Protein AF-0000000078324647 (afdb_homodimer)

InterPro domains:
  IPR001906 Terpene synthase, N-terminal domain [PF01397] (30-209)
  IPR005630 Terpene synthase, metal-binding domain [PF03936] (266-506)
  IPR008930 Terpenoid cyclases/protein prenyltransferase alpha-alpha toroid [SSF48239] (27-231)
  IPR008949 Isoprenoid synthase domain superfamily [G3DSA:1.10.600.10] (28-551)
  IPR008949 Isoprenoid synthase domain superfamily [SSF48576] (235-561)
  IPR034741 Terpene cyclase-like 1, C-terminal domain [SFLDG01019] (235-561)
  IPR036965 Terpene synthase, N-terminal domain superfamily [G3DSA:1.50.10.130] (70-235)
  IPR044814 Terpene cyclases, class 1, plant [cd00684] (21-560)
  IPR050148 Terpene synthase-like [PTHR31225] (19-550)

Sequence (1126 aa):
MAMYVNSTSGPPNVSSTAVTRSSANYHPSIWGDRFLPYCNSSLLVLDNAEEKHLQVLKEEAKQMLVAGDTPQCKIISFIDDIQRLGLAYHFEAELDAILQHLKDSFLQLYCSKDDVDLHDAALCFRLLRQQGHVVSSDVFYKFKDNNGKFKESLAKDVRGMLSLYEAAHLMVHGETILEEALEFTTSHLNLYLNLNLNDPLAGLVGRALKYPLRRSLNRLVARHYISVYHKLSWHNQVLLDLAKRDFNRVQALHQSELGPITRWWKDLDFANKLSFARDRVVECYFWISGVYFEPRYTEARVFLTKVISLTSIVDDIYDIYGTIEELQQFTDAIEKWDISTIDQLPEYITLCYRPLLEVFYEAEEEIEKAGRPSYGFRYAKDAFKRLSRGYFDEAKWCKVEYFPEFEEYMSVALISGAYKMLSVTSFVLMGDVATREAYEWISKDPLIVKASSVICRLSDDIVGHEFELQRPHIPTAVECFMKQYSVSKEITYGALQKRITNAWKDMNQECLNPTAAAMPLLMRVFNLARVINLLYDGDDGYTHSSARTKEMITSVLLDPFPIMAMYVNSTSGPPNVSSTAVTRSSANYHPSIWGDRFLPYCNSSLLVLDNAEEKHLQVLKEEAKQMLVAGDTPQCKIISFIDDIQRLGLAYHFEAELDAILQHLKDSFLQLYCSKDDVDLHDAALCFRLLRQQGHVVSSDVFYKFKDNNGKFKESLAKDVRGMLSLYEAAHLMVHGETILEEALEFTTSHLNLYLNLNLNDPLAGLVGRALKYPLRRSLNRLVARHYISVYHKLSWHNQVLLDLAKRDFNRVQALHQSELGPITRWWKDLDFANKLSFARDRVVECYFWISGVYFEPRYTEARVFLTKVISLTSIVDDIYDIYGTIEELQQFTDAIEKWDISTIDQLPEYITLCYRPLLEVFYEAEEEIEKAGRPSYGFRYAKDAFKRLSRGYFDEAKWCKVEYFPEFEEYMSVALISGAYKMLSVTSFVLMGDVATREAYEWISKDPLIVKASSVICRLSDDIVGHEFELQRPHIPTAVECFMKQYSVSKEITYGALQKRITNAWKDMNQECLNPTAAAMPLLMRVFNLARVINLLYDGDDGYTHSSARTKEMITSVLLDPFPI

Secondary structure (DSSP, 8-state):
-------------------------PPPPSSTTTTGGGGSGGGG---HHHHHHHHHHHHHHHHHHH-TTS-HHHHHHHHHHHHHTT-GGGSHHHHHHHHHHHHHHHIIIIIS-SS--HHHHHHHHHHHHHTT----GGGGGGGB-TTSSB-GGGGG-HHHHHHHHHHHTT--TT-HHHHHHHHHHHHHHHHHHHH-TTSHHHHHHHHHHHS-GGGS-HHHHHHHHHHHHTTSTT--HHHHHHHHHHHHHHHHHHHHHHHHHHHHHHHHTHHHHTTTS---HHHHHHHHHHH--SGGGHHHHHHHHHHHHHHHHHHHIIIII--HHHHHHHHHHHHHT-GGGGGGS-HHHHHHHHHHHHHHHHHHHHHHHTT---HHHHHHHHHHHHHHHHHHHHHHHHHTT----HHHHHHHHHHHTSHHHHHHHHTTTSGGGS-HHHHHHHTT--HHHHHHHHHHHHHHHHHHHHHHTTSS-PPPHHHHHHHHHT--HHHHHHHHHHHHHHHHHHHHHHTSSSPSS-HHHHHHHHHHHHHHHHHTSSS-TTTS-TTHHHHHHIIIII-PPP-/-------------------------PPPPSSTTTTGGGGSGGGG---HHHHHHHHHHHHHHHHHHH-TTS-HHHHHHHHHHHHHTT-GGGSHHHHHHHHHHHHHHHIIIIIS-SS--HHHHHHHHHHHHHTT----GGGGGGGB-TTSSB-GGGGG-HHHHHHHHHHHTT--TT-HHHHHHHHHHHHHHHHHHHH-TTSHHHHHHHHHHHS-GGGS-HHHHHHHHHHHHTTSTT--HHHHHHHHHHHHHHHHHHHHHHHHHHHHHHHHTHHHHTTTS---HHHHHHHHHHH--SGGGHHHHHHHHHHHHHHHHHHHIIIII--HHHHHHHHHHHHHT-GGGGGGS-HHHHHHHHHHHHHHHHHHHHHHHTT---THHHHHHHHHHHHHHHHHHHHHHHHTT----HHHHHHHHHHHTSHHHHHHHHTTTSGGGS-HHHHHHHTT--HHHHHHHHHHHHHHHHHHHHHHTTSS-PPPHHHHHHHHHT--HHHHHHHHHHHHHHHHHHHHHHTSSSPSS-HHHHHHHHHHHHHHHHHTSSS-TTTS-TTHHHHHHIIIII-PPP-

Organism: Daucus carota subsp. sativus (NCBI:txid79200)

Radius of gyration: 35.51 Å; Cα contacts (8 Å, |Δi|>4): 1384; chains: 2; bounding box: 145×116×80 Å

Structure (mmCIF, N/CA/C/O backbone):
data_AF-0000000078324647-model_v1
#
loop_
_entity.id
_entity.type
_entity.pdbx_description
1 polymer 'Uncharacterized protein'
#
loop_
_atom_site.group_PDB
_atom_site.id
_atom_site.type_symbol
_atom_site.label_atom_id
_atom_site.label_alt_id
_atom_site.label_comp_id
_atom_site.label_asym_id
_atom_site.label_entity_id
_atom_site.label_seq_id
_atom_site.pdbx_PDB_ins_code
_atom_site.Cartn_x
_atom_site.Cartn_y
_atom_site.Cartn_z
_atom_site.occupancy
_atom_site.B_iso_or_equiv
_atom_site.auth_seq_id
_atom_site.auth_comp_id
_atom_site.auth_asym_id
_atom_site.auth_atom_id
_atom_site.pdbx_PDB_model_num
ATOM 1 N N . MET A 1 1 ? -65.812 -69.312 17.359 1 26.17 1 MET A N 1
ATOM 2 C CA . MET A 1 1 ? -65.188 -69.438 16.031 1 26.17 1 MET A CA 1
ATOM 3 C C . MET A 1 1 ? -64.312 -68.188 15.719 1 26.17 1 MET A C 1
ATOM 5 O O . MET A 1 1 ? -64.812 -67.062 15.578 1 26.17 1 MET A O 1
ATOM 9 N N . ALA A 1 2 ? -63.094 -68.312 16.359 1 26.58 2 ALA A N 1
ATOM 10 C CA . ALA A 1 2 ? -62 -67.375 16.516 1 26.58 2 ALA A CA 1
ATOM 11 C C . ALA A 1 2 ? -61.406 -66.938 15.164 1 26.58 2 ALA A C 1
ATOM 13 O O . ALA A 1 2 ? -60.812 -67.812 14.469 1 26.58 2 ALA A O 1
ATOM 14 N N . MET A 1 3 ? -62.188 -66.188 14.367 1 25.11 3 MET A N 1
ATOM 15 C CA . MET A 1 3 ? -61.719 -65.75 13.055 1 25.11 3 MET A CA 1
ATOM 16 C C . MET A 1 3 ? -60.375 -65.062 13.172 1 25.11 3 MET A C 1
ATOM 18 O O . MET A 1 3 ? -60.25 -64.062 13.906 1 25.11 3 MET A O 1
ATOM 22 N N . TYR A 1 4 ? -59.281 -65.75 13.062 1 23.98 4 TYR A N 1
ATOM 23 C CA . TYR A 1 4 ? -57.906 -65.312 13.102 1 23.98 4 TYR A CA 1
ATOM 24 C C . TYR A 1 4 ? -57.594 -64.375 11.969 1 23.98 4 TYR A C 1
ATOM 26 O O . TYR A 1 4 ? -57.719 -64.688 10.797 1 23.98 4 TYR A O 1
ATOM 34 N N . VAL A 1 5 ? -58.125 -63.094 12.125 1 29.05 5 VAL A N 1
ATOM 35 C CA . VAL A 1 5 ? -57.844 -62.094 11.102 1 29.05 5 VAL A CA 1
ATOM 36 C C . VAL A 1 5 ? -56.344 -61.969 10.906 1 29.05 5 VAL A C 1
ATOM 38 O O . VAL A 1 5 ? -55.625 -61.656 11.844 1 29.05 5 VAL A O 1
ATOM 41 N N . ASN A 1 6 ? -55.688 -62.781 10.008 1 24.91 6 ASN A N 1
ATOM 42 C CA . ASN A 1 6 ? -54.281 -62.781 9.672 1 24.91 6 ASN A CA 1
ATOM 43 C C . ASN A 1 6 ? -53.844 -61.438 9.125 1 24.91 6 ASN A C 1
ATOM 45 O O . ASN A 1 6 ? -54.219 -61.031 8.023 1 24.91 6 ASN A O 1
ATOM 49 N N . SER A 1 7 ? -53.906 -60.312 9.906 1 27.91 7 SER A N 1
ATOM 50 C CA . SER A 1 7 ? -53.531 -58.969 9.398 1 27.91 7 SER A CA 1
ATOM 51 C C . SER A 1 7 ? -52.094 -58.938 8.969 1 27.91 7 SER A C 1
ATOM 53 O O . SER A 1 7 ? -51.188 -59.062 9.797 1 27.91 7 SER A O 1
ATOM 55 N N . THR A 1 8 ? -51.656 -59.5 7.832 1 28.33 8 THR A N 1
ATOM 56 C CA . THR A 1 8 ? -50.312 -59.531 7.301 1 28.33 8 THR A CA 1
ATOM 57 C C . THR A 1 8 ? -49.844 -58.094 6.992 1 28.33 8 THR A C 1
ATOM 59 O O . THR A 1 8 ? -49.531 -57.781 5.836 1 28.33 8 THR A O 1
ATOM 62 N N . SER A 1 9 ? -50.25 -57.062 7.703 1 31.48 9 SER A N 1
ATOM 63 C CA . SER A 1 9 ? -49.781 -55.781 7.23 1 31.48 9 SER A CA 1
ATOM 64 C C . SER A 1 9 ? -48.25 -55.719 7.199 1 31.48 9 SER A C 1
ATOM 66 O O . SER A 1 9 ? -47.594 -55.844 8.242 1 31.48 9 SER A O 1
ATOM 68 N N . GLY A 1 10 ? -47.625 -56.25 6.156 1 30.98 10 GLY A N 1
ATOM 69 C CA . GLY A 1 10 ? -46.156 -56.25 6.016 1 30.98 10 GLY A CA 1
ATOM 70 C C . GLY A 1 10 ? -45.562 -54.844 6.168 1 30.98 10 GLY A C 1
ATOM 71 O O . GLY A 1 10 ? -46.281 -53.844 6.105 1 30.98 10 GLY A O 1
ATOM 72 N N . PRO A 1 11 ? -44.594 -54.75 7.066 1 35.66 11 PRO A N 1
ATOM 73 C CA . PRO A 1 11 ? -44 -53.438 7.379 1 35.66 11 PRO A CA 1
ATOM 74 C C . PRO A 1 11 ? -43.656 -52.625 6.129 1 35.66 11 PRO A C 1
ATOM 76 O O . PRO A 1 11 ? -43.406 -53.219 5.062 1 35.66 11 PRO A O 1
ATOM 79 N N . PRO A 1 12 ? -44.25 -51.406 6.008 1 33.91 12 PRO A N 1
ATOM 80 C CA . PRO A 1 12 ? -44 -50.562 4.844 1 33.91 12 PRO A CA 1
ATOM 81 C C . PRO A 1 12 ? -42.5 -50.5 4.469 1 33.91 12 PRO A C 1
ATOM 83 O O . PRO A 1 12 ? -41.656 -50.656 5.332 1 33.91 12 PRO A O 1
ATOM 86 N N . ASN A 1 13 ? -42.156 -51 3.316 1 29.03 13 ASN A N 1
ATOM 87 C CA . ASN A 1 13 ? -40.844 -50.844 2.672 1 29.03 13 ASN A CA 1
ATOM 88 C C . ASN A 1 13 ? -40.312 -49.406 2.867 1 29.03 13 ASN A C 1
ATOM 90 O O . ASN A 1 13 ? -40.938 -48.438 2.42 1 29.03 13 ASN A O 1
ATOM 94 N N . VAL A 1 14 ? -39.75 -49.156 4.031 1 34.53 14 VAL A N 1
ATOM 95 C CA . VAL A 1 14 ? -38.969 -47.906 4.121 1 34.53 14 VAL A CA 1
ATOM 96 C C . VAL A 1 14 ? -38.312 -47.594 2.785 1 34.53 14 VAL A C 1
ATOM 98 O O . VAL A 1 14 ? -37.5 -48.406 2.295 1 34.53 14 VAL A O 1
ATOM 101 N N . SER A 1 15 ? -39.031 -47.062 1.885 1 32.22 15 SER A N 1
ATOM 102 C CA . SER A 1 15 ? -38.5 -46.562 0.632 1 32.22 15 SER A CA 1
ATOM 103 C C . SER A 1 15 ? -37.062 -46.062 0.81 1 32.22 15 SER A C 1
ATOM 105 O O . SER A 1 15 ? -36.781 -45.219 1.658 1 32.22 15 SER A O 1
ATOM 107 N N . SER A 1 16 ? -36.094 -46.906 0.807 1 38.19 16 SER A N 1
ATOM 108 C CA . SER A 1 16 ? -34.688 -46.469 0.646 1 38.19 16 SER A CA 1
ATOM 109 C C . SER A 1 16 ? -34.625 -45.219 -0.21 1 38.19 16 SER A C 1
ATOM 111 O O . SER A 1 16 ? -34.906 -45.25 -1.407 1 38.19 16 SER A O 1
ATOM 113 N N . THR A 1 17 ? -35.062 -44.156 0.178 1 43.06 17 THR A N 1
ATOM 114 C CA . THR A 1 17 ? -34.938 -42.875 -0.539 1 43.06 17 THR A CA 1
ATOM 115 C C . THR A 1 17 ? -33.594 -42.75 -1.23 1 43.06 17 THR A C 1
ATOM 117 O O . THR A 1 17 ? -32.562 -42.719 -0.569 1 43.06 17 THR A O 1
ATOM 120 N N . ALA A 1 18 ? -33.344 -43.281 -2.336 1 48.16 18 ALA A N 1
ATOM 121 C CA . ALA A 1 18 ? -32.188 -43.219 -3.246 1 48.16 18 ALA A CA 1
ATOM 122 C C . ALA A 1 18 ? -31.578 -41.844 -3.268 1 48.16 18 ALA A C 1
ATOM 124 O O . ALA A 1 18 ? -32.25 -40.844 -3.611 1 48.16 18 ALA A O 1
ATOM 125 N N . VAL A 1 19 ? -30.516 -41.531 -2.549 1 63.88 19 VAL A N 1
ATOM 126 C CA . VAL A 1 19 ? -29.75 -40.312 -2.543 1 63.88 19 VAL A CA 1
ATOM 127 C C . VAL A 1 19 ? -29.359 -39.938 -3.973 1 63.88 19 VAL A C 1
ATOM 129 O O . VAL A 1 19 ? -28.75 -40.719 -4.688 1 63.88 19 VAL A O 1
ATOM 132 N N . THR A 1 20 ? -30.078 -39.125 -4.562 1 73 20 THR A N 1
ATOM 133 C CA . THR A 1 20 ? -29.719 -38.594 -5.883 1 73 20 THR A CA 1
ATOM 134 C C . THR A 1 20 ? -28.344 -37.938 -5.852 1 73 20 THR A C 1
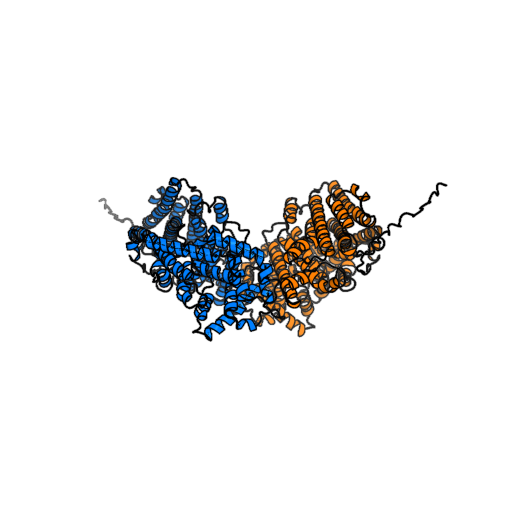ATOM 136 O O . THR A 1 20 ? -28.125 -36.969 -5.102 1 73 20 THR A O 1
ATOM 139 N N . ARG A 1 21 ? -27.328 -38.656 -6.422 1 82.12 21 ARG A N 1
ATOM 140 C CA . ARG A 1 21 ? -25.984 -38.125 -6.449 1 82.12 21 ARG A CA 1
ATOM 141 C C . ARG A 1 21 ? -25.719 -37.375 -7.746 1 82.12 21 ARG A C 1
ATOM 143 O O . ARG A 1 21 ? -26.172 -37.781 -8.812 1 82.12 21 ARG A O 1
ATOM 150 N N . SER A 1 22 ? -25.141 -36.188 -7.621 1 78.44 22 SER A N 1
ATOM 151 C CA . SER A 1 22 ? -24.812 -35.344 -8.773 1 78.44 22 SER A CA 1
ATOM 152 C C . SER A 1 22 ? -23.5 -35.781 -9.422 1 78.44 22 SER A C 1
ATOM 154 O O . SER A 1 22 ? -22.703 -36.5 -8.812 1 78.44 22 SER A O 1
ATOM 156 N N . SER A 1 23 ? -23.438 -35.562 -10.703 1 78.31 23 SER A N 1
ATOM 157 C CA . SER A 1 23 ? -22.203 -35.812 -11.445 1 78.31 23 SER A CA 1
ATOM 158 C C . SER A 1 23 ? -21.844 -34.594 -12.312 1 78.31 23 SER A C 1
ATOM 160 O O . SER A 1 23 ? -22.734 -33.938 -12.883 1 78.31 23 SER A O 1
ATOM 162 N N . ALA A 1 24 ? -20.594 -34.156 -12.344 1 77.12 24 ALA A N 1
ATOM 163 C CA . ALA A 1 24 ? -20.141 -33.062 -13.172 1 77.12 24 ALA A CA 1
ATOM 164 C C . ALA A 1 24 ? -19.656 -33.531 -14.531 1 77.12 24 ALA A C 1
ATOM 166 O O . ALA A 1 24 ? -19.391 -32.75 -15.43 1 77.12 24 ALA A O 1
ATOM 167 N N . ASN A 1 25 ? -19.609 -34.75 -14.844 1 82.31 25 ASN A N 1
ATOM 168 C CA . ASN A 1 25 ? -19.219 -35.344 -16.109 1 82.31 25 ASN A CA 1
ATOM 169 C C . ASN A 1 25 ? -17.844 -34.875 -16.562 1 82.31 25 ASN A C 1
ATOM 171 O O . ASN A 1 25 ? -17.688 -34.438 -17.703 1 82.31 25 ASN A O 1
ATOM 175 N N . TYR A 1 26 ? -16.906 -35 -15.719 1 89.56 26 TYR A N 1
ATOM 176 C CA . TYR A 1 26 ? -15.531 -34.625 -16.062 1 89.56 26 TYR A CA 1
ATOM 177 C C . TYR A 1 26 ? -14.961 -35.594 -17.094 1 89.56 26 TYR A C 1
ATOM 179 O O . TYR A 1 26 ? -15.266 -36.812 -17.062 1 89.56 26 TYR A O 1
ATOM 187 N N . HIS A 1 27 ? -14.148 -35.094 -17.984 1 91.5 27 HIS A N 1
ATOM 188 C CA . HIS A 1 27 ? -13.516 -36 -18.938 1 91.5 27 HIS A CA 1
ATOM 189 C C . HIS A 1 27 ? -12.508 -36.906 -18.25 1 91.5 27 HIS A C 1
ATOM 191 O O . HIS A 1 27 ? -11.906 -36.531 -17.234 1 91.5 27 HIS A O 1
ATOM 197 N N . PRO A 1 28 ? -12.281 -38.094 -18.719 1 93.12 28 PRO A N 1
ATOM 198 C CA . PRO A 1 28 ? -11.281 -39 -18.125 1 93.12 28 PRO A CA 1
ATOM 199 C C . PRO A 1 28 ? -9.852 -38.5 -18.312 1 93.12 28 PRO A C 1
ATOM 201 O O . PRO A 1 28 ? -9.641 -37.469 -18.984 1 93.12 28 PRO A O 1
ATOM 204 N N . SER A 1 29 ? -8.961 -39.188 -17.656 1 95.44 29 SER A N 1
ATOM 205 C CA . SER A 1 29 ? -7.551 -38.844 -17.797 1 95.44 29 SER A CA 1
ATOM 206 C C . SER A 1 29 ? -7.117 -38.875 -19.266 1 95.44 29 SER A C 1
ATOM 208 O O . SER A 1 29 ? -7.512 -39.781 -20 1 95.44 29 SER A O 1
ATOM 210 N N . ILE A 1 30 ? -6.348 -37.969 -19.688 1 94.88 30 ILE A N 1
ATOM 211 C CA . ILE A 1 30 ? -5.906 -37.906 -21.078 1 94.88 30 ILE A CA 1
ATOM 212 C C . ILE A 1 30 ? -4.555 -38.594 -21.219 1 94.88 30 ILE A C 1
ATOM 214 O O . ILE A 1 30 ? -4.07 -38.812 -22.328 1 94.88 30 ILE A O 1
ATOM 218 N N . TRP A 1 31 ? -3.967 -39.062 -20.172 1 96.38 31 TRP A N 1
ATOM 219 C CA . TRP A 1 31 ? -2.607 -39.594 -20.203 1 96.38 31 TRP A CA 1
ATOM 220 C C . TRP A 1 31 ? -2.613 -41.094 -20.078 1 96.38 31 TRP A C 1
ATOM 222 O O . TRP A 1 31 ? -1.657 -41.75 -20.484 1 96.38 31 TRP A O 1
ATOM 232 N N . GLY A 1 32 ? -3.678 -41.719 -19.516 1 91.31 32 GLY A N 1
ATOM 233 C CA . GLY A 1 32 ? -3.715 -43.156 -19.297 1 91.31 32 GLY A CA 1
ATOM 234 C C . GLY A 1 32 ? -2.451 -43.688 -18.656 1 91.31 32 GLY A C 1
ATOM 235 O O . GLY A 1 32 ? -2.023 -43.188 -17.609 1 91.31 32 GLY A O 1
ATOM 236 N N . ASP A 1 33 ? -1.792 -44.562 -19.359 1 93.44 33 ASP A N 1
ATOM 237 C CA . ASP A 1 33 ? -0.613 -45.219 -18.812 1 93.44 33 ASP A CA 1
ATOM 238 C C . ASP A 1 33 ? 0.67 -44.656 -19.391 1 93.44 33 ASP A C 1
ATOM 240 O O . ASP A 1 33 ? 1.727 -45.281 -19.344 1 93.44 33 ASP A O 1
ATOM 244 N N . ARG A 1 34 ? 0.596 -43.5 -19.906 1 95.56 34 ARG A N 1
ATOM 245 C CA . ARG A 1 34 ? 1.686 -42.875 -20.656 1 95.56 34 ARG A CA 1
ATOM 246 C C . ARG A 1 34 ? 2.943 -42.781 -19.797 1 95.56 34 ARG A C 1
ATOM 248 O O . ARG A 1 34 ? 4.059 -42.875 -20.297 1 95.56 34 ARG A O 1
ATOM 255 N N . PHE A 1 35 ? 2.807 -42.531 -18.5 1 96.38 35 PHE A N 1
ATOM 256 C CA . PHE A 1 35 ? 3.953 -42.25 -17.641 1 96.38 35 PHE A CA 1
ATOM 257 C C . PHE A 1 35 ? 4.355 -43.469 -16.828 1 96.38 35 PHE A C 1
ATOM 259 O O . PHE A 1 35 ? 5.387 -43.438 -16.156 1 96.38 35 PHE A O 1
ATOM 266 N N . LEU A 1 36 ? 3.664 -44.594 -16.844 1 94.94 36 LEU A N 1
ATOM 267 C CA . LEU A 1 36 ? 3.908 -45.781 -16.047 1 94.94 36 LEU A CA 1
ATOM 268 C C . LEU A 1 36 ? 5.266 -46.375 -16.391 1 94.94 36 LEU A C 1
ATOM 270 O O . LEU A 1 36 ? 5.945 -46.938 -15.508 1 94.94 36 LEU A O 1
ATOM 274 N N . PRO A 1 37 ? 5.664 -46.312 -17.625 1 93.12 37 PRO A N 1
ATOM 275 C CA . PRO A 1 37 ? 6.957 -46.906 -17.984 1 93.12 37 PRO A CA 1
ATOM 276 C C . PRO A 1 37 ? 8.125 -46.25 -17.234 1 93.12 37 PRO A C 1
ATOM 278 O O . PRO A 1 37 ? 9.188 -46.875 -17.109 1 93.12 37 PRO A O 1
ATOM 281 N N . TYR A 1 38 ? 7.965 -45.094 -16.781 1 92.25 38 TYR A N 1
ATOM 282 C CA . TYR A 1 38 ? 9.055 -44.375 -16.125 1 92.25 38 TYR A CA 1
ATOM 283 C C . TYR A 1 38 ? 9.242 -44.875 -14.695 1 92.25 38 TYR A C 1
ATOM 285 O O . TYR A 1 38 ? 10.141 -44.406 -13.992 1 92.25 38 TYR A O 1
ATOM 293 N N . CYS A 1 39 ? 8.414 -45.781 -14.18 1 90 39 CYS A N 1
ATOM 294 C CA . CYS A 1 39 ? 8.594 -46.375 -12.867 1 90 39 CYS A CA 1
ATOM 295 C C . CYS A 1 39 ? 9.906 -47.156 -12.797 1 90 39 CYS A C 1
ATOM 297 O O . CYS A 1 39 ? 10.469 -47.312 -11.711 1 90 39 CYS A O 1
ATOM 299 N N . ASN A 1 40 ? 10.305 -47.75 -13.914 1 77.06 40 ASN A N 1
ATOM 300 C CA . ASN A 1 40 ? 11.539 -48.531 -13.961 1 77.06 40 ASN A CA 1
ATOM 301 C C . ASN A 1 40 ? 12.758 -47.625 -14.156 1 77.06 40 ASN A C 1
ATOM 303 O O . ASN A 1 40 ? 12.836 -46.906 -15.148 1 77.06 40 ASN A O 1
ATOM 307 N N . SER A 1 41 ? 13.344 -47.031 -13.055 1 61.94 41 SER A N 1
ATOM 308 C CA . SER A 1 41 ? 14.398 -46.031 -12.859 1 61.94 41 SER A CA 1
ATOM 309 C C . SER A 1 41 ? 15.57 -46.281 -13.812 1 61.94 41 SER A C 1
ATOM 311 O O . SER A 1 41 ? 16.453 -45.438 -13.938 1 61.94 41 SER A O 1
ATOM 313 N N . SER A 1 42 ? 15.797 -47.469 -14.281 1 54.47 42 SER A N 1
ATOM 314 C CA . SER A 1 42 ? 17 -47.75 -15.055 1 54.47 42 SER A CA 1
ATOM 315 C C . SER A 1 42 ? 17.125 -46.812 -16.234 1 54.47 42 SER A C 1
ATOM 317 O O . SER A 1 42 ? 18.188 -46.75 -16.875 1 54.47 42 SER A O 1
ATOM 319 N N . LEU A 1 43 ? 16.141 -46.125 -16.531 1 51.19 43 LEU A N 1
ATOM 320 C CA . LEU A 1 43 ? 16.094 -45.281 -17.719 1 51.19 43 LEU A CA 1
ATOM 321 C C . LEU A 1 43 ? 16.828 -43.969 -17.469 1 51.19 43 LEU A C 1
ATOM 323 O O . LEU A 1 43 ? 17.125 -43.219 -18.406 1 51.19 43 LEU A O 1
ATOM 327 N N . LEU A 1 44 ? 17.078 -43.562 -16.203 1 55.66 44 LEU A N 1
ATOM 328 C CA . LEU A 1 44 ? 17.484 -42.188 -15.898 1 55.66 44 LEU A CA 1
ATOM 329 C C . LEU A 1 44 ? 18.984 -42.125 -15.625 1 55.66 44 LEU A C 1
ATOM 331 O O . LEU A 1 44 ? 19.484 -41.094 -15.148 1 55.66 44 LEU A O 1
ATOM 335 N N . VAL A 1 45 ? 19.688 -43.312 -15.773 1 54.53 45 VAL A N 1
ATOM 336 C CA . VAL A 1 45 ? 21.109 -43.25 -15.445 1 54.53 45 VAL A CA 1
ATOM 337 C C . VAL A 1 45 ? 21.844 -42.469 -16.531 1 54.53 45 VAL A C 1
ATOM 339 O O . VAL A 1 45 ? 21.859 -42.875 -17.703 1 54.53 45 VAL A O 1
ATOM 342 N N . LEU A 1 46 ? 21.953 -41.188 -16.203 1 61 46 LEU A N 1
ATOM 343 C CA . LEU A 1 46 ? 22.812 -40.406 -17.094 1 61 46 LEU A CA 1
ATOM 344 C C . LEU A 1 46 ? 24.156 -41.125 -17.297 1 61 46 LEU A C 1
ATOM 346 O O . LEU A 1 46 ? 24.734 -41.656 -16.344 1 61 46 LEU A O 1
ATOM 350 N N . ASP A 1 47 ? 24.438 -41.344 -18.562 1 72.88 47 ASP A N 1
ATOM 351 C CA . ASP A 1 47 ? 25.75 -41.812 -18.953 1 72.88 47 ASP A CA 1
ATOM 352 C C . ASP A 1 47 ? 26.859 -41 -18.312 1 72.88 47 ASP A C 1
ATOM 354 O O . ASP A 1 47 ? 26.734 -39.781 -18.219 1 72.88 47 ASP A O 1
ATOM 358 N N . ASN A 1 48 ? 27.734 -41.594 -17.594 1 79.5 48 ASN A N 1
ATOM 359 C CA . ASN A 1 48 ? 28.891 -40.969 -16.938 1 79.5 48 ASN A CA 1
ATOM 360 C C . ASN A 1 48 ? 29.547 -39.938 -17.844 1 79.5 48 ASN A C 1
ATOM 362 O O . ASN A 1 48 ? 29.969 -38.875 -17.375 1 79.5 48 ASN A O 1
ATOM 366 N N . ALA A 1 49 ? 29.547 -40.188 -19.125 1 84.5 49 ALA A N 1
ATOM 367 C CA . ALA A 1 49 ? 30.141 -39.25 -20.062 1 84.5 49 ALA A CA 1
ATOM 368 C C . ALA A 1 49 ? 29.328 -37.969 -20.172 1 84.5 49 ALA A C 1
ATOM 370 O O . ALA A 1 49 ? 29.875 -36.875 -20.25 1 84.5 49 ALA A O 1
ATOM 371 N N . GLU A 1 50 ? 28.031 -38.125 -20.188 1 86.38 50 GLU A N 1
ATOM 372 C CA . GLU A 1 50 ? 27.141 -36.969 -20.281 1 86.38 50 GLU A CA 1
ATOM 373 C C . GLU A 1 50 ? 27.219 -36.094 -19.016 1 86.38 50 GLU A C 1
ATOM 375 O O . GLU A 1 50 ? 27.172 -34.875 -19.094 1 86.38 50 GLU A O 1
ATOM 380 N N . GLU A 1 51 ? 27.328 -36.719 -17.969 1 88.75 51 GLU A N 1
ATOM 381 C CA . GLU A 1 51 ? 27.453 -36 -16.703 1 88.75 51 GLU A CA 1
ATOM 382 C C . GLU A 1 51 ? 28.734 -35.188 -16.641 1 88.75 51 GLU A C 1
ATOM 384 O O . GLU A 1 51 ? 28.75 -34.062 -16.125 1 88.75 51 GLU A O 1
ATOM 389 N N . LYS A 1 52 ? 29.781 -35.812 -17.109 1 91.06 52 LYS A N 1
ATOM 390 C CA . LYS A 1 52 ? 31.062 -35.094 -17.156 1 91.06 52 LYS A CA 1
ATOM 391 C C . LYS A 1 52 ? 31 -33.906 -18.109 1 91.06 52 LYS A C 1
ATOM 393 O O . LYS A 1 52 ? 31.547 -32.844 -17.812 1 91.06 52 LYS A O 1
ATOM 398 N N . HIS A 1 53 ? 30.344 -34.156 -19.188 1 92.44 53 HIS A N 1
ATOM 399 C CA . HIS A 1 53 ? 30.203 -33.062 -20.156 1 92.44 53 HIS A CA 1
ATOM 400 C C . HIS A 1 53 ? 29.406 -31.906 -19.562 1 92.44 53 HIS A C 1
ATOM 402 O O . HIS A 1 53 ? 29.75 -30.75 -19.766 1 92.44 53 HIS A O 1
ATOM 408 N N . LEU A 1 54 ? 28.312 -32.219 -18.938 1 93.5 54 LEU A N 1
ATOM 409 C CA . LEU A 1 54 ? 27.5 -31.203 -18.281 1 93.5 54 LEU A CA 1
ATOM 410 C C . LEU A 1 54 ? 28.312 -30.406 -17.266 1 93.5 54 LEU A C 1
ATOM 412 O O . LEU A 1 54 ? 28.172 -29.188 -17.156 1 93.5 54 LEU A O 1
ATOM 416 N N . GLN A 1 55 ? 29.125 -31.109 -16.562 1 94.44 55 GLN A N 1
ATOM 417 C CA . GLN A 1 55 ? 29.953 -30.453 -15.555 1 94.44 55 GLN A CA 1
ATOM 418 C C . GLN A 1 55 ? 30.953 -29.5 -16.203 1 94.44 55 GLN A C 1
ATOM 420 O O . GLN A 1 55 ? 31.219 -28.422 -15.656 1 94.44 55 GLN A O 1
ATOM 425 N N . VAL A 1 56 ? 31.484 -29.922 -17.297 1 95.75 56 VAL A N 1
ATOM 426 C CA . VAL A 1 56 ? 32.438 -29.078 -18.016 1 95.75 56 VAL A CA 1
ATOM 427 C C . VAL A 1 56 ? 31.75 -27.812 -18.484 1 95.75 56 VAL A C 1
ATOM 429 O O . VAL A 1 56 ? 32.281 -26.703 -18.344 1 95.75 56 VAL A O 1
ATOM 432 N N . LEU A 1 57 ? 30.578 -27.953 -19.031 1 96.75 57 LEU A N 1
ATOM 433 C CA . LEU A 1 57 ? 29.812 -26.812 -19.516 1 96.75 57 LEU A CA 1
ATOM 434 C C . LEU A 1 57 ? 29.469 -25.875 -18.359 1 96.75 57 LEU A C 1
ATOM 436 O O . LEU A 1 57 ? 29.531 -24.656 -18.516 1 96.75 57 LEU A O 1
ATOM 440 N N . LYS A 1 58 ? 29.047 -26.422 -17.266 1 97 58 LYS A N 1
ATOM 441 C CA . LYS A 1 58 ? 28.719 -25.625 -16.094 1 97 58 LYS A CA 1
ATOM 442 C C . LYS A 1 58 ? 29.906 -24.812 -15.617 1 97 58 LYS A C 1
ATOM 444 O O . LYS A 1 58 ? 29.766 -23.641 -15.266 1 97 58 LYS A O 1
ATOM 449 N N . GLU A 1 59 ? 31.062 -25.469 -15.594 1 96.62 59 GLU A N 1
ATOM 450 C CA . GLU A 1 59 ? 32.281 -24.781 -15.164 1 96.62 59 GLU A CA 1
ATOM 451 C C . GLU A 1 59 ? 32.656 -23.672 -16.125 1 96.62 59 GLU A C 1
ATOM 453 O O . GLU A 1 59 ? 33.156 -22.625 -15.711 1 96.62 59 GLU A O 1
ATOM 458 N N . GLU A 1 60 ? 32.5 -23.938 -17.359 1 96.81 60 GLU A N 1
ATOM 459 C CA . GLU A 1 60 ? 32.781 -22.906 -18.359 1 96.81 60 GLU A CA 1
ATOM 460 C C . GLU A 1 60 ? 31.844 -21.703 -18.188 1 96.81 60 GLU A C 1
ATOM 462 O O . GLU A 1 60 ? 32.281 -20.562 -18.266 1 96.81 60 GLU A O 1
ATOM 467 N N . ALA A 1 61 ? 30.562 -21.984 -18.062 1 96.75 61 ALA A N 1
ATOM 468 C CA . ALA A 1 61 ? 29.578 -20.922 -17.844 1 96.75 61 ALA A CA 1
ATOM 469 C C . ALA A 1 61 ? 29.906 -20.141 -16.578 1 96.75 61 ALA A C 1
ATOM 471 O O . ALA A 1 61 ? 29.781 -18.906 -16.562 1 96.75 61 ALA A O 1
ATOM 472 N N . LYS A 1 62 ? 30.297 -20.844 -15.508 1 96.38 62 LYS A N 1
ATOM 473 C CA . LYS A 1 62 ? 30.656 -20.203 -14.25 1 96.38 62 LYS A CA 1
ATOM 474 C C . LYS A 1 62 ? 31.844 -19.266 -14.438 1 96.38 62 LYS A C 1
ATOM 476 O O . LYS A 1 62 ? 31.859 -18.156 -13.891 1 96.38 62 LYS A O 1
ATOM 481 N N . GLN A 1 63 ? 32.812 -19.719 -15.203 1 95.12 63 GLN A N 1
ATOM 482 C CA . GLN A 1 63 ? 34 -18.891 -15.477 1 95.12 63 GLN A CA 1
ATOM 483 C C . GLN A 1 63 ? 33.625 -17.625 -16.234 1 95.12 63 GLN A C 1
ATOM 485 O O . GLN A 1 63 ? 34.156 -16.547 -15.969 1 95.12 63 GLN A O 1
ATOM 490 N N . MET A 1 64 ? 32.719 -17.781 -17.156 1 93.94 64 MET A N 1
ATOM 491 C CA . MET A 1 64 ? 32.25 -16.625 -17.906 1 93.94 64 MET A CA 1
ATOM 492 C C . MET A 1 64 ? 31.516 -15.641 -17 1 93.94 64 MET A C 1
ATOM 494 O O . MET A 1 64 ? 31.625 -14.422 -17.188 1 93.94 64 MET A O 1
ATOM 498 N N . LEU A 1 65 ? 30.812 -16.172 -16.062 1 93.62 65 LEU A N 1
ATOM 499 C CA . LEU A 1 65 ? 30.016 -15.367 -15.156 1 93.62 65 LEU A CA 1
ATOM 500 C C . LEU A 1 65 ? 30.891 -14.57 -14.195 1 93.62 65 LEU A C 1
ATOM 502 O O . LEU A 1 65 ? 30.625 -13.406 -13.898 1 93.62 65 LEU A O 1
ATOM 506 N N . VAL A 1 66 ? 32 -15.109 -13.734 1 91.88 66 VAL A N 1
ATOM 507 C CA . VAL A 1 66 ? 32.812 -14.484 -12.695 1 91.88 66 VAL A CA 1
ATOM 508 C C . VAL A 1 66 ? 34.031 -13.82 -13.312 1 91.88 66 VAL A C 1
ATOM 510 O O . VAL A 1 66 ? 34.875 -13.258 -12.602 1 91.88 66 VAL A O 1
ATOM 513 N N . ALA A 1 67 ? 34.031 -13.867 -14.617 1 85.75 67 ALA A N 1
ATOM 514 C CA . ALA A 1 67 ? 35.156 -13.258 -15.289 1 85.75 67 ALA A CA 1
ATOM 515 C C . ALA A 1 67 ? 35.25 -11.766 -14.977 1 85.75 67 ALA A C 1
ATOM 517 O O . ALA A 1 67 ? 34.25 -11.062 -15 1 85.75 67 ALA A O 1
ATOM 518 N N . GLY A 1 68 ? 36.188 -11.203 -14.289 1 75.12 68 GLY A N 1
ATOM 519 C CA . GLY A 1 68 ? 36.375 -9.859 -13.758 1 75.12 68 GLY A CA 1
ATOM 520 C C . GLY A 1 68 ? 36.406 -8.797 -14.844 1 75.12 68 GLY A C 1
ATOM 521 O O . GLY A 1 68 ? 36.094 -7.633 -14.586 1 75.12 68 GLY A O 1
ATOM 522 N N . ASP A 1 69 ? 36.688 -9.047 -16.078 1 81.69 69 ASP A N 1
ATOM 523 C CA . ASP A 1 69 ? 36.938 -8.016 -17.078 1 81.69 69 ASP A CA 1
ATOM 524 C C . ASP A 1 69 ? 35.719 -7.812 -17.984 1 81.69 69 ASP A C 1
ATOM 526 O O . ASP A 1 69 ? 35.75 -7.031 -18.938 1 81.69 69 ASP A O 1
ATOM 530 N N . THR A 1 70 ? 34.625 -8.352 -17.656 1 85.12 70 THR A N 1
ATOM 531 C CA . THR A 1 70 ? 33.438 -8.242 -18.5 1 85.12 70 THR A CA 1
ATOM 532 C C . THR A 1 70 ? 32.656 -6.961 -18.188 1 85.12 70 THR A C 1
ATOM 534 O O . THR A 1 70 ? 32.406 -6.648 -17.031 1 85.12 70 THR A O 1
ATOM 537 N N . PRO A 1 71 ? 32.375 -6.27 -19.266 1 87.62 71 PRO A N 1
ATOM 538 C CA . PRO A 1 71 ? 31.547 -5.078 -19.047 1 87.62 71 PRO A CA 1
ATOM 539 C C . PRO A 1 71 ? 30.234 -5.391 -18.359 1 87.62 71 PRO A C 1
ATOM 541 O O . PRO A 1 71 ? 29.656 -6.465 -18.562 1 87.62 71 PRO A O 1
ATOM 544 N N . GLN A 1 72 ? 29.781 -4.477 -17.609 1 88.38 72 GLN A N 1
ATOM 545 C CA . GLN A 1 72 ? 28.594 -4.652 -16.781 1 88.38 72 GLN A CA 1
ATOM 546 C C . GLN A 1 72 ? 27.375 -5.008 -17.625 1 88.38 72 GLN A C 1
ATOM 548 O O . GLN A 1 72 ? 26.578 -5.859 -17.25 1 88.38 72 GLN A O 1
ATOM 553 N N . CYS A 1 73 ? 27.188 -4.332 -18.75 1 89.88 73 CYS A N 1
ATOM 554 C CA . CYS A 1 73 ? 26.047 -4.578 -19.609 1 89.88 73 CYS A CA 1
ATOM 555 C C . CYS A 1 73 ? 26.031 -6.02 -20.109 1 89.88 73 CYS A C 1
ATOM 557 O O . CYS A 1 73 ? 24.969 -6.621 -20.25 1 89.88 73 CYS A O 1
ATOM 559 N N . LYS A 1 74 ? 27.156 -6.551 -20.328 1 92.19 74 LYS A N 1
ATOM 560 C CA . LYS A 1 74 ? 27.25 -7.93 -20.812 1 92.19 74 LYS A CA 1
ATOM 561 C C . LYS A 1 74 ? 26.953 -8.922 -19.688 1 92.19 74 LYS A C 1
ATOM 563 O O . LYS A 1 74 ? 26.328 -9.961 -19.922 1 92.19 74 LYS A O 1
ATOM 568 N N . ILE A 1 75 ? 27.391 -8.602 -18.531 1 94 75 ILE A N 1
ATOM 569 C CA . ILE A 1 75 ? 27.172 -9.492 -17.391 1 94 75 ILE A CA 1
ATOM 570 C C . ILE A 1 75 ? 25.688 -9.562 -17.062 1 94 75 ILE A C 1
ATOM 572 O O . ILE A 1 75 ? 25.156 -10.633 -16.75 1 94 75 ILE A O 1
ATOM 576 N N . ILE A 1 76 ? 25.062 -8.461 -17.078 1 95.44 76 ILE A N 1
ATOM 577 C CA . ILE A 1 76 ? 23.641 -8.422 -16.75 1 95.44 76 ILE A CA 1
ATOM 578 C C . ILE A 1 76 ? 22.859 -9.211 -17.797 1 95.44 76 ILE A C 1
ATOM 580 O O . ILE A 1 76 ? 21.906 -9.93 -17.453 1 95.44 76 ILE A O 1
ATOM 584 N N . SER A 1 77 ? 23.219 -9.062 -19.047 1 95.25 77 SER A N 1
ATOM 585 C CA . SER A 1 77 ? 22.594 -9.836 -20.109 1 95.25 77 SER A CA 1
ATOM 586 C C . SER A 1 77 ? 22.844 -11.328 -19.938 1 95.25 77 SER A C 1
ATOM 588 O O . SER A 1 77 ? 21.984 -12.148 -20.219 1 95.25 77 SER A O 1
ATOM 590 N N . PHE A 1 78 ? 24.031 -11.617 -19.562 1 96.38 78 PHE A N 1
ATOM 591 C CA . PHE A 1 78 ? 24.406 -13.008 -19.328 1 96.38 78 PHE A CA 1
ATOM 592 C C . PHE A 1 78 ? 23.594 -13.609 -18.203 1 96.38 78 PHE A C 1
ATOM 594 O O . PHE A 1 78 ? 23.141 -14.75 -18.297 1 96.38 78 PHE A O 1
ATOM 601 N N . ILE A 1 79 ? 23.391 -12.883 -17.156 1 97.62 79 ILE A N 1
ATOM 602 C CA . ILE A 1 79 ? 22.594 -13.328 -16.016 1 97.62 79 ILE A CA 1
ATOM 603 C C . ILE A 1 79 ? 21.156 -13.562 -16.469 1 97.62 79 ILE A C 1
ATOM 605 O O . ILE A 1 79 ? 20.531 -14.562 -16.094 1 97.62 79 ILE A O 1
ATOM 609 N N . ASP A 1 80 ? 20.641 -12.633 -17.25 1 97.69 80 ASP A N 1
ATOM 610 C CA . ASP A 1 80 ? 19.281 -12.773 -17.781 1 97.69 80 ASP A CA 1
ATOM 611 C C . ASP A 1 80 ? 19.141 -14.07 -18.578 1 97.69 80 ASP A C 1
ATOM 613 O O . ASP A 1 80 ? 18.141 -14.781 -18.438 1 97.69 80 ASP A O 1
ATOM 617 N N . ASP A 1 81 ? 20.141 -14.336 -19.422 1 97.62 81 ASP A N 1
ATOM 618 C CA . ASP A 1 81 ? 20.125 -15.562 -20.219 1 97.62 81 ASP A CA 1
ATOM 619 C C . ASP A 1 81 ? 20.141 -16.797 -19.312 1 97.62 81 ASP A C 1
ATOM 621 O O . ASP A 1 81 ? 19.375 -17.75 -19.547 1 97.62 81 ASP A O 1
ATOM 625 N N . ILE A 1 82 ? 20.953 -16.781 -18.344 1 98 82 ILE A N 1
ATOM 626 C CA . ILE A 1 82 ? 21.062 -17.906 -17.422 1 98 82 ILE A CA 1
ATOM 627 C C . ILE A 1 82 ? 19.703 -18.156 -16.766 1 98 82 ILE A C 1
ATOM 629 O O . ILE A 1 82 ? 19.281 -19.312 -16.656 1 98 82 ILE A O 1
ATOM 633 N N . GLN A 1 83 ? 19.062 -17.094 -16.375 1 97.88 83 GLN A N 1
ATOM 634 C CA . GLN A 1 83 ? 17.781 -17.234 -15.695 1 97.88 83 GLN A CA 1
ATOM 635 C C . GLN A 1 83 ? 16.688 -17.688 -16.656 1 97.88 83 GLN A C 1
ATOM 637 O O . GLN A 1 83 ? 15.914 -18.609 -16.344 1 97.88 83 GLN A O 1
ATOM 642 N N . ARG A 1 84 ? 16.625 -17.141 -17.812 1 97.44 84 ARG A N 1
ATOM 643 C CA . ARG A 1 84 ? 15.578 -17.453 -18.781 1 97.44 84 ARG A CA 1
ATOM 644 C C . ARG A 1 84 ? 15.758 -18.844 -19.359 1 97.44 84 ARG A C 1
ATOM 646 O O . ARG A 1 84 ? 14.789 -19.484 -19.766 1 97.44 84 ARG A O 1
ATOM 653 N N . LEU A 1 85 ? 17.016 -19.328 -19.344 1 98.31 85 LEU A N 1
ATOM 654 C CA . LEU A 1 85 ? 17.312 -20.672 -19.828 1 98.31 85 LEU A CA 1
ATOM 655 C C . LEU A 1 85 ? 17.078 -21.719 -18.75 1 98.31 85 LEU A C 1
ATOM 657 O O . LEU A 1 85 ? 17.219 -22.906 -19 1 98.31 85 LEU A O 1
ATOM 661 N N . GLY A 1 86 ? 16.688 -21.281 -17.562 1 97.69 86 GLY A N 1
ATOM 662 C CA . GLY A 1 86 ? 16.359 -22.188 -16.469 1 97.69 86 GLY A CA 1
ATOM 663 C C . GLY A 1 86 ? 17.578 -22.719 -15.75 1 97.69 86 GLY A C 1
ATOM 664 O O . GLY A 1 86 ? 17.531 -23.781 -15.133 1 97.69 86 GLY A O 1
ATOM 665 N N . LEU A 1 87 ? 18.719 -22 -15.766 1 98 87 LEU A N 1
ATOM 666 C CA . LEU A 1 87 ? 19.984 -22.516 -15.258 1 98 87 LEU A CA 1
ATOM 667 C C . LEU A 1 87 ? 20.359 -21.844 -13.945 1 98 87 LEU A C 1
ATOM 669 O O . LEU A 1 87 ? 21.375 -22.172 -13.344 1 98 87 LEU A O 1
ATOM 673 N N . ALA A 1 88 ? 19.578 -20.922 -13.469 1 97.38 88 ALA A N 1
ATOM 674 C CA . ALA A 1 88 ? 19.938 -20.062 -12.352 1 97.38 88 ALA A CA 1
ATOM 675 C C . ALA A 1 88 ? 20.25 -20.891 -11.102 1 97.38 88 ALA A C 1
ATOM 677 O O . ALA A 1 88 ? 21.125 -20.5 -10.312 1 97.38 88 ALA A O 1
ATOM 678 N N . TYR A 1 89 ? 19.578 -22 -10.859 1 96.25 89 TYR A N 1
ATOM 679 C CA . TYR A 1 89 ? 19.719 -22.766 -9.625 1 96.25 89 TYR A CA 1
ATOM 680 C C . TYR A 1 89 ? 21.094 -23.422 -9.547 1 96.25 89 TYR A C 1
ATOM 682 O O . TYR A 1 89 ? 21.516 -23.859 -8.477 1 96.25 89 TYR A O 1
ATOM 690 N N . HIS A 1 90 ? 21.891 -23.469 -10.648 1 97.06 90 HIS A N 1
ATOM 691 C CA . HIS A 1 90 ? 23.266 -23.984 -10.648 1 97.06 90 HIS A CA 1
ATOM 692 C C . HIS A 1 90 ? 24.25 -22.922 -10.148 1 97.06 90 HIS A C 1
ATOM 694 O O . HIS A 1 90 ? 25.375 -23.25 -9.789 1 97.06 90 HIS A O 1
ATOM 700 N N . PHE A 1 91 ? 23.797 -21.656 -10.18 1 97.5 91 PHE A N 1
ATOM 701 C CA . PHE A 1 91 ? 24.734 -20.562 -9.953 1 97.5 91 PHE A CA 1
ATOM 702 C C . PHE A 1 91 ? 24.219 -19.609 -8.883 1 97.5 91 PHE A C 1
ATOM 704 O O . PHE A 1 91 ? 24.406 -18.406 -8.969 1 97.5 91 PHE A O 1
ATOM 711 N N . GLU A 1 92 ? 23.5 -20.094 -7.945 1 96 92 GLU A N 1
ATOM 712 C CA . GLU A 1 92 ? 22.797 -19.25 -6.973 1 96 92 GLU A CA 1
ATOM 713 C C . GLU A 1 92 ? 23.766 -18.359 -6.207 1 96 92 GLU A C 1
ATOM 715 O O . GLU A 1 92 ? 23.516 -17.156 -6.055 1 96 92 GLU A O 1
ATOM 720 N N . ALA A 1 93 ? 24.859 -18.922 -5.684 1 95.69 93 ALA A N 1
ATOM 721 C CA . ALA A 1 93 ? 25.828 -18.156 -4.902 1 95.69 93 ALA A CA 1
ATOM 722 C C . ALA A 1 93 ? 26.484 -17.078 -5.75 1 95.69 93 ALA A C 1
ATOM 724 O O . ALA A 1 93 ? 26.656 -15.938 -5.297 1 95.69 93 ALA A O 1
ATOM 725 N N . GLU A 1 94 ? 26.906 -17.453 -6.992 1 96.25 94 GLU A N 1
ATOM 726 C CA . GLU A 1 94 ? 27.531 -16.516 -7.902 1 96.25 94 GLU A CA 1
ATOM 727 C C . GLU A 1 94 ? 26.594 -15.375 -8.258 1 96.25 94 GLU A C 1
ATOM 729 O O . GLU A 1 94 ? 26.984 -14.203 -8.234 1 96.25 94 GLU A O 1
ATOM 734 N N . LEU A 1 95 ? 25.344 -15.742 -8.562 1 97.19 95 LEU A N 1
ATOM 735 C CA . LEU A 1 95 ? 24.344 -14.75 -8.93 1 97.19 95 LEU A CA 1
ATOM 736 C C . LEU A 1 95 ? 24.078 -13.789 -7.773 1 97.19 95 LEU A C 1
ATOM 738 O O . LEU A 1 95 ? 24 -12.578 -7.969 1 97.19 95 LEU A O 1
ATOM 742 N N . ASP A 1 96 ? 23.969 -14.328 -6.543 1 96.38 96 ASP A N 1
ATOM 743 C CA . ASP A 1 96 ? 23.734 -13.5 -5.363 1 96.38 96 ASP A CA 1
ATOM 744 C C . ASP A 1 96 ? 24.859 -12.484 -5.164 1 96.38 96 ASP A C 1
ATOM 746 O O . ASP A 1 96 ? 24.594 -11.312 -4.887 1 96.38 96 ASP A O 1
ATOM 750 N N . ALA A 1 97 ? 26.078 -12.953 -5.316 1 95.69 97 ALA A N 1
ATOM 751 C CA . ALA A 1 97 ? 27.234 -12.086 -5.109 1 95.69 97 ALA A CA 1
ATOM 752 C C . ALA A 1 97 ? 27.281 -10.984 -6.164 1 95.69 97 ALA A C 1
ATOM 754 O O . ALA A 1 97 ? 27.516 -9.82 -5.844 1 95.69 97 ALA A O 1
ATOM 755 N N . ILE A 1 98 ? 27.094 -11.375 -7.414 1 96.56 98 ILE A N 1
ATOM 756 C CA . ILE A 1 98 ? 27.188 -10.422 -8.516 1 96.56 98 ILE A CA 1
ATOM 757 C C . ILE A 1 98 ? 26.062 -9.398 -8.406 1 96.56 98 ILE A C 1
ATOM 759 O O . ILE A 1 98 ? 26.281 -8.195 -8.594 1 96.56 98 ILE A O 1
ATOM 763 N N . LEU A 1 99 ? 24.844 -9.82 -8.133 1 97.12 99 LEU A N 1
ATOM 764 C CA . LEU A 1 99 ? 23.703 -8.93 -8.062 1 97.12 99 LEU A CA 1
ATOM 765 C C . LEU A 1 99 ? 23.797 -7.996 -6.863 1 97.12 99 LEU A C 1
ATOM 767 O O . LEU A 1 99 ? 23.344 -6.852 -6.918 1 97.12 99 LEU A O 1
ATOM 771 N N . GLN A 1 100 ? 24.406 -8.508 -5.742 1 96.56 100 GLN A N 1
ATOM 772 C CA . GLN A 1 100 ? 24.688 -7.621 -4.617 1 96.56 100 GLN A CA 1
ATOM 773 C C . GLN A 1 100 ? 25.641 -6.496 -5.023 1 96.56 100 GLN A C 1
ATOM 775 O O . GLN A 1 100 ? 25.422 -5.336 -4.664 1 96.56 100 GLN A O 1
ATOM 780 N N . HIS A 1 101 ? 26.641 -6.863 -5.781 1 94.81 101 HIS A N 1
ATOM 781 C CA . HIS A 1 101 ? 27.594 -5.867 -6.262 1 94.81 101 HIS A CA 1
ATOM 782 C C . HIS A 1 101 ? 26.906 -4.863 -7.188 1 94.81 101 HIS A C 1
ATOM 784 O O . HIS A 1 101 ? 27.219 -3.668 -7.145 1 94.81 101 HIS A O 1
ATOM 790 N N . LEU A 1 102 ? 26.078 -5.395 -8.039 1 95.38 102 LEU A N 1
ATOM 791 C CA . LEU A 1 102 ? 25.344 -4.531 -8.961 1 95.38 102 LEU A CA 1
ATOM 792 C C . LEU A 1 102 ? 24.406 -3.59 -8.203 1 95.38 102 LEU A C 1
ATOM 794 O O . LEU A 1 102 ? 24.266 -2.426 -8.586 1 95.38 102 LEU A O 1
ATOM 798 N N . LYS A 1 103 ? 23.781 -4.066 -7.164 1 96.25 103 LYS A N 1
ATOM 799 C CA . LYS A 1 103 ? 22.906 -3.236 -6.328 1 96.25 103 LYS A CA 1
ATOM 800 C C . LYS A 1 103 ? 23.688 -2.072 -5.719 1 96.25 103 LYS A C 1
ATOM 802 O O . LYS A 1 103 ? 23.234 -0.93 -5.742 1 96.25 103 LYS A O 1
ATOM 807 N N . ASP A 1 104 ? 24.875 -2.369 -5.258 1 93.56 104 ASP A N 1
ATOM 808 C CA . ASP A 1 104 ? 25.703 -1.364 -4.602 1 93.56 104 ASP A CA 1
ATOM 809 C C . ASP A 1 104 ? 26.172 -0.303 -5.598 1 93.56 104 ASP A C 1
ATOM 811 O O . ASP A 1 104 ? 26.406 0.845 -5.219 1 93.56 104 ASP A O 1
ATOM 815 N N . SER A 1 105 ? 26.219 -0.698 -6.867 1 92.25 105 SER A N 1
ATOM 816 C CA . SER A 1 105 ? 26.719 0.225 -7.887 1 92.25 105 SER A CA 1
ATOM 817 C C . SER A 1 105 ? 25.578 0.775 -8.734 1 92.25 105 SER A C 1
ATOM 819 O O . SER A 1 105 ? 25.812 1.529 -9.68 1 92.25 105 SER A O 1
ATOM 821 N N . PHE A 1 106 ? 24.375 0.444 -8.453 1 92.88 106 PHE A N 1
ATOM 822 C CA . PHE A 1 106 ? 23.234 0.732 -9.305 1 92.88 106 PHE A CA 1
ATOM 823 C C . PHE A 1 106 ? 23.047 2.234 -9.484 1 92.88 106 PHE A C 1
ATOM 825 O O . PHE A 1 106 ? 22.812 2.709 -10.594 1 92.88 106 PHE A O 1
ATOM 832 N N . LEU A 1 107 ? 23.172 2.967 -8.445 1 87.75 107 LEU A N 1
ATOM 833 C CA . LEU A 1 107 ? 23 4.414 -8.484 1 87.75 107 LEU A CA 1
ATOM 834 C C . LEU A 1 107 ? 24.047 5.066 -9.383 1 87.75 107 LEU A C 1
ATOM 836 O O . LEU A 1 107 ? 23.719 5.922 -10.203 1 87.75 107 LEU A O 1
ATOM 840 N N . GLN A 1 108 ? 25.234 4.648 -9.227 1 86.44 108 GLN A N 1
ATOM 841 C CA . GLN A 1 108 ? 26.328 5.215 -10 1 86.44 108 GLN A CA 1
ATOM 842 C C . GLN A 1 108 ? 26.219 4.84 -11.477 1 86.44 108 GLN A C 1
ATOM 844 O O . GLN A 1 108 ? 26.562 5.637 -12.352 1 86.44 108 GLN A O 1
ATOM 849 N N . LEU A 1 109 ? 25.656 3.717 -11.703 1 86.81 109 LEU A N 1
ATOM 850 C CA . LEU A 1 109 ? 25.609 3.197 -13.07 1 86.81 109 LEU A CA 1
ATOM 851 C C . LEU A 1 109 ? 24.453 3.814 -13.852 1 86.81 109 LEU A C 1
ATOM 853 O O . LEU A 1 109 ? 24.594 4.105 -15.039 1 86.81 109 LEU A O 1
ATOM 857 N N . TYR A 1 110 ? 23.344 3.99 -13.148 1 89.88 110 TYR A N 1
ATOM 858 C CA . TYR A 1 110 ? 22.156 4.258 -13.953 1 89.88 110 TYR A CA 1
ATOM 859 C C . TYR A 1 110 ? 21.469 5.539 -13.5 1 89.88 110 TYR A C 1
ATOM 861 O O . TYR A 1 110 ? 20.641 6.09 -14.227 1 89.88 110 TYR A O 1
ATOM 869 N N . CYS A 1 111 ? 21.781 6.043 -12.422 1 84.12 111 CYS A N 1
ATOM 870 C CA . CYS A 1 111 ? 21.031 7.176 -11.906 1 84.12 111 CYS A CA 1
ATOM 871 C C . CYS A 1 111 ? 21.766 8.484 -12.141 1 84.12 111 CYS A C 1
ATOM 873 O O . CYS A 1 111 ? 21.156 9.508 -12.438 1 84.12 111 CYS A O 1
ATOM 875 N N . SER A 1 112 ? 23.047 8.516 -12.117 1 78.56 112 SER A N 1
ATOM 876 C CA . SER A 1 112 ? 23.812 9.75 -12.117 1 78.56 112 SER A CA 1
ATOM 877 C C . SER A 1 112 ? 24.328 10.086 -13.516 1 78.56 112 SER A C 1
ATOM 879 O O . SER A 1 112 ? 24.906 11.148 -13.742 1 78.56 112 SER A O 1
ATOM 881 N N . LYS A 1 113 ? 24 9.172 -14.453 1 77.81 113 LYS A N 1
ATOM 882 C CA . LYS A 1 113 ? 24.531 9.391 -15.797 1 77.81 113 LYS A CA 1
ATOM 883 C C . LYS A 1 113 ? 23.422 9.867 -16.75 1 77.81 113 LYS A C 1
ATOM 885 O O . LYS A 1 113 ? 22.266 9.445 -16.625 1 77.81 113 LYS A O 1
ATOM 890 N N . ASP A 1 114 ? 23.75 10.688 -17.656 1 75.75 114 ASP A N 1
ATOM 891 C CA . ASP A 1 114 ? 22.781 11.258 -18.594 1 75.75 114 ASP A CA 1
ATOM 892 C C . ASP A 1 114 ? 22.438 10.273 -19.703 1 75.75 114 ASP A C 1
ATOM 894 O O . ASP A 1 114 ? 21.281 10.172 -20.125 1 75.75 114 ASP A O 1
ATOM 898 N N . ASP A 1 115 ? 23.453 9.594 -20.172 1 83.5 115 ASP A N 1
ATOM 899 C CA . ASP A 1 115 ? 23.203 8.742 -21.328 1 83.5 115 ASP A CA 1
ATOM 900 C C . ASP A 1 115 ? 23.125 7.27 -20.922 1 83.5 115 ASP A C 1
ATOM 902 O O . ASP A 1 115 ? 24.125 6.539 -21.016 1 83.5 115 ASP A O 1
ATOM 906 N N . VAL A 1 116 ? 21.953 6.93 -20.406 1 88.56 116 VAL A N 1
ATOM 907 C CA . VAL A 1 116 ? 21.75 5.555 -19.969 1 88.56 116 VAL A CA 1
ATOM 908 C C . VAL A 1 116 ? 20.875 4.805 -20.969 1 88.56 116 VAL A C 1
ATOM 910 O O . VAL A 1 116 ? 19.891 5.359 -21.484 1 88.56 116 VAL A O 1
ATOM 913 N N . ASP A 1 117 ? 21.297 3.664 -21.297 1 93.38 117 ASP A N 1
ATOM 914 C CA . ASP A 1 117 ? 20.531 2.793 -22.188 1 93.38 117 ASP A CA 1
ATOM 915 C C . ASP A 1 117 ? 19.312 2.213 -21.469 1 93.38 117 ASP A C 1
ATOM 917 O O . ASP A 1 117 ? 19.438 1.681 -20.359 1 93.38 117 ASP A O 1
ATOM 921 N N . LEU A 1 118 ? 18.141 2.334 -22.062 1 96.44 118 LEU A N 1
ATOM 922 C CA . LEU A 1 118 ? 16.891 1.896 -21.438 1 96.44 118 LEU A CA 1
ATOM 923 C C . LEU A 1 118 ? 16.922 0.396 -21.156 1 96.44 118 LEU A C 1
ATOM 925 O O . LEU A 1 118 ? 16.5 -0.054 -20.094 1 96.44 118 LEU A O 1
ATOM 929 N N . HIS A 1 119 ? 17.391 -0.344 -22.141 1 96.94 119 HIS A N 1
ATOM 930 C CA . HIS A 1 119 ? 17.453 -1.79 -21.969 1 96.94 119 HIS A CA 1
ATOM 931 C C . HIS A 1 119 ? 18.312 -2.154 -20.75 1 96.94 119 HIS A C 1
ATOM 933 O O . HIS A 1 119 ? 17.891 -2.945 -19.906 1 96.94 119 HIS A O 1
ATOM 939 N N . ASP A 1 120 ? 19.422 -1.558 -20.656 1 96.19 120 ASP A N 1
ATOM 940 C CA . ASP A 1 120 ? 20.359 -1.887 -19.594 1 96.19 120 ASP A CA 1
ATOM 941 C C . ASP A 1 120 ? 19.781 -1.518 -18.219 1 96.19 120 ASP A C 1
ATOM 943 O O . ASP A 1 120 ? 19.875 -2.303 -17.281 1 96.19 120 ASP A O 1
ATOM 947 N N . ALA A 1 121 ? 19.203 -0.359 -18.109 1 96.56 121 ALA A N 1
ATOM 948 C CA . ALA A 1 121 ? 18.641 0.106 -16.844 1 96.56 121 ALA A CA 1
ATOM 949 C C . ALA A 1 121 ? 17.469 -0.767 -16.406 1 96.56 121 ALA A C 1
ATOM 951 O O . ALA A 1 121 ? 17.375 -1.18 -15.25 1 96.56 121 ALA A O 1
ATOM 952 N N . ALA A 1 122 ? 16.578 -1.017 -17.344 1 98.19 122 ALA A N 1
ATOM 953 C CA . ALA A 1 122 ? 15.367 -1.781 -17.047 1 98.19 122 ALA A CA 1
ATOM 954 C C . ALA A 1 122 ? 15.711 -3.229 -16.703 1 98.19 122 ALA A C 1
ATOM 956 O O . ALA A 1 122 ? 15.125 -3.809 -15.781 1 98.19 122 ALA A O 1
ATOM 957 N N . LEU A 1 123 ? 16.609 -3.789 -17.453 1 98.19 123 LEU A N 1
ATOM 958 C CA . LEU A 1 123 ? 17.016 -5.164 -17.188 1 98.19 123 LEU A CA 1
ATOM 959 C C . LEU A 1 123 ? 17.672 -5.285 -15.82 1 98.19 123 LEU A C 1
ATOM 961 O O . LEU A 1 123 ? 17.359 -6.207 -15.062 1 98.19 123 LEU A O 1
ATOM 965 N N . CYS A 1 124 ? 18.578 -4.379 -15.547 1 98 124 CYS A N 1
ATOM 966 C CA . CYS A 1 124 ? 19.25 -4.41 -14.25 1 98 124 CYS A CA 1
ATOM 967 C C . CYS A 1 124 ? 18.234 -4.246 -13.117 1 98 124 CYS A C 1
ATOM 969 O O . CYS A 1 124 ? 18.297 -4.961 -12.117 1 98 124 CYS A O 1
ATOM 971 N N . PHE A 1 125 ? 17.344 -3.248 -13.312 1 98.12 125 PHE A N 1
ATOM 972 C CA . PHE A 1 125 ? 16.281 -3.035 -12.336 1 98.12 125 PHE A CA 1
ATOM 973 C C . PHE A 1 125 ? 15.508 -4.324 -12.086 1 98.12 125 PHE A C 1
ATOM 975 O O . PHE A 1 125 ? 15.281 -4.711 -10.938 1 98.12 125 PHE A O 1
ATOM 982 N N . ARG A 1 126 ? 15.07 -5.004 -13.117 1 98.5 126 ARG A N 1
ATOM 983 C CA . ARG A 1 126 ? 14.273 -6.223 -13.016 1 98.5 126 ARG A CA 1
ATOM 984 C C . ARG A 1 126 ? 15.031 -7.32 -12.281 1 98.5 126 ARG A C 1
ATOM 986 O O . ARG A 1 126 ? 14.492 -7.961 -11.383 1 98.5 126 ARG A O 1
ATOM 993 N N . LEU A 1 127 ? 16.266 -7.531 -12.656 1 98.31 127 LEU A N 1
ATOM 994 C CA . LEU A 1 127 ? 17.078 -8.594 -12.07 1 98.31 127 LEU A CA 1
ATOM 995 C C . LEU A 1 127 ? 17.281 -8.359 -10.578 1 98.31 127 LEU A C 1
ATOM 997 O O . LEU A 1 127 ? 17.188 -9.297 -9.781 1 98.31 127 LEU A O 1
ATOM 1001 N N . LEU A 1 128 ? 17.531 -7.121 -10.25 1 98.25 128 LEU A N 1
ATOM 1002 C CA . LEU A 1 128 ? 17.766 -6.793 -8.844 1 98.25 128 LEU A CA 1
ATOM 1003 C C . LEU A 1 128 ? 16.5 -6.988 -8.023 1 98.25 128 LEU A C 1
ATOM 1005 O O . LEU A 1 128 ? 16.531 -7.617 -6.961 1 98.25 128 LEU A O 1
ATOM 1009 N N . ARG A 1 129 ? 15.359 -6.512 -8.523 1 98.06 129 ARG A N 1
ATOM 1010 C CA . ARG A 1 129 ? 14.109 -6.668 -7.801 1 98.06 129 ARG A CA 1
ATOM 1011 C C . ARG A 1 129 ? 13.719 -8.141 -7.695 1 98.06 129 ARG A C 1
ATOM 1013 O O . ARG A 1 129 ? 13.188 -8.57 -6.668 1 98.06 129 ARG A O 1
ATOM 1020 N N . GLN A 1 130 ? 13.938 -8.828 -8.719 1 97.25 130 GLN A N 1
ATOM 1021 C CA . GLN A 1 130 ? 13.625 -10.25 -8.711 1 97.25 130 GLN A CA 1
ATOM 1022 C C . GLN A 1 130 ? 14.43 -10.984 -7.645 1 97.25 130 GLN A C 1
ATOM 1024 O O . GLN A 1 130 ? 13.953 -11.969 -7.07 1 97.25 130 GLN A O 1
ATOM 1029 N N . GLN A 1 131 ? 15.648 -10.461 -7.41 1 96.69 131 GLN A N 1
ATOM 1030 C CA . GLN A 1 131 ? 16.531 -11.086 -6.426 1 96.69 131 GLN A CA 1
ATOM 1031 C C . GLN A 1 131 ? 16.219 -10.586 -5.02 1 96.69 131 GLN A C 1
ATOM 1033 O O . GLN A 1 131 ? 16.859 -10.992 -4.055 1 96.69 131 GLN A O 1
ATOM 1038 N N . GLY A 1 132 ? 15.281 -9.672 -4.875 1 97.62 132 GLY A N 1
ATOM 1039 C CA . GLY A 1 132 ? 14.836 -9.195 -3.574 1 97.62 132 GLY A CA 1
ATOM 1040 C C . GLY A 1 132 ? 15.477 -7.891 -3.156 1 97.62 132 GLY A C 1
ATOM 1041 O O . GLY A 1 132 ? 15.227 -7.391 -2.059 1 97.62 132 GLY A O 1
ATOM 1042 N N . HIS A 1 133 ? 16.312 -7.328 -4.035 1 97.81 133 HIS A N 1
ATOM 1043 C CA . HIS A 1 133 ? 16.953 -6.059 -3.697 1 97.81 133 HIS A CA 1
ATOM 1044 C C . HIS A 1 133 ? 15.984 -4.891 -3.906 1 97.81 133 HIS A C 1
ATOM 1046 O O . HIS A 1 133 ? 15.203 -4.891 -4.855 1 97.81 133 HIS A O 1
ATOM 1052 N N . VAL A 1 134 ? 16.109 -3.965 -3.047 1 95.75 134 VAL A N 1
ATOM 1053 C CA . VAL A 1 134 ? 15.297 -2.76 -3.176 1 95.75 134 VAL A CA 1
ATOM 1054 C C . VAL A 1 134 ? 16.031 -1.724 -4.016 1 95.75 134 VAL A C 1
ATOM 1056 O O . VAL A 1 134 ? 17.109 -1.26 -3.635 1 95.75 134 VAL A O 1
ATOM 1059 N N . VAL A 1 135 ? 15.562 -1.467 -5.133 1 95.75 135 VAL A N 1
ATOM 1060 C CA . VAL A 1 135 ? 16.047 -0.387 -5.988 1 95.75 135 VAL A CA 1
ATOM 1061 C C . VAL A 1 135 ? 14.883 0.51 -6.395 1 95.75 135 VAL A C 1
ATOM 1063 O O . VAL A 1 135 ? 13.781 0.025 -6.656 1 95.75 135 VAL A O 1
ATOM 1066 N N . SER A 1 136 ? 15.133 1.752 -6.461 1 94.38 136 SER A N 1
ATOM 1067 C CA . SER A 1 136 ? 14.062 2.719 -6.699 1 94.38 136 SER A CA 1
ATOM 1068 C C . SER A 1 136 ? 13.664 2.75 -8.172 1 94.38 136 SER A C 1
ATOM 1070 O O . SER A 1 136 ? 14.523 2.736 -9.055 1 94.38 136 SER A O 1
ATOM 1072 N N . SER A 1 137 ? 12.375 2.809 -8.383 1 96.81 137 SER A N 1
ATOM 1073 C CA . SER A 1 137 ? 11.867 2.932 -9.75 1 96.81 137 SER A CA 1
ATOM 1074 C C . SER A 1 137 ? 12.078 4.34 -10.289 1 96.81 137 SER A C 1
ATOM 1076 O O . SER A 1 137 ? 11.828 4.602 -11.469 1 96.81 137 SER A O 1
ATOM 1078 N N . ASP A 1 138 ? 12.617 5.27 -9.562 1 94.12 138 ASP A N 1
ATOM 1079 C CA . ASP A 1 138 ? 12.844 6.656 -9.961 1 94.12 138 ASP A CA 1
ATOM 1080 C C . ASP A 1 138 ? 13.859 6.75 -11.094 1 94.12 138 ASP A C 1
ATOM 1082 O O . ASP A 1 138 ? 13.938 7.77 -11.781 1 94.12 138 ASP A O 1
ATOM 1086 N N . VAL A 1 139 ? 14.609 5.668 -11.25 1 95.25 139 VAL A N 1
ATOM 1087 C CA . VAL A 1 139 ? 15.617 5.621 -12.312 1 95.25 139 VAL A CA 1
ATOM 1088 C C . VAL A 1 139 ? 14.945 5.84 -13.664 1 95.25 139 VAL A C 1
ATOM 1090 O O . VAL A 1 139 ? 15.57 6.348 -14.602 1 95.25 139 VAL A O 1
ATOM 1093 N N . PHE A 1 140 ? 13.648 5.625 -13.773 1 96.75 140 PHE A N 1
ATOM 1094 C CA . PHE A 1 140 ? 12.984 5.652 -15.078 1 96.75 140 PHE A CA 1
ATOM 1095 C C . PHE A 1 140 ? 12.477 7.055 -15.391 1 96.75 140 PHE A C 1
ATOM 1097 O O . PHE A 1 140 ? 12.031 7.324 -16.516 1 96.75 140 PHE A O 1
ATOM 1104 N N . TYR A 1 141 ? 12.531 8.016 -14.438 1 94.12 141 TYR A N 1
ATOM 1105 C CA . TYR A 1 141 ? 12.102 9.383 -14.703 1 94.12 141 TYR A CA 1
ATOM 1106 C C . TYR A 1 141 ? 12.961 10.031 -15.781 1 94.12 141 TYR A C 1
ATOM 1108 O O . TYR A 1 141 ? 12.5 10.922 -16.5 1 94.12 141 TYR A O 1
ATOM 1116 N N . LYS A 1 142 ? 14.203 9.609 -15.922 1 92.69 142 LYS A N 1
ATOM 1117 C CA . LYS A 1 142 ? 15.109 10.188 -16.906 1 92.69 142 LYS A CA 1
ATOM 1118 C C . LYS A 1 142 ? 14.633 9.906 -18.328 1 92.69 142 LYS A C 1
ATOM 1120 O O . LYS A 1 142 ? 15.07 10.562 -19.281 1 92.69 142 LYS A O 1
ATOM 1125 N N . PHE A 1 143 ? 13.727 8.961 -18.484 1 96.12 143 PHE A N 1
ATOM 1126 C CA . PHE A 1 143 ? 13.234 8.594 -19.812 1 96.12 143 PHE A CA 1
ATOM 1127 C C . PHE A 1 143 ? 11.922 9.312 -20.125 1 96.12 143 PHE A C 1
ATOM 1129 O O . PHE A 1 143 ? 11.273 9.031 -21.141 1 96.12 143 PHE A O 1
ATOM 1136 N N . LYS A 1 144 ? 11.508 10.195 -19.281 1 94.06 144 LYS A N 1
ATOM 1137 C CA . LYS A 1 144 ? 10.297 10.992 -19.484 1 94.06 144 LYS A CA 1
ATOM 1138 C C . LYS A 1 144 ? 10.625 12.344 -20.094 1 94.06 144 LYS A C 1
ATOM 1140 O O . LYS A 1 144 ? 11.758 12.805 -20.031 1 94.06 144 LYS A O 1
ATOM 1145 N N . ASP A 1 145 ? 9.648 12.898 -20.734 1 93.25 145 ASP A N 1
ATOM 1146 C CA . ASP A 1 145 ? 9.797 14.242 -21.281 1 93.25 145 ASP A CA 1
ATOM 1147 C C . ASP A 1 145 ? 9.312 15.297 -20.281 1 93.25 145 ASP A C 1
ATOM 1149 O O . ASP A 1 145 ? 8.945 14.977 -19.156 1 93.25 145 ASP A O 1
ATOM 1153 N N . ASN A 1 146 ? 9.328 16.516 -20.656 1 88.94 146 ASN A N 1
ATOM 1154 C CA . ASN A 1 146 ? 9.031 17.625 -19.766 1 88.94 146 ASN A CA 1
ATOM 1155 C C . ASN A 1 146 ? 7.547 17.688 -19.422 1 88.94 146 ASN A C 1
ATOM 1157 O O . ASN A 1 146 ? 7.148 18.391 -18.484 1 88.94 146 ASN A O 1
ATOM 1161 N N . ASN A 1 147 ? 6.777 16.953 -20.156 1 88.81 147 ASN A N 1
ATOM 1162 C CA . ASN A 1 147 ? 5.352 16.891 -19.844 1 88.81 147 ASN A CA 1
ATOM 1163 C C . ASN A 1 147 ? 5.039 15.75 -18.875 1 88.81 147 ASN A C 1
ATOM 1165 O O . ASN A 1 147 ? 3.879 15.523 -18.531 1 88.81 147 ASN A O 1
ATOM 1169 N N . GLY A 1 148 ? 6.078 15.023 -18.547 1 89.94 148 GLY A N 1
ATOM 1170 C CA . GLY A 1 148 ? 5.906 13.969 -17.562 1 89.94 148 GLY A CA 1
ATOM 1171 C C . GLY A 1 148 ? 5.523 12.633 -18.172 1 89.94 148 GLY A C 1
ATOM 1172 O O . GLY A 1 148 ? 5.141 11.703 -17.469 1 89.94 148 GLY A O 1
ATOM 1173 N N . LYS A 1 149 ? 5.602 12.578 -19.453 1 93.94 149 LYS A N 1
ATOM 1174 C CA . LYS A 1 149 ? 5.301 11.328 -20.156 1 93.94 149 LYS A CA 1
ATOM 1175 C C . LYS A 1 149 ? 6.574 10.664 -20.672 1 93.94 149 LYS A C 1
ATOM 1177 O O . LYS A 1 149 ? 7.602 11.328 -20.844 1 93.94 149 LYS A O 1
ATOM 1182 N N . PHE A 1 150 ? 6.523 9.336 -20.906 1 96.88 150 PHE A N 1
ATOM 1183 C CA . PHE A 1 150 ? 7.672 8.664 -21.5 1 96.88 150 PHE A CA 1
ATOM 1184 C C . PHE A 1 150 ? 7.934 9.18 -22.906 1 96.88 150 PHE A C 1
ATOM 1186 O O . PHE A 1 150 ? 6.996 9.414 -23.672 1 96.88 150 PHE A O 1
ATOM 1193 N N . LYS A 1 151 ? 9.188 9.414 -23.25 1 96 151 LYS A N 1
ATOM 1194 C CA . LYS A 1 151 ? 9.57 9.953 -24.562 1 96 151 LYS A CA 1
ATOM 1195 C C . LYS A 1 151 ? 9.094 9.047 -25.688 1 96 151 LYS A C 1
ATOM 1197 O O . LYS A 1 151 ? 9.352 7.844 -25.688 1 96 151 LYS A O 1
ATOM 1202 N N . GLU A 1 152 ? 8.492 9.594 -26.672 1 95.06 152 GLU A N 1
ATOM 1203 C CA . GLU A 1 152 ? 7.961 8.844 -27.812 1 95.06 152 GLU A CA 1
ATOM 1204 C C . GLU A 1 152 ? 9.078 8.188 -28.609 1 95.06 152 GLU A C 1
ATOM 1206 O O . GLU A 1 152 ? 8.867 7.176 -29.281 1 95.06 152 GLU A O 1
ATOM 1211 N N . SER A 1 153 ? 10.273 8.766 -28.547 1 95.19 153 SER A N 1
ATOM 1212 C CA . SER A 1 153 ? 11.422 8.227 -29.281 1 95.19 153 SER A CA 1
ATOM 1213 C C . SER A 1 153 ? 11.781 6.832 -28.797 1 95.19 153 SER A C 1
ATOM 1215 O O . SER A 1 153 ? 12.438 6.07 -29.5 1 95.19 153 SER A O 1
ATOM 1217 N N . LEU A 1 154 ? 11.352 6.477 -27.594 1 96.31 154 LEU A N 1
ATOM 1218 C CA . LEU A 1 154 ? 11.641 5.168 -27.016 1 96.31 154 LEU A CA 1
ATOM 1219 C C . LEU A 1 154 ? 10.922 4.066 -27.781 1 96.31 154 LEU A C 1
ATOM 1221 O O . LEU A 1 154 ? 11.312 2.896 -27.719 1 96.31 154 LEU A O 1
ATOM 1225 N N . ALA A 1 155 ? 9.914 4.434 -28.484 1 93.81 155 ALA A N 1
ATOM 1226 C CA . ALA A 1 155 ? 9.117 3.463 -29.219 1 93.81 155 ALA A CA 1
ATOM 1227 C C . ALA A 1 155 ? 9.961 2.732 -30.266 1 93.81 155 ALA A C 1
ATOM 1229 O O . ALA A 1 155 ? 9.664 1.594 -30.625 1 93.81 155 ALA A O 1
ATOM 1230 N N . LYS A 1 156 ? 11.016 3.334 -30.703 1 93.19 156 LYS A N 1
ATOM 1231 C CA . LYS A 1 156 ? 11.891 2.734 -31.703 1 93.19 156 LYS A CA 1
ATOM 1232 C C . LYS A 1 156 ? 12.844 1.725 -31.078 1 93.19 156 LYS A C 1
ATOM 1234 O O . LYS A 1 156 ? 13.391 0.859 -31.766 1 93.19 156 LYS A O 1
ATOM 1239 N N . ASP A 1 157 ? 13.039 1.826 -29.828 1 95 157 ASP A N 1
ATOM 1240 C CA . ASP A 1 157 ? 13.914 0.918 -29.078 1 95 157 ASP A CA 1
ATOM 1241 C C . ASP A 1 157 ? 13.133 -0.286 -28.562 1 95 157 ASP A C 1
ATOM 1243 O O . ASP A 1 157 ? 12.875 -0.394 -27.359 1 95 157 ASP A O 1
ATOM 1247 N N . VAL A 1 158 ? 12.922 -1.214 -29.391 1 94.81 158 VAL A N 1
ATOM 1248 C CA . VAL A 1 158 ? 12.047 -2.336 -29.078 1 94.81 158 VAL A CA 1
ATOM 1249 C C . VAL A 1 158 ? 12.633 -3.148 -27.922 1 94.81 158 VAL A C 1
ATOM 1251 O O . VAL A 1 158 ? 11.914 -3.582 -27.031 1 94.81 158 VAL A O 1
ATOM 1254 N N . ARG A 1 159 ? 13.906 -3.375 -27.969 1 94.5 159 ARG A N 1
ATOM 1255 C CA . ARG A 1 159 ? 14.562 -4.129 -26.906 1 94.5 159 ARG A CA 1
ATOM 1256 C C . ARG A 1 159 ? 14.422 -3.412 -25.562 1 94.5 159 ARG A C 1
ATOM 1258 O O . ARG A 1 159 ? 14.148 -4.043 -24.547 1 94.5 159 ARG A O 1
ATOM 1265 N N . GLY A 1 160 ? 14.672 -2.127 -25.594 1 97.19 160 GLY A N 1
ATOM 1266 C CA . GLY A 1 160 ? 14.484 -1.324 -24.406 1 97.19 160 GLY A CA 1
ATOM 1267 C C . GLY A 1 160 ? 13.055 -1.333 -23.891 1 97.19 160 GLY A C 1
ATOM 1268 O O . GLY A 1 160 ? 12.82 -1.465 -22.688 1 97.19 160 GLY A O 1
ATOM 1269 N N . MET A 1 161 ? 12.133 -1.261 -24.797 1 97.56 161 MET A N 1
ATOM 1270 C CA . MET A 1 161 ? 10.719 -1.285 -24.453 1 97.56 161 MET A CA 1
ATOM 1271 C C . MET A 1 161 ? 10.328 -2.619 -23.812 1 97.56 161 MET A C 1
ATOM 1273 O O . MET A 1 161 ? 9.586 -2.656 -22.844 1 97.56 161 MET A O 1
ATOM 1277 N N . LEU A 1 162 ? 10.805 -3.637 -24.375 1 97.62 162 LEU A N 1
ATOM 1278 C CA . LEU A 1 162 ? 10.516 -4.969 -23.844 1 97.62 162 LEU A CA 1
ATOM 1279 C C . LEU A 1 162 ? 11.062 -5.129 -22.438 1 97.62 162 LEU A C 1
ATOM 1281 O O . LEU A 1 162 ? 10.383 -5.672 -21.562 1 97.62 162 LEU A O 1
ATOM 1285 N N . SER A 1 163 ? 12.297 -4.691 -22.234 1 98.19 163 SER A N 1
ATOM 1286 C CA . SER A 1 163 ? 12.906 -4.773 -20.906 1 98.19 163 SER A CA 1
ATOM 1287 C C . SER A 1 163 ? 12.125 -3.951 -19.891 1 98.19 163 SER A C 1
ATOM 1289 O O . SER A 1 163 ? 11.945 -4.379 -18.75 1 98.19 163 SER A O 1
ATOM 1291 N N . LEU A 1 164 ? 11.703 -2.762 -20.281 1 98.75 164 LEU A N 1
ATOM 1292 C CA . LEU A 1 164 ? 10.914 -1.91 -19.406 1 98.75 164 LEU A CA 1
ATOM 1293 C C . LEU A 1 164 ? 9.57 -2.549 -19.078 1 98.75 164 LEU A C 1
ATOM 1295 O O . LEU A 1 164 ? 9.086 -2.465 -17.953 1 98.75 164 LEU A O 1
ATOM 1299 N N . TYR A 1 165 ? 8.961 -3.156 -20.125 1 98.69 165 TYR A N 1
ATOM 1300 C CA . TYR A 1 165 ? 7.711 -3.877 -19.938 1 98.69 165 TYR A CA 1
ATOM 1301 C C . TYR A 1 165 ? 7.855 -4.957 -18.875 1 98.69 165 TYR A C 1
ATOM 1303 O O . TYR A 1 165 ? 7.031 -5.055 -17.969 1 98.69 165 TYR A O 1
ATOM 1311 N N . GLU A 1 166 ? 8.875 -5.762 -19 1 98.56 166 GLU A N 1
ATOM 1312 C CA . GLU A 1 166 ? 9.125 -6.84 -18.047 1 98.56 166 GLU A CA 1
ATOM 1313 C C . GLU A 1 166 ? 9.422 -6.285 -16.656 1 98.56 166 GLU A C 1
ATOM 1315 O O . GLU A 1 166 ? 8.961 -6.84 -15.648 1 98.56 166 GLU A O 1
ATOM 1320 N N . ALA A 1 167 ? 10.172 -5.207 -16.562 1 98.75 167 ALA A N 1
ATOM 1321 C CA . ALA A 1 167 ? 10.508 -4.574 -15.297 1 98.75 167 ALA A CA 1
ATOM 1322 C C . ALA A 1 167 ? 9.258 -4.055 -14.594 1 98.75 167 ALA A C 1
ATOM 1324 O O . ALA A 1 167 ? 9.164 -4.113 -13.367 1 98.75 167 ALA A O 1
ATOM 1325 N N . ALA A 1 168 ? 8.344 -3.553 -15.344 1 98.75 168 ALA A N 1
ATOM 1326 C CA . ALA A 1 168 ? 7.137 -2.93 -14.805 1 98.75 168 ALA A CA 1
ATOM 1327 C C . ALA A 1 168 ? 6.277 -3.951 -14.062 1 98.75 168 ALA A C 1
ATOM 1329 O O . ALA A 1 168 ? 5.5 -3.59 -13.172 1 98.75 168 ALA A O 1
ATOM 1330 N N . HIS A 1 169 ? 6.414 -5.207 -14.328 1 98.56 169 HIS A N 1
ATOM 1331 C CA . HIS A 1 169 ? 5.617 -6.242 -13.672 1 98.56 169 HIS A CA 1
ATOM 1332 C C . HIS A 1 169 ? 6.141 -6.539 -12.273 1 98.56 169 HIS A C 1
ATOM 1334 O O . HIS A 1 169 ? 5.535 -7.316 -11.531 1 98.56 169 HIS A O 1
ATOM 1340 N N . LEU A 1 170 ? 7.258 -5.891 -11.883 1 98.5 170 LEU A N 1
ATOM 1341 C CA . LEU A 1 170 ? 7.781 -6.02 -10.531 1 98.5 170 LEU A CA 1
ATOM 1342 C C . LEU A 1 170 ? 7.312 -4.859 -9.656 1 98.5 170 LEU A C 1
ATOM 1344 O O . LEU A 1 170 ? 7.777 -4.703 -8.523 1 98.5 170 LEU A O 1
ATOM 1348 N N . MET A 1 171 ? 6.379 -4.086 -10.125 1 98 171 MET A N 1
ATOM 1349 C CA . MET A 1 171 ? 5.938 -2.883 -9.422 1 98 171 MET A CA 1
ATOM 1350 C C . MET A 1 171 ? 5.254 -3.24 -8.109 1 98 171 MET A C 1
ATOM 1352 O O . MET A 1 171 ? 4.652 -4.309 -7.984 1 98 171 MET A O 1
ATOM 1356 N N . VAL A 1 172 ? 5.387 -2.387 -7.145 1 97.62 172 VAL A N 1
ATOM 1357 C CA . VAL A 1 172 ? 4.676 -2.428 -5.871 1 97.62 172 VAL A CA 1
ATOM 1358 C C . VAL A 1 172 ? 3.752 -1.218 -5.754 1 97.62 172 VAL A C 1
ATOM 1360 O O . VAL A 1 172 ? 3.707 -0.375 -6.652 1 97.62 172 VAL A O 1
ATOM 1363 N N . HIS A 1 173 ? 2.959 -1.135 -4.703 1 95.62 173 HIS A N 1
ATOM 1364 C CA . HIS A 1 173 ? 2.016 -0.035 -4.527 1 95.62 173 HIS A CA 1
ATOM 1365 C C . HIS A 1 173 ? 2.74 1.306 -4.457 1 95.62 173 HIS A C 1
ATOM 1367 O O . HIS A 1 173 ? 3.814 1.406 -3.861 1 95.62 173 HIS A O 1
ATOM 1373 N N . GLY A 1 174 ? 2.189 2.305 -5.109 1 93.12 174 GLY A N 1
ATOM 1374 C CA . GLY A 1 174 ? 2.727 3.652 -5.031 1 93.12 174 GLY A CA 1
ATOM 1375 C C . GLY A 1 174 ? 3.715 3.969 -6.137 1 93.12 174 GLY A C 1
ATOM 1376 O O . GLY A 1 174 ? 4.133 5.117 -6.293 1 93.12 174 GLY A O 1
ATOM 1377 N N . GLU A 1 175 ? 4.109 2.941 -6.895 1 96.56 175 GLU A N 1
ATOM 1378 C CA . GLU A 1 175 ? 5.074 3.166 -7.973 1 96.56 175 GLU A CA 1
ATOM 1379 C C . GLU A 1 175 ? 4.367 3.502 -9.281 1 96.56 175 GLU A C 1
ATOM 1381 O O . GLU A 1 175 ? 4.449 2.742 -10.25 1 96.56 175 GLU A O 1
ATOM 1386 N N . THR A 1 176 ? 3.867 4.695 -9.359 1 93.31 176 THR A N 1
ATOM 1387 C CA . THR A 1 176 ? 3.047 5.164 -10.477 1 93.31 176 THR A CA 1
ATOM 1388 C C . THR A 1 176 ? 3.852 5.184 -11.773 1 93.31 176 THR A C 1
ATOM 1390 O O . THR A 1 176 ? 3.301 4.969 -12.852 1 93.31 176 THR A O 1
ATOM 1393 N N . ILE A 1 177 ? 5.133 5.414 -11.664 1 96.75 177 ILE A N 1
ATOM 1394 C CA . ILE A 1 177 ? 5.969 5.488 -12.852 1 96.75 177 ILE A CA 1
ATOM 1395 C C . ILE A 1 177 ? 5.992 4.129 -13.555 1 96.75 177 ILE A C 1
ATOM 1397 O O . ILE A 1 177 ? 6.055 4.059 -14.781 1 96.75 177 ILE A O 1
ATOM 1401 N N . LEU A 1 178 ? 5.977 3.051 -12.805 1 98.19 178 LEU A N 1
ATOM 1402 C CA . LEU A 1 178 ? 5.969 1.722 -13.406 1 98.19 178 LEU A CA 1
ATOM 1403 C C . LEU A 1 178 ? 4.598 1.4 -13.992 1 98.19 178 LEU A C 1
ATOM 1405 O O . LEU A 1 178 ? 4.5 0.679 -14.984 1 98.19 178 LEU A O 1
ATOM 1409 N N . GLU A 1 179 ? 3.545 1.938 -13.391 1 96.19 179 GLU A N 1
ATOM 1410 C CA . GLU A 1 179 ? 2.223 1.815 -13.992 1 96.19 179 GLU A CA 1
ATOM 1411 C C . GLU A 1 179 ? 2.174 2.498 -15.359 1 96.19 179 GLU A C 1
ATOM 1413 O O . GLU A 1 179 ? 1.638 1.941 -16.312 1 96.19 179 GLU A O 1
ATOM 1418 N N . GLU A 1 180 ? 2.705 3.689 -15.391 1 96.75 180 GLU A N 1
ATOM 1419 C CA . GLU A 1 180 ? 2.777 4.43 -16.641 1 96.75 180 GLU A CA 1
ATOM 1420 C C . GLU A 1 180 ? 3.637 3.699 -17.672 1 96.75 180 GLU A C 1
ATOM 1422 O O . GLU A 1 180 ? 3.297 3.652 -18.859 1 96.75 180 GLU A O 1
ATOM 1427 N N . ALA A 1 181 ? 4.758 3.156 -17.188 1 98.44 181 ALA A N 1
ATOM 1428 C CA . ALA A 1 181 ? 5.652 2.398 -18.062 1 98.44 181 ALA A CA 1
ATOM 1429 C C . ALA A 1 181 ? 4.934 1.197 -18.672 1 98.44 181 ALA A C 1
ATOM 1431 O O . ALA A 1 181 ? 5.09 0.91 -19.859 1 98.44 181 ALA A O 1
ATOM 1432 N N . LEU A 1 182 ? 4.211 0.516 -17.859 1 98.31 182 LEU A N 1
ATOM 1433 C CA . LEU A 1 182 ? 3.492 -0.665 -18.328 1 98.31 182 LEU A CA 1
ATOM 1434 C C . LEU A 1 182 ? 2.492 -0.298 -19.422 1 98.31 182 LEU A C 1
ATOM 1436 O O . LEU A 1 182 ? 2.396 -0.989 -20.438 1 98.31 182 LEU A O 1
ATOM 1440 N N . GLU A 1 183 ? 1.699 0.755 -19.188 1 96.94 183 GLU A N 1
ATOM 1441 C CA . GLU A 1 183 ? 0.724 1.204 -20.172 1 96.94 183 GLU A CA 1
ATOM 1442 C C . GLU A 1 183 ? 1.406 1.616 -21.469 1 96.94 183 GLU A C 1
ATOM 1444 O O . GLU A 1 183 ? 0.965 1.235 -22.562 1 96.94 183 GLU A O 1
ATOM 1449 N N . PHE A 1 184 ? 2.484 2.416 -21.391 1 98 184 PHE A N 1
ATOM 1450 C CA . PHE A 1 184 ? 3.234 2.932 -22.531 1 98 184 PHE A CA 1
ATOM 1451 C C . PHE A 1 184 ? 3.824 1.792 -23.344 1 98 184 PHE A C 1
ATOM 1453 O O . PHE A 1 184 ? 3.645 1.739 -24.562 1 98 184 PHE A O 1
ATOM 1460 N N . THR A 1 185 ? 4.496 0.88 -22.625 1 98.44 185 THR A N 1
ATOM 1461 C CA . THR A 1 185 ? 5.176 -0.208 -23.328 1 98.44 185 THR A CA 1
ATOM 1462 C C . THR A 1 185 ? 4.168 -1.186 -23.922 1 98.44 185 THR A C 1
ATOM 1464 O O . THR A 1 185 ? 4.363 -1.691 -25.016 1 98.44 185 THR A O 1
ATOM 1467 N N . THR A 1 186 ? 3.105 -1.516 -23.234 1 98.06 186 THR A N 1
ATOM 1468 C CA . THR A 1 186 ? 2.082 -2.416 -23.75 1 98.06 186 THR A CA 1
ATOM 1469 C C . THR A 1 186 ? 1.532 -1.903 -25.078 1 98.06 186 THR A C 1
ATOM 1471 O O . THR A 1 186 ? 1.415 -2.662 -26.031 1 98.06 186 THR A O 1
ATOM 1474 N N . SER A 1 187 ? 1.202 -0.624 -25.109 1 97.31 187 SER A N 1
ATOM 1475 C CA . SER A 1 187 ? 0.636 -0.016 -26.312 1 97.31 187 SER A CA 1
ATOM 1476 C C . SER A 1 187 ? 1.612 -0.089 -27.469 1 97.31 187 SER A C 1
ATOM 1478 O O . SER A 1 187 ? 1.245 -0.516 -28.578 1 97.31 187 SER A O 1
ATOM 1480 N N . HIS A 1 188 ? 2.824 0.261 -27.312 1 96.88 188 HIS A N 1
ATOM 1481 C CA . HIS A 1 188 ? 3.807 0.352 -28.391 1 96.88 188 HIS A CA 1
ATOM 1482 C C . HIS A 1 188 ? 4.281 -1.031 -28.828 1 96.88 188 HIS A C 1
ATOM 1484 O O . HIS A 1 188 ? 4.582 -1.25 -30 1 96.88 188 HIS A O 1
ATOM 1490 N N . LEU A 1 189 ? 4.414 -1.985 -27.859 1 97.25 189 LEU A N 1
ATOM 1491 C CA . LEU A 1 189 ? 4.824 -3.342 -28.203 1 97.25 189 LEU A CA 1
ATOM 1492 C C . LEU A 1 189 ? 3.734 -4.055 -29 1 97.25 189 LEU A C 1
ATOM 1494 O O . LEU A 1 189 ? 4.031 -4.859 -29.891 1 97.25 189 LEU A O 1
ATOM 1498 N N . ASN A 1 190 ? 2.469 -3.791 -28.641 1 96.44 190 ASN A N 1
ATOM 1499 C CA . ASN A 1 190 ? 1.383 -4.336 -29.453 1 96.44 190 ASN A CA 1
ATOM 1500 C C . ASN A 1 190 ? 1.421 -3.795 -30.875 1 96.44 190 ASN A C 1
ATOM 1502 O O . ASN A 1 190 ? 1.191 -4.535 -31.844 1 96.44 190 ASN A O 1
ATOM 1506 N N . LEU A 1 191 ? 1.681 -2.492 -31.016 1 94.81 191 LEU A N 1
ATOM 1507 C CA . LEU A 1 191 ? 1.814 -1.882 -32.344 1 94.81 191 LEU A CA 1
ATOM 1508 C C . LEU A 1 191 ? 2.969 -2.51 -33.094 1 94.81 191 LEU A C 1
ATOM 1510 O O . LEU A 1 191 ? 2.844 -2.781 -34.312 1 94.81 191 LEU A O 1
ATOM 1514 N N . TYR A 1 192 ? 4.066 -2.727 -32.469 1 94.06 192 TYR A N 1
ATOM 1515 C CA . TYR A 1 192 ? 5.23 -3.359 -33.062 1 94.06 192 TYR A CA 1
ATOM 1516 C C . TYR A 1 192 ? 4.891 -4.754 -33.562 1 94.06 192 TYR A C 1
ATOM 1518 O O . TYR A 1 192 ? 5.273 -5.129 -34.688 1 94.06 192 TYR A O 1
ATOM 1526 N N . LEU A 1 193 ? 4.25 -5.57 -32.75 1 92.56 193 LEU A N 1
ATOM 1527 C CA . LEU A 1 193 ? 3.898 -6.941 -33.094 1 92.56 193 LEU A CA 1
ATOM 1528 C C . LEU A 1 193 ? 3.002 -6.973 -34.344 1 92.56 193 LEU A C 1
ATOM 1530 O O . LEU A 1 193 ? 3.104 -7.883 -35.156 1 92.56 193 LEU A O 1
ATOM 1534 N N . ASN A 1 194 ? 2.188 -6.012 -34.469 1 90.75 194 ASN A N 1
ATOM 1535 C CA . ASN A 1 194 ? 1.281 -5.941 -35.625 1 90.75 194 ASN A CA 1
ATOM 1536 C C . ASN A 1 194 ? 2.023 -5.578 -36.906 1 90.75 194 ASN A C 1
ATOM 1538 O O . ASN A 1 194 ? 1.624 -5.992 -38 1 90.75 194 ASN A O 1
ATOM 1542 N N . LEU A 1 195 ? 3.146 -4.898 -36.781 1 88.44 195 LEU A N 1
ATOM 1543 C CA . LEU A 1 195 ? 3.85 -4.371 -37.969 1 88.44 195 LEU A CA 1
ATOM 1544 C C . LEU A 1 195 ? 5.02 -5.273 -38.344 1 88.44 195 LEU A C 1
ATOM 1546 O O . LEU A 1 195 ? 5.465 -5.27 -39.469 1 88.44 195 LEU A O 1
ATOM 1550 N N . ASN A 1 196 ? 5.625 -5.969 -37.375 1 84 196 ASN A N 1
ATOM 1551 C CA . ASN A 1 196 ? 6.871 -6.688 -37.594 1 84 196 ASN A CA 1
ATOM 1552 C C . ASN A 1 196 ? 6.75 -8.164 -37.219 1 84 196 ASN A C 1
ATOM 1554 O O . ASN A 1 196 ? 7.57 -8.68 -36.469 1 84 196 ASN A O 1
ATOM 1558 N N . LEU A 1 197 ? 6.055 -8.898 -37.875 1 75.12 197 LEU A N 1
ATOM 1559 C CA . LEU A 1 197 ? 5.758 -10.273 -37.469 1 75.12 197 LEU A CA 1
ATOM 1560 C C . LEU A 1 197 ? 6.957 -11.18 -37.688 1 75.12 197 LEU A C 1
ATOM 1562 O O . LEU A 1 197 ? 7.137 -12.18 -37 1 75.12 197 LEU A O 1
ATOM 1566 N N . ASN A 1 198 ? 7.852 -10.812 -38.5 1 77.44 198 ASN A N 1
ATOM 1567 C CA . ASN A 1 198 ? 8.938 -11.711 -38.875 1 77.44 198 ASN A CA 1
ATOM 1568 C C . ASN A 1 198 ? 10.234 -11.352 -38.156 1 77.44 198 ASN A C 1
ATOM 1570 O O . ASN A 1 198 ? 11.25 -12.031 -38.312 1 77.44 198 ASN A O 1
ATOM 1574 N N . ASP A 1 199 ? 10.172 -10.461 -37.344 1 82.75 199 ASP A N 1
ATOM 1575 C CA . ASP A 1 199 ? 11.352 -10.055 -36.562 1 82.75 199 ASP A CA 1
ATOM 1576 C C . ASP A 1 199 ? 11.648 -11.055 -35.469 1 82.75 199 ASP A C 1
ATOM 1578 O O . ASP A 1 199 ? 10.734 -11.578 -34.812 1 82.75 199 ASP A O 1
ATOM 1582 N N . PRO A 1 200 ? 12.922 -11.398 -35.312 1 80.69 200 PRO A N 1
ATOM 1583 C CA . PRO A 1 200 ? 13.305 -12.336 -34.25 1 80.69 200 PRO A CA 1
ATOM 1584 C C . PRO A 1 200 ? 12.805 -11.906 -32.875 1 80.69 200 PRO A C 1
ATOM 1586 O O . PRO A 1 200 ? 12.547 -12.758 -32 1 80.69 200 PRO A O 1
ATOM 1589 N N . LEU A 1 201 ? 12.672 -10.617 -32.656 1 88.25 201 LEU A N 1
ATOM 1590 C CA . LEU A 1 201 ? 12.227 -10.117 -31.375 1 88.25 201 LEU A CA 1
ATOM 1591 C C . LEU A 1 201 ? 10.711 -10.266 -31.219 1 88.25 201 LEU A C 1
ATOM 1593 O O . LEU A 1 201 ? 10.188 -10.172 -30.109 1 88.25 201 LEU A O 1
ATOM 1597 N N . ALA A 1 202 ? 10.055 -10.469 -32.344 1 89 202 ALA A N 1
ATOM 1598 C CA . ALA A 1 202 ? 8.594 -10.57 -32.344 1 89 202 ALA A CA 1
ATOM 1599 C C . ALA A 1 202 ? 8.125 -11.727 -31.469 1 89 202 ALA A C 1
ATOM 1601 O O . ALA A 1 202 ? 7.117 -11.609 -30.766 1 89 202 ALA A O 1
ATOM 1602 N N . GLY A 1 203 ? 8.836 -12.828 -31.562 1 88.44 203 GLY A N 1
ATOM 1603 C CA . GLY A 1 203 ? 8.5 -13.961 -30.719 1 88.44 203 GLY A CA 1
ATOM 1604 C C . GLY A 1 203 ? 8.625 -13.648 -29.234 1 88.44 203 GLY A C 1
ATOM 1605 O O . GLY A 1 203 ? 7.766 -14.047 -28.438 1 88.44 203 GLY A O 1
ATOM 1606 N N . LEU A 1 204 ? 9.688 -12.961 -28.875 1 93 204 LEU A N 1
ATOM 1607 C CA . LEU A 1 204 ? 9.898 -12.578 -27.469 1 93 204 LEU A CA 1
ATOM 1608 C C . LEU A 1 204 ? 8.844 -11.586 -27.016 1 93 204 LEU A C 1
ATOM 1610 O O . LEU A 1 204 ? 8.336 -11.68 -25.891 1 93 204 LEU A O 1
ATOM 1614 N N . VAL A 1 205 ? 8.539 -10.609 -27.906 1 94.88 205 VAL A N 1
ATOM 1615 C CA . VAL A 1 205 ? 7.551 -9.578 -27.578 1 94.88 205 VAL A CA 1
ATOM 1616 C C . VAL A 1 205 ? 6.176 -10.219 -27.406 1 94.88 205 VAL A C 1
ATOM 1618 O O . VAL A 1 205 ? 5.469 -9.93 -26.438 1 94.88 205 VAL A O 1
ATOM 1621 N N . GLY A 1 206 ? 5.801 -11.07 -28.359 1 94 206 GLY A N 1
ATOM 1622 C CA . GLY A 1 206 ? 4.52 -11.75 -28.266 1 94 206 GLY A CA 1
ATOM 1623 C C . GLY A 1 206 ? 4.379 -12.586 -27 1 94 206 GLY A C 1
ATOM 1624 O O . GLY A 1 206 ? 3.328 -12.578 -26.359 1 94 206 GLY A O 1
ATOM 1625 N N . ARG A 1 207 ? 5.402 -13.289 -26.641 1 93.12 207 ARG A N 1
ATOM 1626 C CA . ARG A 1 207 ? 5.391 -14.109 -25.422 1 93.12 207 ARG A CA 1
ATOM 1627 C C . ARG A 1 207 ? 5.281 -13.242 -24.172 1 93.12 207 ARG A C 1
ATOM 1629 O O . ARG A 1 207 ? 4.582 -13.602 -23.234 1 93.12 207 ARG A O 1
ATOM 1636 N N . ALA A 1 208 ? 6.047 -12.188 -24.125 1 96 208 ALA A N 1
ATOM 1637 C CA . ALA A 1 208 ? 6.031 -11.289 -22.969 1 96 208 ALA A CA 1
ATOM 1638 C C . ALA A 1 208 ? 4.645 -10.695 -22.766 1 96 208 ALA A C 1
ATOM 1640 O O . ALA A 1 208 ? 4.164 -10.609 -21.625 1 96 208 ALA A O 1
ATOM 1641 N N . LEU A 1 209 ? 4.008 -10.258 -23.828 1 96.19 209 LEU A N 1
ATOM 1642 C CA . LEU A 1 209 ? 2.693 -9.633 -23.75 1 96.19 209 LEU A CA 1
ATOM 1643 C C . LEU A 1 209 ? 1.647 -10.625 -23.25 1 96.19 209 LEU A C 1
ATOM 1645 O O . LEU A 1 209 ? 0.685 -10.242 -22.594 1 96.19 209 LEU A O 1
ATOM 1649 N N . LYS A 1 210 ? 1.852 -11.844 -23.516 1 93.19 210 LYS A N 1
ATOM 1650 C CA . LYS A 1 210 ? 0.91 -12.867 -23.062 1 93.19 210 LYS A CA 1
ATOM 1651 C C . LYS A 1 210 ? 1.253 -13.344 -21.656 1 93.19 210 LYS A C 1
ATOM 1653 O O . LYS A 1 210 ? 0.371 -13.453 -20.797 1 93.19 210 LYS A O 1
ATOM 1658 N N . TYR A 1 211 ? 2.533 -13.641 -21.5 1 94.31 211 TYR A N 1
ATOM 1659 C CA . TYR A 1 211 ? 2.998 -14.141 -20.219 1 94.31 211 TYR A CA 1
ATOM 1660 C C . TYR A 1 211 ? 4.289 -13.453 -19.797 1 94.31 211 TYR A C 1
ATOM 1662 O O . TYR A 1 211 ? 5.383 -13.977 -20.031 1 94.31 211 TYR A O 1
ATOM 1670 N N . PRO A 1 212 ? 4.105 -12.359 -19.031 1 97.19 212 PRO A N 1
ATOM 1671 C CA . PRO A 1 212 ? 5.324 -11.703 -18.547 1 97.19 212 PRO A CA 1
ATOM 1672 C C . PRO A 1 212 ? 6.207 -12.641 -17.734 1 97.19 212 PRO A C 1
ATOM 1674 O O . PRO A 1 212 ? 5.695 -13.523 -17.031 1 97.19 212 PRO A O 1
ATOM 1677 N N . LEU A 1 213 ? 7.477 -12.422 -17.719 1 97.81 213 LEU A N 1
ATOM 1678 C CA . LEU A 1 213 ? 8.445 -13.305 -17.078 1 97.81 213 LEU A CA 1
ATOM 1679 C C . LEU A 1 213 ? 8.125 -13.477 -15.594 1 97.81 213 LEU A C 1
ATOM 1681 O O . LEU A 1 213 ? 8.195 -14.586 -15.062 1 97.81 213 LEU A O 1
ATOM 1685 N N . ARG A 1 214 ? 7.77 -12.367 -14.938 1 97.88 214 ARG A N 1
ATOM 1686 C CA . ARG A 1 214 ? 7.547 -12.391 -13.5 1 97.88 214 ARG A CA 1
ATOM 1687 C C . ARG A 1 214 ? 6.359 -13.281 -13.141 1 97.88 214 ARG A C 1
ATOM 1689 O O . ARG A 1 214 ? 6.281 -13.812 -12.031 1 97.88 214 ARG A O 1
ATOM 1696 N N . ARG A 1 215 ? 5.496 -13.547 -14.078 1 97.19 215 ARG A N 1
ATOM 1697 C CA . ARG A 1 215 ? 4.262 -14.273 -13.805 1 97.19 215 ARG A CA 1
ATOM 1698 C C . ARG A 1 215 ? 4.25 -15.617 -14.523 1 97.19 215 ARG A C 1
ATOM 1700 O O . ARG A 1 215 ? 3.189 -16.219 -14.711 1 97.19 215 ARG A O 1
ATOM 1707 N N . SER A 1 216 ? 5.418 -16.062 -14.914 1 97 216 SER A N 1
ATOM 1708 C CA . SER A 1 216 ? 5.535 -17.297 -15.68 1 97 216 SER A CA 1
ATOM 1709 C C . SER A 1 216 ? 6.273 -18.375 -14.891 1 97 216 SER A C 1
ATOM 1711 O O . SER A 1 216 ? 6.961 -18.078 -13.914 1 97 216 SER A O 1
ATOM 1713 N N . LEU A 1 217 ? 6.141 -19.609 -15.328 1 97.06 217 LEU A N 1
ATOM 1714 C CA . LEU A 1 217 ? 6.828 -20.734 -14.703 1 97.06 217 LEU A CA 1
ATOM 1715 C C . LEU A 1 217 ? 8.219 -20.922 -15.297 1 97.06 217 LEU A C 1
ATOM 1717 O O . LEU A 1 217 ? 8.406 -20.781 -16.516 1 97.06 217 LEU A O 1
ATOM 1721 N N . ASN A 1 218 ? 9.109 -21.25 -14.469 1 96.62 218 ASN A N 1
ATOM 1722 C CA . ASN A 1 218 ? 10.516 -21.359 -14.859 1 96.62 218 ASN A CA 1
ATOM 1723 C C . ASN A 1 218 ? 10.695 -22.328 -16.016 1 96.62 218 ASN A C 1
ATOM 1725 O O . ASN A 1 218 ? 11.352 -22 -17.016 1 96.62 218 ASN A O 1
ATOM 1729 N N . ARG A 1 219 ? 10.109 -23.516 -15.961 1 97.69 219 ARG A N 1
ATOM 1730 C CA . ARG A 1 219 ? 10.344 -24.562 -16.969 1 97.69 219 ARG A CA 1
ATOM 1731 C C . ARG A 1 219 ? 9.727 -24.172 -18.297 1 97.69 219 ARG A C 1
ATOM 1733 O O . ARG A 1 219 ? 10.273 -24.5 -19.359 1 97.69 219 ARG A O 1
ATOM 1740 N N . LEU A 1 220 ? 8.602 -23.531 -18.25 1 97.5 220 LEU A N 1
ATOM 1741 C CA . LEU A 1 220 ? 7.961 -23.094 -19.484 1 97.5 220 LEU A CA 1
ATOM 1742 C C . LEU A 1 220 ? 8.734 -21.953 -20.125 1 97.5 220 LEU A C 1
ATOM 1744 O O . LEU A 1 220 ? 8.836 -21.875 -21.359 1 97.5 220 LEU A O 1
ATOM 1748 N N . VAL A 1 221 ? 9.234 -21.031 -19.312 1 97.44 221 VAL A N 1
ATOM 1749 C CA . VAL A 1 221 ? 10.078 -19.953 -19.828 1 97.44 221 VAL A CA 1
ATOM 1750 C C . VAL A 1 221 ? 11.32 -20.547 -20.484 1 97.44 221 VAL A C 1
ATOM 1752 O O . VAL A 1 221 ? 11.695 -20.141 -21.594 1 97.44 221 VAL A O 1
ATOM 1755 N N . ALA A 1 222 ? 11.953 -21.484 -19.781 1 97.94 222 ALA A N 1
ATOM 1756 C CA . ALA A 1 222 ? 13.156 -22.125 -20.312 1 97.94 222 ALA A CA 1
ATOM 1757 C C . ALA A 1 222 ? 12.852 -22.844 -21.625 1 97.94 222 ALA A C 1
ATOM 1759 O O . ALA A 1 222 ? 13.633 -22.75 -22.578 1 97.94 222 ALA A O 1
ATOM 1760 N N . ARG A 1 223 ? 11.75 -23.594 -21.672 1 97.25 223 ARG A N 1
ATOM 1761 C CA . ARG A 1 223 ? 11.344 -24.297 -22.891 1 97.25 223 ARG A CA 1
ATOM 1762 C C . ARG A 1 223 ? 11.25 -23.344 -24.062 1 97.25 223 ARG A C 1
ATOM 1764 O O . ARG A 1 223 ? 11.797 -23.625 -25.141 1 97.25 223 ARG A O 1
ATOM 1771 N N . HIS A 1 224 ? 10.617 -22.25 -23.859 1 95.38 224 HIS A N 1
ATOM 1772 C CA . HIS A 1 224 ? 10.43 -21.266 -24.922 1 95.38 224 HIS A CA 1
ATOM 1773 C C . HIS A 1 224 ? 11.75 -20.609 -25.297 1 95.38 224 HIS A C 1
ATOM 1775 O O . HIS A 1 224 ? 12.094 -20.516 -26.484 1 95.38 224 HIS A O 1
ATOM 1781 N N . TYR A 1 225 ? 12.508 -20.141 -24.312 1 96.56 225 TYR A N 1
ATOM 1782 C CA . TYR A 1 225 ? 13.719 -19.375 -24.562 1 96.56 225 TYR A CA 1
ATOM 1783 C C . TYR A 1 225 ? 14.781 -20.234 -25.219 1 96.56 225 TYR A C 1
ATOM 1785 O O . TYR A 1 225 ? 15.492 -19.766 -26.125 1 96.56 225 TYR A O 1
ATOM 1793 N N . ILE A 1 226 ? 14.914 -21.5 -24.812 1 97 226 ILE A N 1
ATOM 1794 C CA . ILE A 1 226 ? 15.859 -22.422 -25.453 1 97 226 ILE A CA 1
ATOM 1795 C C . ILE A 1 226 ? 15.516 -22.547 -26.938 1 97 226 ILE A C 1
ATOM 1797 O O . ILE A 1 226 ? 16.422 -22.594 -27.781 1 97 226 ILE A O 1
ATOM 1801 N N . SER A 1 227 ? 14.266 -22.578 -27.281 1 94.06 227 SER A N 1
ATOM 1802 C CA . SER A 1 227 ? 13.805 -22.797 -28.641 1 94.06 227 SER A CA 1
ATOM 1803 C C . SER A 1 227 ? 14.117 -21.594 -29.531 1 94.06 227 SER A C 1
ATOM 1805 O O . SER A 1 227 ? 14.266 -21.734 -30.75 1 94.06 227 SER A O 1
ATOM 1807 N N . VAL A 1 228 ? 14.258 -20.422 -29 1 92.62 228 VAL A N 1
ATOM 1808 C CA . VAL A 1 228 ? 14.43 -19.234 -29.844 1 92.62 228 VAL A CA 1
ATOM 1809 C C . VAL A 1 228 ? 15.828 -18.656 -29.625 1 92.62 228 VAL A C 1
ATOM 1811 O O . VAL A 1 228 ? 16.281 -17.828 -30.422 1 92.62 228 VAL A O 1
ATOM 1814 N N . TYR A 1 229 ? 16.531 -19.094 -28.625 1 94.06 229 TYR A N 1
ATOM 1815 C CA . TYR A 1 229 ? 17.781 -18.484 -28.172 1 94.06 229 TYR A CA 1
ATOM 1816 C C . TYR A 1 229 ? 18.812 -18.484 -29.281 1 94.06 229 TYR A C 1
ATOM 1818 O O . TYR A 1 229 ? 19.562 -17.516 -29.453 1 94.06 229 TYR A O 1
ATOM 1826 N N . HIS A 1 230 ? 18.875 -19.484 -30.125 1 91.38 230 HIS A N 1
ATOM 1827 C CA . HIS A 1 230 ? 19.875 -19.625 -31.188 1 91.38 230 HIS A CA 1
ATOM 1828 C C . HIS A 1 230 ? 19.688 -18.578 -32.281 1 91.38 230 HIS A C 1
ATOM 1830 O O . HIS A 1 230 ? 20.609 -18.281 -33.031 1 91.38 230 HIS A O 1
ATOM 1836 N N . LYS A 1 231 ? 18.5 -17.984 -32.344 1 89.25 231 LYS A N 1
ATOM 1837 C CA . LYS A 1 231 ? 18.203 -17 -33.375 1 89.25 231 LYS A CA 1
ATOM 1838 C C . LYS A 1 231 ? 18.625 -15.594 -32.938 1 89.25 231 LYS A C 1
ATOM 1840 O O . LYS A 1 231 ? 18.703 -14.68 -33.75 1 89.25 231 LYS A O 1
ATOM 1845 N N . LEU A 1 232 ? 18.906 -15.484 -31.641 1 90.56 232 LEU A N 1
ATOM 1846 C CA . LEU A 1 232 ? 19.25 -14.172 -31.125 1 90.56 232 LEU A CA 1
ATOM 1847 C C . LEU A 1 232 ? 20.719 -13.867 -31.359 1 90.56 232 LEU A C 1
ATOM 1849 O O . LEU A 1 232 ? 21.578 -14.742 -31.219 1 90.56 232 LEU A O 1
ATOM 1853 N N . SER A 1 233 ? 21.078 -12.641 -31.75 1 88.31 233 SER A N 1
ATOM 1854 C CA . SER A 1 233 ? 22.438 -12.258 -32.125 1 88.31 233 SER A CA 1
ATOM 1855 C C . SER A 1 233 ? 23.406 -12.383 -30.969 1 88.31 233 SER A C 1
ATOM 1857 O O . SER A 1 233 ? 24.594 -12.617 -31.156 1 88.31 233 SER A O 1
ATOM 1859 N N . TRP A 1 234 ? 22.953 -12.305 -29.75 1 89.38 234 TRP A N 1
ATOM 1860 C CA . TRP A 1 234 ? 23.828 -12.312 -28.578 1 89.38 234 TRP A CA 1
ATOM 1861 C C . TRP A 1 234 ? 23.891 -13.695 -27.938 1 89.38 234 TRP A C 1
ATOM 1863 O O . TRP A 1 234 ? 24.422 -13.867 -26.844 1 89.38 234 TRP A O 1
ATOM 1873 N N . HIS A 1 235 ? 23.328 -14.719 -28.594 1 93.12 235 HIS A N 1
ATOM 1874 C CA . HIS A 1 235 ? 23.25 -16.031 -27.984 1 93.12 235 HIS A CA 1
ATOM 1875 C C . HIS A 1 235 ? 24.641 -16.578 -27.656 1 93.12 235 HIS A C 1
ATOM 1877 O O . HIS A 1 235 ? 25.625 -16.188 -28.281 1 93.12 235 HIS A O 1
ATOM 1883 N N . ASN A 1 236 ? 24.766 -17.344 -26.641 1 95.62 236 ASN A N 1
ATOM 1884 C CA . ASN A 1 236 ? 25.969 -18.047 -26.203 1 95.62 236 ASN A CA 1
ATOM 1885 C C . ASN A 1 236 ? 25.844 -19.547 -26.359 1 95.62 236 ASN A C 1
ATOM 1887 O O . ASN A 1 236 ? 24.984 -20.172 -25.719 1 95.62 236 ASN A O 1
ATOM 1891 N N . GLN A 1 237 ? 26.734 -20.078 -27.141 1 96.12 237 GLN A N 1
ATOM 1892 C CA . GLN A 1 237 ? 26.625 -21.5 -27.5 1 96.12 237 GLN A CA 1
ATOM 1893 C C . GLN A 1 237 ? 26.828 -22.391 -26.281 1 96.12 237 GLN A C 1
ATOM 1895 O O . GLN A 1 237 ? 26.203 -23.438 -26.172 1 96.12 237 GLN A O 1
ATOM 1900 N N . VAL A 1 238 ? 27.703 -22.031 -25.438 1 96.94 238 VAL A N 1
ATOM 1901 C CA . VAL A 1 238 ? 27.938 -22.797 -24.219 1 96.94 238 VAL A CA 1
ATOM 1902 C C . VAL A 1 238 ? 26.656 -22.859 -23.375 1 96.94 238 VAL A C 1
ATOM 1904 O O . VAL A 1 238 ? 26.266 -23.938 -22.922 1 96.94 238 VAL A O 1
ATOM 1907 N N . LEU A 1 239 ? 25.984 -21.719 -23.203 1 97.69 239 LEU A N 1
ATOM 1908 C CA . LEU A 1 239 ? 24.75 -21.656 -22.422 1 97.69 239 LEU A CA 1
ATOM 1909 C C . LEU A 1 239 ? 23.641 -22.469 -23.094 1 97.69 239 LEU A C 1
ATOM 1911 O O . LEU A 1 239 ? 22.875 -23.156 -22.422 1 97.69 239 LEU A O 1
ATOM 1915 N N . LEU A 1 240 ? 23.594 -22.344 -24.391 1 97.88 240 LEU A N 1
ATOM 1916 C CA . LEU A 1 240 ? 22.562 -23.062 -25.125 1 97.88 240 LEU A CA 1
ATOM 1917 C C . LEU A 1 240 ? 22.734 -24.578 -24.953 1 97.88 240 LEU A C 1
ATOM 1919 O O . LEU A 1 240 ? 21.75 -25.281 -24.688 1 97.88 240 LEU A O 1
ATOM 1923 N N . ASP A 1 241 ? 23.922 -25.062 -25.109 1 97.5 241 ASP A N 1
ATOM 1924 C CA . ASP A 1 241 ? 24.203 -26.484 -24.953 1 97.5 241 ASP A CA 1
ATOM 1925 C C . ASP A 1 241 ? 23.922 -26.953 -23.531 1 97.5 241 ASP A C 1
ATOM 1927 O O . ASP A 1 241 ? 23.344 -28.031 -23.328 1 97.5 241 ASP A O 1
ATOM 1931 N N . LEU A 1 242 ? 24.375 -26.188 -22.625 1 98 242 LEU A N 1
ATOM 1932 C CA . LEU A 1 242 ? 24.125 -26.5 -21.219 1 98 242 LEU A CA 1
ATOM 1933 C C . LEU A 1 242 ? 22.625 -26.531 -20.938 1 98 242 LEU A C 1
ATOM 1935 O O . LEU A 1 242 ? 22.141 -27.422 -20.234 1 98 242 LEU A O 1
ATOM 1939 N N . ALA A 1 243 ? 21.922 -25.578 -21.422 1 98.25 243 ALA A N 1
ATOM 1940 C CA . ALA A 1 243 ? 20.484 -25.438 -21.156 1 98.25 243 ALA A CA 1
ATOM 1941 C C . ALA A 1 243 ? 19.719 -26.641 -21.719 1 98.25 243 ALA A C 1
ATOM 1943 O O . ALA A 1 243 ? 18.828 -27.172 -21.062 1 98.25 243 ALA A O 1
ATOM 1944 N N . LYS A 1 244 ? 20.016 -27.031 -22.969 1 97.38 244 LYS A N 1
ATOM 1945 C CA . LYS A 1 244 ? 19.359 -28.188 -23.578 1 97.38 244 LYS A CA 1
ATOM 1946 C C . LYS A 1 244 ? 19.578 -29.453 -22.75 1 97.38 244 LYS A C 1
ATOM 1948 O O . LYS A 1 244 ? 18.625 -30.172 -22.453 1 97.38 244 LYS A O 1
ATOM 1953 N N . ARG A 1 245 ? 20.766 -29.688 -22.359 1 96.12 245 ARG A N 1
ATOM 1954 C CA . ARG A 1 245 ? 21.125 -30.891 -21.609 1 96.12 245 ARG A CA 1
ATOM 1955 C C . ARG A 1 245 ? 20.531 -30.859 -20.203 1 96.12 245 ARG A C 1
ATOM 1957 O O . ARG A 1 245 ? 20.031 -31.875 -19.719 1 96.12 245 ARG A O 1
ATOM 1964 N N . ASP A 1 246 ? 20.672 -29.719 -19.578 1 96.25 246 ASP A N 1
ATOM 1965 C CA . ASP A 1 246 ? 20.094 -29.578 -18.25 1 96.25 246 ASP A CA 1
ATOM 1966 C C . ASP A 1 246 ? 18.578 -29.75 -18.281 1 96.25 246 ASP A C 1
ATOM 1968 O O . ASP A 1 246 ? 18 -30.375 -17.391 1 96.25 246 ASP A O 1
ATOM 1972 N N . PHE A 1 247 ? 17.922 -29.156 -19.281 1 97.44 247 PHE A N 1
ATOM 1973 C CA . PHE A 1 247 ? 16.469 -29.312 -19.438 1 97.44 247 PHE A CA 1
ATOM 1974 C C . PHE A 1 247 ? 16.094 -30.781 -19.531 1 97.44 247 PHE A C 1
ATOM 1976 O O . PHE A 1 247 ? 15.164 -31.219 -18.844 1 97.44 247 PHE A O 1
ATOM 1983 N N . ASN A 1 248 ? 16.781 -31.484 -20.359 1 95.56 248 ASN A N 1
ATOM 1984 C CA . ASN A 1 248 ? 16.516 -32.906 -20.547 1 95.56 248 ASN A CA 1
ATOM 1985 C C . ASN A 1 248 ? 16.75 -33.688 -19.266 1 95.56 248 ASN A C 1
ATOM 1987 O O . ASN A 1 248 ? 16 -34.625 -18.953 1 95.56 248 ASN A O 1
ATOM 1991 N N . ARG A 1 249 ? 17.781 -33.375 -18.594 1 94.25 249 ARG A N 1
ATOM 1992 C CA . ARG A 1 249 ? 18.109 -34.031 -17.344 1 94.25 249 ARG A CA 1
ATOM 1993 C C . ARG A 1 249 ? 17 -33.844 -16.312 1 94.25 249 ARG A C 1
ATOM 1995 O O . ARG A 1 249 ? 16.578 -34.781 -15.656 1 94.25 249 ARG A O 1
ATOM 2002 N N . VAL A 1 250 ? 16.594 -32.625 -16.109 1 96.19 250 VAL A N 1
ATOM 2003 C CA . VAL A 1 250 ? 15.547 -32.312 -15.141 1 96.19 250 VAL A CA 1
ATOM 2004 C C . VAL A 1 250 ? 14.234 -32.969 -15.586 1 96.19 250 VAL A C 1
ATOM 2006 O O . VAL A 1 250 ? 13.461 -33.438 -14.75 1 96.19 250 VAL A O 1
ATOM 2009 N N . GLN A 1 251 ? 13.961 -32.906 -16.891 1 96.69 251 GLN A N 1
ATOM 2010 C CA . GLN A 1 251 ? 12.789 -33.594 -17.422 1 96.69 251 GLN A CA 1
ATOM 2011 C C . GLN A 1 251 ? 12.797 -35.062 -17.062 1 96.69 251 GLN A C 1
ATOM 2013 O O . GLN A 1 251 ? 11.773 -35.625 -16.656 1 96.69 251 GLN A O 1
ATOM 2018 N N . ALA A 1 252 ? 13.945 -35.719 -17.266 1 94.56 252 ALA A N 1
ATOM 2019 C CA . ALA A 1 252 ? 14.078 -37.125 -16.938 1 94.56 252 ALA A CA 1
ATOM 2020 C C . ALA A 1 252 ? 13.828 -37.375 -15.445 1 94.56 252 ALA A C 1
ATOM 2022 O O . ALA A 1 252 ? 13.203 -38.375 -15.07 1 94.56 252 ALA A O 1
ATOM 2023 N N . LEU A 1 253 ? 14.367 -36.5 -14.68 1 95.12 253 LEU A N 1
ATOM 2024 C CA . LEU A 1 253 ? 14.133 -36.594 -13.242 1 95.12 253 LEU A CA 1
ATOM 2025 C C . LEU A 1 253 ? 12.641 -36.531 -12.922 1 95.12 253 LEU A C 1
ATOM 2027 O O . LEU A 1 253 ? 12.117 -37.312 -12.148 1 95.12 253 LEU A O 1
ATOM 2031 N N . HIS A 1 254 ? 11.977 -35.562 -13.461 1 97.38 254 HIS A N 1
ATOM 2032 C CA . HIS A 1 254 ? 10.555 -35.406 -13.227 1 97.38 254 HIS A CA 1
ATOM 2033 C C . HIS A 1 254 ? 9.758 -36.594 -13.719 1 97.38 254 HIS A C 1
ATOM 2035 O O . HIS A 1 254 ? 8.773 -37 -13.086 1 97.38 254 HIS A O 1
ATOM 2041 N N . GLN A 1 255 ? 10.188 -37.156 -14.844 1 96.94 255 GLN A N 1
ATOM 2042 C CA . GLN A 1 255 ? 9.547 -38.375 -15.344 1 96.94 255 GLN A CA 1
ATOM 2043 C C . GLN A 1 255 ? 9.711 -39.531 -14.359 1 96.94 255 GLN A C 1
ATOM 2045 O O . GLN A 1 255 ? 8.766 -40.281 -14.117 1 96.94 255 GLN A O 1
ATOM 2050 N N . SER A 1 256 ? 10.844 -39.625 -13.797 1 95.62 256 SER A N 1
ATOM 2051 C CA . SER A 1 256 ? 11.133 -40.688 -12.859 1 95.62 256 SER A CA 1
ATOM 2052 C C . SER A 1 256 ? 10.312 -40.562 -11.578 1 95.62 256 SER A C 1
ATOM 2054 O O . SER A 1 256 ? 10.078 -41.531 -10.867 1 95.62 256 SER A O 1
ATOM 2056 N N . GLU A 1 257 ? 9.969 -39.344 -11.211 1 96.56 257 GLU A N 1
ATOM 2057 C CA . GLU A 1 257 ? 9.078 -39.094 -10.078 1 96.56 257 GLU A CA 1
ATOM 2058 C C . GLU A 1 257 ? 7.629 -39.406 -10.438 1 96.56 257 GLU A C 1
ATOM 2060 O O . GLU A 1 257 ? 6.891 -39.969 -9.641 1 96.56 257 GLU A O 1
ATOM 2065 N N . LEU A 1 258 ? 7.254 -39 -11.625 1 97.56 258 LEU A N 1
ATOM 2066 C CA . LEU A 1 258 ? 5.867 -39.062 -12.07 1 97.56 258 LEU A CA 1
ATOM 2067 C C . LEU A 1 258 ? 5.461 -40.5 -12.328 1 97.56 258 LEU A C 1
ATOM 2069 O O . LEU A 1 258 ? 4.297 -40.875 -12.164 1 97.56 258 LEU A O 1
ATOM 2073 N N . GLY A 1 259 ? 6.395 -41.312 -12.75 1 96.31 259 GLY A N 1
ATOM 2074 C CA . GLY A 1 259 ? 6.113 -42.719 -12.961 1 96.31 259 GLY A CA 1
ATOM 2075 C C . GLY A 1 259 ? 5.52 -43.406 -11.742 1 96.31 259 GLY A C 1
ATOM 2076 O O . GLY A 1 259 ? 4.367 -43.844 -11.766 1 96.31 259 GLY A O 1
ATOM 2077 N N . PRO A 1 260 ? 6.316 -43.469 -10.68 1 96.62 260 PRO A N 1
ATOM 2078 C CA . PRO A 1 260 ? 5.797 -44.094 -9.445 1 96.62 260 PRO A CA 1
ATOM 2079 C C . PRO A 1 260 ? 4.527 -43.406 -8.945 1 96.62 260 PRO A C 1
ATOM 2081 O O . PRO A 1 260 ? 3.658 -44.062 -8.367 1 96.62 260 PRO A O 1
ATOM 2084 N N . ILE A 1 261 ? 4.398 -42.125 -9.078 1 97.88 261 ILE A N 1
ATOM 2085 C CA . ILE A 1 261 ? 3.207 -41.406 -8.641 1 97.88 261 ILE A CA 1
ATOM 2086 C C . ILE A 1 261 ? 1.99 -41.906 -9.422 1 97.88 261 ILE A C 1
ATOM 2088 O O . ILE A 1 261 ? 0.925 -42.125 -8.836 1 97.88 261 ILE A O 1
ATOM 2092 N N . THR A 1 262 ? 2.143 -42 -10.75 1 97.81 262 THR A N 1
ATOM 2093 C CA . THR A 1 262 ? 1.028 -42.469 -11.562 1 97.81 262 THR A CA 1
ATOM 2094 C C . THR A 1 262 ? 0.696 -43.938 -11.242 1 97.81 262 THR A C 1
ATOM 2096 O O . THR A 1 262 ? -0.466 -44.344 -11.305 1 97.81 262 THR A O 1
ATOM 2099 N N . ARG A 1 263 ? 1.665 -44.75 -10.93 1 97.31 263 ARG A N 1
ATOM 2100 C CA . ARG A 1 263 ? 1.406 -46.125 -10.461 1 97.31 263 ARG A CA 1
ATOM 2101 C C . ARG A 1 263 ? 0.61 -46.125 -9.164 1 97.31 263 ARG A C 1
ATOM 2103 O O . ARG A 1 263 ? -0.368 -46.844 -9.023 1 97.31 263 ARG A O 1
ATOM 2110 N N . TRP A 1 264 ? 1.127 -45.375 -8.242 1 97.75 264 TRP A N 1
ATOM 2111 C CA . TRP A 1 264 ? 0.419 -45.219 -6.973 1 97.75 264 TRP A CA 1
ATOM 2112 C C . TRP A 1 264 ? -1.031 -44.812 -7.211 1 97.75 264 TRP A C 1
ATOM 2114 O O . TRP A 1 264 ? -1.947 -45.344 -6.602 1 97.75 264 TRP A O 1
ATOM 2124 N N . TRP A 1 265 ? -1.245 -43.875 -8.07 1 97.94 265 TRP A N 1
ATOM 2125 C CA . TRP A 1 265 ? -2.574 -43.375 -8.398 1 97.94 265 TRP A CA 1
ATOM 2126 C C . TRP A 1 265 ? -3.43 -44.469 -9.039 1 97.94 265 TRP A C 1
ATOM 2128 O O . TRP A 1 265 ? -4.613 -44.594 -8.727 1 97.94 265 TRP A O 1
ATOM 2138 N N . LYS A 1 266 ? -2.863 -45.125 -9.938 1 96.38 266 LYS A N 1
ATOM 2139 C CA . LYS A 1 266 ? -3.557 -46.25 -10.602 1 96.38 266 LYS A CA 1
ATOM 2140 C C . LYS A 1 266 ? -3.979 -47.312 -9.594 1 96.38 266 LYS A C 1
ATOM 2142 O O . LYS A 1 266 ? -5.07 -47.875 -9.695 1 96.38 266 LYS A O 1
ATOM 2147 N N . ASP A 1 267 ? -3.145 -47.594 -8.664 1 96.81 267 ASP A N 1
ATOM 2148 C CA . ASP A 1 267 ? -3.426 -48.594 -7.641 1 96.81 267 ASP A CA 1
ATOM 2149 C C . ASP A 1 267 ? -4.605 -48.188 -6.766 1 96.81 267 ASP A C 1
ATOM 2151 O O . ASP A 1 267 ? -5.344 -49.031 -6.262 1 96.81 267 ASP A O 1
ATOM 2155 N N . LEU A 1 268 ? -4.707 -46.938 -6.555 1 97.19 268 LEU A N 1
ATOM 2156 C CA . LEU A 1 268 ? -5.84 -46.438 -5.785 1 97.19 268 LEU A CA 1
ATOM 2157 C C . LEU A 1 268 ? -7.145 -46.625 -6.555 1 97.19 268 LEU A C 1
ATOM 2159 O O . LEU A 1 268 ? -8.219 -46.719 -5.949 1 97.19 268 LEU A O 1
ATOM 2163 N N . ASP A 1 269 ? -7.172 -46.594 -7.902 1 96.44 269 ASP A N 1
ATOM 2164 C CA . ASP A 1 269 ? -8.266 -46.906 -8.82 1 96.44 269 ASP A CA 1
ATOM 2165 C C . ASP A 1 269 ? -9.438 -45.938 -8.633 1 96.44 269 ASP A C 1
ATOM 2167 O O . ASP A 1 269 ? -10.594 -46.375 -8.617 1 96.44 269 ASP A O 1
ATOM 2171 N N . PHE A 1 270 ? -9.078 -44.719 -8.398 1 94.81 270 PHE A N 1
ATOM 2172 C CA . PHE A 1 270 ? -10.117 -43.719 -8.219 1 94.81 270 PHE A CA 1
ATOM 2173 C C . PHE A 1 270 ? -10.945 -43.531 -9.492 1 94.81 270 PHE A C 1
ATOM 2175 O O . PHE A 1 270 ? -12.141 -43.25 -9.43 1 94.81 270 PHE A O 1
ATOM 2182 N N . ALA A 1 271 ? -10.344 -43.688 -10.648 1 93.12 271 ALA A N 1
ATOM 2183 C CA . ALA A 1 271 ? -11.039 -43.531 -11.93 1 93.12 271 ALA A CA 1
ATOM 2184 C C . ALA A 1 271 ? -12.281 -44.438 -11.977 1 93.12 271 ALA A C 1
ATOM 2186 O O . ALA A 1 271 ? -13.305 -44.031 -12.555 1 93.12 271 ALA A O 1
ATOM 2187 N N . ASN A 1 272 ? -12.219 -45.562 -11.352 1 93.31 272 ASN A N 1
ATOM 2188 C CA . ASN A 1 272 ? -13.352 -46.469 -11.344 1 93.31 272 ASN A CA 1
ATOM 2189 C C . ASN A 1 272 ? -14.164 -46.344 -10.055 1 93.31 272 ASN A C 1
ATOM 2191 O O . ASN A 1 272 ? -15.391 -46.375 -10.086 1 93.31 272 ASN A O 1
ATOM 2195 N N . LYS A 1 273 ? -13.477 -46.25 -9.008 1 95.19 273 LYS A N 1
ATOM 2196 C CA . LYS A 1 273 ? -14.125 -46.312 -7.699 1 95.19 273 LYS A CA 1
ATOM 2197 C C . LYS A 1 273 ? -14.797 -45 -7.363 1 95.19 273 LYS A C 1
ATOM 2199 O O . LYS A 1 273 ? -15.781 -44.969 -6.629 1 95.19 273 LYS A O 1
ATOM 2204 N N . LEU A 1 274 ? -14.164 -43.938 -7.758 1 95.44 274 LEU A N 1
ATOM 2205 C CA . LEU A 1 274 ? -14.695 -42.594 -7.547 1 95.44 274 LEU A CA 1
ATOM 2206 C C . LEU A 1 274 ? -14.867 -41.875 -8.875 1 95.44 274 LEU A C 1
ATOM 2208 O O . LEU A 1 274 ? -14.344 -40.781 -9.047 1 95.44 274 LEU A O 1
ATOM 2212 N N . SER A 1 275 ? -15.742 -42.375 -9.75 1 92.62 275 SER A N 1
ATOM 2213 C CA . SER A 1 275 ? -15.828 -41.938 -11.148 1 92.62 275 SER A CA 1
ATOM 2214 C C . SER A 1 275 ? -16.391 -40.531 -11.258 1 92.62 275 SER A C 1
ATOM 2216 O O . SER A 1 275 ? -16.266 -39.906 -12.305 1 92.62 275 SER A O 1
ATOM 2218 N N . PHE A 1 276 ? -16.953 -40 -10.203 1 92.38 276 PHE A N 1
ATOM 2219 C CA . PHE A 1 276 ? -17.5 -38.656 -10.219 1 92.38 276 PHE A CA 1
ATOM 2220 C C . PHE A 1 276 ? -16.391 -37.594 -10.078 1 92.38 276 PHE A C 1
ATOM 2222 O O . PHE A 1 276 ? -16.609 -36.438 -10.352 1 92.38 276 PHE A O 1
ATOM 2229 N N . ALA A 1 277 ? -15.219 -38 -9.562 1 94.88 277 ALA A N 1
ATOM 2230 C CA . ALA A 1 277 ? -14.141 -37.094 -9.234 1 94.88 277 ALA A CA 1
ATOM 2231 C C . ALA A 1 277 ? -13.195 -36.906 -10.422 1 94.88 277 ALA A C 1
ATOM 2233 O O . ALA A 1 277 ? -13.07 -37.812 -11.258 1 94.88 277 ALA A O 1
ATOM 2234 N N . ARG A 1 278 ? -12.578 -35.844 -10.531 1 93.88 278 ARG A N 1
ATOM 2235 C CA . ARG A 1 278 ? -11.602 -35.562 -11.578 1 93.88 278 ARG A CA 1
ATOM 2236 C C . ARG A 1 278 ? -10.367 -36.438 -11.43 1 93.88 278 ARG A C 1
ATOM 2238 O O . ARG A 1 278 ? -9.797 -36.531 -10.344 1 93.88 278 ARG A O 1
ATOM 2245 N N . ASP A 1 279 ? -10 -37 -12.5 1 96 279 ASP A N 1
ATOM 2246 C CA . ASP A 1 279 ? -8.781 -37.781 -12.602 1 96 279 ASP A CA 1
ATOM 2247 C C . ASP A 1 279 ? -7.652 -36.969 -13.234 1 96 279 ASP A C 1
ATOM 2249 O O . ASP A 1 279 ? -7.48 -37 -14.453 1 96 279 ASP A O 1
ATOM 2253 N N . ARG A 1 280 ? -6.793 -36.312 -12.398 1 97.38 280 ARG A N 1
ATOM 2254 C CA . ARG A 1 280 ? -5.887 -35.281 -12.891 1 97.38 280 ARG A CA 1
ATOM 2255 C C . ARG A 1 280 ? -4.535 -35.375 -12.188 1 97.38 280 ARG A C 1
ATOM 2257 O O . ARG A 1 280 ? -3.955 -34.344 -11.82 1 97.38 280 ARG A O 1
ATOM 2264 N N . VAL A 1 281 ? -4.004 -36.562 -11.93 1 98.12 281 VAL A N 1
ATOM 2265 C CA . VAL A 1 281 ? -2.793 -36.688 -11.125 1 98.12 281 VAL A CA 1
ATOM 2266 C C . VAL A 1 281 ? -1.607 -36.094 -11.883 1 98.12 281 VAL A C 1
ATOM 2268 O O . VAL A 1 281 ? -0.722 -35.469 -11.273 1 98.12 281 VAL A O 1
ATOM 2271 N N . VAL A 1 282 ? -1.56 -36.219 -13.219 1 98.44 282 VAL A N 1
ATOM 2272 C CA . VAL A 1 282 ? -0.456 -35.688 -14.008 1 98.44 282 VAL A CA 1
ATOM 2273 C C . VAL A 1 282 ? -0.511 -34.156 -14.008 1 98.44 282 VAL A C 1
ATOM 2275 O O . VAL A 1 282 ? 0.518 -33.5 -13.859 1 98.44 282 VAL A O 1
ATOM 2278 N N . GLU A 1 283 ? -1.739 -33.594 -14.203 1 98.31 283 GLU A N 1
ATOM 2279 C CA . GLU A 1 283 ? -1.922 -32.125 -14.117 1 98.31 283 GLU A CA 1
ATOM 2280 C C . GLU A 1 283 ? -1.505 -31.609 -12.742 1 98.31 283 GLU A C 1
ATOM 2282 O O . GLU A 1 283 ? -0.939 -30.516 -12.633 1 98.31 283 GLU A O 1
ATOM 2287 N N . CYS A 1 284 ? -1.79 -32.406 -11.695 1 98.56 284 CYS A N 1
ATOM 2288 C CA . CYS A 1 284 ? -1.397 -32.031 -10.336 1 98.56 284 CYS A CA 1
ATOM 2289 C C . CYS A 1 284 ? 0.119 -32 -10.195 1 98.56 284 CYS A C 1
ATOM 2291 O O . CYS A 1 284 ? 0.676 -31.109 -9.555 1 98.56 284 CYS A O 1
ATOM 2293 N N . TYR A 1 285 ? 0.766 -33 -10.766 1 98.69 285 TYR A N 1
ATOM 2294 C CA . TYR A 1 285 ? 2.225 -33 -10.734 1 98.69 285 TYR A CA 1
ATOM 2295 C C . TYR A 1 285 ? 2.785 -31.781 -11.453 1 98.69 285 TYR A C 1
ATOM 2297 O O . TYR A 1 285 ? 3.746 -31.156 -10.992 1 98.69 285 TYR A O 1
ATOM 2305 N N . PHE A 1 286 ? 2.254 -31.516 -12.633 1 98.44 286 PHE A N 1
ATOM 2306 C CA . PHE A 1 286 ? 2.664 -30.328 -13.375 1 98.44 286 PHE A CA 1
ATOM 2307 C C . PHE A 1 286 ? 2.518 -29.078 -12.508 1 98.44 286 PHE A C 1
ATOM 2309 O O . PHE A 1 286 ? 3.41 -28.234 -12.484 1 98.44 286 PHE A O 1
ATOM 2316 N N . TRP A 1 287 ? 1.34 -28.953 -11.789 1 98.5 287 TRP A N 1
ATOM 2317 C CA . TRP A 1 287 ? 1.085 -27.859 -10.867 1 98.5 287 TRP A CA 1
ATOM 2318 C C . TRP A 1 287 ? 2.211 -27.734 -9.852 1 98.5 287 TRP A C 1
ATOM 2320 O O . TRP A 1 287 ? 2.764 -26.641 -9.656 1 98.5 287 TRP A O 1
ATOM 2330 N N . ILE A 1 288 ? 2.625 -28.781 -9.242 1 98.75 288 ILE A N 1
ATOM 2331 C CA . ILE A 1 288 ? 3.588 -28.781 -8.148 1 98.75 288 ILE A CA 1
ATOM 2332 C C . ILE A 1 288 ? 5 -28.594 -8.703 1 98.75 288 ILE A C 1
ATOM 2334 O O . ILE A 1 288 ? 5.844 -27.953 -8.062 1 98.75 288 ILE A O 1
ATOM 2338 N N . SER A 1 289 ? 5.242 -29.156 -9.93 1 98.25 289 SER A N 1
ATOM 2339 C CA . SER A 1 289 ? 6.531 -28.891 -10.562 1 98.25 289 SER A CA 1
ATOM 2340 C C . SER A 1 289 ? 6.715 -27.406 -10.828 1 98.25 289 SER A C 1
ATOM 2342 O O . SER A 1 289 ? 7.844 -26.906 -10.891 1 98.25 289 SER A O 1
ATOM 2344 N N . GLY A 1 290 ? 5.582 -26.672 -11.031 1 98.12 290 GLY A N 1
ATOM 2345 C CA . GLY A 1 290 ? 5.637 -25.219 -11.117 1 98.12 290 GLY A CA 1
ATOM 2346 C C . GLY A 1 290 ? 5.98 -24.562 -9.797 1 98.12 290 GLY A C 1
ATOM 2347 O O . GLY A 1 290 ? 6.605 -23.5 -9.773 1 98.12 290 GLY A O 1
ATOM 2348 N N . VAL A 1 291 ? 5.625 -25.156 -8.695 1 98.31 291 VAL A N 1
ATOM 2349 C CA . VAL A 1 291 ? 5.914 -24.641 -7.359 1 98.31 291 VAL A CA 1
ATOM 2350 C C . VAL A 1 291 ? 7.41 -24.766 -7.074 1 98.31 291 VAL A C 1
ATOM 2352 O O . VAL A 1 291 ? 8.023 -23.828 -6.555 1 98.31 291 VAL A O 1
ATOM 2355 N N . TYR A 1 292 ? 8.031 -25.812 -7.332 1 96.94 292 TYR A N 1
ATOM 2356 C CA . TYR A 1 292 ? 9.477 -25.984 -7.242 1 96.94 292 TYR A CA 1
ATOM 2357 C C . TYR A 1 292 ? 9.945 -27.094 -8.188 1 96.94 292 TYR A C 1
ATOM 2359 O O . TYR A 1 292 ? 9.75 -28.281 -7.914 1 96.94 292 TYR A O 1
ATOM 2367 N N . PHE A 1 293 ? 10.688 -26.766 -9.25 1 97.38 293 PHE A N 1
ATOM 2368 C CA . PHE A 1 293 ? 11.141 -27.656 -10.297 1 97.38 293 PHE A CA 1
ATOM 2369 C C . PHE A 1 293 ? 12.531 -28.203 -9.984 1 97.38 293 PHE A C 1
ATOM 2371 O O . PHE A 1 293 ? 12.945 -29.219 -10.547 1 97.38 293 PHE A O 1
ATOM 2378 N N . GLU A 1 294 ? 13.227 -27.609 -9.07 1 96.94 294 GLU A N 1
ATOM 2379 C CA . GLU A 1 294 ? 14.641 -27.891 -8.828 1 96.94 294 GLU A CA 1
ATOM 2380 C C . GLU A 1 294 ? 14.844 -29.328 -8.367 1 96.94 294 GLU A C 1
ATOM 2382 O O . GLU A 1 294 ? 14.078 -29.828 -7.543 1 96.94 294 GLU A O 1
ATOM 2387 N N . PRO A 1 295 ? 15.883 -29.938 -8.836 1 96.25 295 PRO A N 1
ATOM 2388 C CA . PRO A 1 295 ? 16.156 -31.344 -8.5 1 96.25 295 PRO A CA 1
ATOM 2389 C C . PRO A 1 295 ? 16.25 -31.578 -6.996 1 96.25 295 PRO A C 1
ATOM 2391 O O . PRO A 1 295 ? 15.906 -32.656 -6.512 1 96.25 295 PRO A O 1
ATOM 2394 N N . ARG A 1 296 ? 16.656 -30.656 -6.199 1 95.38 296 ARG A N 1
ATOM 2395 C CA . ARG A 1 296 ? 16.875 -30.844 -4.77 1 95.38 296 ARG A CA 1
ATOM 2396 C C . ARG A 1 296 ? 15.547 -31.016 -4.031 1 95.38 296 ARG A C 1
ATOM 2398 O O . ARG A 1 296 ? 15.523 -31.469 -2.885 1 95.38 296 ARG A O 1
ATOM 2405 N N . TYR A 1 297 ? 14.453 -30.812 -4.656 1 96.56 297 TYR A N 1
ATOM 2406 C CA . TYR A 1 297 ? 13.172 -30.844 -3.959 1 96.56 297 TYR A CA 1
ATOM 2407 C C . TYR A 1 297 ? 12.352 -32.062 -4.391 1 96.56 297 TYR A C 1
ATOM 2409 O O . TYR A 1 297 ? 11.117 -32 -4.391 1 96.56 297 TYR A O 1
ATOM 2417 N N . THR A 1 298 ? 12.938 -33.094 -4.766 1 95.94 298 THR A N 1
ATOM 2418 C CA . THR A 1 298 ? 12.281 -34.312 -5.246 1 95.94 298 THR A CA 1
ATOM 2419 C C . THR A 1 298 ? 11.281 -34.812 -4.219 1 95.94 298 THR A C 1
ATOM 2421 O O . THR A 1 298 ? 10.117 -35.062 -4.543 1 95.94 298 THR A O 1
ATOM 2424 N N . GLU A 1 299 ? 11.672 -34.969 -2.939 1 94.56 299 GLU A N 1
ATOM 2425 C CA . GLU A 1 299 ? 10.805 -35.531 -1.909 1 94.56 299 GLU A CA 1
ATOM 2426 C C . GLU A 1 299 ? 9.594 -34.625 -1.662 1 94.56 299 GLU A C 1
ATOM 2428 O O . GLU A 1 299 ? 8.469 -35.125 -1.524 1 94.56 299 GLU A O 1
ATOM 2433 N N . ALA A 1 300 ? 9.914 -33.375 -1.563 1 96.56 300 ALA A N 1
ATOM 2434 C CA . ALA A 1 300 ? 8.836 -32.406 -1.348 1 96.56 300 ALA A CA 1
ATOM 2435 C C . ALA A 1 300 ? 7.844 -32.406 -2.508 1 96.56 300 ALA A C 1
ATOM 2437 O O . ALA A 1 300 ? 6.633 -32.344 -2.299 1 96.56 300 ALA A O 1
ATOM 2438 N N . ARG A 1 301 ? 8.344 -32.5 -3.73 1 97.69 301 ARG A N 1
ATOM 2439 C CA . ARG A 1 301 ? 7.516 -32.469 -4.934 1 97.69 301 ARG A CA 1
ATOM 2440 C C . ARG A 1 301 ? 6.605 -33.688 -4.977 1 97.69 301 ARG A C 1
ATOM 2442 O O . ARG A 1 301 ? 5.414 -33.594 -5.277 1 97.69 301 ARG A O 1
ATOM 2449 N N . VAL A 1 302 ? 7.145 -34.844 -4.684 1 97.5 302 VAL A N 1
ATOM 2450 C CA . VAL A 1 302 ? 6.375 -36.094 -4.68 1 97.5 302 VAL A CA 1
ATOM 2451 C C . VAL A 1 302 ? 5.281 -36 -3.615 1 97.5 302 VAL A C 1
ATOM 2453 O O . VAL A 1 302 ? 4.117 -36.312 -3.889 1 97.5 302 VAL A O 1
ATOM 2456 N N . PHE A 1 303 ? 5.68 -35.594 -2.457 1 97.94 303 PHE A N 1
ATOM 2457 C CA . PHE A 1 303 ? 4.742 -35.469 -1.347 1 97.94 303 PHE A CA 1
ATOM 2458 C C . PHE A 1 303 ? 3.607 -34.531 -1.69 1 97.94 303 PHE A C 1
ATOM 2460 O O . PHE A 1 303 ? 2.432 -34.875 -1.582 1 97.94 303 PHE A O 1
ATOM 2467 N N . LEU A 1 304 ? 3.998 -33.312 -2.068 1 98.69 304 LEU A N 1
ATOM 2468 C CA . LEU A 1 304 ? 2.998 -32.281 -2.314 1 98.69 304 LEU A CA 1
ATOM 2469 C C . LEU A 1 304 ? 2.107 -32.656 -3.494 1 98.69 304 LEU A C 1
ATOM 2471 O O . LEU A 1 304 ? 0.927 -32.312 -3.523 1 98.69 304 LEU A O 1
ATOM 2475 N N . THR A 1 305 ? 2.615 -33.375 -4.5 1 98.81 305 THR A N 1
ATOM 2476 C CA . THR A 1 305 ? 1.806 -33.844 -5.617 1 98.81 305 THR A CA 1
ATOM 2477 C C . THR A 1 305 ? 0.708 -34.781 -5.133 1 98.81 305 THR A C 1
ATOM 2479 O O . THR A 1 305 ? -0.444 -34.688 -5.555 1 98.81 305 THR A O 1
ATOM 2482 N N . LYS A 1 306 ? 1.09 -35.719 -4.309 1 98.69 306 LYS A N 1
ATOM 2483 C CA . LYS A 1 306 ? 0.091 -36.625 -3.766 1 98.69 306 LYS A CA 1
ATOM 2484 C C . LYS A 1 306 ? -0.962 -35.875 -2.957 1 98.69 306 LYS A C 1
ATOM 2486 O O . LYS A 1 306 ? -2.154 -36.188 -3.049 1 98.69 306 LYS A O 1
ATOM 2491 N N . VAL A 1 307 ? -0.493 -34.938 -2.207 1 98.75 307 VAL A N 1
ATOM 2492 C CA . VAL A 1 307 ? -1.402 -34.156 -1.366 1 98.75 307 VAL A CA 1
ATOM 2493 C C . VAL A 1 307 ? -2.389 -33.406 -2.24 1 98.75 307 VAL A C 1
ATOM 2495 O O . VAL A 1 307 ? -3.598 -33.438 -1.999 1 98.75 307 VAL A O 1
ATOM 2498 N N . ILE A 1 308 ? -1.89 -32.625 -3.23 1 98.81 308 ILE A N 1
ATOM 2499 C CA . ILE A 1 308 ? -2.787 -31.812 -4.047 1 98.81 308 ILE A CA 1
ATOM 2500 C C . ILE A 1 308 ? -3.721 -32.719 -4.844 1 98.81 308 ILE A C 1
ATOM 2502 O O . ILE A 1 308 ? -4.879 -32.375 -5.086 1 98.81 308 ILE A O 1
ATOM 2506 N N . SER A 1 309 ? -3.293 -33.906 -5.281 1 98.56 309 SER A N 1
ATOM 2507 C CA . SER A 1 309 ? -4.137 -34.844 -6 1 98.56 309 SER A CA 1
ATOM 2508 C C . SER A 1 309 ? -5.293 -35.344 -5.133 1 98.56 309 SER A C 1
ATOM 2510 O O . SER A 1 309 ? -6.438 -35.375 -5.586 1 98.56 309 SER A O 1
ATOM 2512 N N . LEU A 1 310 ? -4.953 -35.688 -3.947 1 98.62 310 LEU A N 1
ATOM 2513 C CA . LEU A 1 310 ? -5.996 -36.125 -3.023 1 98.62 310 LEU A CA 1
ATOM 2514 C C . LEU A 1 310 ? -6.91 -34.969 -2.646 1 98.62 310 LEU A C 1
ATOM 2516 O O . LEU A 1 310 ? -8.109 -35.156 -2.432 1 98.62 310 LEU A O 1
ATOM 2520 N N . THR A 1 311 ? -6.289 -33.781 -2.508 1 98.62 311 THR A N 1
ATOM 2521 C CA . THR A 1 311 ? -7.086 -32.594 -2.24 1 98.62 311 THR A CA 1
ATOM 2522 C C . THR A 1 311 ? -8.148 -32.406 -3.316 1 98.62 311 THR A C 1
ATOM 2524 O O . THR A 1 311 ? -9.289 -32.031 -3.014 1 98.62 311 THR A O 1
ATOM 2527 N N . SER A 1 312 ? -7.809 -32.562 -4.566 1 97.75 312 SER A N 1
ATOM 2528 C CA . SER A 1 312 ? -8.75 -32.469 -5.676 1 97.75 312 SER A CA 1
ATOM 2529 C C . SER A 1 312 ? -9.906 -33.438 -5.516 1 97.75 312 SER A C 1
ATOM 2531 O O . SER A 1 312 ? -11.062 -33.094 -5.773 1 97.75 312 SER A O 1
ATOM 2533 N N . ILE A 1 313 ? -9.656 -34.688 -5.082 1 97.69 313 ILE A N 1
ATOM 2534 C CA . ILE A 1 313 ? -10.688 -35.688 -4.848 1 97.69 313 ILE A CA 1
ATOM 2535 C C . ILE A 1 313 ? -11.594 -35.25 -3.699 1 97.69 313 ILE A C 1
ATOM 2537 O O . ILE A 1 313 ? -12.812 -35.312 -3.803 1 97.69 313 ILE A O 1
ATOM 2541 N N . VAL A 1 314 ? -10.953 -34.812 -2.674 1 98.12 314 VAL A N 1
ATOM 2542 C CA . VAL A 1 314 ? -11.711 -34.344 -1.513 1 98.12 314 VAL A CA 1
ATOM 2543 C C . VAL A 1 314 ? -12.625 -33.188 -1.92 1 98.12 314 VAL A C 1
ATOM 2545 O O . VAL A 1 314 ? -13.789 -33.156 -1.521 1 98.12 314 VAL A O 1
ATOM 2548 N N . ASP A 1 315 ? -12.086 -32.25 -2.646 1 96.56 315 ASP A N 1
ATOM 2549 C CA . ASP A 1 315 ? -12.859 -31.141 -3.154 1 96.56 315 ASP A CA 1
ATOM 2550 C C . ASP A 1 315 ? -14.086 -31.609 -3.92 1 96.56 315 ASP A C 1
ATOM 2552 O O . ASP A 1 315 ? -15.188 -31.094 -3.715 1 96.56 315 ASP A O 1
ATOM 2556 N N . ASP A 1 316 ? -13.953 -32.562 -4.828 1 95.31 316 ASP A N 1
ATOM 2557 C CA . ASP A 1 316 ? -15.055 -33.094 -5.645 1 95.31 316 ASP A CA 1
ATOM 2558 C C . ASP A 1 316 ? -16.078 -33.812 -4.789 1 95.31 316 ASP A C 1
ATOM 2560 O O . ASP A 1 316 ? -17.266 -33.812 -5.098 1 95.31 316 ASP A O 1
ATOM 2564 N N . ILE A 1 317 ? -15.633 -34.469 -3.736 1 96.25 317 ILE A N 1
ATOM 2565 C CA . ILE A 1 317 ? -16.562 -35.125 -2.807 1 96.25 317 ILE A CA 1
ATOM 2566 C C . ILE A 1 317 ? -17.453 -34.062 -2.166 1 96.25 317 ILE A C 1
ATOM 2568 O O . ILE A 1 317 ? -18.672 -34.219 -2.102 1 96.25 317 ILE A O 1
ATOM 2572 N N . TYR A 1 318 ? -16.844 -33 -1.711 1 95.62 318 TYR A N 1
ATOM 2573 C CA . TYR A 1 318 ? -17.594 -31.953 -1.051 1 95.62 318 TYR A CA 1
ATOM 2574 C C . TYR A 1 318 ? -18.5 -31.219 -2.043 1 95.62 318 TYR A C 1
ATOM 2576 O O . TYR A 1 318 ? -19.625 -30.859 -1.714 1 95.62 318 TYR A O 1
ATOM 2584 N N . ASP A 1 319 ? -18.078 -30.984 -3.205 1 90.19 319 ASP A N 1
ATOM 2585 C CA . ASP A 1 319 ? -18.719 -30.125 -4.184 1 90.19 319 ASP A CA 1
ATOM 2586 C C . ASP A 1 319 ? -19.844 -30.859 -4.914 1 90.19 319 ASP A C 1
ATOM 2588 O O . ASP A 1 319 ? -20.828 -30.25 -5.316 1 90.19 319 ASP A O 1
ATOM 2592 N N . ILE A 1 320 ? -19.641 -32.125 -5.152 1 88.5 320 ILE A N 1
ATOM 2593 C CA . ILE A 1 320 ? -20.469 -32.781 -6.152 1 88.5 320 ILE A CA 1
ATOM 2594 C C . ILE A 1 320 ? -21.203 -33.969 -5.523 1 88.5 320 ILE A C 1
ATOM 2596 O O . ILE A 1 320 ? -22.406 -34.156 -5.754 1 88.5 320 ILE A O 1
ATOM 2600 N N . TYR A 1 321 ? -20.641 -34.719 -4.672 1 91.44 321 TYR A N 1
ATOM 2601 C CA . TYR A 1 321 ? -21.094 -36.094 -4.496 1 91.44 321 TYR A CA 1
ATOM 2602 C C . TYR A 1 321 ? -21.672 -36.312 -3.102 1 91.44 321 TYR A C 1
ATOM 2604 O O . TYR A 1 321 ? -22.703 -36.938 -2.941 1 91.44 321 TYR A O 1
ATOM 2612 N N . GLY A 1 322 ? -21.031 -35.781 -2.123 1 93.56 322 GLY A N 1
ATOM 2613 C CA . GLY A 1 322 ? -21.391 -36.062 -0.744 1 93.56 322 GLY A CA 1
ATOM 2614 C C . GLY A 1 322 ? -22.656 -35.375 -0.298 1 93.56 322 GLY A C 1
ATOM 2615 O O . GLY A 1 322 ? -22.938 -34.25 -0.729 1 93.56 322 GLY A O 1
ATOM 2616 N N . THR A 1 323 ? -23.422 -36.031 0.545 1 94.5 323 THR A N 1
ATOM 2617 C CA . THR A 1 323 ? -24.531 -35.375 1.233 1 94.5 323 THR A CA 1
ATOM 2618 C C . THR A 1 323 ? -24.031 -34.594 2.441 1 94.5 323 THR A C 1
ATOM 2620 O O . THR A 1 323 ? -22.938 -34.844 2.943 1 94.5 323 THR A O 1
ATOM 2623 N N . ILE A 1 324 ? -24.844 -33.75 2.939 1 95.25 324 ILE A N 1
ATOM 2624 C CA . ILE A 1 324 ? -24.422 -32.906 4.043 1 95.25 324 ILE A CA 1
ATOM 2625 C C . ILE A 1 324 ? -24.078 -33.75 5.262 1 95.25 324 ILE A C 1
ATOM 2627 O O . ILE A 1 324 ? -23.125 -33.469 5.98 1 95.25 324 ILE A O 1
ATOM 2631 N N . GLU A 1 325 ? -24.859 -34.75 5.504 1 95.69 325 GLU A N 1
ATOM 2632 C CA . GLU A 1 325 ? -24.609 -35.625 6.641 1 95.69 325 GLU A CA 1
ATOM 2633 C C . GLU A 1 325 ? -23.281 -36.375 6.48 1 95.69 325 GLU A C 1
ATOM 2635 O O . GLU A 1 325 ? -22.5 -36.469 7.43 1 95.69 325 GLU A O 1
ATOM 2640 N N . GLU A 1 326 ? -23.109 -36.906 5.277 1 96.69 326 GLU A N 1
ATOM 2641 C CA . GLU A 1 326 ? -21.859 -37.625 4.992 1 96.69 326 GLU A CA 1
ATOM 2642 C C . GLU A 1 326 ? -20.656 -36.688 5.07 1 96.69 326 GLU A C 1
ATOM 2644 O O . GLU A 1 326 ? -19.594 -37.062 5.566 1 96.69 326 GLU A O 1
ATOM 2649 N N . LEU A 1 327 ? -20.844 -35.469 4.578 1 97.69 327 LEU A N 1
ATOM 2650 C CA . LEU A 1 327 ? -19.781 -34.469 4.57 1 97.69 327 LEU A CA 1
ATOM 2651 C C . LEU A 1 327 ? -19.438 -34.031 5.988 1 97.69 327 LEU A C 1
ATOM 2653 O O . LEU A 1 327 ? -18.266 -33.75 6.285 1 97.69 327 LEU A O 1
ATOM 2657 N N . GLN A 1 328 ? -20.375 -33.938 6.875 1 97.31 328 GLN A N 1
ATOM 2658 C CA . GLN A 1 328 ? -20.109 -33.688 8.281 1 97.31 328 GLN A CA 1
ATOM 2659 C C . GLN A 1 328 ? -19.234 -34.781 8.891 1 97.31 328 GLN A C 1
ATOM 2661 O O . GLN A 1 328 ? -18.266 -34.469 9.609 1 97.31 328 GLN A O 1
ATOM 2666 N N . GLN A 1 329 ? -19.609 -36.031 8.57 1 97 329 GLN A N 1
ATOM 2667 C CA . GLN A 1 329 ? -18.812 -37.125 9.055 1 97 329 GLN A CA 1
ATOM 2668 C C . GLN A 1 329 ? -17.375 -37.062 8.523 1 97 329 GLN A C 1
ATOM 2670 O O . GLN A 1 329 ? -16.422 -37.312 9.266 1 97 329 GLN A O 1
ATOM 2675 N N . PHE A 1 330 ? -17.297 -36.812 7.246 1 97.75 330 PHE A N 1
ATOM 2676 C CA . PHE A 1 330 ? -15.984 -36.688 6.609 1 97.75 330 PHE A CA 1
ATOM 2677 C C . PHE A 1 330 ? -15.156 -35.594 7.246 1 97.75 330 PHE A C 1
ATOM 2679 O O . PHE A 1 330 ? -13.969 -35.781 7.531 1 97.75 330 PHE A O 1
ATOM 2686 N N . THR A 1 331 ? -15.742 -34.375 7.48 1 98.25 331 THR A N 1
ATOM 2687 C CA . THR A 1 331 ? -15.07 -33.219 8.109 1 98.25 331 THR A CA 1
ATOM 2688 C C . THR A 1 331 ? -14.617 -33.594 9.523 1 98.25 331 THR A C 1
ATOM 2690 O O . THR A 1 331 ? -13.5 -33.25 9.922 1 98.25 331 THR A O 1
ATOM 2693 N N . ASP A 1 332 ? -15.453 -34.281 10.289 1 97.19 332 ASP A N 1
ATOM 2694 C CA . ASP A 1 332 ? -15.109 -34.719 11.641 1 97.19 332 ASP A CA 1
ATOM 2695 C C . ASP A 1 332 ? -13.914 -35.656 11.625 1 97.19 332 ASP A C 1
ATOM 2697 O O . ASP A 1 332 ? -13.047 -35.594 12.5 1 97.19 332 ASP A O 1
ATOM 2701 N N . ALA A 1 333 ? -13.984 -36.562 10.664 1 97.75 333 ALA A N 1
ATOM 2702 C CA . ALA A 1 333 ? -12.883 -37.5 10.539 1 97.75 333 ALA A CA 1
ATOM 2703 C C . ALA A 1 333 ? -11.57 -36.781 10.25 1 97.75 333 ALA A C 1
ATOM 2705 O O . ALA A 1 333 ? -10.539 -37.125 10.844 1 97.75 333 ALA A O 1
ATOM 2706 N N . ILE A 1 334 ? -11.555 -35.875 9.297 1 98.12 334 ILE A N 1
ATOM 2707 C CA . ILE A 1 334 ? -10.352 -35.125 8.961 1 98.12 334 ILE A CA 1
ATOM 2708 C C . ILE A 1 334 ? -9.891 -34.312 10.172 1 98.12 334 ILE A C 1
ATOM 2710 O O . ILE A 1 334 ? -8.688 -34.219 10.438 1 98.12 334 ILE A O 1
ATOM 2714 N N . GLU A 1 335 ? -10.828 -33.75 10.961 1 97.5 335 GLU A N 1
ATOM 2715 C CA . GLU A 1 335 ? -10.492 -33 12.164 1 97.5 335 GLU A CA 1
ATOM 2716 C C . GLU A 1 335 ? -9.742 -33.844 13.172 1 97.5 335 GLU A C 1
ATOM 2718 O O . GLU A 1 335 ? -8.828 -33.375 13.844 1 97.5 335 GLU A O 1
ATOM 2723 N N . LYS A 1 336 ? -10.148 -35.031 13.297 1 96.31 336 LYS A N 1
ATOM 2724 C CA . LYS A 1 336 ? -9.508 -35.938 14.234 1 96.31 336 LYS A CA 1
ATOM 2725 C C . LYS A 1 336 ? -8.172 -36.438 13.688 1 96.31 336 LYS A C 1
ATOM 2727 O O . LYS A 1 336 ? -7.246 -36.688 14.453 1 96.31 336 LYS A O 1
ATOM 2732 N N . TRP A 1 337 ? -8.109 -36.625 12.375 1 97.06 337 TRP A N 1
ATOM 2733 C CA . TRP A 1 337 ? -6.918 -37.094 11.672 1 97.06 337 TRP A CA 1
ATOM 2734 C C . TRP A 1 337 ? -6.441 -38.406 12.242 1 97.06 337 TRP A C 1
ATOM 2736 O O . TRP A 1 337 ? -5.262 -38.562 12.57 1 97.06 337 TRP A O 1
ATOM 2746 N N . ASP A 1 338 ? -7.332 -39.312 12.43 1 94.25 338 ASP A N 1
ATOM 2747 C CA . ASP A 1 338 ? -7.082 -40.625 13.055 1 94.25 338 ASP A CA 1
ATOM 2748 C C . ASP A 1 338 ? -7.75 -41.75 12.273 1 94.25 338 ASP A C 1
ATOM 2750 O O . ASP A 1 338 ? -8.953 -41.688 12.008 1 94.25 338 ASP A O 1
ATOM 2754 N N . ILE A 1 339 ? -6.996 -42.781 11.906 1 93.31 339 ILE A N 1
ATOM 2755 C CA . ILE A 1 339 ? -7.441 -43.875 11.07 1 93.31 339 ILE A CA 1
ATOM 2756 C C . ILE A 1 339 ? -8.539 -44.656 11.781 1 93.31 339 ILE A C 1
ATOM 2758 O O . ILE A 1 339 ? -9.336 -45.344 11.141 1 93.31 339 ILE A O 1
ATOM 2762 N N . SER A 1 340 ? -8.703 -44.594 13.07 1 91.12 340 SER A N 1
ATOM 2763 C CA . SER A 1 340 ? -9.664 -45.344 13.852 1 91.12 340 SER A CA 1
ATOM 2764 C C . SER A 1 340 ? -11.094 -44.938 13.531 1 91.12 340 SER A C 1
ATOM 2766 O O . SER A 1 340 ? -12.047 -45.656 13.797 1 91.12 340 SER A O 1
ATOM 2768 N N . THR A 1 341 ? -11.266 -43.75 12.977 1 89.94 341 THR A N 1
ATOM 2769 C CA . THR A 1 341 ? -12.594 -43.25 12.672 1 89.94 341 THR A CA 1
ATOM 2770 C C . THR A 1 341 ? -13.086 -43.781 11.328 1 89.94 341 THR A C 1
ATOM 2772 O O . THR A 1 341 ? -14.219 -43.5 10.922 1 89.94 341 THR A O 1
ATOM 2775 N N . ILE A 1 342 ? -12.328 -44.5 10.664 1 89.88 342 ILE A N 1
ATOM 2776 C CA . ILE A 1 342 ? -12.57 -44.906 9.281 1 89.88 342 ILE A CA 1
ATOM 2777 C C . ILE A 1 342 ? -13.812 -45.781 9.203 1 89.88 342 ILE A C 1
ATOM 2779 O O . ILE A 1 342 ? -14.555 -45.719 8.219 1 89.88 342 ILE A O 1
ATOM 2783 N N . ASP A 1 343 ? -14.172 -46.562 10.203 1 88.75 343 ASP A N 1
ATOM 2784 C CA . ASP A 1 343 ? -15.273 -47.5 10.203 1 88.75 343 ASP A CA 1
ATOM 2785 C C . ASP A 1 343 ? -16.625 -46.781 10.258 1 88.75 343 ASP A C 1
ATOM 2787 O O . ASP A 1 343 ? -17.656 -47.375 9.898 1 88.75 343 ASP A O 1
ATOM 2791 N N . GLN A 1 344 ? -16.609 -45.562 10.617 1 89.69 344 GLN A N 1
ATOM 2792 C CA . GLN A 1 344 ? -17.844 -44.781 10.742 1 89.69 344 GLN A CA 1
ATOM 2793 C C . GLN A 1 344 ? -18.156 -44.031 9.445 1 89.69 344 GLN A C 1
ATOM 2795 O O . GLN A 1 344 ? -19.219 -43.438 9.312 1 89.69 344 GLN A O 1
ATOM 2800 N N . LEU A 1 345 ? -17.281 -44.156 8.438 1 95.25 345 LEU A N 1
ATOM 2801 C CA . LEU A 1 345 ? -17.422 -43.344 7.215 1 95.25 345 LEU A CA 1
ATOM 2802 C C . LEU A 1 345 ? -18.047 -44.188 6.102 1 95.25 345 LEU A C 1
ATOM 2804 O O . LEU A 1 345 ? -17.859 -45.406 6.062 1 95.25 345 LEU A O 1
ATOM 2808 N N . PRO A 1 346 ? -18.859 -43.5 5.25 1 94.25 346 PRO A N 1
ATOM 2809 C CA . PRO A 1 346 ? -19.297 -44.219 4.043 1 94.25 346 PRO A CA 1
ATOM 2810 C C . PRO A 1 346 ? -18.141 -44.812 3.256 1 94.25 346 PRO A C 1
ATOM 2812 O O . PRO A 1 346 ? -17.031 -44.25 3.264 1 94.25 346 PRO A O 1
ATOM 2815 N N . GLU A 1 347 ? -18.391 -45.844 2.512 1 92.88 347 GLU A N 1
ATOM 2816 C CA . GLU A 1 347 ? -17.344 -46.625 1.82 1 92.88 347 GLU A CA 1
ATOM 2817 C C . GLU A 1 347 ? -16.562 -45.75 0.861 1 92.88 347 GLU A C 1
ATOM 2819 O O . GLU A 1 347 ? -15.328 -45.781 0.825 1 92.88 347 GLU A O 1
ATOM 2824 N N . TYR A 1 348 ? -17.25 -44.906 0.047 1 93 348 TYR A N 1
ATOM 2825 C CA . TYR A 1 348 ? -16.547 -44.125 -0.964 1 93 348 TYR A CA 1
ATOM 2826 C C . TYR A 1 348 ? -15.672 -43.062 -0.317 1 93 348 TYR A C 1
ATOM 2828 O O . TYR A 1 348 ? -14.648 -42.656 -0.884 1 93 348 TYR A O 1
ATOM 2836 N N . ILE A 1 349 ? -15.992 -42.594 0.885 1 96.44 349 ILE A N 1
ATOM 2837 C CA . ILE A 1 349 ? -15.18 -41.594 1.604 1 96.44 349 ILE A CA 1
ATOM 2838 C C . ILE A 1 349 ? -13.938 -42.281 2.17 1 96.44 349 ILE A C 1
ATOM 2840 O O . ILE A 1 349 ? -12.852 -41.719 2.193 1 96.44 349 ILE A O 1
ATOM 2844 N N . THR A 1 350 ? -14.094 -43.531 2.617 1 95.94 350 THR A N 1
ATOM 2845 C CA . THR A 1 350 ? -12.984 -44.312 3.152 1 95.94 350 THR A CA 1
ATOM 2846 C C . THR A 1 350 ? -11.891 -44.5 2.1 1 95.94 350 THR A C 1
ATOM 2848 O O . THR A 1 350 ? -10.703 -44.531 2.43 1 95.94 350 THR A O 1
ATOM 2851 N N . LEU A 1 351 ? -12.328 -44.625 0.887 1 95.94 351 LEU A N 1
ATOM 2852 C CA . LEU A 1 351 ? -11.406 -44.844 -0.223 1 95.94 351 LEU A CA 1
ATOM 2853 C C . LEU A 1 351 ? -10.438 -43.656 -0.358 1 95.94 351 LEU A C 1
ATOM 2855 O O . LEU A 1 351 ? -9.297 -43.844 -0.797 1 95.94 351 LEU A O 1
ATOM 2859 N N . CYS A 1 352 ? -10.875 -42.5 -0.017 1 96.25 352 CYS A N 1
ATOM 2860 C CA . CYS A 1 352 ? -10.031 -41.344 -0.142 1 96.25 352 CYS A CA 1
ATOM 2861 C C . CYS A 1 352 ? -9.367 -41 1.188 1 96.25 352 CYS A C 1
ATOM 2863 O O . CYS A 1 352 ? -8.219 -40.531 1.216 1 96.25 352 CYS A O 1
ATOM 2865 N N . TYR A 1 353 ? -10.039 -41.156 2.344 1 97.62 353 TYR A N 1
ATOM 2866 C CA . TYR A 1 353 ? -9.555 -40.781 3.668 1 97.62 353 TYR A CA 1
ATOM 2867 C C . TYR A 1 353 ? -8.305 -41.594 4.031 1 97.62 353 TYR A C 1
ATOM 2869 O O . TYR A 1 353 ? -7.34 -41.031 4.559 1 97.62 353 TYR A O 1
ATOM 2877 N N . ARG A 1 354 ? -8.258 -42.844 3.775 1 96.94 354 ARG A N 1
ATOM 2878 C CA . ARG A 1 354 ? -7.133 -43.688 4.121 1 96.94 354 ARG A CA 1
ATOM 2879 C C . ARG A 1 354 ? -5.867 -43.25 3.398 1 96.94 354 ARG A C 1
ATOM 2881 O O . ARG A 1 354 ? -4.84 -43 4.035 1 96.94 354 ARG A O 1
ATOM 2888 N N . PRO A 1 355 ? -5.91 -43.188 2.051 1 97.94 355 PRO A N 1
ATOM 2889 C CA . PRO A 1 355 ? -4.688 -42.719 1.384 1 97.94 355 PRO A CA 1
ATOM 2890 C C . PRO A 1 355 ? -4.254 -41.344 1.84 1 97.94 355 PRO A C 1
ATOM 2892 O O . PRO A 1 355 ? -3.055 -41.031 1.878 1 97.94 355 PRO A O 1
ATOM 2895 N N . LEU A 1 356 ? -5.188 -40.469 2.168 1 98.12 356 LEU A N 1
ATOM 2896 C CA . LEU A 1 356 ? -4.844 -39.125 2.664 1 98.12 356 LEU A CA 1
ATOM 2897 C C . LEU A 1 356 ? -4.004 -39.219 3.934 1 98.12 356 LEU A C 1
ATOM 2899 O O . LEU A 1 356 ? -2.953 -38.594 4.039 1 98.12 356 LEU A O 1
ATOM 2903 N N . LEU A 1 357 ? -4.402 -40.031 4.902 1 97.75 357 LEU A N 1
ATOM 2904 C CA . LEU A 1 357 ? -3.652 -40.219 6.141 1 97.75 357 LEU A CA 1
ATOM 2905 C C . LEU A 1 357 ? -2.311 -40.875 5.867 1 97.75 357 LEU A C 1
ATOM 2907 O O . LEU A 1 357 ? -1.295 -40.531 6.457 1 97.75 357 LEU A O 1
ATOM 2911 N N . GLU A 1 358 ? -2.334 -41.812 4.949 1 97.44 358 GLU A N 1
ATOM 2912 C CA . GLU A 1 358 ? -1.144 -42.625 4.656 1 97.44 358 GLU A CA 1
ATOM 2913 C C . GLU A 1 358 ? -0.045 -41.75 4.039 1 97.44 358 GLU A C 1
ATOM 2915 O O . GLU A 1 358 ? 1.134 -41.938 4.355 1 97.44 358 GLU A O 1
ATOM 2920 N N . VAL A 1 359 ? -0.408 -40.906 3.135 1 97.94 359 VAL A N 1
ATOM 2921 C CA . VAL A 1 359 ? 0.572 -40.031 2.479 1 97.94 359 VAL A CA 1
ATOM 2922 C C . VAL A 1 359 ? 1.297 -39.188 3.521 1 97.94 359 VAL A C 1
ATOM 2924 O O . VAL A 1 359 ? 2.521 -39.062 3.48 1 97.94 359 VAL A O 1
ATOM 2927 N N . PHE A 1 360 ? 0.559 -38.594 4.512 1 97.69 360 PHE A N 1
ATOM 2928 C CA . PHE A 1 360 ? 1.163 -37.781 5.562 1 97.69 360 PHE A CA 1
ATOM 2929 C C . PHE A 1 360 ? 1.992 -38.656 6.504 1 97.69 360 PHE A C 1
ATOM 2931 O O . PHE A 1 360 ? 3.109 -38.281 6.871 1 97.69 360 PHE A O 1
ATOM 2938 N N . TYR A 1 361 ? 1.493 -39.781 6.832 1 95.31 361 TYR A N 1
ATOM 2939 C CA . TYR A 1 361 ? 2.166 -40.688 7.758 1 95.31 361 TYR A CA 1
ATOM 2940 C C . TYR A 1 361 ? 3.488 -41.156 7.176 1 95.31 361 TYR A C 1
ATOM 2942 O O . TYR A 1 361 ? 4.516 -41.156 7.855 1 95.31 361 TYR A O 1
ATOM 2950 N N . GLU A 1 362 ? 3.445 -41.594 5.934 1 94.12 362 GLU A N 1
ATOM 2951 C CA . GLU A 1 362 ? 4.641 -42.125 5.273 1 94.12 362 GLU A CA 1
ATOM 2952 C C . GLU A 1 362 ? 5.727 -41.031 5.188 1 94.12 362 GLU A C 1
ATOM 2954 O O . GLU A 1 362 ? 6.895 -41.312 5.461 1 94.12 362 GLU A O 1
ATOM 2959 N N . ALA A 1 363 ? 5.355 -39.906 4.832 1 94 363 ALA A N 1
ATOM 2960 C CA . ALA A 1 363 ? 6.32 -38.812 4.719 1 94 363 ALA A CA 1
ATOM 2961 C C . ALA A 1 363 ? 6.898 -38.469 6.086 1 94 363 ALA A C 1
ATOM 2963 O O . ALA A 1 363 ? 8.102 -38.219 6.211 1 94 363 ALA A O 1
ATOM 2964 N N . GLU A 1 364 ? 6.051 -38.375 7.07 1 93.44 364 GLU A N 1
ATOM 2965 C CA . GLU A 1 364 ? 6.477 -38.062 8.43 1 93.44 364 GLU A CA 1
ATOM 2966 C C . GLU A 1 364 ? 7.43 -39.125 8.977 1 93.44 364 GLU A C 1
ATOM 2968 O O . GLU A 1 364 ? 8.445 -38.781 9.594 1 93.44 364 GLU A O 1
ATOM 2973 N N . GLU A 1 365 ? 7.113 -40.312 8.719 1 91.12 365 GLU A N 1
ATOM 2974 C CA . GLU A 1 365 ? 7.941 -41.406 9.188 1 91.12 365 GLU A CA 1
ATOM 2975 C C . GLU A 1 365 ? 9.32 -41.375 8.531 1 91.12 365 GLU A C 1
ATOM 2977 O O . GLU A 1 365 ? 10.336 -41.625 9.195 1 91.12 365 GLU A O 1
ATOM 2982 N N . GLU A 1 366 ? 9.305 -41.125 7.285 1 86.5 366 GLU A N 1
ATOM 2983 C CA . GLU A 1 366 ? 10.562 -41.094 6.551 1 86.5 366 GLU A CA 1
ATOM 2984 C C . GLU A 1 366 ? 11.469 -39.969 7.078 1 86.5 366 GLU A C 1
ATOM 2986 O O . GLU A 1 366 ? 12.68 -40.156 7.219 1 86.5 366 GLU A O 1
ATOM 2991 N N . ILE A 1 367 ? 10.953 -38.906 7.398 1 89.19 367 ILE A N 1
ATOM 2992 C CA . ILE A 1 367 ? 11.742 -37.781 7.867 1 89.19 367 ILE A CA 1
ATOM 2993 C C . ILE A 1 367 ? 12.234 -38.062 9.289 1 89.19 367 ILE A C 1
ATOM 2995 O O . ILE A 1 367 ? 13.352 -37.656 9.648 1 89.19 367 ILE A O 1
ATOM 2999 N N . GLU A 1 368 ? 11.406 -38.594 10.062 1 89.5 368 GLU A N 1
ATOM 3000 C CA . GLU A 1 368 ? 11.789 -38.938 11.422 1 89.5 368 GLU A CA 1
ATOM 3001 C C . GLU A 1 368 ? 12.922 -39.969 11.438 1 89.5 368 GLU A C 1
ATOM 3003 O O . GLU A 1 368 ? 13.852 -39.875 12.234 1 89.5 368 GLU A O 1
ATOM 3008 N N . LYS A 1 369 ? 12.844 -40.844 10.602 1 88.81 369 LYS A N 1
ATOM 3009 C CA . LYS A 1 369 ? 13.891 -41.875 10.477 1 88.81 369 LYS A CA 1
ATOM 3010 C C . LYS A 1 369 ? 15.219 -41.25 10.07 1 88.81 369 LYS A C 1
ATOM 3012 O O . LYS A 1 369 ? 16.281 -41.688 10.492 1 88.81 369 LYS A O 1
ATOM 3017 N N . ALA A 1 370 ? 15.109 -40.25 9.297 1 85.56 370 ALA A N 1
ATOM 3018 C CA . ALA A 1 370 ? 16.297 -39.562 8.844 1 85.56 370 ALA A CA 1
ATOM 3019 C C . ALA A 1 370 ? 16.812 -38.594 9.914 1 85.56 370 ALA A C 1
ATOM 3021 O O . ALA A 1 370 ? 17.844 -37.938 9.734 1 85.56 370 ALA A O 1
ATOM 3022 N N . GLY A 1 371 ? 16.125 -38.406 11.086 1 83.94 371 GLY A N 1
ATOM 3023 C CA . GLY A 1 371 ? 16.547 -37.562 12.203 1 83.94 371 GLY A CA 1
ATOM 3024 C C . GLY A 1 371 ? 16.281 -36.094 11.977 1 83.94 371 GLY A C 1
ATOM 3025 O O . GLY A 1 371 ? 16.953 -35.25 12.57 1 83.94 371 GLY A O 1
ATOM 3026 N N . ARG A 1 372 ? 15.492 -35.844 11.109 1 86.94 372 ARG A N 1
ATOM 3027 C CA . ARG A 1 372 ? 15.164 -34.469 10.805 1 86.94 372 ARG A CA 1
ATOM 3028 C C . ARG A 1 372 ? 13.898 -34 11.523 1 86.94 372 ARG A C 1
ATOM 3030 O O . ARG A 1 372 ? 13.07 -34.844 11.898 1 86.94 372 ARG A O 1
ATOM 3037 N N . PRO A 1 373 ? 13.75 -32.75 11.797 1 86.81 373 PRO A N 1
ATOM 3038 C CA . PRO A 1 373 ? 12.547 -32.25 12.484 1 86.81 373 PRO A CA 1
ATOM 3039 C C . PRO A 1 373 ? 11.273 -32.469 11.664 1 86.81 373 PRO A C 1
ATOM 3041 O O . PRO A 1 373 ? 11.281 -32.312 10.445 1 86.81 373 PRO A O 1
ATOM 3044 N N . SER A 1 374 ? 10.211 -32.906 12.445 1 90.62 374 SER A N 1
ATOM 3045 C CA . SER A 1 374 ? 8.969 -33.219 11.766 1 90.62 374 SER A CA 1
ATOM 3046 C C . SER A 1 374 ? 7.855 -32.25 12.156 1 90.62 374 SER A C 1
ATOM 3048 O O . SER A 1 374 ? 6.68 -32.5 11.883 1 90.62 374 SER A O 1
ATOM 3050 N N . TYR A 1 375 ? 8.188 -31.156 12.789 1 90.5 375 TYR A N 1
ATOM 3051 C CA . TYR A 1 375 ? 7.191 -30.234 13.312 1 90.5 375 TYR A CA 1
ATOM 3052 C C . TYR A 1 375 ? 6.344 -29.656 12.195 1 90.5 375 TYR A C 1
ATOM 3054 O O . TYR A 1 375 ? 5.207 -29.219 12.422 1 90.5 375 TYR A O 1
ATOM 3062 N N . GLY A 1 376 ? 6.883 -29.609 10.969 1 94.88 376 GLY A N 1
ATOM 3063 C CA . GLY A 1 376 ? 6.148 -29.047 9.852 1 94.88 376 GLY A CA 1
ATOM 3064 C C . GLY A 1 376 ? 4.855 -29.781 9.555 1 94.88 376 GLY A C 1
ATOM 3065 O O . GLY A 1 376 ? 3.895 -29.188 9.062 1 94.88 376 GLY A O 1
ATOM 3066 N N . PHE A 1 377 ? 4.746 -31.031 9.891 1 96.5 377 PHE A N 1
ATOM 3067 C CA . PHE A 1 377 ? 3.596 -31.875 9.562 1 96.5 377 PHE A CA 1
ATOM 3068 C C . PHE A 1 377 ? 2.381 -31.469 10.391 1 96.5 377 PHE A C 1
ATOM 3070 O O . PHE A 1 377 ? 1.245 -31.547 9.922 1 96.5 377 PHE A O 1
ATOM 3077 N N . ARG A 1 378 ? 2.627 -31.016 11.586 1 96.31 378 ARG A N 1
ATOM 3078 C CA . ARG A 1 378 ? 1.508 -30.531 12.391 1 96.31 378 ARG A CA 1
ATOM 3079 C C . ARG A 1 378 ? 0.836 -29.328 11.734 1 96.31 378 ARG A C 1
ATOM 3081 O O . ARG A 1 378 ? -0.392 -29.25 11.68 1 96.31 378 ARG A O 1
ATOM 3088 N N . TYR A 1 379 ? 1.637 -28.406 11.266 1 97.75 379 TYR A N 1
ATOM 3089 C CA . TYR A 1 379 ? 1.11 -27.234 10.586 1 97.75 379 TYR A CA 1
ATOM 3090 C C . TYR A 1 379 ? 0.386 -27.609 9.305 1 97.75 379 TYR A C 1
ATOM 3092 O O . TYR A 1 379 ? -0.664 -27.047 8.984 1 97.75 379 TYR A O 1
ATOM 3100 N N . ALA A 1 380 ? 0.93 -28.531 8.562 1 98.31 380 ALA A N 1
ATOM 3101 C CA . ALA A 1 380 ? 0.322 -28.984 7.309 1 98.31 380 ALA A CA 1
ATOM 3102 C C . ALA A 1 380 ? -1.028 -29.656 7.566 1 98.31 380 ALA A C 1
ATOM 3104 O O . ALA A 1 380 ? -1.989 -29.422 6.828 1 98.31 380 ALA A O 1
ATOM 3105 N N . LYS A 1 381 ? -1.091 -30.5 8.578 1 98.31 381 LYS A N 1
ATOM 3106 C CA . LYS A 1 381 ? -2.348 -31.141 8.953 1 98.31 381 LYS A CA 1
ATOM 3107 C C . LYS A 1 381 ? -3.398 -30.109 9.344 1 98.31 381 LYS A C 1
ATOM 3109 O O . LYS A 1 381 ? -4.551 -30.188 8.914 1 98.31 381 LYS A O 1
ATOM 3114 N N . ASP A 1 382 ? -2.961 -29.141 10.141 1 98.31 382 ASP A N 1
ATOM 3115 C CA . ASP A 1 382 ? -3.877 -28.094 10.57 1 98.31 382 ASP A CA 1
ATOM 3116 C C . ASP A 1 382 ? -4.398 -27.297 9.367 1 98.31 382 ASP A C 1
ATOM 3118 O O . ASP A 1 382 ? -5.562 -26.906 9.344 1 98.31 382 ASP A O 1
ATOM 3122 N N . ALA A 1 383 ? -3.502 -27.031 8.469 1 98.62 383 ALA A N 1
ATOM 3123 C CA . ALA A 1 383 ? -3.91 -26.312 7.262 1 98.62 383 ALA A CA 1
ATOM 3124 C C . ALA A 1 383 ? -4.934 -27.109 6.465 1 98.62 383 ALA A C 1
ATOM 3126 O O . ALA A 1 383 ? -5.883 -26.547 5.914 1 98.62 383 ALA A O 1
ATOM 3127 N N . PHE A 1 384 ? -4.805 -28.422 6.383 1 98.75 384 PHE A N 1
ATOM 3128 C CA . PHE A 1 384 ? -5.742 -29.266 5.656 1 98.75 384 PHE A CA 1
ATOM 3129 C C . PHE A 1 384 ? -7.09 -29.312 6.367 1 98.75 384 PHE A C 1
ATOM 3131 O O . PHE A 1 384 ? -8.141 -29.328 5.719 1 98.75 384 PHE A O 1
ATOM 3138 N N . LYS A 1 385 ? -7.051 -29.406 7.676 1 98.75 385 LYS A N 1
ATOM 3139 C CA . LYS A 1 385 ? -8.281 -29.359 8.461 1 98.75 385 LYS A CA 1
ATOM 3140 C C . LYS A 1 385 ? -9.062 -28.078 8.18 1 98.75 385 LYS A C 1
ATOM 3142 O O . LYS A 1 385 ? -10.273 -28.125 7.977 1 98.75 385 LYS A O 1
ATOM 3147 N N . ARG A 1 386 ? -8.328 -27 8.195 1 98.56 386 ARG A N 1
ATOM 3148 C CA . ARG A 1 386 ? -8.938 -25.719 7.914 1 98.56 386 ARG A CA 1
ATOM 3149 C C . ARG A 1 386 ? -9.57 -25.703 6.523 1 98.56 386 ARG A C 1
ATOM 3151 O O . ARG A 1 386 ? -10.664 -25.172 6.34 1 98.56 386 ARG A O 1
ATOM 3158 N N . LEU A 1 387 ? -8.898 -26.266 5.539 1 98.75 387 LEU A N 1
ATOM 3159 C CA . LEU A 1 387 ? -9.414 -26.375 4.18 1 98.75 387 LEU A CA 1
ATOM 3160 C C . LEU A 1 387 ? -10.711 -27.156 4.148 1 98.75 387 LEU A C 1
ATOM 3162 O O . LEU A 1 387 ? -11.68 -26.75 3.508 1 98.75 387 LEU A O 1
ATOM 3166 N N . SER A 1 388 ? -10.75 -28.266 4.816 1 98.62 388 SER A N 1
ATOM 3167 C CA . SER A 1 388 ? -11.938 -29.109 4.832 1 98.62 388 SER A CA 1
ATOM 3168 C C . SER A 1 388 ? -13.125 -28.391 5.453 1 98.62 388 SER A C 1
ATOM 3170 O O . SER A 1 388 ? -14.258 -28.562 4.996 1 98.62 388 SER A O 1
ATOM 3172 N N . ARG A 1 389 ? -12.852 -27.641 6.488 1 98.44 389 ARG A N 1
ATOM 3173 C CA . ARG A 1 389 ? -13.914 -26.828 7.062 1 98.44 389 ARG A CA 1
ATOM 3174 C C . ARG A 1 389 ? -14.461 -25.828 6.043 1 98.44 389 ARG A C 1
ATOM 3176 O O . ARG A 1 389 ? -15.664 -25.594 5.988 1 98.44 389 ARG A O 1
ATOM 3183 N N . GLY A 1 390 ? -13.547 -25.234 5.289 1 98 390 GLY A N 1
ATOM 3184 C CA . GLY A 1 390 ? -13.969 -24.344 4.234 1 98 390 GLY A CA 1
ATOM 3185 C C . GLY A 1 390 ? -14.828 -25.016 3.178 1 98 390 GLY A C 1
ATOM 3186 O O . GLY A 1 390 ? -15.852 -24.469 2.76 1 98 390 GLY A O 1
ATOM 3187 N N . TYR A 1 391 ? -14.43 -26.219 2.734 1 98 391 TYR A N 1
ATOM 3188 C CA . TYR A 1 391 ? -15.227 -26.984 1.791 1 98 391 TYR A CA 1
ATOM 3189 C C . TYR A 1 391 ? -16.609 -27.266 2.348 1 98 391 TYR A C 1
ATOM 3191 O O . TYR A 1 391 ? -17.609 -27.156 1.627 1 98 391 TYR A O 1
ATOM 3199 N N . PHE A 1 392 ? -16.641 -27.625 3.568 1 98.31 392 PHE A N 1
ATOM 3200 C CA . PHE A 1 392 ? -17.906 -27.953 4.211 1 98.31 392 PHE A CA 1
ATOM 3201 C C . PHE A 1 392 ? -18.812 -26.734 4.297 1 98.31 392 PHE A C 1
ATOM 3203 O O . PHE A 1 392 ? -20.031 -26.844 4.098 1 98.31 392 PHE A O 1
ATOM 3210 N N . ASP A 1 393 ? -18.266 -25.578 4.625 1 97.25 393 ASP A N 1
ATOM 3211 C CA . ASP A 1 393 ? -19.031 -24.344 4.648 1 97.25 393 ASP A CA 1
ATOM 3212 C C . ASP A 1 393 ? -19.688 -24.078 3.291 1 97.25 393 ASP A C 1
ATOM 3214 O O . ASP A 1 393 ? -20.859 -23.703 3.221 1 97.25 393 ASP A O 1
ATOM 3218 N N . GLU A 1 394 ? -18.922 -24.281 2.227 1 96 394 GLU A N 1
ATOM 3219 C CA . GLU A 1 394 ? -19.469 -24.078 0.886 1 96 394 GLU A CA 1
ATOM 3220 C C . GLU A 1 394 ? -20.578 -25.078 0.578 1 96 394 GLU A C 1
ATOM 3222 O O . GLU A 1 394 ? -21.578 -24.734 -0.045 1 96 394 GLU A O 1
ATOM 3227 N N . ALA A 1 395 ? -20.406 -26.297 0.968 1 95.5 395 ALA A N 1
ATOM 3228 C CA . ALA A 1 395 ? -21.406 -27.328 0.746 1 95.5 395 ALA A CA 1
ATOM 3229 C C . ALA A 1 395 ? -22.719 -26.984 1.455 1 95.5 395 ALA A C 1
ATOM 3231 O O . ALA A 1 395 ? -23.797 -27.188 0.906 1 95.5 395 ALA A O 1
ATOM 3232 N N . LYS A 1 396 ? -22.609 -26.5 2.668 1 96.12 396 LYS A N 1
ATOM 3233 C CA . LYS A 1 396 ? -23.781 -26.062 3.402 1 96.12 396 LYS A CA 1
ATOM 3234 C C . LYS A 1 396 ? -24.484 -24.906 2.68 1 96.12 396 LYS A C 1
ATOM 3236 O O . LYS A 1 396 ? -25.719 -24.891 2.594 1 96.12 396 LYS A O 1
ATOM 3241 N N . TRP A 1 397 ? -23.703 -23.922 2.207 1 95.06 397 TRP A N 1
ATOM 3242 C CA . TRP A 1 397 ? -24.281 -22.828 1.439 1 95.06 397 TRP A CA 1
ATOM 3243 C C . TRP A 1 397 ? -25.047 -23.344 0.235 1 95.06 397 TRP A C 1
ATOM 3245 O O . TRP A 1 397 ? -26.141 -22.859 -0.07 1 95.06 397 TRP A O 1
ATOM 3255 N N . CYS A 1 398 ? -24.469 -24.312 -0.496 1 92.12 398 CYS A N 1
ATOM 3256 C CA . CYS A 1 398 ? -25.078 -24.859 -1.7 1 92.12 398 CYS A CA 1
ATOM 3257 C C . CYS A 1 398 ? -26.391 -25.562 -1.375 1 92.12 398 CYS A C 1
ATOM 3259 O O . CYS A 1 398 ? -27.375 -25.391 -2.094 1 92.12 398 CYS A O 1
ATOM 3261 N N . LYS A 1 399 ? -26.453 -26.281 -0.354 1 91.19 399 LYS A N 1
ATOM 3262 C CA . LYS A 1 399 ? -27.625 -27.047 0.043 1 91.19 399 LYS A CA 1
ATOM 3263 C C . LYS A 1 399 ? -28.812 -26.141 0.319 1 91.19 399 LYS A C 1
ATOM 3265 O O . LYS A 1 399 ? -29.938 -26.469 -0.054 1 91.19 399 LYS A O 1
ATOM 3270 N N . VAL A 1 400 ? -28.562 -25.047 0.929 1 92.88 400 VAL A N 1
ATOM 3271 C CA . VAL A 1 400 ? -29.672 -24.172 1.313 1 92.88 400 VAL A CA 1
ATOM 3272 C C . VAL A 1 400 ? -29.812 -23.031 0.303 1 92.88 400 VAL A C 1
ATOM 3274 O O . VAL A 1 400 ? -30.531 -22.062 0.546 1 92.88 400 VAL A O 1
ATOM 3277 N N . GLU A 1 401 ? -29.016 -23.094 -0.795 1 91.56 401 GLU A N 1
ATOM 3278 C CA . GLU A 1 401 ? -29.016 -22.094 -1.853 1 91.56 401 GLU A CA 1
ATOM 3279 C C . GLU A 1 401 ? -28.781 -20.688 -1.287 1 91.56 401 GLU A C 1
ATOM 3281 O O . GLU A 1 401 ? -29.516 -19.75 -1.605 1 91.56 401 GLU A O 1
ATOM 3286 N N . TYR A 1 402 ? -27.828 -20.703 -0.369 1 92.75 402 TYR A N 1
ATOM 3287 C CA . TYR A 1 402 ? -27.453 -19.453 0.269 1 92.75 402 TYR A CA 1
ATOM 3288 C C . TYR A 1 402 ? -26.672 -18.562 -0.69 1 92.75 402 TYR A C 1
ATOM 3290 O O . TYR A 1 402 ? -25.781 -19.047 -1.408 1 92.75 402 TYR A O 1
ATOM 3298 N N . PHE A 1 403 ? -27.031 -17.391 -0.791 1 92.56 403 PHE A N 1
ATOM 3299 C CA . PHE A 1 403 ? -26.328 -16.406 -1.615 1 92.56 403 PHE A CA 1
ATOM 3300 C C . PHE A 1 403 ? -25.594 -15.391 -0.746 1 92.56 403 PHE A C 1
ATOM 3302 O O . PHE A 1 403 ? -26.172 -14.375 -0.348 1 92.56 403 PHE A O 1
ATOM 3309 N N . PRO A 1 404 ? -24.281 -15.586 -0.437 1 94.25 404 PRO A N 1
ATOM 3310 C CA . PRO A 1 404 ? -23.547 -14.734 0.499 1 94.25 404 PRO A CA 1
ATOM 3311 C C . PRO A 1 404 ? -23.219 -13.359 -0.086 1 94.25 404 PRO A C 1
ATOM 3313 O O . PRO A 1 404 ? -23.203 -13.195 -1.309 1 94.25 404 PRO A O 1
ATOM 3316 N N . GLU A 1 405 ? -22.922 -12.406 0.841 1 92.44 405 GLU A N 1
ATOM 3317 C CA . GLU A 1 405 ? -22.297 -11.148 0.432 1 92.44 405 GLU A CA 1
ATOM 3318 C C . GLU A 1 405 ? -20.891 -11.383 -0.089 1 92.44 405 GLU A C 1
ATOM 3320 O O . GLU A 1 405 ? -20.266 -12.398 0.233 1 92.44 405 GLU A O 1
ATOM 3325 N N . PHE A 1 406 ? -20.453 -10.469 -0.865 1 95.31 406 PHE A N 1
ATOM 3326 C CA . PHE A 1 406 ? -19.172 -10.656 -1.538 1 95.31 406 PHE A CA 1
ATOM 3327 C C . PHE A 1 406 ? -18.062 -10.898 -0.526 1 95.31 406 PHE A C 1
ATOM 3329 O O . PHE A 1 406 ? -17.281 -11.844 -0.667 1 95.31 406 PHE A O 1
ATOM 3336 N N . GLU A 1 407 ? -17.969 -10.086 0.574 1 92.94 407 GLU A N 1
ATOM 3337 C CA . GLU A 1 407 ? -16.891 -10.227 1.556 1 92.94 407 GLU A CA 1
ATOM 3338 C C . GLU A 1 407 ? -17.031 -11.531 2.34 1 92.94 407 GLU A C 1
ATOM 3340 O O . GLU A 1 407 ? -16.031 -12.141 2.719 1 92.94 407 GLU A O 1
ATOM 3345 N N . GLU A 1 408 ? -18.266 -11.844 2.602 1 94.56 408 GLU A N 1
ATOM 3346 C CA . GLU A 1 408 ? -18.516 -13.125 3.264 1 94.56 408 GLU A CA 1
ATOM 3347 C C . GLU A 1 408 ? -18.047 -14.289 2.396 1 94.56 408 GLU A C 1
ATOM 3349 O O . GLU A 1 408 ? -17.391 -15.211 2.887 1 94.56 408 GLU A O 1
ATOM 3354 N N . TYR A 1 409 ? -18.375 -14.211 1.156 1 96.69 409 TYR A N 1
ATOM 3355 C CA . TYR A 1 409 ? -17.938 -15.234 0.213 1 96.69 409 TYR A CA 1
ATOM 3356 C C . TYR A 1 409 ? -16.422 -15.336 0.18 1 96.69 409 TYR A C 1
ATOM 3358 O O . TYR A 1 409 ? -15.867 -16.422 0.28 1 96.69 409 TYR A O 1
ATOM 3366 N N . MET A 1 410 ? -15.797 -14.219 0.025 1 96.94 410 MET A N 1
ATOM 3367 C CA . MET A 1 410 ? -14.344 -14.195 -0.106 1 96.94 410 MET A CA 1
ATOM 3368 C C . MET A 1 410 ? -13.68 -14.766 1.137 1 96.94 410 MET A C 1
ATOM 3370 O O . MET A 1 410 ? -12.648 -15.445 1.038 1 96.94 410 MET A O 1
ATOM 3374 N N . SER A 1 411 ? -14.195 -14.539 2.309 1 96.19 411 SER A N 1
ATOM 3375 C CA . SER A 1 411 ? -13.609 -15.008 3.559 1 96.19 411 SER A CA 1
ATOM 3376 C C . SER A 1 411 ? -13.539 -16.531 3.602 1 96.19 411 SER A C 1
ATOM 3378 O O . SER A 1 411 ? -12.578 -17.109 4.117 1 96.19 411 SER A O 1
ATOM 3380 N N . VAL A 1 412 ? -14.516 -17.156 3.029 1 97.38 412 VAL A N 1
ATOM 3381 C CA . VAL A 1 412 ? -14.562 -18.609 2.998 1 97.38 412 VAL A CA 1
ATOM 3382 C C . VAL A 1 412 ? -13.781 -19.125 1.789 1 97.38 412 VAL A C 1
ATOM 3384 O O . VAL A 1 412 ? -13.008 -20.078 1.902 1 97.38 412 VAL A O 1
ATOM 3387 N N . ALA A 1 413 ? -13.93 -18.453 0.709 1 97.19 413 ALA A N 1
ATOM 3388 C CA . ALA A 1 413 ? -13.406 -18.922 -0.57 1 97.19 413 ALA A CA 1
ATOM 3389 C C . ALA A 1 413 ? -11.883 -18.859 -0.599 1 97.19 413 ALA A C 1
ATOM 3391 O O . ALA A 1 413 ? -11.234 -19.656 -1.279 1 97.19 413 ALA A O 1
ATOM 3392 N N . LEU A 1 414 ? -11.305 -17.938 0.121 1 98 414 LEU A N 1
ATOM 3393 C CA . LEU A 1 414 ? -9.844 -17.859 0.189 1 98 414 LEU A CA 1
ATOM 3394 C C . LEU A 1 414 ? -9.266 -19.062 0.917 1 98 414 LEU A C 1
ATOM 3396 O O . LEU A 1 414 ? -8.109 -19.438 0.7 1 98 414 LEU A O 1
ATOM 3400 N N . ILE A 1 415 ? -10.047 -19.656 1.757 1 98.12 415 ILE A N 1
ATOM 3401 C CA . ILE A 1 415 ? -9.641 -20.891 2.428 1 98.12 415 ILE A CA 1
ATOM 3402 C C . ILE A 1 415 ? -9.898 -22.078 1.513 1 98.12 415 ILE A C 1
ATOM 3404 O O . ILE A 1 415 ? -9.008 -22.906 1.299 1 98.12 415 ILE A O 1
ATOM 3408 N N . SER A 1 416 ? -11.062 -22.094 0.919 1 97.88 416 SER A N 1
ATOM 3409 C CA . SER A 1 416 ? -11.484 -23.266 0.141 1 97.88 416 SER A CA 1
ATOM 3410 C C . SER A 1 416 ? -10.766 -23.312 -1.201 1 97.88 416 SER A C 1
ATOM 3412 O O . SER A 1 416 ? -10.789 -24.344 -1.879 1 97.88 416 SER A O 1
ATOM 3414 N N . GLY A 1 417 ? -10.078 -22.25 -1.604 1 97.44 417 GLY A N 1
ATOM 3415 C CA . GLY A 1 417 ? -9.273 -22.281 -2.818 1 97.44 417 GLY A CA 1
ATOM 3416 C C . GLY A 1 417 ? -8.016 -23.109 -2.686 1 97.44 417 GLY A C 1
ATOM 3417 O O . GLY A 1 417 ? -7.32 -23.359 -3.674 1 97.44 417 GLY A O 1
ATOM 3418 N N . ALA A 1 418 ? -7.691 -23.531 -1.489 1 98.5 418 ALA A N 1
ATOM 3419 C CA . ALA A 1 418 ? -6.68 -24.516 -1.135 1 98.5 418 ALA A CA 1
ATOM 3420 C C . ALA A 1 418 ? -5.285 -23.891 -1.133 1 98.5 418 ALA A C 1
ATOM 3422 O O . ALA A 1 418 ? -4.324 -24.516 -0.657 1 98.5 418 ALA A O 1
ATOM 3423 N N . TYR A 1 419 ? -5.094 -22.656 -1.625 1 98.62 419 TYR A N 1
ATOM 3424 C CA . TYR A 1 419 ? -3.764 -22.062 -1.739 1 98.62 419 TYR A CA 1
ATOM 3425 C C . TYR A 1 419 ? -3.17 -21.781 -0.363 1 98.62 419 TYR A C 1
ATOM 3427 O O . TYR A 1 419 ? -1.952 -21.844 -0.181 1 98.62 419 TYR A O 1
ATOM 3435 N N . LYS A 1 420 ? -4.043 -21.5 0.653 1 98.69 420 LYS A N 1
ATOM 3436 C CA . LYS A 1 420 ? -3.521 -21.359 2.01 1 98.69 420 LYS A CA 1
ATOM 3437 C C . LYS A 1 420 ? -2.943 -22.672 2.516 1 98.69 420 LYS A C 1
ATOM 3439 O O . LYS A 1 420 ? -1.84 -22.703 3.064 1 98.69 420 LYS A O 1
ATOM 3444 N N . MET A 1 421 ? -3.66 -23.734 2.271 1 98.81 421 MET A N 1
ATOM 3445 C CA . MET A 1 421 ? -3.207 -25.062 2.682 1 98.81 421 MET A CA 1
ATOM 3446 C C . MET A 1 421 ? -1.956 -25.469 1.909 1 98.81 421 MET A C 1
ATOM 3448 O O . MET A 1 421 ? -0.981 -25.938 2.502 1 98.81 421 MET A O 1
ATOM 3452 N N . LEU A 1 422 ? -1.935 -25.281 0.597 1 98.88 422 LEU A N 1
ATOM 3453 C CA . LEU A 1 422 ? -0.801 -25.672 -0.235 1 98.88 422 LEU A CA 1
ATOM 3454 C C . LEU A 1 422 ? 0.439 -24.859 0.119 1 98.88 422 LEU A C 1
ATOM 3456 O O . LEU A 1 422 ? 1.561 -25.359 0.047 1 98.88 422 LEU A O 1
ATOM 3460 N N . SER A 1 423 ? 0.213 -23.594 0.451 1 98.81 423 SER A N 1
ATOM 3461 C CA . SER A 1 423 ? 1.335 -22.75 0.851 1 98.81 423 SER A CA 1
ATOM 3462 C C . SER A 1 423 ? 2.033 -23.312 2.086 1 98.81 423 SER A C 1
ATOM 3464 O O . SER A 1 423 ? 3.256 -23.484 2.094 1 98.81 423 SER A O 1
ATOM 3466 N N . VAL A 1 424 ? 1.324 -23.703 3.09 1 98.69 424 VAL A N 1
ATOM 3467 C CA . VAL A 1 424 ? 1.895 -24.25 4.312 1 98.69 424 VAL A CA 1
ATOM 3468 C C . VAL A 1 424 ? 2.557 -25.594 4.02 1 98.69 424 VAL A C 1
ATOM 3470 O O . VAL A 1 424 ? 3.697 -25.828 4.422 1 98.69 424 VAL A O 1
ATOM 3473 N N . THR A 1 425 ? 1.878 -26.391 3.287 1 98.62 425 THR A N 1
ATOM 3474 C CA . THR A 1 425 ? 2.32 -27.766 3.047 1 98.62 425 THR A CA 1
ATOM 3475 C C . THR A 1 425 ? 3.539 -27.781 2.129 1 98.62 425 THR A C 1
ATOM 3477 O O . THR A 1 425 ? 4.367 -28.688 2.205 1 98.62 425 THR A O 1
ATOM 3480 N N . SER A 1 426 ? 3.719 -26.781 1.297 1 98.56 426 SER A N 1
ATOM 3481 C CA . SER A 1 426 ? 4.844 -26.734 0.367 1 98.56 426 SER A CA 1
ATOM 3482 C C . SER A 1 426 ? 6.168 -26.578 1.109 1 98.56 426 SER A C 1
ATOM 3484 O O . SER A 1 426 ? 7.23 -26.891 0.558 1 98.56 426 SER A O 1
ATOM 3486 N N . PHE A 1 427 ? 6.113 -26.156 2.348 1 97.62 427 PHE A N 1
ATOM 3487 C CA . PHE A 1 427 ? 7.332 -26 3.131 1 97.62 427 PHE A CA 1
ATOM 3488 C C . PHE A 1 427 ? 7.844 -27.344 3.613 1 97.62 427 PHE A C 1
ATOM 3490 O O . PHE A 1 427 ? 9.023 -27.484 3.928 1 97.62 427 PHE A O 1
ATOM 3497 N N . VAL A 1 428 ? 6.898 -28.328 3.703 1 96.56 428 VAL A N 1
ATOM 3498 C CA . VAL A 1 428 ? 7.238 -29.641 4.238 1 96.56 428 VAL A CA 1
ATOM 3499 C C . VAL A 1 428 ? 8.289 -30.297 3.354 1 96.56 428 VAL A C 1
ATOM 3501 O O . VAL A 1 428 ? 8.156 -30.312 2.127 1 96.56 428 VAL A O 1
ATOM 3504 N N . LEU A 1 429 ? 9.398 -30.812 3.943 1 95.19 429 LEU A N 1
ATOM 3505 C CA . LEU A 1 429 ? 10.461 -31.594 3.312 1 95.19 429 LEU A CA 1
ATOM 3506 C C . LEU A 1 429 ? 11.352 -30.703 2.461 1 95.19 429 LEU A C 1
ATOM 3508 O O . LEU A 1 429 ? 11.992 -31.172 1.517 1 95.19 429 LEU A O 1
ATOM 3512 N N . MET A 1 430 ? 11.336 -29.344 2.68 1 94.69 430 MET A N 1
ATOM 3513 C CA . MET A 1 430 ? 12.242 -28.453 1.977 1 94.69 430 MET A CA 1
ATOM 3514 C C . MET A 1 430 ? 13.586 -28.344 2.703 1 94.69 430 MET A C 1
ATOM 3516 O O . MET A 1 430 ? 14.469 -27.594 2.285 1 94.69 430 MET A O 1
ATOM 3520 N N . GLY A 1 431 ? 13.734 -29.062 3.744 1 91.56 431 GLY A N 1
ATOM 3521 C CA . GLY A 1 431 ? 15 -29.094 4.469 1 91.56 431 GLY A CA 1
ATOM 3522 C C . GLY A 1 431 ? 15.125 -28 5.504 1 91.56 431 GLY A C 1
ATOM 3523 O O . GLY A 1 431 ? 14.133 -27.578 6.094 1 91.56 431 GLY A O 1
ATOM 3524 N N . ASP A 1 432 ? 16.312 -27.484 5.793 1 91.06 432 ASP A N 1
ATOM 3525 C CA . ASP A 1 432 ? 16.625 -26.625 6.922 1 91.06 432 ASP A CA 1
ATOM 3526 C C . ASP A 1 432 ? 16.062 -25.219 6.723 1 91.06 432 ASP A C 1
ATOM 3528 O O . ASP A 1 432 ? 15.898 -24.469 7.684 1 91.06 432 ASP A O 1
ATOM 3532 N N . VAL A 1 433 ? 15.742 -24.953 5.535 1 94.19 433 VAL A N 1
ATOM 3533 C CA . VAL A 1 433 ? 15.25 -23.609 5.246 1 94.19 433 VAL A CA 1
ATOM 3534 C C . VAL A 1 433 ? 13.875 -23.406 5.875 1 94.19 433 VAL A C 1
ATOM 3536 O O . VAL A 1 433 ? 13.5 -22.297 6.242 1 94.19 433 VAL A O 1
ATOM 3539 N N . ALA A 1 434 ? 13.156 -24.484 6.043 1 95.62 434 ALA A N 1
ATOM 3540 C CA . ALA A 1 434 ? 11.82 -24.453 6.633 1 95.62 434 ALA A CA 1
ATOM 3541 C C . ALA A 1 434 ? 11.891 -24.562 8.156 1 95.62 434 ALA A C 1
ATOM 3543 O O . ALA A 1 434 ? 11.672 -25.641 8.711 1 95.62 434 ALA A O 1
ATOM 3544 N N . THR A 1 435 ? 12.102 -23.453 8.844 1 95.69 435 THR A N 1
ATOM 3545 C CA . THR A 1 435 ? 12.258 -23.406 10.289 1 95.69 435 THR A CA 1
ATOM 3546 C C . THR A 1 435 ? 10.898 -23.375 10.984 1 95.69 435 THR A C 1
ATOM 3548 O O . THR A 1 435 ? 9.867 -23.219 10.328 1 95.69 435 THR A O 1
ATOM 3551 N N . ARG A 1 436 ? 10.922 -23.641 12.234 1 95.44 436 ARG A N 1
ATOM 3552 C CA . ARG A 1 436 ? 9.711 -23.547 13.039 1 95.44 436 ARG A CA 1
ATOM 3553 C C . ARG A 1 436 ? 9.094 -22.156 12.938 1 95.44 436 ARG A C 1
ATOM 3555 O O . ARG A 1 436 ? 7.871 -22.016 12.852 1 95.44 436 ARG A O 1
ATOM 3562 N N . GLU A 1 437 ? 9.938 -21.172 12.961 1 96.62 437 GLU A N 1
ATOM 3563 C CA . GLU A 1 437 ? 9.484 -19.781 12.852 1 96.62 437 GLU A CA 1
ATOM 3564 C C . GLU A 1 437 ? 8.805 -19.531 11.508 1 96.62 437 GLU A C 1
ATOM 3566 O O . GLU A 1 437 ? 7.824 -18.797 11.438 1 96.62 437 GLU A O 1
ATOM 3571 N N . ALA A 1 438 ? 9.289 -20.141 10.508 1 97.62 438 ALA A N 1
ATOM 3572 C CA . ALA A 1 438 ? 8.695 -20 9.18 1 97.62 438 ALA A CA 1
ATOM 3573 C C . ALA A 1 438 ? 7.293 -20.609 9.141 1 97.62 438 ALA A C 1
ATOM 3575 O O . ALA A 1 438 ? 6.391 -20.031 8.523 1 97.62 438 ALA A O 1
ATOM 3576 N N . TYR A 1 439 ? 7.098 -21.75 9.797 1 97.81 439 TYR A N 1
ATOM 3577 C CA . TYR A 1 439 ? 5.785 -22.375 9.844 1 97.81 439 TYR A CA 1
ATOM 3578 C C . TYR A 1 439 ? 4.801 -21.531 10.648 1 97.81 439 TYR A C 1
ATOM 3580 O O . TYR A 1 439 ? 3.635 -21.406 10.266 1 97.81 439 TYR A O 1
ATOM 3588 N N . GLU A 1 440 ? 5.281 -20.984 11.75 1 97.56 440 GLU A N 1
ATOM 3589 C CA . GLU A 1 440 ? 4.441 -20.109 12.547 1 97.56 440 GLU A CA 1
ATOM 3590 C C . GLU A 1 440 ? 4.012 -18.875 11.742 1 97.56 440 GLU A C 1
ATOM 3592 O O . GLU A 1 440 ? 2.852 -18.469 11.805 1 97.56 440 GLU A O 1
ATOM 3597 N N . TRP A 1 441 ? 4.945 -18.375 11.047 1 97.88 441 TRP A N 1
ATOM 3598 C CA . TRP A 1 441 ? 4.707 -17.188 10.227 1 97.88 441 TRP A CA 1
ATOM 3599 C C . TRP A 1 441 ? 3.682 -17.484 9.133 1 97.88 441 TRP A C 1
ATOM 3601 O O . TRP A 1 441 ? 2.695 -16.75 8.992 1 97.88 441 TRP A O 1
ATOM 3611 N N . ILE A 1 442 ? 3.84 -18.578 8.367 1 98.19 442 ILE A N 1
ATOM 3612 C CA . ILE A 1 442 ? 3.012 -18.844 7.195 1 98.19 442 ILE A CA 1
ATOM 3613 C C . ILE A 1 442 ? 1.61 -19.266 7.637 1 98.19 442 ILE A C 1
ATOM 3615 O O . ILE A 1 442 ? 0.632 -19.016 6.926 1 98.19 442 ILE A O 1
ATOM 3619 N N . SER A 1 443 ? 1.47 -19.797 8.828 1 97.31 443 SER A N 1
ATOM 3620 C CA . SER A 1 443 ? 0.192 -20.297 9.336 1 97.31 443 SER A CA 1
ATOM 3621 C C . SER A 1 443 ? -0.728 -19.141 9.727 1 97.31 443 SER A C 1
ATOM 3623 O O . SER A 1 443 ? -1.934 -19.328 9.891 1 97.31 443 SER A O 1
ATOM 3625 N N . LYS A 1 444 ? -0.17 -17.969 9.766 1 97.12 444 LYS A N 1
ATOM 3626 C CA . LYS A 1 444 ? -0.954 -16.781 10.133 1 97.12 444 LYS A CA 1
ATOM 3627 C C . LYS A 1 444 ? -1.432 -16.047 8.883 1 97.12 444 LYS A C 1
ATOM 3629 O O . LYS A 1 444 ? -1.875 -14.891 8.977 1 97.12 444 LYS A O 1
ATOM 3634 N N . ASP A 1 445 ? -1.322 -16.594 7.785 1 97.88 445 ASP A N 1
ATOM 3635 C CA . ASP A 1 445 ? -1.78 -16.062 6.504 1 97.88 445 ASP A CA 1
ATOM 3636 C C . ASP A 1 445 ? -1.162 -14.695 6.227 1 97.88 445 ASP A C 1
ATOM 3638 O O . ASP A 1 445 ? -1.88 -13.711 6.031 1 97.88 445 ASP A O 1
ATOM 3642 N N . PRO A 1 446 ? 0.177 -14.688 6.203 1 98.12 446 PRO A N 1
ATOM 3643 C CA . PRO A 1 446 ? 0.799 -13.414 5.855 1 98.12 446 PRO A CA 1
ATOM 3644 C C . PRO A 1 446 ? 0.323 -12.867 4.508 1 98.12 446 PRO A C 1
ATOM 3646 O O . PRO A 1 446 ? -0.36 -13.578 3.764 1 98.12 446 PRO A O 1
ATOM 3649 N N . LEU A 1 447 ? 0.599 -11.648 4.191 1 97.38 447 LEU A N 1
ATOM 3650 C CA . LEU A 1 447 ? 0.086 -10.922 3.033 1 97.38 447 LEU A CA 1
ATOM 3651 C C . LEU A 1 447 ? 0.353 -11.695 1.746 1 97.38 447 LEU A C 1
ATOM 3653 O O . LEU A 1 447 ? -0.485 -11.711 0.841 1 97.38 447 LEU A O 1
ATOM 3657 N N . ILE A 1 448 ? 1.5 -12.328 1.617 1 98.56 448 ILE A N 1
ATOM 3658 C CA . ILE A 1 448 ? 1.855 -13.023 0.385 1 98.56 448 ILE A CA 1
ATOM 3659 C C . ILE A 1 448 ? 0.92 -14.211 0.172 1 98.56 448 ILE A C 1
ATOM 3661 O O . ILE A 1 448 ? 0.555 -14.523 -0.962 1 98.56 448 ILE A O 1
ATOM 3665 N N . VAL A 1 449 ? 0.526 -14.875 1.25 1 98.81 449 VAL A N 1
ATOM 3666 C CA . VAL A 1 449 ? -0.386 -16.016 1.169 1 98.81 449 VAL A CA 1
ATOM 3667 C C . VAL A 1 449 ? -1.79 -15.523 0.818 1 98.81 449 VAL A C 1
ATOM 3669 O O . VAL A 1 449 ? -2.465 -16.109 -0.028 1 98.81 449 VAL A O 1
ATOM 3672 N N . LYS A 1 450 ? -2.217 -14.43 1.478 1 98.56 450 LYS A N 1
ATOM 3673 C CA . LYS A 1 450 ? -3.518 -13.852 1.159 1 98.56 450 LYS A CA 1
ATOM 3674 C C . LYS A 1 450 ? -3.586 -13.422 -0.304 1 98.56 450 LYS A C 1
ATOM 3676 O O . LYS A 1 450 ? -4.582 -13.68 -0.986 1 98.56 450 LYS A O 1
ATOM 3681 N N . ALA A 1 451 ? -2.525 -12.781 -0.742 1 98.62 451 ALA A N 1
ATOM 3682 C CA . ALA A 1 451 ? -2.473 -12.297 -2.119 1 98.62 451 ALA A CA 1
ATOM 3683 C C . ALA A 1 451 ? -2.508 -13.461 -3.109 1 98.62 451 ALA A C 1
ATOM 3685 O O . ALA A 1 451 ? -3.244 -13.414 -4.098 1 98.62 451 ALA A O 1
ATOM 3686 N N . SER A 1 452 ? -1.719 -14.453 -2.846 1 98.75 452 SER A N 1
ATOM 3687 C CA . SER A 1 452 ? -1.719 -15.625 -3.713 1 98.75 452 SER A CA 1
ATOM 3688 C C . SER A 1 452 ? -3.092 -16.297 -3.744 1 98.75 452 SER A C 1
ATOM 3690 O O . SER A 1 452 ? -3.535 -16.766 -4.793 1 98.75 452 SER A O 1
ATOM 3692 N N . SER A 1 453 ? -3.729 -16.328 -2.607 1 98.75 453 SER A N 1
ATOM 3693 C CA . SER A 1 453 ? -5.055 -16.938 -2.514 1 98.75 453 SER A CA 1
ATOM 3694 C C . SER A 1 453 ? -6.086 -16.109 -3.279 1 98.75 453 SER A C 1
ATOM 3696 O O . SER A 1 453 ? -7.008 -16.672 -3.879 1 98.75 453 SER A O 1
ATOM 3698 N N . VAL A 1 454 ? -5.953 -14.789 -3.264 1 98.62 454 VAL A N 1
ATOM 3699 C CA . VAL A 1 454 ? -6.84 -13.914 -4.023 1 98.62 454 VAL A CA 1
ATOM 3700 C C . VAL A 1 454 ? -6.66 -14.172 -5.52 1 98.62 454 VAL A C 1
ATOM 3702 O O . VAL A 1 454 ? -7.641 -14.305 -6.254 1 98.62 454 VAL A O 1
ATOM 3705 N N . ILE A 1 455 ? -5.445 -14.242 -5.953 1 98.5 455 ILE A N 1
ATOM 3706 C CA . ILE A 1 455 ? -5.164 -14.508 -7.355 1 98.5 455 ILE A CA 1
ATOM 3707 C C . ILE A 1 455 ? -5.77 -15.852 -7.758 1 98.5 455 ILE A C 1
ATOM 3709 O O . ILE A 1 455 ? -6.414 -15.961 -8.805 1 98.5 455 ILE A O 1
ATOM 3713 N N . CYS A 1 456 ? -5.594 -16.812 -6.891 1 98.25 456 CYS A N 1
ATOM 3714 C CA . CYS A 1 456 ? -6.098 -18.156 -7.152 1 98.25 456 CYS A CA 1
ATOM 3715 C C . CYS A 1 456 ? -7.613 -18.156 -7.289 1 98.25 456 CYS A C 1
ATOM 3717 O O . CYS A 1 456 ? -8.148 -18.516 -8.344 1 98.25 456 CYS A O 1
ATOM 3719 N N . ARG A 1 457 ? -8.289 -17.641 -6.328 1 97.88 457 ARG A N 1
ATOM 3720 C CA . ARG A 1 457 ? -9.742 -17.734 -6.273 1 97.88 457 ARG A CA 1
ATOM 3721 C C . ARG A 1 457 ? -10.391 -16.891 -7.352 1 97.88 457 ARG A C 1
ATOM 3723 O O . ARG A 1 457 ? -11.32 -17.328 -8.031 1 97.88 457 ARG A O 1
ATOM 3730 N N . LEU A 1 458 ? -9.93 -15.688 -7.496 1 97.81 458 LEU A N 1
ATOM 3731 C CA . LEU A 1 458 ? -10.594 -14.789 -8.438 1 97.81 458 LEU A CA 1
ATOM 3732 C C . LEU A 1 458 ? -10.328 -15.219 -9.875 1 97.81 458 LEU A C 1
ATOM 3734 O O . LEU A 1 458 ? -11.203 -15.094 -10.734 1 97.81 458 LEU A O 1
ATOM 3738 N N . SER A 1 459 ? -9.109 -15.727 -10.172 1 96.75 459 SER A N 1
ATOM 3739 C CA . SER A 1 459 ? -8.859 -16.266 -11.5 1 96.75 459 SER A CA 1
ATOM 3740 C C . SER A 1 459 ? -9.781 -17.438 -11.812 1 96.75 459 SER A C 1
ATOM 3742 O O . SER A 1 459 ? -10.344 -17.531 -12.906 1 96.75 459 SER A O 1
ATOM 3744 N N . ASP A 1 460 ? -9.906 -18.25 -10.844 1 94.88 460 ASP A N 1
ATOM 3745 C CA . ASP A 1 460 ? -10.766 -19.422 -10.969 1 94.88 460 ASP A CA 1
ATOM 3746 C C . ASP A 1 460 ? -12.219 -19.016 -11.188 1 94.88 460 ASP A C 1
ATOM 3748 O O . ASP A 1 460 ? -12.891 -19.531 -12.078 1 94.88 460 ASP A O 1
ATOM 3752 N N . ASP A 1 461 ? -12.734 -18.078 -10.406 1 95.06 461 ASP A N 1
ATOM 3753 C CA . ASP A 1 461 ? -14.125 -17.641 -10.453 1 95.06 461 ASP A CA 1
ATOM 3754 C C . ASP A 1 461 ? -14.438 -16.922 -11.766 1 95.06 461 ASP A C 1
ATOM 3756 O O . ASP A 1 461 ? -15.539 -17.062 -12.305 1 95.06 461 ASP A O 1
ATOM 3760 N N . ILE A 1 462 ? -13.555 -16.156 -12.242 1 94.44 462 ILE A N 1
ATOM 3761 C CA . ILE A 1 462 ? -13.766 -15.406 -13.477 1 94.44 462 ILE A CA 1
ATOM 3762 C C . ILE A 1 462 ? -13.883 -16.375 -14.656 1 94.44 462 ILE A C 1
ATOM 3764 O O . ILE A 1 462 ? -14.812 -16.266 -15.461 1 94.44 462 ILE A O 1
ATOM 3768 N N . VAL A 1 463 ? -13.062 -17.359 -14.703 1 91.44 463 VAL A N 1
ATOM 3769 C CA . VAL A 1 463 ? -13 -18.281 -15.844 1 91.44 463 VAL A CA 1
ATOM 3770 C C . VAL A 1 463 ? -14.094 -19.328 -15.719 1 91.44 463 VAL A C 1
ATOM 3772 O O . VAL A 1 463 ? -14.664 -19.781 -16.719 1 91.44 463 VAL A O 1
ATOM 3775 N N . GLY A 1 464 ? -14.398 -19.719 -14.516 1 86.38 464 GLY A N 1
ATOM 3776 C CA . GLY A 1 464 ? -15.344 -20.781 -14.273 1 86.38 464 GLY A CA 1
ATOM 3777 C C . GLY A 1 464 ? -16.781 -20.312 -14.18 1 86.38 464 GLY A C 1
ATOM 3778 O O . GLY A 1 464 ? -17.703 -21.125 -14.094 1 86.38 464 GLY A O 1
ATOM 3779 N N . HIS A 1 465 ? -17.016 -19.047 -14.242 1 83.94 465 HIS A N 1
ATOM 3780 C CA . HIS A 1 465 ? -18.312 -18.469 -13.977 1 83.94 465 HIS A CA 1
ATOM 3781 C C . HIS A 1 465 ? -19.391 -19.062 -14.891 1 83.94 465 HIS A C 1
ATOM 3783 O O . HIS A 1 465 ? -20.438 -19.516 -14.422 1 83.94 465 HIS A O 1
ATOM 3789 N N . GLU A 1 466 ? -19.125 -19.203 -16.156 1 77.94 466 GLU A N 1
ATOM 3790 C CA . GLU A 1 466 ? -20.125 -19.688 -17.094 1 77.94 466 GLU A CA 1
ATOM 3791 C C . GLU A 1 466 ? -20.328 -21.203 -16.969 1 77.94 466 GLU A C 1
ATOM 3793 O O . GLU A 1 466 ? -21.453 -21.688 -17.078 1 77.94 466 GLU A O 1
ATOM 3798 N N . PHE A 1 467 ? -19.312 -21.891 -16.688 1 73.25 467 PHE A N 1
ATOM 3799 C CA . PHE A 1 467 ? -19.359 -23.344 -16.531 1 73.25 467 PHE A CA 1
ATOM 3800 C C . PHE A 1 467 ? -20.141 -23.734 -15.281 1 73.25 467 PHE A C 1
ATOM 3802 O O . PHE A 1 467 ? -20.906 -24.688 -15.289 1 73.25 467 PHE A O 1
ATOM 3809 N N . GLU A 1 468 ? -19.969 -23.016 -14.25 1 70.06 468 GLU A N 1
ATOM 3810 C CA . GLU A 1 468 ? -20.547 -23.328 -12.961 1 70.06 468 GLU A CA 1
ATOM 3811 C C . GLU A 1 468 ? -22.062 -23.062 -12.961 1 70.06 468 GLU A C 1
ATOM 3813 O O . GLU A 1 468 ? -22.797 -23.656 -12.164 1 70.06 468 GLU A O 1
ATOM 3818 N N . LEU A 1 469 ? -22.469 -22.297 -13.852 1 72.19 469 LEU A N 1
ATOM 3819 C CA . LEU A 1 469 ? -23.875 -21.969 -13.961 1 72.19 469 LEU A CA 1
ATOM 3820 C C . LEU A 1 469 ? -24.672 -23.141 -14.516 1 72.19 469 LEU A C 1
ATOM 3822 O O . LEU A 1 469 ? -25.891 -23.188 -14.414 1 72.19 469 LEU A O 1
ATOM 3826 N N . GLN A 1 470 ? -23.969 -24.188 -14.938 1 70.5 470 GLN A N 1
ATOM 3827 C CA . GLN A 1 470 ? -24.625 -25.328 -15.578 1 70.5 470 GLN A CA 1
ATOM 3828 C C . GLN A 1 470 ? -25.078 -26.359 -14.547 1 70.5 470 GLN A C 1
ATOM 3830 O O . GLN A 1 470 ? -25.828 -27.266 -14.867 1 70.5 470 GLN A O 1
ATOM 3835 N N . ARG A 1 471 ? -24.672 -26.281 -13.367 1 68.69 471 ARG A N 1
ATOM 3836 C CA . ARG A 1 471 ? -25.047 -27.188 -12.281 1 68.69 471 ARG A CA 1
ATOM 3837 C C . ARG A 1 471 ? -25.281 -26.422 -10.984 1 68.69 471 ARG A C 1
ATOM 3839 O O . ARG A 1 471 ? -24.891 -25.25 -10.867 1 68.69 471 ARG A O 1
ATOM 3846 N N . PRO A 1 472 ? -26.047 -27.094 -10.18 1 70.81 472 PRO A N 1
ATOM 3847 C CA . PRO A 1 472 ? -26.156 -26.438 -8.875 1 70.81 472 PRO A CA 1
ATOM 3848 C C . PRO A 1 472 ? -24.797 -26.188 -8.227 1 70.81 472 PRO A C 1
ATOM 3850 O O . PRO A 1 472 ? -23.984 -27.109 -8.109 1 70.81 472 PRO A O 1
ATOM 3853 N N . HIS A 1 473 ? -24.516 -25 -8.062 1 78.25 473 HIS A N 1
ATOM 3854 C CA . HIS A 1 473 ? -23.234 -24.594 -7.488 1 78.25 473 HIS A CA 1
ATOM 3855 C C . HIS A 1 473 ? -23.375 -23.328 -6.645 1 78.25 473 HIS A C 1
ATOM 3857 O O . HIS A 1 473 ? -24.375 -22.609 -6.766 1 78.25 473 HIS A O 1
ATOM 3863 N N . ILE A 1 474 ? -22.484 -23.25 -5.781 1 84.81 474 ILE A N 1
ATOM 3864 C CA . ILE A 1 474 ? -22.484 -22.016 -5.008 1 84.81 474 ILE A CA 1
ATOM 3865 C C . ILE A 1 474 ? -22.188 -20.828 -5.93 1 84.81 474 ILE A C 1
ATOM 3867 O O . ILE A 1 474 ? -21.484 -20.969 -6.934 1 84.81 474 ILE A O 1
ATOM 3871 N N . PRO A 1 475 ? -22.75 -19.703 -5.57 1 89.88 475 PRO A N 1
ATOM 3872 C CA . PRO A 1 475 ? -22.422 -18.531 -6.367 1 89.88 475 PRO A CA 1
ATOM 3873 C C . PRO A 1 475 ? -20.938 -18.203 -6.348 1 89.88 475 PRO A C 1
ATOM 3875 O O . PRO A 1 475 ? -20.281 -18.328 -5.309 1 89.88 475 PRO A O 1
ATOM 3878 N N . THR A 1 476 ? -20.375 -17.859 -7.449 1 93.56 476 THR A N 1
ATOM 3879 C CA . THR A 1 476 ? -18.969 -17.453 -7.566 1 93.56 476 THR A CA 1
ATOM 3880 C C . THR A 1 476 ? -18.781 -16.016 -7.098 1 93.56 476 THR A C 1
ATOM 3882 O O . THR A 1 476 ? -19.766 -15.305 -6.84 1 93.56 476 THR A O 1
ATOM 3885 N N . ALA A 1 477 ? -17.547 -15.602 -7.031 1 96.19 477 ALA A N 1
ATOM 3886 C CA . ALA A 1 477 ? -17.219 -14.211 -6.707 1 96.19 477 ALA A CA 1
ATOM 3887 C C . ALA A 1 477 ? -17.906 -13.258 -7.684 1 96.19 477 ALA A C 1
ATOM 3889 O O . ALA A 1 477 ? -18.312 -12.164 -7.301 1 96.19 477 ALA A O 1
ATOM 3890 N N . VAL A 1 478 ? -18.016 -13.641 -8.945 1 95.81 478 VAL A N 1
ATOM 3891 C CA . VAL A 1 478 ? -18.625 -12.82 -9.992 1 95.81 478 VAL A CA 1
ATOM 3892 C C . VAL A 1 478 ? -20.109 -12.586 -9.672 1 95.81 478 VAL A C 1
ATOM 3894 O O . VAL A 1 478 ? -20.562 -11.445 -9.672 1 95.81 478 VAL A O 1
ATOM 3897 N N . GLU A 1 479 ? -20.797 -13.625 -9.328 1 94.94 479 GLU A N 1
ATOM 3898 C CA . GLU A 1 479 ? -22.219 -13.531 -9.031 1 94.94 479 GLU A CA 1
ATOM 3899 C C . GLU A 1 479 ? -22.469 -12.719 -7.762 1 94.94 479 GLU A C 1
ATOM 3901 O O . GLU A 1 479 ? -23.375 -11.883 -7.719 1 94.94 479 GLU A O 1
ATOM 3906 N N . CYS A 1 480 ? -21.656 -13.039 -6.758 1 95.06 480 CYS A N 1
ATOM 3907 C CA . CYS A 1 480 ? -21.812 -12.32 -5.496 1 95.06 480 CYS A CA 1
ATOM 3908 C C . CYS A 1 480 ? -21.594 -10.828 -5.688 1 95.06 480 CYS A C 1
ATOM 3910 O O . CYS A 1 480 ? -22.359 -10.008 -5.156 1 95.06 480 CYS A O 1
ATOM 3912 N N . PHE A 1 481 ? -20.594 -10.477 -6.438 1 95.88 481 PHE A N 1
ATOM 3913 C CA . PHE A 1 481 ? -20.266 -9.078 -6.691 1 95.88 481 PHE A CA 1
ATOM 3914 C C . PHE A 1 481 ? -21.375 -8.406 -7.5 1 95.88 481 PHE A C 1
ATOM 3916 O O . PHE A 1 481 ? -21.797 -7.289 -7.176 1 95.88 481 PHE A O 1
ATOM 3923 N N . MET A 1 482 ? -21.812 -8.992 -8.586 1 93.81 482 MET A N 1
ATOM 3924 C CA . MET A 1 482 ? -22.875 -8.469 -9.43 1 93.81 482 MET A CA 1
ATOM 3925 C C . MET A 1 482 ? -24.141 -8.203 -8.617 1 93.81 482 MET A C 1
ATOM 3927 O O . MET A 1 482 ? -24.75 -7.145 -8.742 1 93.81 482 MET A O 1
ATOM 3931 N N . LYS A 1 483 ? -24.453 -9.164 -7.84 1 92.06 483 LYS A N 1
ATOM 3932 C CA . LYS A 1 483 ? -25.672 -9.047 -7.051 1 92.06 483 LYS A CA 1
ATOM 3933 C C . LYS A 1 483 ? -25.547 -7.961 -5.988 1 92.06 483 LYS A C 1
ATOM 3935 O O . LYS A 1 483 ? -26.453 -7.145 -5.816 1 92.06 483 LYS A O 1
ATOM 3940 N N . GLN A 1 484 ? -24.453 -8 -5.301 1 92 484 GLN A N 1
ATOM 3941 C CA . GLN A 1 484 ? -24.25 -7.086 -4.18 1 92 484 GLN A CA 1
ATOM 3942 C C . GLN A 1 484 ? -24.219 -5.637 -4.652 1 92 484 GLN A C 1
ATOM 3944 O O . GLN A 1 484 ? -24.734 -4.746 -3.977 1 92 484 GLN A O 1
ATOM 3949 N N . TYR A 1 485 ? -23.656 -5.367 -5.793 1 91.44 485 TYR A N 1
ATOM 3950 C CA . TYR A 1 485 ? -23.469 -3.986 -6.227 1 91.44 485 TYR A CA 1
ATOM 3951 C C . TYR A 1 485 ? -24.344 -3.658 -7.418 1 91.44 485 TYR A C 1
ATOM 3953 O O . TYR A 1 485 ? -24.344 -2.529 -7.918 1 91.44 485 TYR A O 1
ATOM 3961 N N . SER A 1 486 ? -25.188 -4.617 -7.891 1 90.31 486 SER A N 1
ATOM 3962 C CA . SER A 1 486 ? -26.109 -4.449 -9.008 1 90.31 486 SER A CA 1
ATOM 3963 C C . SER A 1 486 ? -25.391 -3.916 -10.242 1 90.31 486 SER A C 1
ATOM 3965 O O . SER A 1 486 ? -25.797 -2.906 -10.82 1 90.31 486 SER A O 1
ATOM 3967 N N . VAL A 1 487 ? -24.328 -4.668 -10.625 1 93.06 487 VAL A N 1
ATOM 3968 C CA . VAL A 1 487 ? -23.516 -4.23 -11.766 1 93.06 487 VAL A CA 1
ATOM 3969 C C . VAL A 1 487 ? -23.422 -5.355 -12.789 1 93.06 487 VAL A C 1
ATOM 3971 O O . VAL A 1 487 ? -23.75 -6.508 -12.492 1 93.06 487 VAL A O 1
ATOM 3974 N N . SER A 1 488 ? -23.062 -4.949 -13.984 1 93.38 488 SER A N 1
ATOM 3975 C CA . SER A 1 488 ? -22.969 -5.906 -15.078 1 93.38 488 SER A CA 1
ATOM 3976 C C . SER A 1 488 ? -21.766 -6.812 -14.922 1 93.38 488 SER A C 1
ATOM 3978 O O . SER A 1 488 ? -20.906 -6.57 -14.078 1 93.38 488 SER A O 1
ATOM 3980 N N . LYS A 1 489 ? -21.719 -7.855 -15.688 1 93.56 489 LYS A N 1
ATOM 3981 C CA . LYS A 1 489 ? -20.609 -8.805 -15.719 1 93.56 489 LYS A CA 1
ATOM 3982 C C . LYS A 1 489 ? -19.312 -8.117 -16.125 1 93.56 489 LYS A C 1
ATOM 3984 O O . LYS A 1 489 ? -18.25 -8.414 -15.57 1 93.56 489 LYS A O 1
ATOM 3989 N N . GLU A 1 490 ? -19.391 -7.234 -17.047 1 93.44 490 GLU A N 1
ATOM 3990 C CA . GLU A 1 490 ? -18.203 -6.531 -17.547 1 93.44 490 GLU A CA 1
ATOM 3991 C C . GLU A 1 490 ? -17.578 -5.672 -16.469 1 93.44 490 GLU A C 1
ATOM 3993 O O . GLU A 1 490 ? -16.344 -5.684 -16.297 1 93.44 490 GLU A O 1
ATOM 3998 N N . ILE A 1 491 ? -18.391 -4.984 -15.719 1 94.06 491 ILE A N 1
ATOM 3999 C CA . ILE A 1 491 ? -17.906 -4.156 -14.617 1 94.06 491 ILE A CA 1
ATOM 4000 C C . ILE A 1 491 ? -17.266 -5.039 -13.539 1 94.06 491 ILE A C 1
ATOM 4002 O O . ILE A 1 491 ? -16.219 -4.711 -13 1 94.06 491 ILE A O 1
ATOM 4006 N N . THR A 1 492 ? -17.953 -6.113 -13.289 1 95.62 492 THR A N 1
ATOM 4007 C CA . THR A 1 492 ? -17.469 -7.043 -12.273 1 95.62 492 THR A CA 1
ATOM 4008 C C . THR A 1 492 ? -16.109 -7.613 -12.656 1 95.62 492 THR A C 1
ATOM 4010 O O . THR A 1 492 ? -15.203 -7.68 -11.828 1 95.62 492 THR A O 1
ATOM 4013 N N . TYR A 1 493 ? -15.961 -8.078 -13.906 1 95.06 493 TYR A N 1
ATOM 4014 C CA . TYR A 1 493 ? -14.68 -8.594 -14.375 1 95.06 493 TYR A CA 1
ATOM 4015 C C . TYR A 1 493 ? -13.57 -7.566 -14.188 1 95.06 493 TYR A C 1
ATOM 4017 O O . TYR A 1 493 ? -12.477 -7.902 -13.727 1 95.06 493 TYR A O 1
ATOM 4025 N N . GLY A 1 494 ? -13.898 -6.332 -14.562 1 94.06 494 GLY A N 1
ATOM 4026 C CA . GLY A 1 494 ? -12.922 -5.27 -14.391 1 94.06 494 GLY A CA 1
ATOM 4027 C C . GLY A 1 494 ? -12.508 -5.062 -12.945 1 94.06 494 GLY A C 1
ATOM 4028 O O . GLY A 1 494 ? -11.328 -4.887 -12.648 1 94.06 494 GLY A O 1
ATOM 4029 N N . ALA A 1 495 ? -13.469 -5.078 -12.008 1 94.94 495 ALA A N 1
ATOM 4030 C CA . ALA A 1 495 ? -13.211 -4.879 -10.586 1 94.94 495 ALA A CA 1
ATOM 4031 C C . ALA A 1 495 ? -12.359 -6.008 -10.023 1 94.94 495 ALA A C 1
ATOM 4033 O O . ALA A 1 495 ? -11.422 -5.762 -9.25 1 94.94 495 ALA A O 1
ATOM 4034 N N . LEU A 1 496 ? -12.719 -7.238 -10.352 1 97.12 496 LEU A N 1
ATOM 4035 C CA . LEU A 1 496 ? -12 -8.398 -9.836 1 97.12 496 LEU A CA 1
ATOM 4036 C C . LEU A 1 496 ? -10.594 -8.469 -10.414 1 97.12 496 LEU A C 1
ATOM 4038 O O . LEU A 1 496 ? -9.648 -8.859 -9.719 1 97.12 496 LEU A O 1
ATOM 4042 N N . GLN A 1 497 ? -10.422 -8.094 -11.68 1 96.06 497 GLN A N 1
ATOM 4043 C CA . GLN A 1 497 ? -9.102 -8.07 -12.289 1 96.06 497 GLN A CA 1
ATOM 4044 C C . GLN A 1 497 ? -8.195 -7.055 -11.594 1 96.06 497 GLN A C 1
ATOM 4046 O O . GLN A 1 497 ? -6.984 -7.281 -11.469 1 96.06 497 GLN A O 1
ATOM 4051 N N . LYS A 1 498 ? -8.75 -5.977 -11.219 1 95.06 498 LYS A N 1
ATOM 4052 C CA . LYS A 1 498 ? -7.977 -4.98 -10.477 1 95.06 498 LYS A CA 1
ATOM 4053 C C . LYS A 1 498 ? -7.504 -5.539 -9.141 1 95.06 498 LYS A C 1
ATOM 4055 O O . LYS A 1 498 ? -6.398 -5.23 -8.688 1 95.06 498 LYS A O 1
ATOM 4060 N N . ARG A 1 499 ? -8.312 -6.332 -8.484 1 96.75 499 ARG A N 1
ATOM 4061 C CA . ARG A 1 499 ? -7.922 -6.977 -7.238 1 96.75 499 ARG A CA 1
ATOM 4062 C C . ARG A 1 499 ? -6.773 -7.957 -7.457 1 96.75 499 ARG A C 1
ATOM 4064 O O . ARG A 1 499 ? -5.875 -8.07 -6.621 1 96.75 499 ARG A O 1
ATOM 4071 N N . ILE A 1 500 ? -6.859 -8.633 -8.531 1 97.88 500 ILE A N 1
ATOM 4072 C CA . ILE A 1 500 ? -5.785 -9.555 -8.883 1 97.88 500 ILE A CA 1
ATOM 4073 C C . ILE A 1 500 ? -4.488 -8.773 -9.109 1 97.88 500 ILE A C 1
ATOM 4075 O O . ILE A 1 500 ? -3.432 -9.164 -8.602 1 97.88 500 ILE A O 1
ATOM 4079 N N . THR A 1 501 ? -4.566 -7.684 -9.844 1 97.38 501 THR A N 1
ATOM 4080 C CA . THR A 1 501 ? -3.408 -6.84 -10.109 1 97.38 501 THR A CA 1
ATOM 4081 C C . THR A 1 501 ? -2.803 -6.336 -8.797 1 97.38 501 THR A C 1
ATOM 4083 O O . THR A 1 501 ? -1.582 -6.34 -8.633 1 97.38 501 THR A O 1
ATOM 4086 N N . ASN A 1 502 ? -3.639 -5.906 -7.891 1 97.25 502 ASN A N 1
ATOM 4087 C CA . ASN A 1 502 ? -3.174 -5.445 -6.586 1 97.25 502 ASN A CA 1
ATOM 4088 C C . ASN A 1 502 ? -2.492 -6.566 -5.809 1 97.25 502 ASN A C 1
ATOM 4090 O O . ASN A 1 502 ? -1.512 -6.332 -5.098 1 97.25 502 ASN A O 1
ATOM 4094 N N . ALA A 1 503 ? -3.053 -7.75 -5.938 1 98.5 503 ALA A N 1
ATOM 4095 C CA . ALA A 1 503 ? -2.475 -8.898 -5.242 1 98.5 503 ALA A CA 1
ATOM 4096 C C . ALA A 1 503 ? -1.067 -9.195 -5.75 1 98.5 503 ALA A C 1
ATOM 4098 O O . ALA A 1 503 ? -0.186 -9.57 -4.97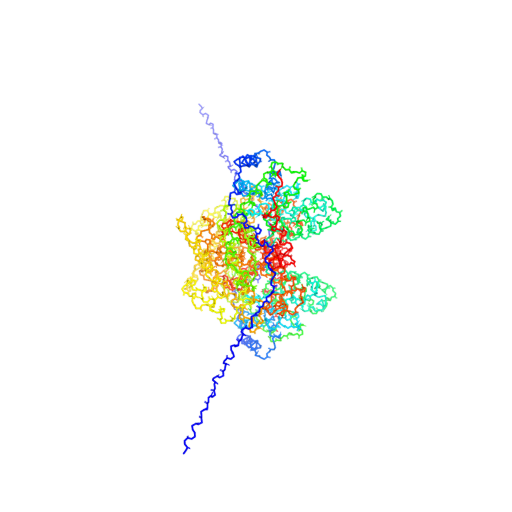3 1 98.5 503 ALA A O 1
ATOM 4099 N N . TRP A 1 504 ? -0.829 -9.055 -7.031 1 98.5 504 TRP A N 1
ATOM 4100 C CA . TRP A 1 504 ? 0.512 -9.227 -7.582 1 98.5 504 TRP A CA 1
ATOM 4101 C C . TRP A 1 504 ? 1.473 -8.195 -7.008 1 98.5 504 TRP A C 1
ATOM 4103 O O . TRP A 1 504 ? 2.631 -8.508 -6.723 1 98.5 504 TRP A O 1
ATOM 4113 N N . LYS A 1 505 ? 1.028 -6.957 -6.887 1 98.06 505 LYS A N 1
ATOM 4114 C CA . LYS A 1 505 ? 1.858 -5.922 -6.277 1 98.06 505 LYS A CA 1
ATOM 4115 C C . LYS A 1 505 ? 2.23 -6.285 -4.844 1 98.06 505 LYS A C 1
ATOM 4117 O O . LYS A 1 505 ? 3.365 -6.07 -4.418 1 98.06 505 LYS A O 1
ATOM 4122 N N . ASP A 1 506 ? 1.238 -6.832 -4.113 1 98 506 ASP A N 1
ATOM 4123 C CA . ASP A 1 506 ? 1.484 -7.281 -2.748 1 98 506 ASP A CA 1
ATOM 4124 C C . ASP A 1 506 ? 2.561 -8.367 -2.713 1 98 506 ASP A C 1
ATOM 4126 O O . ASP A 1 506 ? 3.451 -8.336 -1.863 1 98 506 ASP A O 1
ATOM 4130 N N . MET A 1 507 ? 2.445 -9.266 -3.654 1 98.19 507 MET A N 1
ATOM 4131 C CA . MET A 1 507 ? 3.418 -10.352 -3.721 1 98.19 507 MET A CA 1
ATOM 4132 C C . MET A 1 507 ? 4.816 -9.812 -4.012 1 98.19 507 MET A C 1
ATOM 4134 O O . MET A 1 507 ? 5.793 -10.258 -3.402 1 98.19 507 MET A O 1
ATOM 4138 N N . ASN A 1 508 ? 4.887 -8.898 -4.922 1 98.44 508 ASN A N 1
ATOM 4139 C CA . ASN A 1 508 ? 6.164 -8.266 -5.223 1 98.44 508 ASN A CA 1
ATOM 4140 C C . ASN A 1 508 ? 6.762 -7.586 -3.994 1 98.44 508 ASN A C 1
ATOM 4142 O O . ASN A 1 508 ? 7.957 -7.715 -3.727 1 98.44 508 ASN A O 1
ATOM 4146 N N . GLN A 1 509 ? 5.945 -6.93 -3.266 1 97.69 509 GLN A N 1
ATOM 4147 C CA . GLN A 1 509 ? 6.395 -6.215 -2.076 1 97.69 509 GLN A CA 1
ATOM 4148 C C . GLN A 1 509 ? 6.945 -7.176 -1.028 1 97.69 509 GLN A C 1
ATOM 4150 O O . GLN A 1 509 ? 7.98 -6.91 -0.415 1 97.69 509 GLN A O 1
ATOM 4155 N N . GLU A 1 510 ? 6.27 -8.297 -0.874 1 98.12 510 GLU A N 1
ATOM 4156 C CA . GLU A 1 510 ? 6.637 -9.266 0.156 1 98.12 510 GLU A CA 1
ATOM 4157 C C . GLU A 1 510 ? 7.953 -9.961 -0.186 1 98.12 510 GLU A C 1
ATOM 4159 O O . GLU A 1 510 ? 8.578 -10.57 0.681 1 98.12 510 GLU A O 1
ATOM 4164 N N . CYS A 1 511 ? 8.406 -9.773 -1.42 1 98.25 511 CYS A N 1
ATOM 4165 C CA . CYS A 1 511 ? 9.633 -10.445 -1.851 1 98.25 511 CYS A CA 1
ATOM 4166 C C . CYS A 1 511 ? 10.797 -9.461 -1.9 1 98.25 511 CYS A C 1
ATOM 4168 O O . CYS A 1 511 ? 11.875 -9.797 -2.404 1 98.25 511 CYS A O 1
ATOM 4170 N N . LEU A 1 512 ? 10.625 -8.25 -1.418 1 97.88 512 LEU A N 1
ATOM 4171 C CA . LEU A 1 512 ? 11.703 -7.285 -1.287 1 97.88 512 LEU A CA 1
ATOM 4172 C C . LEU A 1 512 ? 12.281 -7.305 0.124 1 97.88 512 LEU A C 1
ATOM 4174 O O . LEU A 1 512 ? 11.539 -7.41 1.103 1 97.88 512 LEU A O 1
ATOM 4178 N N . ASN A 1 513 ? 13.641 -7.258 0.211 1 95.88 513 ASN A N 1
ATOM 4179 C CA . ASN A 1 513 ? 14.32 -7.289 1.503 1 95.88 513 ASN A CA 1
ATOM 4180 C C . ASN A 1 513 ? 14.023 -6.035 2.318 1 95.88 513 ASN A C 1
ATOM 4182 O O . ASN A 1 513 ? 13.883 -4.945 1.762 1 95.88 513 ASN A O 1
ATOM 4186 N N . PRO A 1 514 ? 14 -6.113 3.609 1 95.81 514 PRO A N 1
ATOM 4187 C CA . PRO A 1 514 ? 14.055 -7.359 4.375 1 95.81 514 PRO A CA 1
ATOM 4188 C C . PRO A 1 514 ? 12.766 -8.18 4.254 1 95.81 514 PRO A C 1
ATOM 4190 O O . PRO A 1 514 ? 11.672 -7.617 4.266 1 95.81 514 PRO A O 1
ATOM 4193 N N . THR A 1 515 ? 12.898 -9.477 4.121 1 96.25 515 THR A N 1
ATOM 4194 C CA . THR A 1 515 ? 11.75 -10.367 3.965 1 96.25 515 THR A CA 1
ATOM 4195 C C . THR A 1 515 ? 11.422 -11.062 5.285 1 96.25 515 THR A C 1
ATOM 4197 O O . THR A 1 515 ? 12.297 -11.242 6.133 1 96.25 515 THR A O 1
ATOM 4200 N N . ALA A 1 516 ? 10.211 -11.438 5.445 1 95.44 516 ALA A N 1
ATOM 4201 C CA . ALA A 1 516 ? 9.75 -12.078 6.672 1 95.44 516 ALA A CA 1
ATOM 4202 C C . ALA A 1 516 ? 10.211 -13.531 6.738 1 95.44 516 ALA A C 1
ATOM 4204 O O . ALA A 1 516 ? 10.375 -14.094 7.824 1 95.44 516 ALA A O 1
ATOM 4205 N N . ALA A 1 517 ? 10.422 -14.164 5.578 1 97.38 517 ALA A N 1
ATOM 4206 C CA . ALA A 1 517 ? 10.914 -15.531 5.461 1 97.38 517 ALA A CA 1
ATOM 4207 C C . ALA A 1 517 ? 11.977 -15.633 4.375 1 97.38 517 ALA A C 1
ATOM 4209 O O . ALA A 1 517 ? 12.148 -14.719 3.568 1 97.38 517 ALA A O 1
ATOM 4210 N N . ALA A 1 518 ? 12.656 -16.797 4.477 1 97.31 518 ALA A N 1
ATOM 4211 C CA . ALA A 1 518 ? 13.703 -17.016 3.484 1 97.31 518 ALA A CA 1
ATOM 4212 C C . ALA A 1 518 ? 13.125 -17.031 2.072 1 97.31 518 ALA A C 1
ATOM 4214 O O . ALA A 1 518 ? 12.031 -17.547 1.846 1 97.31 518 ALA A O 1
ATOM 4215 N N . MET A 1 519 ? 13.859 -16.547 1.107 1 96.88 519 MET A N 1
ATOM 4216 C CA . MET A 1 519 ? 13.406 -16.375 -0.269 1 96.88 519 MET A CA 1
ATOM 4217 C C . MET A 1 519 ? 12.984 -17.703 -0.874 1 96.88 519 MET A C 1
ATOM 4219 O O . MET A 1 519 ? 11.984 -17.766 -1.599 1 96.88 519 MET A O 1
ATOM 4223 N N . PRO A 1 520 ? 13.648 -18.781 -0.659 1 97.25 520 PRO A N 1
ATOM 4224 C CA . PRO A 1 520 ? 13.188 -20.047 -1.229 1 97.25 520 PRO A CA 1
ATOM 4225 C C . PRO A 1 520 ? 11.773 -20.406 -0.78 1 97.25 520 PRO A C 1
ATOM 4227 O O . PRO A 1 520 ? 11.023 -21.031 -1.542 1 97.25 520 PRO A O 1
ATOM 4230 N N . LEU A 1 521 ? 11.422 -20.047 0.446 1 98.44 521 LEU A N 1
ATOM 4231 C CA . LEU A 1 521 ? 10.086 -20.328 0.946 1 98.44 521 LEU A CA 1
ATOM 4232 C C . LEU A 1 521 ? 9.062 -19.391 0.303 1 98.44 521 LEU A C 1
ATOM 4234 O O . LEU A 1 521 ? 7.996 -19.844 -0.133 1 98.44 521 LEU A O 1
ATOM 4238 N N . LEU A 1 522 ? 9.422 -18.141 0.205 1 98.56 522 LEU A N 1
ATOM 4239 C CA . LEU A 1 522 ? 8.531 -17.156 -0.414 1 98.56 522 LEU A CA 1
ATOM 4240 C C . LEU A 1 522 ? 8.234 -17.547 -1.86 1 98.56 522 LEU A C 1
ATOM 4242 O O . LEU A 1 522 ? 7.109 -17.359 -2.334 1 98.56 522 LEU A O 1
ATOM 4246 N N . MET A 1 523 ? 9.18 -18.109 -2.477 1 97.94 523 MET A N 1
ATOM 4247 C CA . MET A 1 523 ? 9.047 -18.422 -3.893 1 97.94 523 MET A CA 1
ATOM 4248 C C . MET A 1 523 ? 8.055 -19.562 -4.098 1 97.94 523 MET A C 1
ATOM 4250 O O . MET A 1 523 ? 7.402 -19.656 -5.141 1 97.94 523 MET A O 1
ATOM 4254 N N . ARG A 1 524 ? 7.887 -20.422 -3.102 1 98.56 524 ARG A N 1
ATOM 4255 C CA . ARG A 1 524 ? 6.887 -21.469 -3.24 1 98.56 524 ARG A CA 1
ATOM 4256 C C . ARG A 1 524 ? 5.48 -20.891 -3.287 1 98.56 524 ARG A C 1
ATOM 4258 O O . ARG A 1 524 ? 4.66 -21.297 -4.109 1 98.56 524 ARG A O 1
ATOM 4265 N N . VAL A 1 525 ? 5.254 -19.922 -2.455 1 98.69 525 VAL A N 1
ATOM 4266 C CA . VAL A 1 525 ? 3.961 -19.234 -2.436 1 98.69 525 VAL A CA 1
ATOM 4267 C C . VAL A 1 525 ? 3.777 -18.438 -3.719 1 98.69 525 VAL A C 1
ATOM 4269 O O . VAL A 1 525 ? 2.713 -18.484 -4.34 1 98.69 525 VAL A O 1
ATOM 4272 N N . PHE A 1 526 ? 4.855 -17.766 -4.109 1 98.69 526 PHE A N 1
ATOM 4273 C CA . PHE A 1 526 ? 4.832 -16.969 -5.324 1 98.69 526 PHE A CA 1
ATOM 4274 C C . PHE A 1 526 ? 4.555 -17.828 -6.547 1 98.69 526 PHE A C 1
ATOM 4276 O O . PHE A 1 526 ? 3.762 -17.453 -7.41 1 98.69 526 PHE A O 1
ATOM 4283 N N . ASN A 1 527 ? 5.172 -18.938 -6.609 1 98.62 527 ASN A N 1
ATOM 4284 C CA . ASN A 1 527 ? 5.039 -19.828 -7.75 1 98.62 527 ASN A CA 1
ATOM 4285 C C . ASN A 1 527 ? 3.646 -20.453 -7.824 1 98.62 527 ASN A C 1
ATOM 4287 O O . ASN A 1 527 ? 3.141 -20.719 -8.914 1 98.62 527 ASN A O 1
ATOM 4291 N N . LEU A 1 528 ? 3.045 -20.656 -6.672 1 98.75 528 LEU A N 1
ATOM 4292 C CA . LEU A 1 528 ? 1.651 -21.094 -6.699 1 98.75 528 LEU A CA 1
ATOM 4293 C C . LEU A 1 528 ? 0.795 -20.109 -7.5 1 98.75 528 LEU A C 1
ATOM 4295 O O . LEU A 1 528 ? -0.023 -20.531 -8.32 1 98.75 528 LEU A O 1
ATOM 4299 N N . ALA A 1 529 ? 1.04 -18.844 -7.27 1 98.56 529 ALA A N 1
ATOM 4300 C CA . ALA A 1 529 ? 0.302 -17.828 -8 1 98.56 529 ALA A CA 1
ATOM 4301 C C . ALA A 1 529 ? 0.636 -17.875 -9.492 1 98.56 529 ALA A C 1
ATOM 4303 O O . ALA A 1 529 ? -0.239 -17.672 -10.336 1 98.56 529 ALA A O 1
ATOM 4304 N N . ARG A 1 530 ? 1.854 -18.172 -9.805 1 98.25 530 ARG A N 1
ATOM 4305 C CA . ARG A 1 530 ? 2.27 -18.25 -11.203 1 98.25 530 ARG A CA 1
ATOM 4306 C C . ARG A 1 530 ? 1.554 -19.391 -11.922 1 98.25 530 ARG A C 1
ATOM 4308 O O . ARG A 1 530 ? 1.189 -19.266 -13.094 1 98.25 530 ARG A O 1
ATOM 4315 N N . VAL A 1 531 ? 1.358 -20.453 -11.242 1 98.06 531 VAL A N 1
ATOM 4316 C CA . VAL A 1 531 ? 0.754 -21.641 -11.852 1 98.06 531 VAL A CA 1
ATOM 4317 C C . VAL A 1 531 ? -0.699 -21.344 -12.219 1 98.06 531 VAL A C 1
ATOM 4319 O O . VAL A 1 531 ? -1.131 -21.609 -13.344 1 98.06 531 VAL A O 1
ATOM 4322 N N . ILE A 1 532 ? -1.419 -20.797 -11.25 1 97 532 ILE A N 1
ATOM 4323 C CA . ILE A 1 532 ? -2.834 -20.531 -11.492 1 97 532 ILE A CA 1
ATOM 4324 C C . ILE A 1 532 ? -2.98 -19.469 -12.586 1 97 532 ILE A C 1
ATOM 4326 O O . ILE A 1 532 ? -3.959 -19.469 -13.336 1 97 532 ILE A O 1
ATOM 4330 N N . ASN A 1 533 ? -2.029 -18.547 -12.562 1 95.31 533 ASN A N 1
ATOM 4331 C CA . ASN A 1 533 ? -2.029 -17.516 -13.602 1 95.31 533 ASN A CA 1
ATOM 4332 C C . ASN A 1 533 ? -1.96 -18.125 -14.992 1 95.31 533 ASN A C 1
ATOM 4334 O O . ASN A 1 533 ? -2.574 -17.609 -15.93 1 95.31 533 ASN A O 1
ATOM 4338 N N . LEU A 1 534 ? -1.289 -19.188 -15.148 1 95.12 534 LEU A N 1
ATOM 4339 C CA . LEU A 1 534 ? -1.109 -19.844 -16.438 1 95.12 534 LEU A CA 1
ATOM 4340 C C . LEU A 1 534 ? -2.248 -20.812 -16.719 1 95.12 534 LEU A C 1
ATOM 4342 O O . LEU A 1 534 ? -2.775 -20.859 -17.828 1 95.12 534 LEU A O 1
ATOM 4346 N N . LEU A 1 535 ? -2.67 -21.547 -15.742 1 95.62 535 LEU A N 1
ATOM 4347 C CA . LEU A 1 535 ? -3.646 -22.609 -15.93 1 95.62 535 LEU A CA 1
ATOM 4348 C C . LEU A 1 535 ? -5.051 -22.047 -16.109 1 95.62 535 LEU A C 1
ATOM 4350 O O . LEU A 1 535 ? -5.914 -22.688 -16.703 1 95.62 535 LEU A O 1
ATOM 4354 N N . TYR A 1 536 ? -5.281 -20.875 -15.57 1 93.69 536 TYR A N 1
ATOM 4355 C CA . TYR A 1 536 ? -6.617 -20.297 -15.625 1 93.69 536 TYR A CA 1
ATOM 4356 C C . TYR A 1 536 ? -6.625 -19.016 -16.453 1 93.69 536 TYR A C 1
ATOM 4358 O O . TYR A 1 536 ? -7.297 -18.047 -16.094 1 93.69 536 TYR A O 1
ATOM 4366 N N . ASP A 1 537 ? -5.836 -19 -17.406 1 91.56 537 ASP A N 1
ATOM 4367 C CA . ASP A 1 537 ? -5.836 -17.922 -18.375 1 91.56 537 ASP A CA 1
ATOM 4368 C C . ASP A 1 537 ? -6.863 -18.156 -19.469 1 91.56 537 ASP A C 1
ATOM 4370 O O . ASP A 1 537 ? -6.621 -18.938 -20.406 1 91.56 537 ASP A O 1
ATOM 4374 N N . GLY A 1 538 ? -7.973 -17.5 -19.391 1 87.31 538 GLY A N 1
ATOM 4375 C CA . GLY A 1 538 ? -9.008 -17.609 -20.406 1 87.31 538 GLY A CA 1
ATOM 4376 C C . GLY A 1 538 ? -9.906 -18.812 -20.203 1 87.31 538 GLY A C 1
ATOM 4377 O O . GLY A 1 538 ? -11.109 -18.75 -20.469 1 87.31 538 GLY A O 1
ATOM 4378 N N . ASP A 1 539 ? -9.258 -19.922 -19.75 1 90.25 539 ASP A N 1
ATOM 4379 C CA . ASP A 1 539 ? -10.008 -21.156 -19.5 1 90.25 539 ASP A CA 1
ATOM 4380 C C . ASP A 1 539 ? -9.492 -21.891 -18.266 1 90.25 539 ASP A C 1
ATOM 4382 O O . ASP A 1 539 ? -8.359 -21.656 -17.828 1 90.25 539 ASP A O 1
ATOM 4386 N N . ASP A 1 540 ? -10.375 -22.719 -17.734 1 92.88 540 ASP A N 1
ATOM 4387 C CA . ASP A 1 540 ? -9.977 -23.609 -16.641 1 92.88 540 ASP A CA 1
ATOM 4388 C C . ASP A 1 540 ? -9.141 -24.766 -17.156 1 92.88 540 ASP A C 1
ATOM 4390 O O . ASP A 1 540 ? -9.688 -25.828 -17.516 1 92.88 540 ASP A O 1
ATOM 4394 N N . GLY A 1 541 ? -7.848 -24.609 -17.094 1 94.56 541 GLY A N 1
ATOM 4395 C CA . GLY A 1 541 ? -6.934 -25.578 -17.672 1 94.56 541 GLY A CA 1
ATOM 4396 C C . GLY A 1 541 ? -6.738 -26.812 -16.812 1 94.56 541 GLY A C 1
ATOM 4397 O O . GLY A 1 541 ? -6.098 -27.781 -17.219 1 94.56 541 GLY A O 1
ATOM 4398 N N . TYR A 1 542 ? -7.246 -26.781 -15.68 1 94.75 542 TYR A N 1
ATOM 4399 C CA . TYR A 1 542 ? -7.184 -27.953 -14.812 1 94.75 542 TYR A CA 1
ATOM 4400 C C . TYR A 1 542 ? -8.336 -28.906 -15.086 1 94.75 542 TYR A C 1
ATOM 4402 O O . TYR A 1 542 ? -8.133 -30.109 -15.266 1 94.75 542 TYR A O 1
ATOM 4410 N N . THR A 1 543 ? -9.57 -28.344 -15.07 1 92.38 543 THR A N 1
ATOM 4411 C CA . THR A 1 543 ? -10.758 -29.141 -15.336 1 92.38 543 THR A CA 1
ATOM 4412 C C . THR A 1 543 ? -10.789 -29.609 -16.781 1 92.38 543 THR A C 1
ATOM 4414 O O . THR A 1 543 ? -11.07 -30.781 -17.062 1 92.38 543 THR A O 1
ATOM 4417 N N . HIS A 1 544 ? -10.539 -28.688 -17.672 1 92.44 544 HIS A N 1
ATOM 4418 C CA . HIS A 1 544 ? -10.453 -28.984 -19.109 1 92.44 544 HIS A CA 1
ATOM 4419 C C . HIS A 1 544 ? -9.008 -28.969 -19.594 1 92.44 544 HIS A C 1
ATOM 4421 O O . HIS A 1 544 ? -8.555 -27.984 -20.188 1 92.44 544 HIS A O 1
ATOM 4427 N N . SER A 1 545 ? -8.352 -30.078 -19.453 1 94.31 545 SER A N 1
ATOM 4428 C CA . SER A 1 545 ? -6.902 -30.109 -19.609 1 94.31 545 SER A CA 1
ATOM 4429 C C . SER A 1 545 ? -6.488 -30.781 -20.906 1 94.31 545 SER A C 1
ATOM 4431 O O . SER A 1 545 ? -5.316 -31.109 -21.094 1 94.31 545 SER A O 1
ATOM 4433 N N . SER A 1 546 ? -7.344 -30.953 -21.875 1 93.56 546 SER A N 1
ATOM 4434 C CA . SER A 1 546 ? -7.07 -31.766 -23.047 1 93.56 546 SER A CA 1
ATOM 4435 C C . SER A 1 546 ? -6.41 -30.953 -24.156 1 93.56 546 SER A C 1
ATOM 4437 O O . SER A 1 546 ? -5.977 -31.516 -25.172 1 93.56 546 SER A O 1
ATOM 4439 N N . ALA A 1 547 ? -6.34 -29.672 -24.016 1 93.38 547 ALA A N 1
ATOM 4440 C CA . ALA A 1 547 ? -5.793 -28.844 -25.094 1 93.38 547 ALA A CA 1
ATOM 4441 C C . ALA A 1 547 ? -4.543 -28.109 -24.625 1 93.38 547 ALA A C 1
ATOM 4443 O O . ALA A 1 547 ? -3.451 -28.688 -24.594 1 93.38 547 ALA A O 1
ATOM 4444 N N . ARG A 1 548 ? -4.707 -26.906 -24.172 1 94.25 548 ARG A N 1
ATOM 4445 C CA . ARG A 1 548 ? -3.572 -26.047 -23.828 1 94.25 548 ARG A CA 1
ATOM 4446 C C . ARG A 1 548 ? -2.73 -26.656 -22.719 1 94.25 548 ARG A C 1
ATOM 4448 O O . ARG A 1 548 ? -1.5 -26.656 -22.781 1 94.25 548 ARG A O 1
ATOM 4455 N N . THR A 1 549 ? -3.375 -27.125 -21.672 1 96.69 549 THR A N 1
ATOM 4456 C CA . THR A 1 549 ? -2.668 -27.734 -20.547 1 96.69 549 THR A CA 1
ATOM 4457 C C . THR A 1 549 ? -1.897 -28.969 -21 1 96.69 549 THR A C 1
ATOM 4459 O O . THR A 1 549 ? -0.753 -29.188 -20.594 1 96.69 549 THR A O 1
ATOM 4462 N N . LYS A 1 550 ? -2.533 -29.781 -21.812 1 97.38 550 LYS A N 1
ATOM 4463 C CA . LYS A 1 550 ? -1.859 -30.953 -22.359 1 97.38 550 LYS A CA 1
ATOM 4464 C C . LYS A 1 550 ? -0.593 -30.562 -23.109 1 97.38 550 LYS A C 1
ATOM 4466 O O . LYS A 1 550 ? 0.441 -31.219 -22.984 1 97.38 550 LYS A O 1
ATOM 4471 N N . GLU A 1 551 ? -0.709 -29.531 -23.875 1 96.94 551 GLU A N 1
ATOM 4472 C CA . GLU A 1 551 ? 0.441 -29.047 -24.641 1 96.94 551 GLU A CA 1
ATOM 4473 C C . GLU A 1 551 ? 1.57 -28.609 -23.703 1 96.94 551 GLU A C 1
ATOM 4475 O O . GLU A 1 551 ? 2.74 -28.906 -23.969 1 96.94 551 GLU A O 1
ATOM 4480 N N . MET A 1 552 ? 1.254 -27.906 -22.703 1 97.06 552 MET A N 1
ATOM 4481 C CA . MET A 1 552 ? 2.262 -27.438 -21.75 1 97.06 552 MET A CA 1
ATOM 4482 C C . MET A 1 552 ? 2.947 -28.609 -21.062 1 97.06 552 MET A C 1
ATOM 4484 O O . MET A 1 552 ? 4.172 -28.656 -20.953 1 97.06 552 MET A O 1
ATOM 4488 N N . ILE A 1 553 ? 2.17 -29.547 -20.609 1 98.19 553 ILE A N 1
ATOM 4489 C CA . ILE A 1 553 ? 2.701 -30.719 -19.922 1 98.19 553 ILE A CA 1
ATOM 4490 C C . ILE A 1 553 ? 3.598 -31.516 -20.859 1 98.19 553 ILE A C 1
ATOM 4492 O O . ILE A 1 553 ? 4.695 -31.922 -20.484 1 98.19 553 ILE A O 1
ATOM 4496 N N . THR A 1 554 ? 3.135 -31.672 -22.094 1 98.25 554 THR A N 1
ATOM 4497 C CA . THR A 1 554 ? 3.924 -32.375 -23.078 1 98.25 554 THR A CA 1
ATOM 4498 C C . THR A 1 554 ? 5.258 -31.688 -23.312 1 98.25 554 THR A C 1
ATOM 4500 O O . THR A 1 554 ? 6.301 -32.344 -23.391 1 98.25 554 THR A O 1
ATOM 4503 N N . SER A 1 555 ? 5.227 -30.469 -23.391 1 97.38 555 SER A N 1
ATOM 4504 C CA . SER A 1 555 ? 6.418 -29.688 -23.703 1 97.38 555 SER A CA 1
ATOM 4505 C C . SER A 1 555 ? 7.445 -29.781 -22.578 1 97.38 555 SER A C 1
ATOM 4507 O O . SER A 1 555 ? 8.648 -29.734 -22.828 1 97.38 555 SER A O 1
ATOM 4509 N N . VAL A 1 556 ? 7.008 -29.922 -21.312 1 97.62 556 VAL A N 1
ATOM 4510 C CA . VAL A 1 556 ? 7.926 -29.828 -20.188 1 97.62 556 VAL A CA 1
ATOM 4511 C C . VAL A 1 556 ? 8.258 -31.219 -19.672 1 97.62 556 VAL A C 1
ATOM 4513 O O . VAL A 1 556 ? 9.375 -31.469 -19.219 1 97.62 556 VAL A O 1
ATOM 4516 N N . LEU A 1 557 ? 7.328 -32.219 -19.828 1 97.81 557 LEU A N 1
ATOM 4517 C CA . LEU A 1 557 ? 7.512 -33.5 -19.141 1 97.81 557 LEU A CA 1
ATOM 4518 C C . LEU A 1 557 ? 7.77 -34.625 -20.156 1 97.81 557 LEU A C 1
ATOM 4520 O O . LEU A 1 557 ? 8.219 -35.719 -19.781 1 97.81 557 LEU A O 1
ATOM 4524 N N . LEU A 1 558 ? 7.578 -34.375 -21.438 1 97 558 LEU A N 1
ATOM 4525 C CA . LEU A 1 558 ? 7.668 -35.5 -22.359 1 97 558 LEU A CA 1
ATOM 4526 C C . LEU A 1 558 ? 8.656 -35.219 -23.484 1 97 558 LEU A C 1
ATOM 4528 O O . LEU A 1 558 ? 9.508 -36.031 -23.781 1 97 558 LEU A O 1
ATOM 4532 N N . ASP A 1 559 ? 8.633 -33.969 -24.078 1 97.12 559 ASP A N 1
ATOM 4533 C CA . ASP A 1 559 ? 9.422 -33.656 -25.266 1 97.12 559 ASP A CA 1
ATOM 4534 C C . ASP A 1 559 ? 10.82 -33.188 -24.875 1 97.12 559 ASP A C 1
ATOM 4536 O O . ASP A 1 559 ? 10.992 -32.031 -24.453 1 97.12 559 ASP A O 1
ATOM 4540 N N . PRO A 1 560 ? 11.797 -33.969 -25.062 1 96.38 560 PRO A N 1
ATOM 4541 C CA . PRO A 1 560 ? 13.156 -33.5 -24.797 1 96.38 560 PRO A CA 1
ATOM 4542 C C . PRO A 1 560 ? 13.711 -32.594 -25.906 1 96.38 560 PRO A C 1
ATOM 4544 O O . PRO A 1 560 ? 13.141 -32.562 -27 1 96.38 560 PRO A O 1
ATOM 4547 N N . PHE A 1 561 ? 14.703 -31.891 -25.641 1 96.31 561 PHE A N 1
ATOM 4548 C CA . PHE A 1 561 ? 15.414 -31.156 -26.672 1 96.31 561 PHE A CA 1
ATOM 4549 C C . PHE A 1 561 ? 16.406 -32.062 -27.406 1 96.31 561 PHE A C 1
ATOM 4551 O O . PHE A 1 561 ? 17.062 -32.875 -26.781 1 96.31 561 PHE A O 1
ATOM 4558 N N . PRO A 1 562 ? 16.484 -31.891 -28.719 1 94 562 PRO A N 1
ATOM 4559 C CA . PRO A 1 562 ? 17.547 -32.594 -29.438 1 94 562 PRO A CA 1
ATOM 4560 C C . PRO A 1 562 ? 18.938 -32.031 -29.109 1 94 562 PRO A C 1
ATOM 4562 O O . PRO A 1 562 ? 19.109 -30.812 -29.031 1 94 562 PRO A O 1
ATOM 4565 N N . ILE A 1 563 ? 19.891 -32.938 -28.844 1 88.06 563 ILE A N 1
ATOM 4566 C CA . ILE A 1 563 ? 21.234 -32.531 -28.5 1 88.06 563 ILE A CA 1
ATOM 4567 C C . ILE A 1 563 ? 22.109 -32.531 -29.75 1 88.06 563 ILE A C 1
ATOM 4569 O O . ILE A 1 563 ? 22.047 -33.469 -30.578 1 88.06 563 ILE A O 1
ATOM 4573 N N . MET B 1 1 ? 80.812 46 25.828 1 25.58 1 MET B N 1
ATOM 4574 C CA . MET B 1 1 ? 79.688 46.906 25.734 1 25.58 1 MET B CA 1
ATOM 4575 C C . MET B 1 1 ? 78.5 46.188 25.141 1 25.58 1 MET B C 1
ATOM 4577 O O . MET B 1 1 ? 78.562 45.688 24.016 1 25.58 1 MET B O 1
ATOM 4581 N N . ALA B 1 2 ? 77.688 45.531 26.141 1 26.61 2 ALA B N 1
ATOM 4582 C CA . ALA B 1 2 ? 76.562 44.594 26.203 1 26.61 2 ALA B CA 1
ATOM 4583 C C . ALA B 1 2 ? 75.312 45.219 25.594 1 26.61 2 ALA B C 1
ATOM 4585 O O . ALA B 1 2 ? 74.75 46.125 26.172 1 26.61 2 ALA B O 1
ATOM 4586 N N . MET B 1 3 ? 75.312 45.5 24.234 1 23.84 3 MET B N 1
ATOM 4587 C CA . MET B 1 3 ? 74.25 46.156 23.531 1 23.84 3 MET B CA 1
ATOM 4588 C C . MET B 1 3 ? 72.938 45.375 23.719 1 23.84 3 MET B C 1
ATOM 4590 O O . MET B 1 3 ? 72.875 44.219 23.344 1 23.84 3 MET B O 1
ATOM 4594 N N . TYR B 1 4 ? 72.188 45.625 24.797 1 22.84 4 TYR B N 1
ATOM 4595 C CA . TYR B 1 4 ? 70.938 45 25.156 1 22.84 4 TYR B CA 1
ATOM 4596 C C . TYR B 1 4 ? 69.875 45.344 24.125 1 22.84 4 TYR B C 1
ATOM 4598 O O . TYR B 1 4 ? 69.562 46.5 23.891 1 22.84 4 TYR B O 1
ATOM 4606 N N . VAL B 1 5 ? 69.875 44.625 22.984 1 27.77 5 VAL B N 1
ATOM 4607 C CA . VAL B 1 5 ? 68.938 44.875 21.922 1 27.77 5 VAL B CA 1
ATOM 4608 C C . VAL B 1 5 ? 67.5 44.688 22.484 1 27.77 5 VAL B C 1
ATOM 4610 O O . VAL B 1 5 ? 67.188 43.594 22.969 1 27.77 5 VAL B O 1
ATOM 4613 N N . ASN B 1 6 ? 66.875 45.719 23.031 1 24.48 6 ASN B N 1
ATOM 4614 C CA . ASN B 1 6 ? 65.5 45.719 23.594 1 24.48 6 ASN B CA 1
ATOM 4615 C C . ASN B 1 6 ? 64.5 45.312 22.531 1 24.48 6 ASN B C 1
ATOM 4617 O O . ASN B 1 6 ? 64.25 46.062 21.578 1 24.48 6 ASN B O 1
ATOM 4621 N N . SER B 1 7 ? 64.5 44.062 21.969 1 27.25 7 SER B N 1
ATOM 4622 C CA . SER B 1 7 ? 63.594 43.688 20.891 1 27.25 7 SER B CA 1
ATOM 4623 C C . SER B 1 7 ? 62.125 43.719 21.344 1 27.25 7 SER B C 1
ATOM 4625 O O . SER B 1 7 ? 61.719 42.906 22.203 1 27.25 7 SER B O 1
ATOM 4627 N N . THR B 1 8 ? 61.5 44.844 21.562 1 27.55 8 THR B N 1
ATOM 4628 C CA . THR B 1 8 ? 60.125 44.969 22.031 1 27.55 8 THR B CA 1
ATOM 4629 C C . THR B 1 8 ? 59.156 44.406 21.016 1 27.55 8 THR B C 1
ATOM 4631 O O . THR B 1 8 ? 57.969 44.781 20.984 1 27.55 8 THR B O 1
ATOM 4634 N N . SER B 1 9 ? 59.5 43.438 20.188 1 31.34 9 SER B N 1
ATOM 4635 C CA . SER B 1 9 ? 58.5 43.094 19.188 1 31.34 9 SER B CA 1
ATOM 4636 C C . SER B 1 9 ? 57.156 42.719 19.844 1 31.34 9 SER B C 1
ATOM 4638 O O . SER B 1 9 ? 57.125 41.781 20.672 1 31.34 9 SER B O 1
ATOM 4640 N N . GLY B 1 10 ? 56.281 43.688 20.094 1 31.41 10 GLY B N 1
ATOM 4641 C CA . GLY B 1 10 ? 54.969 43.469 20.688 1 31.41 10 GLY B CA 1
ATOM 4642 C C . GLY B 1 10 ? 54.156 42.375 20 1 31.41 10 GLY B C 1
ATOM 4643 O O . GLY B 1 10 ? 54.469 42 18.875 1 31.41 10 GLY B O 1
ATOM 4644 N N . PRO B 1 11 ? 53.656 41.438 20.828 1 35.25 11 PRO B N 1
ATOM 4645 C CA . PRO B 1 11 ? 52.969 40.25 20.312 1 35.25 11 PRO B CA 1
ATOM 4646 C C . PRO B 1 11 ? 51.875 40.562 19.281 1 35.25 11 PRO B C 1
ATOM 4648 O O . PRO B 1 11 ? 51.344 41.688 19.281 1 35.25 11 PRO B O 1
ATOM 4651 N N . PRO B 1 12 ? 52.031 40.062 18.031 1 33.19 12 PRO B N 1
ATOM 4652 C CA . PRO B 1 12 ? 51.062 40.281 16.953 1 33.19 12 PRO B CA 1
ATOM 4653 C C . PRO B 1 12 ? 49.625 40.156 17.422 1 33.19 12 PRO B C 1
ATOM 4655 O O . PRO B 1 12 ? 49.344 39.406 18.375 1 33.19 12 PRO B O 1
ATOM 4658 N N . ASN B 1 13 ? 48.875 41.219 17.406 1 28 13 ASN B N 1
ATOM 4659 C CA . ASN B 1 13 ? 47.406 41.25 17.594 1 28 13 ASN B CA 1
ATOM 4660 C C . ASN B 1 13 ? 46.75 40.062 16.922 1 28 13 ASN B C 1
ATOM 4662 O O . ASN B 1 13 ? 46.844 39.875 15.703 1 28 13 ASN B O 1
ATOM 4666 N N . VAL B 1 14 ? 46.75 38.938 17.594 1 35.19 14 VAL B N 1
ATOM 4667 C CA . VAL B 1 14 ? 45.875 37.844 17.125 1 35.19 14 VAL B CA 1
ATOM 4668 C C . VAL B 1 14 ? 44.594 38.406 16.562 1 35.19 14 VAL B C 1
ATOM 4670 O O . VAL B 1 14 ? 43.844 39.094 17.25 1 35.19 14 VAL B O 1
ATOM 4673 N N . SER B 1 15 ? 44.594 38.875 15.336 1 31.83 15 SER B N 1
ATOM 4674 C CA . SER B 1 15 ? 43.438 39.25 14.57 1 31.83 15 SER B CA 1
ATOM 4675 C C . SER B 1 15 ? 42.219 38.438 15 1 31.83 15 SER B C 1
ATOM 4677 O O . SER B 1 15 ? 42.219 37.219 14.977 1 31.83 15 SER B O 1
ATOM 4679 N N . SER B 1 16 ? 41.531 38.812 16.031 1 37.97 16 SER B N 1
ATOM 4680 C CA . SER B 1 16 ? 40.188 38.281 16.297 1 37.97 16 SER B CA 1
ATOM 4681 C C . SER B 1 16 ? 39.438 37.969 15.008 1 37.97 16 SER B C 1
ATOM 4683 O O . SER B 1 16 ? 39.125 38.875 14.25 1 37.97 16 SER B O 1
ATOM 4685 N N . THR B 1 17 ? 39.75 37.062 14.273 1 42.84 17 THR B N 1
ATOM 4686 C CA . THR B 1 17 ? 39.062 36.656 13.055 1 42.84 17 THR B CA 1
ATOM 4687 C C . THR B 1 17 ? 37.531 36.75 13.234 1 42.84 17 THR B C 1
ATOM 4689 O O . THR B 1 17 ? 36.969 36.062 14.062 1 42.84 17 THR B O 1
ATOM 4692 N N . ALA B 1 18 ? 36.906 37.844 13.102 1 47.59 18 ALA B N 1
ATOM 4693 C CA . ALA B 1 18 ? 35.5 38.188 13.117 1 47.59 18 ALA B CA 1
ATOM 4694 C C . ALA B 1 18 ? 34.656 37.125 12.414 1 47.59 18 ALA B C 1
ATOM 4696 O O . ALA B 1 18 ? 34.875 36.844 11.234 1 47.59 18 ALA B O 1
ATOM 4697 N N . VAL B 1 19 ? 34 36.188 13.086 1 63.44 19 VAL B N 1
ATOM 4698 C CA . VAL B 1 19 ? 33.094 35.156 12.578 1 63.44 19 VAL B CA 1
ATOM 4699 C C . VAL B 1 19 ? 32.031 35.812 11.695 1 63.44 19 VAL B C 1
ATOM 4701 O O . VAL B 1 19 ? 31.344 36.75 12.133 1 63.44 19 VAL B O 1
ATOM 4704 N N . THR B 1 20 ? 32.219 35.812 10.469 1 73.06 20 THR B N 1
ATOM 4705 C CA . THR B 1 20 ? 31.203 36.312 9.547 1 73.06 20 THR B CA 1
ATOM 4706 C C . THR B 1 20 ? 29.891 35.562 9.734 1 73.06 20 THR B C 1
ATOM 4708 O O . THR B 1 20 ? 29.844 34.344 9.594 1 73.06 20 THR B O 1
ATOM 4711 N N . ARG B 1 21 ? 28.906 36.219 10.383 1 82.12 21 ARG B N 1
ATOM 4712 C CA . ARG B 1 21 ? 27.609 35.625 10.617 1 82.12 21 ARG B CA 1
ATOM 4713 C C . ARG B 1 21 ? 26.641 35.938 9.484 1 82.12 21 ARG B C 1
ATOM 4715 O O . ARG B 1 21 ? 26.656 37.031 8.945 1 82.12 21 ARG B O 1
ATOM 4722 N N . SER B 1 22 ? 25.953 34.906 9.023 1 78.69 22 SER B N 1
ATOM 4723 C CA . SER B 1 22 ? 24.984 35.062 7.945 1 78.69 22 SER B CA 1
ATOM 4724 C C . SER B 1 22 ? 23.625 35.531 8.477 1 78.69 22 SER B C 1
ATOM 4726 O O . SER B 1 22 ? 23.375 35.469 9.68 1 78.69 22 SER B O 1
ATOM 4728 N N . SER B 1 23 ? 22.938 36.25 7.637 1 78.31 23 SER B N 1
ATOM 4729 C CA . SER B 1 23 ? 21.578 36.656 7.949 1 78.31 23 SER B CA 1
ATOM 4730 C C . SER B 1 23 ? 20.625 36.344 6.797 1 78.31 23 SER B C 1
ATOM 4732 O O . SER B 1 23 ? 21 36.469 5.629 1 78.31 23 SER B O 1
ATOM 4734 N N . ALA B 1 24 ? 19.453 35.812 7.047 1 77.25 24 ALA B N 1
ATOM 4735 C CA . ALA B 1 24 ? 18.453 35.531 6.02 1 77.25 24 ALA B CA 1
ATOM 4736 C C . ALA B 1 24 ? 17.5 36.719 5.824 1 77.25 24 ALA B C 1
ATOM 4738 O O . ALA B 1 24 ? 16.703 36.75 4.883 1 77.25 24 ALA B O 1
ATOM 4739 N N . ASN B 1 25 ? 17.547 37.75 6.504 1 82.38 25 ASN B N 1
ATOM 4740 C CA . ASN B 1 25 ? 16.766 38.969 6.395 1 82.38 25 ASN B CA 1
ATOM 4741 C C . ASN B 1 25 ? 15.266 38.688 6.449 1 82.38 25 ASN B C 1
ATOM 4743 O O . ASN B 1 25 ? 14.508 39.125 5.574 1 82.38 25 ASN B O 1
ATOM 4747 N N . TYR B 1 26 ? 14.844 37.969 7.414 1 89.56 26 TYR B N 1
ATOM 4748 C CA . TYR B 1 26 ? 13.43 37.688 7.605 1 89.56 26 TYR B CA 1
ATOM 4749 C C . TYR B 1 26 ? 12.664 38.969 7.977 1 89.56 26 TYR B C 1
ATOM 4751 O O . TYR B 1 26 ? 13.188 39.812 8.68 1 89.56 26 TYR B O 1
ATOM 4759 N N . HIS B 1 27 ? 11.453 39.062 7.5 1 91.44 27 HIS B N 1
ATOM 4760 C CA . HIS B 1 27 ? 10.656 40.219 7.895 1 91.44 27 HIS B CA 1
ATOM 4761 C C . HIS B 1 27 ? 10.281 40.156 9.375 1 91.44 27 HIS B C 1
ATOM 4763 O O . HIS B 1 27 ? 10.133 39.062 9.93 1 91.44 27 HIS B O 1
ATOM 4769 N N . PRO B 1 28 ? 10.117 41.25 10.039 1 93 28 PRO B N 1
ATOM 4770 C CA . PRO B 1 28 ? 9.703 41.281 11.438 1 93 28 PRO B CA 1
ATOM 4771 C C . PRO B 1 28 ? 8.273 40.75 11.633 1 93 28 PRO B C 1
ATOM 4773 O O . PRO B 1 28 ? 7.578 40.469 10.656 1 93 28 PRO B O 1
ATOM 4776 N N . SER B 1 29 ? 7.941 40.594 12.906 1 95.38 29 SER B N 1
ATOM 4777 C CA . SER B 1 29 ? 6.586 40.156 13.211 1 95.38 29 SER B CA 1
ATOM 4778 C C . SER B 1 29 ? 5.551 41.125 12.625 1 95.38 29 SER B C 1
ATOM 4780 O O . SER B 1 29 ? 5.738 42.312 12.648 1 95.38 29 SER B O 1
ATOM 4782 N N . ILE B 1 30 ? 4.512 40.625 12.117 1 94.81 30 ILE B N 1
ATOM 4783 C CA . ILE B 1 30 ? 3.482 41.438 11.508 1 94.81 30 ILE B CA 1
ATOM 4784 C C . ILE B 1 30 ? 2.391 41.75 12.539 1 94.81 30 ILE B C 1
ATOM 4786 O O . ILE B 1 30 ? 1.495 42.562 12.281 1 94.81 30 ILE B O 1
ATOM 4790 N N . TRP B 1 31 ? 2.447 41.219 13.695 1 96.31 31 TRP B N 1
ATOM 4791 C CA . TRP B 1 31 ? 1.366 41.344 14.664 1 96.31 31 TRP B CA 1
ATOM 4792 C C . TRP B 1 31 ? 1.732 42.312 15.781 1 96.31 31 TRP B C 1
ATOM 4794 O O . TRP B 1 31 ? 0.852 42.875 16.453 1 96.31 31 TRP B O 1
ATOM 4804 N N . GLY B 1 32 ? 3.035 42.531 16.031 1 91.38 32 GLY B N 1
ATOM 4805 C CA . GLY B 1 32 ? 3.455 43.406 17.141 1 91.38 32 GLY B CA 1
ATOM 4806 C C . GLY B 1 32 ? 2.771 43.062 18.453 1 91.38 32 GLY B C 1
ATOM 4807 O O . GLY B 1 32 ? 2.785 41.906 18.891 1 91.38 32 GLY B O 1
ATOM 4808 N N . ASP B 1 33 ? 2.064 44.031 18.969 1 93.38 33 ASP B N 1
ATOM 4809 C CA . ASP B 1 33 ? 1.434 43.844 20.281 1 93.38 33 ASP B CA 1
ATOM 4810 C C . ASP B 1 33 ? -0.064 43.594 20.141 1 93.38 33 ASP B C 1
ATOM 4812 O O . ASP B 1 33 ? -0.824 43.781 21.094 1 93.38 33 ASP B O 1
ATOM 4816 N N . ARG B 1 34 ? -0.464 43.188 19.031 1 95.56 34 ARG B N 1
ATOM 4817 C CA . ARG B 1 34 ? -1.875 43.031 18.688 1 95.56 34 ARG B CA 1
ATOM 4818 C C . ARG B 1 34 ? -2.594 42.125 19.656 1 95.56 34 ARG B C 1
ATOM 4820 O O . ARG B 1 34 ? -3.77 42.312 19.969 1 95.56 34 ARG B O 1
ATOM 4827 N N . PHE B 1 35 ? -1.927 41.094 20.156 1 96.38 35 PHE B N 1
ATOM 4828 C CA . PHE B 1 35 ? -2.592 40.062 20.938 1 96.38 35 PHE B CA 1
ATOM 4829 C C . PHE B 1 35 ? -2.322 40.25 22.438 1 96.38 35 PHE B C 1
ATOM 4831 O O . PHE B 1 35 ? -2.912 39.562 23.266 1 96.38 35 PHE B O 1
ATOM 4838 N N . LEU B 1 36 ? -1.494 41.156 22.891 1 94.94 36 LEU B N 1
ATOM 4839 C CA . LEU B 1 36 ? -1.1 41.406 24.281 1 94.94 36 LEU B CA 1
ATOM 4840 C C . LEU B 1 36 ? -2.307 41.781 25.125 1 94.94 36 LEU B C 1
ATOM 4842 O O . LEU B 1 36 ? -2.387 41.406 26.297 1 94.94 36 LEU B O 1
ATOM 4846 N N . PRO B 1 37 ? -3.248 42.5 24.562 1 93.19 37 PRO B N 1
ATOM 4847 C CA . PRO B 1 37 ? -4.402 42.906 25.375 1 93.19 37 PRO B CA 1
ATOM 4848 C C . PRO B 1 37 ? -5.203 41.688 25.875 1 93.19 37 PRO B C 1
ATOM 4850 O O . PRO B 1 37 ? -5.945 41.812 26.844 1 93.19 37 PRO B O 1
ATOM 4853 N N . TYR B 1 38 ? -5.09 40.594 25.266 1 92.25 38 TYR B N 1
ATOM 4854 C CA . TYR B 1 38 ? -5.871 39.438 25.625 1 92.25 38 TYR B CA 1
ATOM 4855 C C . TYR B 1 38 ? -5.285 38.75 26.859 1 92.25 38 TYR B C 1
ATOM 4857 O O . TYR B 1 38 ? -5.836 37.75 27.344 1 92.25 38 TYR B O 1
ATOM 4865 N N . CYS B 1 39 ? -4.152 39.188 27.359 1 90.06 39 CYS B N 1
ATOM 4866 C CA . CYS B 1 39 ? -3.574 38.656 28.594 1 90.06 39 CYS B CA 1
ATOM 4867 C C . CYS B 1 39 ? -4.523 38.875 29.766 1 90.06 39 CYS B C 1
ATOM 4869 O O . CYS B 1 39 ? -4.477 38.125 30.75 1 90.06 39 CYS B O 1
ATOM 4871 N N . ASN B 1 40 ? -5.258 40 29.734 1 77.25 40 ASN B N 1
ATOM 4872 C CA . ASN B 1 40 ? -6.188 40.312 30.812 1 77.25 40 ASN B CA 1
ATOM 4873 C C . ASN B 1 40 ? -7.512 39.562 30.641 1 77.25 40 ASN B C 1
ATOM 4875 O O . ASN B 1 40 ? -8.188 39.719 29.625 1 77.25 40 ASN B O 1
ATOM 4879 N N . SER B 1 41 ? -7.629 38.25 31.125 1 61.84 41 SER B N 1
ATOM 4880 C CA . SER B 1 41 ? -8.648 37.219 31.031 1 61.84 41 SER B CA 1
ATOM 4881 C C . SER B 1 41 ? -10.047 37.812 31.203 1 61.84 41 SER B C 1
ATOM 4883 O O . SER B 1 41 ? -11.047 37.125 30.953 1 61.84 41 SER B O 1
ATOM 4885 N N . SER B 1 42 ? -10.234 38.906 31.844 1 54.12 42 SER B N 1
ATOM 4886 C CA . SER B 1 42 ? -11.57 39.375 32.188 1 54.12 42 SER B CA 1
ATOM 4887 C C . SER B 1 42 ? -12.43 39.5 30.922 1 54.12 42 SER B C 1
ATOM 4889 O O . SER B 1 42 ? -13.641 39.688 31 1 54.12 42 SER B O 1
ATOM 4891 N N . LEU B 1 43 ? -11.844 39.469 29.828 1 51.31 43 LEU B N 1
ATOM 4892 C CA . LEU B 1 43 ? -12.516 39.688 28.562 1 51.31 43 LEU B CA 1
ATOM 4893 C C . LEU B 1 43 ? -13.289 38.438 28.125 1 51.31 43 LEU B C 1
ATOM 4895 O O . LEU B 1 43 ? -14.133 38.531 27.234 1 51.31 43 LEU B O 1
ATOM 4899 N N . LEU B 1 44 ? -13 37.25 28.672 1 55.78 44 LEU B N 1
ATOM 4900 C CA . LEU B 1 44 ? -13.469 36 28.078 1 55.78 44 LEU B CA 1
ATOM 4901 C C . LEU B 1 44 ? -14.656 35.438 28.844 1 55.78 44 LEU B C 1
ATOM 4903 O O . LEU B 1 44 ? -15.07 34.281 28.625 1 55.78 44 LEU B O 1
ATOM 4907 N N . VAL B 1 45 ? -15.094 36.25 29.906 1 54.78 45 VAL B N 1
ATOM 4908 C CA . VAL B 1 45 ? -16.188 35.656 30.688 1 54.78 45 VAL B CA 1
ATOM 4909 C C . VAL B 1 45 ? -17.484 35.719 29.875 1 54.78 45 VAL B C 1
ATOM 4911 O O . VAL B 1 45 ? -17.953 36.812 29.531 1 54.78 45 VAL B O 1
ATOM 4914 N N . LEU B 1 46 ? -17.703 34.594 29.219 1 61.56 46 LEU B N 1
ATOM 4915 C CA . LEU B 1 46 ? -19.031 34.531 28.609 1 61.56 46 LEU B CA 1
ATOM 4916 C C . LEU B 1 46 ? -20.109 34.875 29.625 1 61.56 46 LEU B C 1
ATOM 4918 O O . LEU B 1 46 ? -20.078 34.438 30.766 1 61.56 46 LEU B O 1
ATOM 4922 N N . ASP B 1 47 ? -20.891 35.812 29.188 1 73.12 47 ASP B N 1
ATOM 4923 C CA . ASP B 1 47 ? -22.094 36.125 29.938 1 73.12 47 ASP B CA 1
ATOM 4924 C C . ASP B 1 47 ? -22.922 34.875 30.203 1 73.12 47 ASP B C 1
ATOM 4926 O O . ASP B 1 47 ? -23.031 34 29.359 1 73.12 47 ASP B O 1
ATOM 4930 N N . ASN B 1 48 ? -23.234 34.656 31.438 1 79.62 48 ASN B N 1
ATOM 4931 C CA . ASN B 1 48 ? -24.062 33.531 31.891 1 79.62 48 ASN B CA 1
ATOM 4932 C C . ASN B 1 48 ? -25.25 33.312 30.969 1 79.62 48 ASN B C 1
ATOM 4934 O O . ASN B 1 48 ? -25.625 32.188 30.688 1 79.62 48 ASN B O 1
ATOM 4938 N N . ALA B 1 49 ? -25.734 34.375 30.422 1 84.19 49 ALA B N 1
ATOM 4939 C CA . ALA B 1 49 ? -26.875 34.281 29.516 1 84.19 49 ALA B CA 1
ATOM 4940 C C . ALA B 1 49 ? -26.484 33.625 28.203 1 84.19 49 ALA B C 1
ATOM 4942 O O . ALA B 1 49 ? -27.219 32.812 27.656 1 84.19 49 ALA B O 1
ATOM 4943 N N . GLU B 1 50 ? -25.375 34 27.719 1 86.56 50 GLU B N 1
ATOM 4944 C CA . GLU B 1 50 ? -24.891 33.469 26.453 1 86.56 50 GLU B CA 1
ATOM 4945 C C . GLU B 1 50 ? -24.547 31.969 26.609 1 86.56 50 GLU B C 1
ATOM 4947 O O . GLU B 1 50 ? -24.797 31.188 25.688 1 86.56 50 GLU B O 1
ATOM 4952 N N . GLU B 1 51 ? -24.047 31.625 27.672 1 88.75 51 GLU B N 1
ATOM 4953 C CA . GLU B 1 51 ? -23.719 30.234 27.938 1 88.75 51 GLU B CA 1
ATOM 4954 C C . GLU B 1 51 ? -24.969 29.375 27.984 1 88.75 51 GLU B C 1
ATOM 4956 O O . GLU B 1 51 ? -24.969 28.234 27.516 1 88.75 51 GLU B O 1
ATOM 4961 N N . LYS B 1 52 ? -25.938 29.922 28.641 1 90.88 52 LYS B N 1
ATOM 4962 C CA . LYS B 1 52 ? -27.203 29.203 28.719 1 90.88 52 LYS B CA 1
ATOM 4963 C C . LYS B 1 52 ? -27.828 29.047 27.328 1 90.88 52 LYS B C 1
ATOM 4965 O O . LYS B 1 52 ? -28.391 28 27.016 1 90.88 52 LYS B O 1
ATOM 4970 N N . HIS B 1 53 ? -27.719 30.094 26.594 1 92.5 53 HIS B N 1
ATOM 4971 C CA . HIS B 1 53 ? -28.281 30.031 25.25 1 92.5 53 HIS B CA 1
ATOM 4972 C C . HIS B 1 53 ? -27.547 29 24.406 1 92.5 53 HIS B C 1
ATOM 4974 O O . HIS B 1 53 ? -28.188 28.25 23.641 1 92.5 53 HIS B O 1
ATOM 4980 N N . LEU B 1 54 ? -26.266 29 24.469 1 93.44 54 LEU B N 1
ATOM 4981 C CA . LEU B 1 54 ? -25.453 28.016 23.75 1 93.44 54 LEU B CA 1
ATOM 4982 C C . LEU B 1 54 ? -25.859 26.594 24.141 1 93.44 54 LEU B C 1
ATOM 4984 O O . LEU B 1 54 ? -25.922 25.703 23.297 1 93.44 54 LEU B O 1
ATOM 4988 N N . GLN B 1 55 ? -26.094 26.422 25.391 1 94.38 55 GLN B N 1
ATOM 4989 C CA . GLN B 1 55 ? -26.469 25.109 25.891 1 94.38 55 GLN B CA 1
ATOM 4990 C C . GLN B 1 55 ? -27.828 24.688 25.328 1 94.38 55 GLN B C 1
ATOM 4992 O O . GLN B 1 55 ? -28.031 23.516 25.016 1 94.38 55 GLN B O 1
ATOM 4997 N N . VAL B 1 56 ? -28.703 25.625 25.25 1 95.81 56 VAL B N 1
ATOM 4998 C CA . VAL B 1 56 ? -30.031 25.344 24.703 1 95.81 56 VAL B CA 1
ATOM 4999 C C . VAL B 1 56 ? -29.906 24.938 23.234 1 95.81 56 VAL B C 1
ATOM 5001 O O . VAL B 1 56 ? -30.531 23.969 22.797 1 95.81 56 VAL B O 1
ATOM 5004 N N . LEU B 1 57 ? -29.141 25.656 22.5 1 96.81 57 LEU B N 1
ATOM 5005 C CA . LEU B 1 57 ? -28.922 25.359 21.078 1 96.81 57 LEU B CA 1
ATOM 5006 C C . LEU B 1 57 ? -28.281 23.984 20.906 1 96.81 57 LEU B C 1
ATOM 5008 O O . LEU B 1 57 ? -28.656 23.219 20.016 1 96.81 57 LEU B O 1
ATOM 5012 N N . LYS B 1 58 ? -27.312 23.688 21.719 1 97 58 LYS B N 1
ATOM 5013 C CA . LYS B 1 58 ? -26.641 22.391 21.672 1 97 58 LYS B CA 1
ATOM 5014 C C . LYS B 1 58 ? -27.625 21.25 21.906 1 97 58 LYS B C 1
ATOM 5016 O O . LYS B 1 58 ? -27.578 20.219 21.234 1 97 58 LYS B O 1
ATOM 5021 N N . GLU B 1 59 ? -28.469 21.453 22.922 1 96.56 59 GLU B N 1
ATOM 5022 C CA . GLU B 1 59 ? -29.469 20.422 23.234 1 96.56 59 GLU B CA 1
ATOM 5023 C C . GLU B 1 59 ? -30.469 20.25 22.094 1 96.56 59 GLU B C 1
ATOM 5025 O O . GLU B 1 59 ? -30.922 19.125 21.828 1 96.56 59 GLU B O 1
ATOM 5030 N N . GLU B 1 60 ? -30.844 21.312 21.531 1 96.75 60 GLU B N 1
ATOM 5031 C CA . GLU B 1 60 ? -31.75 21.234 20.375 1 96.75 60 GLU B CA 1
ATOM 5032 C C . GLU B 1 60 ? -31.109 20.484 19.219 1 96.75 60 GLU B C 1
ATOM 5034 O O . GLU B 1 60 ? -31.75 19.656 18.578 1 96.75 60 GLU B O 1
ATOM 5039 N N . ALA B 1 61 ? -29.891 20.859 18.891 1 96.62 61 ALA B N 1
ATOM 5040 C CA . ALA B 1 61 ? -29.156 20.172 17.828 1 96.62 61 ALA B CA 1
ATOM 5041 C C . ALA B 1 61 ? -29.016 18.688 18.125 1 96.62 61 ALA B C 1
ATOM 5043 O O . ALA B 1 61 ? -29.156 17.844 17.234 1 96.62 61 ALA B O 1
ATOM 5044 N N . LYS B 1 62 ? -28.719 18.359 19.391 1 96.38 62 LYS B N 1
ATOM 5045 C CA . LYS B 1 62 ? -28.578 16.969 19.828 1 96.38 62 LYS B CA 1
ATOM 5046 C C . LYS B 1 62 ? -29.891 16.203 19.609 1 96.38 62 LYS B C 1
ATOM 5048 O O . LYS B 1 62 ? -29.875 15.055 19.156 1 96.38 62 LYS B O 1
ATOM 5053 N N . GLN B 1 63 ? -30.984 16.844 19.938 1 95.06 63 GLN B N 1
ATOM 5054 C CA . GLN B 1 63 ? -32.312 16.234 19.75 1 95.06 63 GLN B CA 1
ATOM 5055 C C . GLN B 1 63 ? -32.562 15.961 18.281 1 95.06 63 GLN B C 1
ATOM 5057 O O . GLN B 1 63 ? -33.125 14.922 17.922 1 95.06 63 GLN B O 1
ATOM 5062 N N . MET B 1 64 ? -32.188 16.875 17.453 1 93.88 64 MET B N 1
ATOM 5063 C CA . MET B 1 64 ? -32.375 16.703 16.016 1 93.88 64 MET B CA 1
ATOM 5064 C C . MET B 1 64 ? -31.516 15.539 15.508 1 93.88 64 MET B C 1
ATOM 5066 O O . MET B 1 64 ? -31.938 14.812 14.602 1 93.88 64 MET B O 1
ATOM 5070 N N . LEU B 1 65 ? -30.375 15.398 16.078 1 93.44 65 LEU B N 1
ATOM 5071 C CA . LEU B 1 65 ? -29.422 14.383 15.664 1 93.44 65 LEU B CA 1
ATOM 5072 C C . LEU B 1 65 ? -29.906 12.984 16.062 1 93.44 65 LEU B C 1
ATOM 5074 O O . LEU B 1 65 ? -29.766 12.039 15.281 1 93.44 65 LEU B O 1
ATOM 5078 N N . VAL B 1 66 ? -30.516 12.812 17.188 1 91.75 66 VAL B N 1
ATOM 5079 C CA . VAL B 1 66 ? -30.859 11.492 17.703 1 91.75 66 VAL B CA 1
ATOM 5080 C C . VAL B 1 66 ? -32.344 11.203 17.469 1 91.75 66 VAL B C 1
ATOM 5082 O O . VAL B 1 66 ? -32.844 10.148 17.859 1 91.75 66 VAL B O 1
ATOM 5085 N N . ALA B 1 67 ? -32.938 12.148 16.766 1 85.62 67 ALA B N 1
ATOM 5086 C CA . ALA B 1 67 ? -34.344 11.953 16.516 1 85.62 67 ALA B CA 1
ATOM 5087 C C . ALA B 1 67 ? -34.594 10.688 15.688 1 85.62 67 ALA B C 1
ATOM 5089 O O . ALA B 1 67 ? -33.875 10.422 14.711 1 85.62 67 ALA B O 1
ATOM 5090 N N . GLY B 1 68 ? -35.188 9.641 16.094 1 74.81 68 GLY B N 1
ATOM 5091 C CA . GLY B 1 68 ? -35.375 8.312 15.547 1 74.81 68 GLY B CA 1
ATOM 5092 C C . GLY B 1 68 ? -36.156 8.312 14.234 1 74.81 68 GLY B C 1
ATOM 5093 O O . GLY B 1 68 ? -36 7.395 13.422 1 74.81 68 GLY B O 1
ATOM 5094 N N . ASP B 1 69 ? -36.875 9.273 13.828 1 81.38 69 ASP B N 1
ATOM 5095 C CA . ASP B 1 69 ? -37.781 9.195 12.672 1 81.38 69 ASP B CA 1
ATOM 5096 C C . ASP B 1 69 ? -37.188 9.938 11.477 1 81.38 69 ASP B C 1
ATOM 5098 O O . ASP B 1 69 ? -37.812 10.047 10.43 1 81.38 69 ASP B O 1
ATOM 5102 N N . THR B 1 70 ? -35.969 10.305 11.531 1 84.88 70 THR B N 1
ATOM 5103 C CA . THR B 1 70 ? -35.375 11.07 10.445 1 84.88 70 THR B CA 1
ATOM 5104 C C . THR B 1 70 ? -34.812 10.133 9.367 1 84.88 70 THR B C 1
ATOM 5106 O O . THR B 1 70 ? -34.125 9.164 9.68 1 84.88 70 THR B O 1
ATOM 5109 N N . PRO B 1 71 ? -35.219 10.469 8.148 1 87.38 71 PRO B N 1
ATOM 5110 C CA . PRO B 1 71 ? -34.625 9.664 7.062 1 87.38 71 PRO B CA 1
ATOM 5111 C C . PRO B 1 71 ? -33.094 9.672 7.07 1 87.38 71 PRO B C 1
ATOM 5113 O O . PRO B 1 71 ? -32.5 10.672 7.43 1 87.38 71 PRO B O 1
ATOM 5116 N N . GLN B 1 72 ? -32.562 8.617 6.645 1 88.25 72 GLN B N 1
ATOM 5117 C CA . GLN B 1 72 ? -31.125 8.406 6.684 1 88.25 72 GLN B CA 1
ATOM 5118 C C . GLN B 1 72 ? -30.391 9.492 5.902 1 88.25 72 GLN B C 1
ATOM 5120 O O . GLN B 1 72 ? -29.344 9.977 6.34 1 88.25 72 GLN B O 1
ATOM 5125 N N . CYS B 1 73 ? -30.891 9.844 4.727 1 89.75 73 CYS B N 1
ATOM 5126 C CA . CYS B 1 73 ? -30.25 10.852 3.893 1 89.75 73 CYS B CA 1
ATOM 5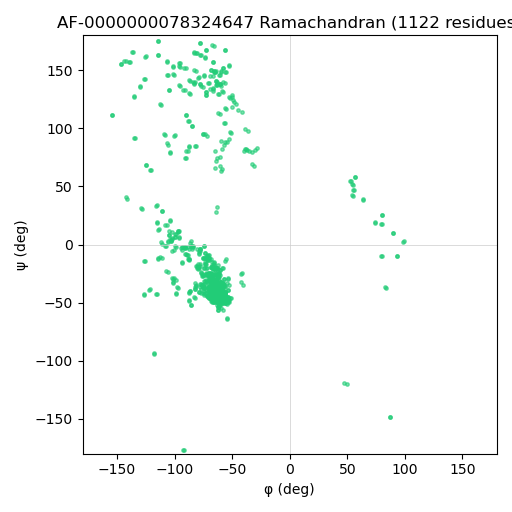127 C C . CYS B 1 73 ? -30.172 12.195 4.617 1 89.75 73 CYS B C 1
ATOM 5129 O O . CYS B 1 73 ? -29.203 12.93 4.461 1 89.75 73 CYS B O 1
ATOM 5131 N N . LYS B 1 74 ? -31.141 12.484 5.387 1 92 74 LYS B N 1
ATOM 5132 C CA . LYS B 1 74 ? -31.156 13.75 6.121 1 92 74 LYS B CA 1
ATOM 5133 C C . LYS B 1 74 ? -30.172 13.711 7.289 1 92 74 LYS B C 1
ATOM 5135 O O . LYS B 1 74 ? -29.531 14.719 7.602 1 92 74 LYS B O 1
ATOM 5140 N N . ILE B 1 75 ? -30.062 12.602 7.914 1 93.94 75 ILE B N 1
ATOM 5141 C CA . ILE B 1 75 ? -29.188 12.477 9.062 1 93.94 75 ILE B CA 1
ATOM 5142 C C . ILE B 1 75 ? -27.734 12.602 8.609 1 93.94 75 ILE B C 1
ATOM 5144 O O . ILE B 1 75 ? -26.906 13.234 9.281 1 93.94 75 ILE B O 1
ATOM 5148 N N . ILE B 1 76 ? -27.422 11.977 7.551 1 95.38 76 ILE B N 1
ATOM 5149 C CA . ILE B 1 76 ? -26.062 12.016 7.051 1 95.38 76 ILE B CA 1
ATOM 5150 C C . ILE B 1 76 ? -25.688 13.445 6.656 1 95.38 76 ILE B C 1
ATOM 5152 O O . ILE B 1 76 ? -24.578 13.898 6.91 1 95.38 76 ILE B O 1
ATOM 5156 N N . SER B 1 77 ? -26.625 14.125 6.016 1 95.12 77 SER B N 1
ATOM 5157 C CA . SER B 1 77 ? -26.422 15.531 5.672 1 95.12 77 SER B CA 1
ATOM 5158 C C . SER B 1 77 ? -26.25 16.391 6.922 1 95.12 77 SER B C 1
ATOM 5160 O O . SER B 1 77 ? -25.453 17.328 6.93 1 95.12 77 SER B O 1
ATOM 5162 N N . PHE B 1 78 ? -27.047 16.078 7.883 1 96.31 78 PHE B N 1
ATOM 5163 C CA . PHE B 1 78 ? -26.984 16.812 9.148 1 96.31 78 PHE B CA 1
ATOM 5164 C C . PHE B 1 78 ? -25.625 16.609 9.812 1 96.31 78 PHE B C 1
ATOM 5166 O O . PHE B 1 78 ? -25.047 17.562 10.336 1 96.31 78 PHE B O 1
ATOM 5173 N N . ILE B 1 79 ? -25.125 15.422 9.805 1 97.56 79 ILE B N 1
ATOM 5174 C CA . ILE B 1 79 ? -23.812 15.117 10.367 1 97.56 79 ILE B CA 1
ATOM 5175 C C . ILE B 1 79 ? -22.734 15.891 9.617 1 97.56 79 ILE B C 1
ATOM 5177 O O . ILE B 1 79 ? -21.812 16.453 10.234 1 97.56 79 ILE B O 1
ATOM 5181 N N . ASP B 1 80 ? -22.828 15.891 8.305 1 97.69 80 ASP B N 1
ATOM 5182 C CA . ASP B 1 80 ? -21.891 16.625 7.484 1 97.69 80 ASP B CA 1
ATOM 5183 C C . ASP B 1 80 ? -21.859 18.109 7.875 1 97.69 80 ASP B C 1
ATOM 5185 O O . ASP B 1 80 ? -20.781 18.703 7.984 1 97.69 80 ASP B O 1
ATOM 5189 N N . ASP B 1 81 ? -23.047 18.672 8.055 1 97.62 81 ASP B N 1
ATOM 5190 C CA . ASP B 1 81 ? -23.156 20.078 8.453 1 97.62 81 ASP B CA 1
ATOM 5191 C C . ASP B 1 81 ? -22.5 20.297 9.812 1 97.62 81 ASP B C 1
ATOM 5193 O O . ASP B 1 81 ? -21.766 21.281 10 1 97.62 81 ASP B O 1
ATOM 5197 N N . ILE B 1 82 ? -22.766 19.438 10.719 1 98 82 ILE B N 1
ATOM 5198 C CA . ILE B 1 82 ? -22.203 19.547 12.062 1 98 82 ILE B CA 1
ATOM 5199 C C . ILE B 1 82 ? -20.688 19.562 11.984 1 98 82 ILE B C 1
ATOM 5201 O O . ILE B 1 82 ? -20.031 20.359 12.648 1 98 82 ILE B O 1
ATOM 5205 N N . GLN B 1 83 ? -20.156 18.688 11.156 1 97.88 83 GLN B N 1
ATOM 5206 C CA . GLN B 1 83 ? -18.703 18.578 11.039 1 97.88 83 GLN B CA 1
ATOM 5207 C C . GLN B 1 83 ? -18.109 19.797 10.328 1 97.88 83 GLN B C 1
ATOM 5209 O O . GLN B 1 83 ? -17.125 20.359 10.781 1 97.88 83 GLN B O 1
ATOM 5214 N N . ARG B 1 84 ? -18.719 20.219 9.266 1 97.38 84 ARG B N 1
ATOM 5215 C CA . ARG B 1 84 ? -18.188 21.328 8.469 1 97.38 84 ARG B CA 1
ATOM 5216 C C . ARG B 1 84 ? -18.328 22.656 9.203 1 97.38 84 ARG B C 1
ATOM 5218 O O . ARG B 1 84 ? -17.547 23.578 8.969 1 97.38 84 ARG B O 1
ATOM 5225 N N . LEU B 1 85 ? -19.297 22.703 10.125 1 98.25 85 LEU B N 1
ATOM 5226 C CA . LEU B 1 85 ? -19.5 23.922 10.914 1 98.25 85 LEU B CA 1
ATOM 5227 C C . LEU B 1 85 ? -18.594 23.938 12.133 1 98.25 85 LEU B C 1
ATOM 5229 O O . LEU B 1 85 ? -18.578 24.906 12.898 1 98.25 85 LEU B O 1
ATOM 5233 N N . GLY B 1 86 ? -17.797 22.891 12.32 1 97.62 86 GLY B N 1
ATOM 5234 C CA . GLY B 1 86 ? -16.828 22.828 13.398 1 97.62 86 GLY B CA 1
ATOM 5235 C C . GLY B 1 86 ? -17.453 22.438 14.734 1 97.62 86 GLY B C 1
ATOM 5236 O O . GLY B 1 86 ? -16.906 22.75 15.789 1 97.62 86 GLY B O 1
ATOM 5237 N N . LEU B 1 87 ? -18.578 21.719 14.75 1 98 87 LEU B N 1
ATOM 5238 C CA . LEU B 1 87 ? -19.344 21.469 15.969 1 98 87 LEU B CA 1
ATOM 5239 C C . LEU B 1 87 ? -19.203 20.016 16.406 1 98 87 LEU B C 1
ATOM 5241 O O . LEU B 1 87 ? -19.734 19.609 17.438 1 98 87 LEU B O 1
ATOM 5245 N N . ALA B 1 88 ? -18.484 19.203 15.68 1 97.38 88 ALA B N 1
ATOM 5246 C CA . ALA B 1 88 ? -18.453 17.766 15.867 1 97.38 88 ALA B CA 1
ATOM 5247 C C . ALA B 1 88 ? -18 17.391 17.266 1 97.38 88 ALA B C 1
ATOM 5249 O O . ALA B 1 88 ? -18.453 16.406 17.844 1 97.38 88 ALA B O 1
ATOM 5250 N N . TYR B 1 89 ? -17.062 18.141 17.875 1 96.19 89 TYR B N 1
ATOM 5251 C CA . TYR B 1 89 ? -16.469 17.797 19.156 1 96.19 89 TYR B CA 1
ATOM 5252 C C . TYR B 1 89 ? -17.5 17.891 20.281 1 96.19 89 TYR B C 1
ATOM 5254 O O . TYR B 1 89 ? -17.281 17.359 21.375 1 96.19 89 TYR B O 1
ATOM 5262 N N . HIS B 1 90 ? -18.672 18.547 20.078 1 97.06 90 HIS B N 1
ATOM 5263 C CA . HIS B 1 90 ? -19.75 18.609 21.047 1 97.06 90 HIS B CA 1
ATOM 5264 C C . HIS B 1 90 ? -20.594 17.328 21.047 1 97.06 90 HIS B C 1
ATOM 5266 O O . HIS B 1 90 ? -21.344 17.062 21.984 1 97.06 90 HIS B O 1
ATOM 5272 N N . PHE B 1 91 ? -20.484 16.562 19.938 1 97.5 91 PHE B N 1
ATOM 5273 C CA . PHE B 1 91 ? -21.422 15.453 19.734 1 97.5 91 PHE B CA 1
ATOM 5274 C C . PHE B 1 91 ? -20.656 14.164 19.438 1 97.5 91 PHE B C 1
ATOM 5276 O O . PHE B 1 91 ? -21.109 13.352 18.625 1 97.5 91 PHE B O 1
ATOM 5283 N N . GLU B 1 92 ? -19.5 13.992 19.938 1 95.94 92 GLU B N 1
ATOM 5284 C CA . GLU B 1 92 ? -18.625 12.891 19.594 1 95.94 92 GLU B CA 1
ATOM 5285 C C . GLU B 1 92 ? -19.297 11.539 19.828 1 95.94 92 GLU B C 1
ATOM 5287 O O . GLU B 1 92 ? -19.25 10.656 18.984 1 95.94 92 GLU B O 1
ATOM 5292 N N . ALA B 1 93 ? -19.875 11.344 21.016 1 95.69 93 ALA B N 1
ATOM 5293 C CA . ALA B 1 93 ? -20.516 10.07 21.375 1 95.69 93 ALA B CA 1
ATOM 5294 C C . ALA B 1 93 ? -21.688 9.773 20.453 1 95.69 93 ALA B C 1
ATOM 5296 O O . ALA B 1 93 ? -21.859 8.641 20 1 95.69 93 ALA B O 1
ATOM 5297 N N . GLU B 1 94 ? -22.547 10.82 20.234 1 96.19 94 GLU B N 1
ATOM 5298 C CA . GLU B 1 94 ? -23.703 10.664 19.359 1 96.19 94 GLU B CA 1
ATOM 5299 C C . GLU B 1 94 ? -23.281 10.32 17.938 1 96.19 94 GLU B C 1
ATOM 5301 O O . GLU B 1 94 ? -23.844 9.414 17.312 1 96.19 94 GLU B O 1
ATOM 5306 N N . LEU B 1 95 ? -22.281 11.039 17.453 1 97.19 95 LEU B N 1
ATOM 5307 C CA . LEU B 1 95 ? -21.797 10.812 16.094 1 97.19 95 LEU B CA 1
ATOM 5308 C C . LEU B 1 95 ? -21.219 9.406 15.953 1 97.19 95 LEU B C 1
ATOM 5310 O O . LEU B 1 95 ? -21.484 8.719 14.969 1 97.19 95 LEU B O 1
ATOM 5314 N N . ASP B 1 96 ? -20.453 8.938 16.969 1 96.31 96 ASP B N 1
ATOM 5315 C CA . ASP B 1 96 ? -19.875 7.602 16.938 1 96.31 96 ASP B CA 1
ATOM 5316 C C . ASP B 1 96 ? -20.969 6.531 16.859 1 96.31 96 ASP B C 1
ATOM 5318 O O . ASP B 1 96 ? -20.844 5.578 16.078 1 96.31 96 ASP B O 1
ATOM 5322 N N . ALA B 1 97 ? -21.984 6.719 17.656 1 95.69 97 ALA B N 1
ATOM 5323 C CA . ALA B 1 97 ? -23.062 5.738 17.703 1 95.69 97 ALA B CA 1
ATOM 5324 C C . ALA B 1 97 ? -23.828 5.699 16.375 1 95.69 97 ALA B C 1
ATOM 5326 O O . ALA B 1 97 ? -24.109 4.621 15.859 1 95.69 97 ALA B O 1
ATOM 5327 N N . ILE B 1 98 ? -24.156 6.875 15.867 1 96.56 98 ILE B N 1
ATOM 5328 C CA . ILE B 1 98 ? -24.938 6.957 14.641 1 96.56 98 ILE B CA 1
ATOM 5329 C C . ILE B 1 98 ? -24.125 6.41 13.469 1 96.56 98 ILE B C 1
ATOM 5331 O O . ILE B 1 98 ? -24.641 5.664 12.633 1 96.56 98 ILE B O 1
ATOM 5335 N N . LEU B 1 99 ? -22.859 6.758 13.367 1 97.19 99 LEU B N 1
ATOM 5336 C CA . LEU B 1 99 ? -22.016 6.328 12.258 1 97.19 99 LEU B CA 1
ATOM 5337 C C . LEU B 1 99 ? -21.75 4.828 12.328 1 97.19 99 LEU B C 1
ATOM 5339 O O . LEU B 1 99 ? -21.609 4.168 11.289 1 97.19 99 LEU B O 1
ATOM 5343 N N . GLN B 1 100 ? -21.656 4.285 13.586 1 96.56 100 GLN B N 1
ATOM 5344 C CA . GLN B 1 100 ? -21.562 2.836 13.719 1 96.56 100 GLN B CA 1
ATOM 5345 C C . GLN B 1 100 ? -22.797 2.146 13.148 1 96.56 100 GLN B C 1
ATOM 5347 O O . GLN B 1 100 ? -22.688 1.139 12.453 1 96.56 100 GLN B O 1
ATOM 5352 N N . HIS B 1 101 ? -23.922 2.725 13.445 1 94.75 101 HIS B N 1
ATOM 5353 C CA . HIS B 1 101 ? -25.172 2.172 12.922 1 94.75 101 HIS B CA 1
ATOM 5354 C C . HIS B 1 101 ? -25.219 2.26 11.406 1 94.75 101 HIS B C 1
ATOM 5356 O O . HIS B 1 101 ? -25.703 1.347 10.734 1 94.75 101 HIS B O 1
ATOM 5362 N N . LEU B 1 102 ? -24.781 3.391 10.914 1 95.31 102 LEU B N 1
ATOM 5363 C CA . LEU B 1 102 ? -24.75 3.586 9.469 1 95.31 102 LEU B CA 1
ATOM 5364 C C . LEU B 1 102 ? -23.797 2.6 8.805 1 95.31 102 LEU B C 1
ATOM 5366 O O . LEU B 1 102 ? -24.078 2.092 7.719 1 95.31 102 LEU B O 1
ATOM 5370 N N . LYS B 1 103 ? -22.672 2.332 9.422 1 96.25 103 LYS B N 1
ATOM 5371 C CA . LYS B 1 103 ? -21.703 1.355 8.914 1 96.25 103 LYS B CA 1
ATOM 5372 C C . LYS B 1 103 ? -22.344 -0.029 8.797 1 96.25 103 LYS B C 1
ATOM 5374 O O . LYS B 1 103 ? -22.188 -0.705 7.777 1 96.25 103 LYS B O 1
ATOM 5379 N N . ASP B 1 104 ? -23.094 -0.375 9.805 1 93.62 104 ASP B N 1
ATOM 5380 C CA . ASP B 1 104 ? -23.703 -1.694 9.852 1 93.62 104 ASP B CA 1
ATOM 5381 C C . ASP B 1 104 ? -24.781 -1.832 8.781 1 93.62 104 ASP B C 1
ATOM 5383 O O . ASP B 1 104 ? -25.062 -2.936 8.305 1 93.62 104 ASP B O 1
ATOM 5387 N N . SER B 1 105 ? -25.328 -0.694 8.375 1 92.19 105 SER B N 1
ATOM 5388 C CA . SER B 1 105 ? -26.422 -0.726 7.398 1 92.19 105 SER B CA 1
ATOM 5389 C C . SER B 1 105 ? -25.938 -0.286 6.02 1 92.19 105 SER B C 1
ATOM 5391 O O . SER B 1 105 ? -26.719 -0.201 5.078 1 92.19 105 SER B O 1
ATOM 5393 N N . PHE B 1 106 ? -24.719 0.003 5.855 1 92.88 106 PHE B N 1
ATOM 5394 C CA . PHE B 1 106 ? -24.156 0.625 4.656 1 92.88 106 PHE B CA 1
ATOM 5395 C C . PHE B 1 106 ? -24.391 -0.253 3.436 1 92.88 106 PHE B C 1
ATOM 5397 O O . PHE B 1 106 ? -24.797 0.24 2.379 1 92.88 106 PHE B O 1
ATOM 5404 N N . LEU B 1 107 ? -24.172 -1.507 3.566 1 87.69 107 LEU B N 1
ATOM 5405 C CA . LEU B 1 107 ? -24.328 -2.439 2.455 1 87.69 107 LEU B CA 1
ATOM 5406 C C . LEU B 1 107 ? -25.781 -2.488 1.987 1 87.69 107 LEU B C 1
ATOM 5408 O O . LEU B 1 107 ? -26.047 -2.445 0.785 1 87.69 107 LEU B O 1
ATOM 5412 N N . GLN B 1 108 ? -26.656 -2.545 2.906 1 86.38 108 GLN B N 1
ATOM 5413 C CA . GLN B 1 108 ? -28.078 -2.633 2.592 1 86.38 108 GLN B CA 1
ATOM 5414 C C . GLN B 1 108 ? -28.578 -1.331 1.979 1 86.38 108 GLN B C 1
ATOM 5416 O O . GLN B 1 108 ? -29.438 -1.349 1.094 1 86.38 108 GLN B O 1
ATOM 5421 N N . LEU B 1 109 ? -27.984 -0.279 2.363 1 86.62 109 LEU B N 1
ATOM 5422 C CA . LEU B 1 109 ? -28.469 1.033 1.948 1 86.62 109 LEU B CA 1
ATOM 5423 C C . LEU B 1 109 ? -27.953 1.386 0.556 1 86.62 109 LEU B C 1
ATOM 5425 O O . LEU B 1 109 ? -28.672 1.98 -0.245 1 86.62 109 LEU B O 1
ATOM 5429 N N . TYR B 1 110 ? -26.703 1.004 0.313 1 89.69 110 TYR B N 1
ATOM 5430 C CA . TYR B 1 110 ? -26.094 1.62 -0.865 1 89.69 110 TYR B CA 1
ATOM 5431 C C . TYR B 1 110 ? -25.547 0.562 -1.816 1 89.69 110 TYR B C 1
ATOM 5433 O O . TYR B 1 110 ? -25.281 0.851 -2.982 1 89.69 110 TYR B O 1
ATOM 5441 N N . CYS B 1 111 ? -25.422 -0.602 -1.415 1 84.19 111 CYS B N 1
ATOM 5442 C CA . CYS B 1 111 ? -24.766 -1.588 -2.262 1 84.19 111 CYS B CA 1
ATOM 5443 C C . CYS B 1 111 ? -25.781 -2.484 -2.957 1 84.19 111 CYS B C 1
ATOM 5445 O O . CYS B 1 111 ? -25.594 -2.865 -4.113 1 84.19 111 CYS B O 1
ATOM 5447 N N . SER B 1 112 ? -26.875 -2.768 -2.381 1 78.62 112 SER B N 1
ATOM 5448 C CA . SER B 1 112 ? -27.797 -3.781 -2.883 1 78.62 112 SER B CA 1
ATOM 5449 C C . SER B 1 112 ? -28.938 -3.148 -3.662 1 78.62 112 SER B C 1
ATOM 5451 O O . SER B 1 112 ? -29.75 -3.854 -4.258 1 78.62 112 SER B O 1
ATOM 5453 N N . LYS B 1 113 ? -28.906 -1.808 -3.691 1 77.56 113 LYS B N 1
ATOM 5454 C CA . LYS B 1 113 ? -30.016 -1.131 -4.348 1 77.56 113 LYS B CA 1
ATOM 5455 C C . LYS B 1 113 ? -29.594 -0.571 -5.703 1 77.56 113 LYS B C 1
ATOM 5457 O O . LYS B 1 113 ? -28.469 -0.119 -5.871 1 77.56 113 LYS B O 1
ATOM 5462 N N . ASP B 1 114 ? -30.469 -0.573 -6.645 1 75.75 114 ASP B N 1
ATOM 5463 C CA . ASP B 1 114 ? -30.188 -0.12 -8 1 75.75 114 ASP B CA 1
ATOM 5464 C C . ASP B 1 114 ? -30.203 1.404 -8.094 1 75.75 114 ASP B C 1
ATOM 5466 O O . ASP B 1 114 ? -29.391 2.006 -8.797 1 75.75 114 ASP B O 1
ATOM 5470 N N . ASP B 1 115 ? -31.156 1.988 -7.41 1 83.56 115 ASP B N 1
ATOM 5471 C CA . ASP B 1 115 ? -31.312 3.43 -7.57 1 83.56 115 ASP B CA 1
ATOM 5472 C C . ASP B 1 115 ? -30.75 4.184 -6.363 1 83.56 115 ASP B C 1
ATOM 5474 O O . ASP B 1 115 ? -31.516 4.582 -5.473 1 83.56 115 ASP B O 1
ATOM 5478 N N . VAL B 1 116 ? -29.422 4.285 -6.383 1 88.62 116 VAL B N 1
ATOM 5479 C CA . VAL B 1 116 ? -28.766 4.969 -5.273 1 88.62 116 VAL B CA 1
ATOM 5480 C C . VAL B 1 116 ? -28.312 6.355 -5.719 1 88.62 116 VAL B C 1
ATOM 5482 O O . VAL B 1 116 ? -27.828 6.527 -6.84 1 88.62 116 VAL B O 1
ATOM 5485 N N . ASP B 1 117 ? -28.594 7.297 -4.926 1 93.31 117 ASP B N 1
ATOM 5486 C CA . ASP B 1 117 ? -28.156 8.672 -5.172 1 93.31 117 ASP B CA 1
ATOM 5487 C C . ASP B 1 117 ? -26.656 8.82 -4.93 1 93.31 117 ASP B C 1
ATOM 5489 O O . ASP B 1 117 ? -26.141 8.398 -3.895 1 93.31 117 ASP B O 1
ATOM 5493 N N . LEU B 1 118 ? -25.953 9.383 -5.887 1 96.44 118 LEU B N 1
ATOM 5494 C CA . LEU B 1 118 ? -24.5 9.508 -5.801 1 96.44 118 LEU B CA 1
ATOM 5495 C C . LEU B 1 118 ? -24.094 10.344 -4.594 1 96.44 118 LEU B C 1
ATOM 5497 O O . LEU B 1 118 ? -23.141 10 -3.889 1 96.44 118 LEU B O 1
ATOM 5501 N N . HIS B 1 119 ? -24.781 11.445 -4.414 1 96.94 119 HIS B N 1
ATOM 5502 C CA . HIS B 1 119 ? -24.484 12.305 -3.281 1 96.94 119 HIS B CA 1
ATOM 5503 C C . HIS B 1 119 ? -24.578 11.547 -1.964 1 96.94 119 HIS B C 1
ATOM 5505 O O . HIS B 1 119 ? -23.656 11.586 -1.144 1 96.94 119 HIS B O 1
ATOM 5511 N N . ASP B 1 120 ? -25.609 10.828 -1.814 1 96.12 120 ASP B N 1
ATOM 5512 C CA . ASP B 1 120 ? -25.859 10.125 -0.562 1 96.12 120 ASP B CA 1
ATOM 5513 C C . ASP B 1 120 ? -24.812 9.039 -0.324 1 96.12 120 ASP B C 1
ATOM 5515 O O . ASP B 1 120 ? -24.297 8.906 0.785 1 96.12 120 ASP B O 1
ATOM 5519 N N . ALA B 1 121 ? -24.5 8.281 -1.33 1 96.56 121 ALA B N 1
ATOM 5520 C CA . ALA B 1 121 ? -23.531 7.203 -1.209 1 96.56 121 ALA B CA 1
ATOM 5521 C C . ALA B 1 121 ? -22.141 7.75 -0.905 1 96.56 121 ALA B C 1
ATOM 5523 O O . ALA B 1 121 ? -21.438 7.25 -0.015 1 96.56 121 ALA B O 1
ATOM 5524 N N . ALA B 1 122 ? -21.75 8.758 -1.662 1 98.19 122 ALA B N 1
ATOM 5525 C CA . ALA B 1 122 ? -20.406 9.328 -1.521 1 98.19 122 ALA B CA 1
ATOM 5526 C C . ALA B 1 122 ? -20.25 10.023 -0.169 1 98.19 122 ALA B C 1
ATOM 5528 O O . ALA B 1 122 ? -19.203 9.906 0.472 1 98.19 122 ALA B O 1
ATOM 5529 N N . LEU B 1 123 ? -21.266 10.742 0.219 1 98.19 123 LEU B N 1
ATOM 5530 C CA . LEU B 1 123 ? -21.219 11.422 1.506 1 98.19 123 LEU B CA 1
ATOM 5531 C C . LEU B 1 123 ? -21.125 10.422 2.652 1 98.19 123 LEU B C 1
ATOM 5533 O O . LEU B 1 123 ? -20.328 10.594 3.574 1 98.19 123 LEU B O 1
ATOM 5537 N N . CYS B 1 124 ? -21.969 9.422 2.59 1 97.94 124 CYS B N 1
ATOM 5538 C CA . CYS B 1 124 ? -21.938 8.406 3.637 1 97.94 124 CYS B CA 1
ATOM 5539 C C . CYS B 1 124 ? -20.578 7.711 3.688 1 97.94 124 CYS B C 1
ATOM 5541 O O . CYS B 1 124 ? -20.016 7.5 4.77 1 97.94 124 CYS B O 1
ATOM 5543 N N . PHE B 1 125 ? -20.109 7.352 2.482 1 98.12 125 PHE B N 1
ATOM 5544 C CA . PHE B 1 125 ? -18.781 6.742 2.393 1 98.12 125 PHE B CA 1
ATOM 5545 C C . PHE B 1 125 ? -17.734 7.621 3.064 1 98.12 125 PHE B C 1
ATOM 5547 O O . PHE B 1 125 ? -16.938 7.137 3.865 1 98.12 125 PHE B O 1
ATOM 5554 N N . ARG B 1 126 ? -17.688 8.898 2.764 1 98.5 126 ARG B N 1
ATOM 5555 C CA . ARG B 1 126 ? -16.703 9.836 3.297 1 98.5 126 ARG B CA 1
ATOM 5556 C C . ARG B 1 126 ? -16.812 9.93 4.816 1 98.5 126 ARG B C 1
ATOM 5558 O O . ARG B 1 126 ? -15.797 9.859 5.516 1 98.5 126 ARG B O 1
ATOM 5565 N N . LEU B 1 127 ? -17.984 10.078 5.316 1 98.31 127 LEU B N 1
ATOM 5566 C CA . LEU B 1 127 ? -18.203 10.242 6.75 1 98.31 127 LEU B CA 1
ATOM 5567 C C . LEU B 1 127 ? -17.734 9.008 7.512 1 98.31 127 LEU B C 1
ATOM 5569 O O . LEU B 1 127 ? -17.109 9.117 8.57 1 98.31 127 LEU B O 1
ATOM 5573 N N . LEU B 1 128 ? -18.062 7.867 6.953 1 98.25 128 LEU B N 1
ATOM 5574 C CA . LEU B 1 128 ? -17.688 6.621 7.613 1 98.25 128 LEU B CA 1
ATOM 5575 C C . LEU B 1 128 ? -16.172 6.445 7.625 1 98.25 128 LEU B C 1
ATOM 5577 O O . LEU B 1 128 ? -15.586 6.133 8.664 1 98.25 128 LEU B O 1
ATOM 5581 N N . ARG B 1 129 ? -15.531 6.699 6.492 1 98.06 129 ARG B N 1
ATOM 5582 C CA . ARG B 1 129 ? -14.078 6.562 6.426 1 98.06 129 ARG B CA 1
ATOM 5583 C C . ARG B 1 129 ? -13.391 7.586 7.328 1 98.06 129 ARG B C 1
ATOM 5585 O O . ARG B 1 129 ? -12.375 7.281 7.957 1 98.06 129 ARG B O 1
ATOM 5592 N N . GLN B 1 130 ? -13.906 8.734 7.328 1 97.25 130 GLN B N 1
ATOM 5593 C CA . GLN B 1 130 ? -13.344 9.781 8.18 1 97.25 130 GLN B CA 1
ATOM 5594 C C . GLN B 1 130 ? -13.398 9.375 9.648 1 97.25 130 GLN B C 1
ATOM 5596 O O . GLN B 1 130 ? -12.523 9.75 10.43 1 97.25 130 GLN B O 1
ATOM 5601 N N . GLN B 1 131 ? -14.438 8.602 9.984 1 96.69 131 GLN B N 1
ATOM 5602 C CA . GLN B 1 131 ? -14.617 8.172 11.367 1 96.69 131 GLN B CA 1
ATOM 5603 C C . GLN B 1 131 ? -13.805 6.91 11.664 1 96.69 131 GLN B C 1
ATOM 5605 O O . GLN B 1 131 ? -13.82 6.398 12.781 1 96.69 131 GLN B O 1
ATOM 5610 N N . GLY B 1 132 ? -13.141 6.359 10.664 1 97.62 132 GLY B N 1
ATOM 5611 C CA . GLY B 1 132 ? -12.25 5.223 10.852 1 97.62 132 GLY B CA 1
ATOM 5612 C C . GLY B 1 132 ? -12.891 3.898 10.477 1 97.62 132 GLY B C 1
ATOM 5613 O O . GLY B 1 132 ? -12.273 2.842 10.633 1 97.62 132 GLY B O 1
ATOM 5614 N N . HIS B 1 133 ? -14.125 3.957 9.984 1 97.88 133 HIS B N 1
ATOM 5615 C CA . HIS B 1 133 ? -14.773 2.717 9.578 1 97.88 133 HIS B CA 1
ATOM 5616 C C . HIS B 1 133 ? -14.289 2.252 8.211 1 97.88 133 HIS B C 1
ATOM 5618 O O . HIS B 1 133 ? -14.047 3.072 7.324 1 97.88 133 HIS B O 1
ATOM 5624 N N . VAL B 1 134 ? -14.18 0.989 8.102 1 95.75 134 VAL B N 1
ATOM 5625 C CA . VAL B 1 134 ? -13.781 0.416 6.816 1 95.75 134 VAL B CA 1
ATOM 5626 C C . VAL B 1 134 ? -15.023 0.129 5.977 1 95.75 134 VAL B C 1
ATOM 5628 O O . VAL B 1 134 ? -15.875 -0.677 6.367 1 95.75 134 VAL B O 1
ATOM 5631 N N . VAL B 1 135 ? -15.188 0.826 4.969 1 95.75 135 VAL B N 1
ATOM 5632 C CA . VAL B 1 135 ? -16.219 0.572 3.971 1 95.75 135 VAL B CA 1
ATOM 5633 C C . VAL B 1 135 ? -15.586 0.469 2.586 1 95.75 135 VAL B C 1
ATOM 5635 O O . VAL B 1 135 ? -14.648 1.208 2.268 1 95.75 135 VAL B O 1
ATOM 5638 N N . SER B 1 136 ? -16.094 -0.399 1.802 1 94.38 136 SER B N 1
ATOM 5639 C CA . SER B 1 136 ? -15.477 -0.688 0.509 1 94.38 136 SER B CA 1
ATOM 5640 C C . SER B 1 136 ? -15.812 0.391 -0.515 1 94.38 136 SER B C 1
ATOM 5642 O O . SER B 1 136 ? -16.953 0.839 -0.6 1 94.38 136 SER B O 1
ATOM 5644 N N . SER B 1 137 ? -14.812 0.758 -1.266 1 96.81 137 SER B N 1
ATOM 5645 C CA . SER B 1 137 ? -15.023 1.721 -2.342 1 96.81 137 SER B CA 1
ATOM 5646 C C . SER B 1 137 ? -15.742 1.078 -3.523 1 96.81 137 SER B C 1
ATOM 5648 O O . SER B 1 137 ? -16.109 1.765 -4.477 1 96.81 137 SER B O 1
ATOM 5650 N N . ASP B 1 138 ? -16.062 -0.175 -3.502 1 94.19 138 ASP B N 1
ATOM 5651 C CA . ASP B 1 138 ? -16.719 -0.907 -4.582 1 94.19 138 ASP B CA 1
ATOM 5652 C C . ASP B 1 138 ? -18.141 -0.392 -4.809 1 94.19 138 ASP B C 1
ATOM 5654 O O . ASP B 1 138 ? -18.734 -0.636 -5.859 1 94.19 138 ASP B O 1
ATOM 5658 N N . VAL B 1 139 ? -18.641 0.314 -3.809 1 95.25 139 VAL B N 1
ATOM 5659 C CA . VAL B 1 139 ? -19.984 0.877 -3.902 1 95.25 139 VAL B CA 1
ATOM 5660 C C . VAL B 1 139 ? -20.078 1.805 -5.113 1 95.25 139 VAL B C 1
ATOM 5662 O O . VAL B 1 139 ? -21.156 1.979 -5.691 1 95.25 139 VAL B O 1
ATOM 5665 N N . PHE B 1 140 ? -18.969 2.291 -5.621 1 96.75 140 PHE B N 1
ATOM 5666 C CA . PHE B 1 140 ? -18.984 3.307 -6.668 1 96.75 140 PHE B CA 1
ATOM 5667 C C . PHE B 1 140 ? -18.984 2.66 -8.047 1 96.75 140 PHE B C 1
ATOM 5669 O O . PHE B 1 140 ? -19.172 3.342 -9.062 1 96.75 140 PHE B O 1
ATOM 5676 N N . TYR B 1 141 ? -18.797 1.329 -8.156 1 94.12 141 TYR B N 1
ATOM 5677 C CA . TYR B 1 141 ? -18.828 0.654 -9.453 1 94.12 141 TYR B CA 1
ATOM 5678 C C . TYR B 1 141 ? -20.188 0.781 -10.109 1 94.12 141 TYR B C 1
ATOM 5680 O O . TYR B 1 141 ? -20.297 0.762 -11.336 1 94.12 141 TYR B O 1
ATOM 5688 N N . LYS B 1 142 ? -21.234 0.915 -9.328 1 92.81 142 LYS B N 1
ATOM 5689 C CA . LYS B 1 142 ? -22.594 1.014 -9.867 1 92.81 142 LYS B CA 1
ATOM 5690 C C . LYS B 1 142 ? -22.781 2.295 -10.672 1 92.81 142 LYS B C 1
ATOM 5692 O O . LYS B 1 142 ? -23.719 2.414 -11.453 1 92.81 142 LYS B O 1
ATOM 5697 N N . PHE B 1 143 ? -21.875 3.246 -10.523 1 96.19 143 PHE B N 1
ATOM 5698 C CA . PHE B 1 143 ? -21.969 4.52 -11.227 1 96.19 143 PHE B CA 1
ATOM 5699 C C . PHE B 1 143 ? -21.125 4.504 -12.492 1 96.19 143 PHE B C 1
ATOM 5701 O O . PHE B 1 143 ? -20.969 5.531 -13.156 1 96.19 143 PHE B O 1
ATOM 5708 N N . LYS B 1 144 ? -20.562 3.385 -12.828 1 94.19 144 LYS B N 1
ATOM 5709 C CA . LYS B 1 144 ? -19.766 3.217 -14.047 1 94.19 144 LYS B CA 1
ATOM 5710 C C . LYS B 1 144 ? -20.625 2.645 -15.18 1 94.19 144 LYS B C 1
ATOM 5712 O O . LYS B 1 144 ? -21.672 2.049 -14.938 1 94.19 144 LYS B O 1
ATOM 5717 N N . ASP B 1 145 ? -20.188 2.902 -16.375 1 93.31 145 ASP B N 1
ATOM 5718 C CA . ASP B 1 145 ? -20.844 2.32 -17.531 1 93.31 145 ASP B CA 1
ATOM 5719 C C . ASP B 1 145 ? -20.172 1.006 -17.938 1 93.31 145 ASP B C 1
ATOM 5721 O O . ASP B 1 145 ? -19.281 0.519 -17.25 1 93.31 145 ASP B O 1
ATOM 5725 N N . ASN B 1 146 ? -20.609 0.412 -18.984 1 89.19 146 ASN B N 1
ATOM 5726 C CA . ASN B 1 146 ? -20.172 -0.917 -19.375 1 89.19 146 ASN B CA 1
ATOM 5727 C C . ASN B 1 146 ? -18.75 -0.889 -19.922 1 89.19 146 ASN B C 1
ATOM 5729 O O . ASN B 1 146 ? -18.109 -1.936 -20.078 1 89.19 146 ASN B O 1
ATOM 5733 N N . ASN B 1 147 ? -18.266 0.298 -20.172 1 88.81 147 ASN B N 1
ATOM 5734 C CA . ASN B 1 147 ? -16.875 0.423 -20.625 1 88.81 147 ASN B CA 1
ATOM 5735 C C . ASN B 1 147 ? -15.93 0.596 -19.438 1 88.81 147 ASN B C 1
ATOM 5737 O O . ASN B 1 147 ? -14.719 0.741 -19.625 1 88.81 147 ASN B O 1
ATOM 5741 N N . GLY B 1 148 ? -16.531 0.652 -18.266 1 90 148 GLY B N 1
ATOM 5742 C CA . GLY B 1 148 ? -15.711 0.729 -17.062 1 90 148 GLY B CA 1
ATOM 5743 C C . GLY B 1 148 ? -15.391 2.152 -16.656 1 90 148 GLY B C 1
ATOM 5744 O O . GLY B 1 148 ? -14.547 2.377 -15.781 1 90 148 GLY B O 1
ATOM 5745 N N . LYS B 1 149 ? -16.031 3.072 -17.297 1 94.06 149 LYS B N 1
ATOM 5746 C CA . LYS B 1 149 ? -15.828 4.477 -16.953 1 94.06 149 LYS B CA 1
ATOM 5747 C C . LYS B 1 149 ? -17.031 5.031 -16.203 1 94.06 149 LYS B C 1
ATOM 5749 O O . LYS B 1 149 ? -18.125 4.48 -16.281 1 94.06 149 LYS B O 1
ATOM 5754 N N . PHE B 1 150 ? -16.828 6.121 -15.43 1 96.94 150 PHE B N 1
ATOM 5755 C CA . PHE B 1 150 ? -17.953 6.766 -14.773 1 96.94 150 PHE B CA 1
ATOM 5756 C C . PHE B 1 150 ? -18.938 7.324 -15.797 1 96.94 150 PHE B C 1
ATOM 5758 O O . PHE B 1 150 ? -18.531 7.879 -16.812 1 96.94 150 PHE B O 1
ATOM 5765 N N . LYS B 1 151 ? -20.219 7.148 -15.57 1 96.06 151 LYS B N 1
ATOM 5766 C CA . LYS B 1 151 ? -21.266 7.598 -16.484 1 96.06 151 LYS B CA 1
ATOM 5767 C C . LYS B 1 151 ? -21.188 9.102 -16.719 1 96.06 151 LYS B C 1
ATOM 5769 O O . LYS B 1 151 ? -21.156 9.883 -15.758 1 96.06 151 LYS B O 1
ATOM 5774 N N . GLU B 1 152 ? -21.219 9.531 -17.922 1 95.06 152 GLU B N 1
ATOM 5775 C CA . GLU B 1 152 ? -21.125 10.945 -18.266 1 95.06 152 GLU B CA 1
ATOM 5776 C C . GLU B 1 152 ? -22.328 11.727 -17.75 1 95.06 152 GLU B C 1
ATOM 5778 O O . GLU B 1 152 ? -22.25 12.938 -17.516 1 95.06 152 GLU B O 1
ATOM 5783 N N . SER B 1 153 ? -23.453 11.047 -17.562 1 95.25 153 SER B N 1
ATOM 5784 C CA . SER B 1 153 ? -24.672 11.688 -17.078 1 95.25 153 SER B CA 1
ATOM 5785 C C . SER B 1 153 ? -24.469 12.242 -15.672 1 95.25 153 SER B C 1
ATOM 5787 O O . SER B 1 153 ? -25.219 13.125 -15.242 1 95.25 153 SER B O 1
ATOM 5789 N N . LEU B 1 154 ? -23.484 11.75 -14.953 1 96.38 154 LEU B N 1
ATOM 5790 C CA . LEU B 1 154 ? -23.203 12.195 -13.594 1 96.38 154 LEU B CA 1
ATOM 5791 C C . LEU B 1 154 ? -22.703 13.633 -13.586 1 96.38 154 LEU B C 1
ATOM 5793 O O . LEU B 1 154 ? -22.766 14.312 -12.555 1 96.38 154 LEU B O 1
ATOM 5797 N N . ALA B 1 155 ? -22.234 14.07 -14.68 1 93.94 155 ALA B N 1
ATOM 5798 C CA . ALA B 1 155 ? -21.672 15.422 -14.789 1 93.94 155 ALA B CA 1
ATOM 5799 C C . ALA B 1 155 ? -22.734 16.469 -14.469 1 93.94 155 ALA B C 1
ATOM 5801 O O . ALA B 1 155 ? -22.422 17.578 -14.023 1 93.94 155 ALA B O 1
ATOM 5802 N N . LYS B 1 156 ? -23.984 16.141 -14.648 1 93.31 156 LYS B N 1
ATOM 5803 C CA . LYS B 1 156 ? -25.078 17.078 -14.383 1 93.31 156 LYS B CA 1
ATOM 5804 C C . LYS B 1 156 ? -25.391 17.141 -12.898 1 93.31 156 LYS B C 1
ATOM 5806 O O . LYS B 1 156 ? -26 18.109 -12.43 1 93.31 156 LYS B O 1
ATOM 5811 N N . ASP B 1 157 ? -25.016 16.156 -12.18 1 95 157 ASP B N 1
ATOM 5812 C CA . ASP B 1 157 ? -25.234 16.094 -10.742 1 95 157 ASP B CA 1
ATOM 5813 C C . ASP B 1 157 ? -24.078 16.734 -9.977 1 95 157 ASP B C 1
ATOM 5815 O O . ASP B 1 157 ? -23.281 16.031 -9.359 1 95 157 ASP B O 1
ATOM 5819 N N . VAL B 1 158 ? -24.094 18 -9.898 1 94.88 158 VAL B N 1
ATOM 5820 C CA . VAL B 1 158 ? -22.953 18.734 -9.352 1 94.88 158 VAL B CA 1
ATOM 5821 C C . VAL B 1 158 ? -22.781 18.375 -7.875 1 94.88 158 VAL B C 1
ATOM 5823 O O . VAL B 1 158 ? -21.641 18.203 -7.406 1 94.88 158 VAL B O 1
ATOM 5826 N N . ARG B 1 159 ? -23.844 18.297 -7.156 1 94.56 159 ARG B N 1
ATOM 5827 C CA . ARG B 1 159 ? -23.766 17.953 -5.742 1 94.56 159 ARG B CA 1
ATOM 5828 C C . ARG B 1 159 ? -23.172 16.547 -5.555 1 94.56 159 ARG B C 1
ATOM 5830 O O . ARG B 1 159 ? -22.344 16.328 -4.676 1 94.56 159 ARG B O 1
ATOM 5837 N N . GLY B 1 160 ? -23.672 15.641 -6.355 1 97.19 160 GLY B N 1
ATOM 5838 C CA . GLY B 1 160 ? -23.125 14.289 -6.328 1 97.19 160 GLY B CA 1
ATOM 5839 C C . GLY B 1 160 ? -21.656 14.234 -6.695 1 97.19 160 GLY B C 1
ATOM 5840 O O . GLY B 1 160 ? -20.875 13.539 -6.043 1 97.19 160 GLY B O 1
ATOM 5841 N N . MET B 1 161 ? -21.281 14.992 -7.668 1 97.56 161 MET B N 1
ATOM 5842 C CA . MET B 1 161 ? -19.891 15.062 -8.109 1 97.56 161 MET B CA 1
ATOM 5843 C C . MET B 1 161 ? -19 15.625 -7.016 1 97.56 161 MET B C 1
ATOM 5845 O O . MET B 1 161 ? -17.891 15.125 -6.785 1 97.56 161 MET B O 1
ATOM 5849 N N . LEU B 1 162 ? -19.453 16.609 -6.395 1 97.62 162 LEU B N 1
ATOM 5850 C CA . LEU B 1 162 ? -18.688 17.234 -5.316 1 97.62 162 LEU B CA 1
ATOM 5851 C C . LEU B 1 162 ? -18.484 16.266 -4.168 1 97.62 162 LEU B C 1
ATOM 5853 O O . LEU B 1 162 ? -17.391 16.172 -3.615 1 97.62 162 LEU B O 1
ATOM 5857 N N . SER B 1 163 ? -19.547 15.562 -3.793 1 98.25 163 SER B N 1
ATOM 5858 C CA . SER B 1 163 ? -19.438 14.578 -2.719 1 98.25 163 SER B CA 1
ATOM 5859 C C . SER B 1 163 ? -18.469 13.461 -3.078 1 98.25 163 SER B C 1
ATOM 5861 O O . SER B 1 163 ? -17.703 13 -2.23 1 98.25 163 SER B O 1
ATOM 5863 N N . LEU B 1 164 ? -18.531 13 -4.32 1 98.69 164 LEU B N 1
ATOM 5864 C CA . LEU B 1 164 ? -17.625 11.961 -4.777 1 98.69 164 LEU B CA 1
ATOM 5865 C C . LEU B 1 164 ? -16.172 12.453 -4.781 1 98.69 164 LEU B C 1
ATOM 5867 O O . LEU B 1 164 ? -15.258 11.711 -4.43 1 98.69 164 LEU B O 1
ATOM 5871 N N . TYR B 1 165 ? -16.016 13.727 -5.219 1 98.69 165 TYR B N 1
ATOM 5872 C CA . TYR B 1 165 ? -14.695 14.352 -5.195 1 98.69 165 TYR B CA 1
ATOM 5873 C C . TYR B 1 165 ? -14.109 14.336 -3.787 1 98.69 165 TYR B C 1
ATOM 5875 O O . TYR B 1 165 ? -12.953 13.938 -3.592 1 98.69 165 TYR B O 1
ATOM 5883 N N . GLU B 1 166 ? -14.875 14.75 -2.822 1 98.62 166 GLU B N 1
ATOM 5884 C CA . GLU B 1 166 ? -14.43 14.781 -1.431 1 98.62 166 GLU B CA 1
ATOM 5885 C C . GLU B 1 166 ? -14.164 13.375 -0.905 1 98.62 166 GLU B C 1
ATOM 5887 O O . GLU B 1 166 ? -13.195 13.156 -0.172 1 98.62 166 GLU B O 1
ATOM 5892 N N . ALA B 1 167 ? -15.008 12.43 -1.267 1 98.75 167 ALA B N 1
ATOM 5893 C CA . ALA B 1 167 ? -14.844 11.039 -0.844 1 98.75 167 ALA B CA 1
ATOM 5894 C C . ALA B 1 167 ? -13.547 10.453 -1.388 1 98.75 167 ALA B C 1
ATOM 5896 O O . ALA B 1 167 ? -12.883 9.664 -0.708 1 98.75 167 ALA B O 1
ATOM 5897 N N . ALA B 1 168 ? -13.203 10.805 -2.568 1 98.75 168 ALA B N 1
ATOM 5898 C CA . ALA B 1 168 ? -12.039 10.25 -3.252 1 98.75 168 ALA B CA 1
ATOM 5899 C C . ALA B 1 168 ? -10.742 10.625 -2.531 1 98.75 168 ALA B C 1
ATOM 5901 O O . ALA B 1 168 ? -9.734 9.922 -2.646 1 98.75 168 ALA B O 1
ATOM 5902 N N . HIS B 1 169 ? -10.727 11.656 -1.741 1 98.56 169 HIS B N 1
ATOM 5903 C CA . HIS B 1 169 ? -9.531 12.086 -1.029 1 98.56 169 HIS B CA 1
ATOM 5904 C C . HIS B 1 169 ? -9.273 11.211 0.197 1 98.56 169 HIS B C 1
ATOM 5906 O O . HIS B 1 169 ? -8.25 11.367 0.869 1 98.56 169 HIS B O 1
ATOM 5912 N N . LEU B 1 170 ? -10.195 10.258 0.475 1 98.5 170 LEU B N 1
ATOM 5913 C CA . LEU B 1 170 ? -10 9.305 1.56 1 98.5 170 LEU B CA 1
ATOM 5914 C C . LEU B 1 170 ? -9.43 7.992 1.03 1 98.5 170 LEU B C 1
ATOM 5916 O O . LEU B 1 170 ? -9.344 7.008 1.768 1 98.5 170 LEU B O 1
ATOM 5920 N N . MET B 1 171 ? -9.008 7.973 -0.204 1 98.06 171 MET B N 1
ATOM 5921 C CA . MET B 1 171 ? -8.547 6.746 -0.85 1 98.06 171 MET B CA 1
ATOM 5922 C C . MET B 1 171 ? -7.281 6.219 -0.181 1 98.06 171 MET B C 1
ATOM 5924 O O . MET B 1 171 ? -6.492 6.992 0.358 1 98.06 171 MET B O 1
ATOM 5928 N N . VAL B 1 172 ? -7.125 4.938 -0.179 1 97.62 172 VAL B N 1
ATOM 5929 C CA . VAL B 1 172 ? -5.918 4.227 0.229 1 97.62 172 VAL B CA 1
ATOM 5930 C C . VAL B 1 172 ? -5.312 3.5 -0.972 1 97.62 172 VAL B C 1
ATOM 5932 O O . VAL B 1 172 ? -5.859 3.553 -2.076 1 97.62 172 VAL B O 1
ATOM 5935 N N . HIS B 1 173 ? -4.156 2.879 -0.81 1 95.69 173 HIS B N 1
ATOM 5936 C CA . HIS B 1 173 ? -3.486 2.191 -1.907 1 95.69 173 HIS B CA 1
ATOM 5937 C C . HIS B 1 173 ? -4.355 1.069 -2.465 1 95.69 173 HIS B C 1
ATOM 5939 O O . HIS B 1 173 ? -5.031 0.366 -1.71 1 95.69 173 HIS B O 1
ATOM 5945 N N . GLY B 1 174 ? -4.391 0.94 -3.783 1 93.19 174 GLY B N 1
ATOM 5946 C CA . GLY B 1 174 ? -5.098 -0.159 -4.422 1 93.19 174 GLY B CA 1
ATOM 5947 C C . GLY B 1 174 ? -6.527 0.186 -4.797 1 93.19 174 GLY B C 1
ATOM 5948 O O . GLY B 1 174 ? -7.195 -0.588 -5.484 1 93.19 174 GLY B O 1
ATOM 5949 N N . GLU B 1 175 ? -7 1.337 -4.332 1 96.62 175 GLU B N 1
ATOM 5950 C CA . GLU B 1 175 ? -8.375 1.729 -4.641 1 96.62 175 GLU B CA 1
ATOM 5951 C C . GLU B 1 175 ? -8.43 2.551 -5.926 1 96.62 175 GLU B C 1
ATOM 5953 O O . GLU B 1 175 ? -8.789 3.729 -5.898 1 96.62 175 GLU B O 1
ATOM 5958 N N . THR B 1 176 ? -8.273 1.885 -7.023 1 93.38 176 THR B N 1
ATOM 5959 C CA . THR B 1 176 ? -8.172 2.502 -8.344 1 93.38 176 THR B CA 1
ATOM 5960 C C . THR B 1 176 ? -9.469 3.225 -8.703 1 93.38 176 THR B C 1
ATOM 5962 O O . THR B 1 176 ? -9.445 4.234 -9.406 1 93.38 176 THR B O 1
ATOM 5965 N N . ILE B 1 177 ? -10.57 2.727 -8.211 1 96.81 177 ILE B N 1
ATOM 5966 C CA . ILE B 1 177 ? -11.859 3.33 -8.539 1 96.81 177 ILE B CA 1
ATOM 5967 C C . ILE B 1 177 ? -11.922 4.75 -7.98 1 96.81 177 ILE B C 1
ATOM 5969 O O . ILE B 1 177 ? -12.531 5.637 -8.586 1 96.81 177 ILE B O 1
ATOM 5973 N N . LEU B 1 178 ? -11.344 4.969 -6.824 1 98.19 178 LEU B N 1
ATOM 5974 C CA . LEU B 1 178 ? -11.336 6.305 -6.238 1 98.19 178 LEU B CA 1
ATOM 5975 C C . LEU B 1 178 ? -10.359 7.219 -6.973 1 98.19 178 LEU B C 1
ATOM 5977 O O . LEU B 1 178 ? -10.586 8.422 -7.074 1 98.19 178 LEU B O 1
ATOM 5981 N N . GLU B 1 179 ? -9.281 6.645 -7.5 1 96.25 179 GLU B N 1
ATOM 5982 C CA . GLU B 1 179 ? -8.391 7.418 -8.359 1 96.25 179 GLU B CA 1
ATOM 5983 C C . GLU B 1 179 ? -9.125 7.902 -9.609 1 96.25 179 GLU B C 1
ATOM 5985 O O . GLU B 1 179 ? -8.984 9.062 -10.008 1 96.25 179 GLU B O 1
ATOM 5990 N N . GLU B 1 180 ? -9.844 7 -10.203 1 96.75 180 GLU B N 1
ATOM 5991 C CA . GLU B 1 180 ? -10.633 7.34 -11.383 1 96.75 180 GLU B CA 1
ATOM 5992 C C . GLU B 1 180 ? -11.703 8.375 -11.047 1 96.75 180 GLU B C 1
ATOM 5994 O O . GLU B 1 180 ? -11.945 9.297 -11.836 1 96.75 180 GLU B O 1
ATOM 5999 N N . ALA B 1 181 ? -12.336 8.18 -9.891 1 98.5 181 ALA B N 1
ATOM 6000 C CA . ALA B 1 181 ? -13.352 9.125 -9.438 1 98.5 181 ALA B CA 1
ATOM 6001 C C . ALA B 1 181 ? -12.766 10.531 -9.273 1 98.5 181 ALA B C 1
ATOM 6003 O O . ALA B 1 181 ? -13.391 11.516 -9.664 1 98.5 181 ALA B O 1
ATOM 6004 N N . LEU B 1 182 ? -11.625 10.586 -8.688 1 98.31 182 LEU B N 1
ATOM 6005 C CA . LEU B 1 182 ? -10.977 11.875 -8.461 1 98.31 182 LEU B CA 1
ATOM 6006 C C . LEU B 1 182 ? -10.688 12.578 -9.781 1 98.31 182 LEU B C 1
ATOM 6008 O O . LEU B 1 182 ? -10.93 13.781 -9.914 1 98.31 182 LEU B O 1
ATOM 6012 N N . GLU B 1 183 ? -10.109 11.844 -10.742 1 97 183 GLU B N 1
ATOM 6013 C CA . GLU B 1 183 ? -9.812 12.422 -12.047 1 97 183 GLU B CA 1
ATOM 6014 C C . GLU B 1 183 ? -11.078 12.891 -12.75 1 97 183 GLU B C 1
ATOM 6016 O O . GLU B 1 183 ? -11.117 14 -13.289 1 97 183 GLU B O 1
ATOM 6021 N N . PHE B 1 184 ? -12.141 12.055 -12.75 1 98 184 PHE B N 1
ATOM 6022 C CA . PHE B 1 184 ? -13.414 12.328 -13.398 1 98 184 PHE B CA 1
ATOM 6023 C C . PHE B 1 184 ? -14.07 13.57 -12.797 1 98 184 PHE B C 1
ATOM 6025 O O . PHE B 1 184 ? -14.469 14.484 -13.516 1 98 184 PHE B O 1
ATOM 6032 N N . THR B 1 185 ? -14.141 13.57 -11.461 1 98.44 185 THR B N 1
ATOM 6033 C CA . THR B 1 185 ? -14.828 14.664 -10.781 1 98.44 185 THR B CA 1
ATOM 6034 C C . THR B 1 185 ? -14.023 15.961 -10.898 1 98.44 185 THR B C 1
ATOM 6036 O O . THR B 1 185 ? -14.602 17.031 -11.07 1 98.44 185 THR B O 1
ATOM 6039 N N . THR B 1 186 ? -12.711 15.922 -10.766 1 98.06 186 THR B N 1
ATOM 6040 C CA . THR B 1 186 ? -11.883 17.109 -10.906 1 98.06 186 THR B CA 1
ATOM 6041 C C . THR B 1 186 ? -12.125 17.797 -12.25 1 98.06 186 THR B C 1
ATOM 6043 O O . THR B 1 186 ? -12.312 19.016 -12.312 1 98.06 186 THR B O 1
ATOM 6046 N N . SER B 1 187 ? -12.125 17 -13.305 1 97.38 187 SER B N 1
ATOM 6047 C CA . SER B 1 187 ? -12.312 17.531 -14.656 1 97.38 187 SER B CA 1
ATOM 6048 C C . SER B 1 187 ? -13.672 18.188 -14.805 1 97.38 187 SER B C 1
ATOM 6050 O O . SER B 1 187 ? -13.773 19.312 -15.289 1 97.38 187 SER B O 1
ATOM 6052 N N . HIS B 1 188 ? -14.719 17.594 -14.398 1 96.88 188 HIS B N 1
ATOM 6053 C CA . HIS B 1 188 ? -16.078 18.078 -14.609 1 96.88 188 HIS B CA 1
ATOM 6054 C C . HIS B 1 188 ? -16.406 19.234 -13.672 1 96.88 188 HIS B C 1
ATOM 6056 O O . HIS B 1 188 ? -17.156 20.141 -14.031 1 96.88 188 HIS B O 1
ATOM 6062 N N . LEU B 1 189 ? -15.875 19.203 -12.406 1 97.25 189 LEU B N 1
ATOM 6063 C CA . LEU B 1 189 ? -16.109 20.297 -11.469 1 97.25 189 LEU B CA 1
ATOM 6064 C C . LEU B 1 189 ? -15.391 21.562 -11.914 1 97.25 189 LEU B C 1
ATOM 6066 O O . LEU B 1 189 ? -15.883 22.672 -11.719 1 97.25 189 LEU B O 1
ATOM 6070 N N . ASN B 1 190 ? -14.188 21.391 -12.492 1 96.44 190 ASN B N 1
ATOM 6071 C CA . ASN B 1 190 ? -13.508 22.547 -13.062 1 96.44 190 ASN B CA 1
ATOM 6072 C C . ASN B 1 190 ? -14.312 23.141 -14.211 1 96.44 190 ASN B C 1
ATOM 6074 O O . ASN B 1 190 ? -14.398 24.375 -14.336 1 96.44 190 ASN B O 1
ATOM 6078 N N . LEU B 1 191 ? -14.867 22.297 -15.062 1 94.81 191 LEU B N 1
ATOM 6079 C CA . LEU B 1 191 ? -15.711 22.766 -16.156 1 94.81 191 LEU B CA 1
ATOM 6080 C C . LEU B 1 191 ? -16.938 23.5 -15.625 1 94.81 191 LEU B C 1
ATOM 6082 O O . LEU B 1 191 ? -17.328 24.531 -16.156 1 94.81 191 LEU B O 1
ATOM 6086 N N . TYR B 1 192 ? -17.547 22.969 -14.609 1 94.06 192 TYR B N 1
ATOM 6087 C CA . TYR B 1 192 ? -18.703 23.594 -13.977 1 94.06 192 TYR B CA 1
ATOM 6088 C C . TYR B 1 192 ? -18.359 24.969 -13.445 1 94.06 192 TYR B C 1
ATOM 6090 O O . TYR B 1 192 ? -19.125 25.922 -13.625 1 94.06 192 TYR B O 1
ATOM 6098 N N . LEU B 1 193 ? -17.25 25.109 -12.719 1 92.5 193 LEU B N 1
ATOM 6099 C CA . LEU B 1 193 ? -16.828 26.375 -12.125 1 92.5 193 LEU B CA 1
ATOM 6100 C C . LEU B 1 193 ? -16.625 27.422 -13.203 1 92.5 193 LEU B C 1
ATOM 6102 O O . LEU B 1 193 ? -16.906 28.609 -12.984 1 92.5 193 LEU B O 1
ATOM 6106 N N . ASN B 1 194 ? -16.188 27.031 -14.328 1 90.81 194 ASN B N 1
ATOM 6107 C CA . ASN B 1 194 ? -15.945 27.953 -15.422 1 90.81 194 ASN B CA 1
ATOM 6108 C C . ASN B 1 194 ? -17.25 28.438 -16.047 1 90.81 194 ASN B C 1
ATOM 6110 O O . ASN B 1 194 ? -17.312 29.562 -16.547 1 90.81 194 ASN B O 1
ATOM 6114 N N . LEU B 1 195 ? -18.312 27.656 -15.953 1 88.56 195 LEU B N 1
ATOM 6115 C CA . LEU B 1 195 ? -19.562 27.953 -16.641 1 88.56 195 LEU B CA 1
ATOM 6116 C C . LEU B 1 195 ? -20.562 28.609 -15.695 1 88.56 195 LEU B C 1
ATOM 6118 O O . LEU B 1 195 ? -21.469 29.312 -16.141 1 88.56 195 LEU B O 1
ATOM 6122 N N . ASN B 1 196 ? -20.516 28.297 -14.398 1 83.81 196 ASN B N 1
ATOM 6123 C CA . ASN B 1 196 ? -21.547 28.688 -13.461 1 83.81 196 ASN B CA 1
ATOM 6124 C C . ASN B 1 196 ? -20.969 29.469 -12.281 1 83.81 196 ASN B C 1
ATOM 6126 O O . ASN B 1 196 ? -21.219 29.141 -11.125 1 83.81 196 ASN B O 1
ATOM 6130 N N . LEU B 1 197 ? -20.516 30.578 -12.438 1 75.12 197 LEU B N 1
ATOM 6131 C CA . LEU B 1 197 ? -19.797 31.312 -11.398 1 75.12 197 LEU B CA 1
ATOM 6132 C C . LEU B 1 197 ? -20.766 31.844 -10.344 1 75.12 197 LEU B C 1
ATOM 6134 O O . LEU B 1 197 ? -20.391 32 -9.18 1 75.12 197 LEU B O 1
ATOM 6138 N N . ASN B 1 198 ? -21.969 31.953 -10.641 1 77.19 198 ASN B N 1
ATOM 6139 C CA . ASN B 1 198 ? -22.891 32.625 -9.719 1 77.19 198 ASN B CA 1
ATOM 6140 C C . ASN B 1 198 ? -23.75 31.594 -8.977 1 77.19 198 ASN B C 1
ATOM 6142 O O . ASN B 1 198 ? -24.562 31.969 -8.117 1 77.19 198 ASN B O 1
ATOM 6146 N N . ASP B 1 199 ? -23.5 30.422 -9.164 1 82.69 199 ASP B N 1
ATOM 6147 C CA . ASP B 1 199 ? -24.25 29.375 -8.477 1 82.69 199 ASP B CA 1
ATOM 6148 C C . ASP B 1 199 ? -23.797 29.234 -7.031 1 82.69 199 ASP B C 1
ATOM 6150 O O . ASP B 1 199 ? -22.609 29.344 -6.734 1 82.69 199 ASP B O 1
ATOM 6154 N N . PRO B 1 200 ? -24.75 29.094 -6.125 1 80.69 200 PRO B N 1
ATOM 6155 C CA . PRO B 1 200 ? -24.406 28.938 -4.711 1 80.69 200 PRO B CA 1
ATOM 6156 C C . PRO B 1 200 ? -23.422 27.797 -4.469 1 80.69 200 PRO B C 1
ATOM 6158 O O . PRO B 1 200 ? -22.625 27.844 -3.525 1 80.69 200 PRO B O 1
ATOM 6161 N N . LEU B 1 201 ? -23.469 26.797 -5.324 1 88.25 201 LEU B N 1
ATOM 6162 C CA . LEU B 1 201 ? -22.594 25.641 -5.148 1 88.25 201 LEU B CA 1
ATOM 6163 C C . LEU B 1 201 ? -21.188 25.953 -5.66 1 88.25 201 LEU B C 1
ATOM 6165 O O . LEU B 1 201 ? -20.234 25.219 -5.352 1 88.25 201 LEU B O 1
ATOM 6169 N N . ALA B 1 202 ? -21.094 27.016 -6.449 1 89 202 ALA B N 1
ATOM 6170 C CA . ALA B 1 202 ? -19.812 27.375 -7.043 1 89 202 ALA B CA 1
ATOM 6171 C C . ALA B 1 202 ? -18.766 27.656 -5.969 1 89 202 ALA B C 1
ATOM 6173 O O . ALA B 1 202 ? -17.594 27.312 -6.125 1 89 202 ALA B O 1
ATOM 6174 N N . GLY B 1 203 ? -19.203 28.344 -4.926 1 88.56 203 GLY B N 1
ATOM 6175 C CA . GLY B 1 203 ? -18.281 28.609 -3.826 1 88.56 203 GLY B CA 1
ATOM 6176 C C . GLY B 1 203 ? -17.766 27.344 -3.162 1 88.56 203 GLY B C 1
ATOM 6177 O O . GLY B 1 203 ? -16.594 27.25 -2.836 1 88.56 203 GLY B O 1
ATOM 6178 N N . LEU B 1 204 ? -18.656 26.391 -2.955 1 92.94 204 LEU B N 1
ATOM 6179 C CA . LEU B 1 204 ? -18.281 25.125 -2.346 1 92.94 204 LEU B CA 1
ATOM 6180 C C . LEU B 1 204 ? -17.359 24.328 -3.27 1 92.94 204 LEU B C 1
ATOM 6182 O O . LEU B 1 204 ? -16.391 23.734 -2.812 1 92.94 204 LEU B O 1
ATOM 6186 N N . VAL B 1 205 ? -17.703 24.328 -4.57 1 94.88 205 VAL B N 1
ATOM 6187 C CA . VAL B 1 205 ? -16.922 23.609 -5.562 1 94.88 205 VAL B CA 1
ATOM 6188 C C . VAL B 1 205 ? -15.516 24.219 -5.648 1 94.88 205 VAL B C 1
ATOM 6190 O O . VAL B 1 205 ? -14.523 23.484 -5.633 1 94.88 205 VAL B O 1
ATOM 6193 N N . GLY B 1 206 ? -15.453 25.547 -5.762 1 94.06 206 GLY B N 1
ATOM 6194 C CA . GLY B 1 206 ? -14.164 26.219 -5.824 1 94.06 206 GLY B CA 1
ATOM 6195 C C . GLY B 1 206 ? -13.297 25.938 -4.613 1 94.06 206 GLY B C 1
ATOM 6196 O O . GLY B 1 206 ? -12.086 25.719 -4.746 1 94.06 206 GLY B O 1
ATOM 6197 N N . ARG B 1 207 ? -13.867 25.953 -3.449 1 93.19 207 ARG B N 1
ATOM 6198 C CA . ARG B 1 207 ? -13.125 25.688 -2.217 1 93.19 207 ARG B CA 1
ATOM 6199 C C . ARG B 1 207 ? -12.633 24.25 -2.174 1 93.19 207 ARG B C 1
ATOM 6201 O O . ARG B 1 207 ? -11.516 23.984 -1.728 1 93.19 207 ARG B O 1
ATOM 6208 N N . ALA B 1 208 ? -13.484 23.328 -2.535 1 96 208 ALA B N 1
ATOM 6209 C CA . ALA B 1 208 ? -13.125 21.922 -2.521 1 96 208 ALA B CA 1
ATOM 6210 C C . ALA B 1 208 ? -11.945 21.641 -3.455 1 96 208 ALA B C 1
ATOM 6212 O O . ALA B 1 208 ? -11.031 20.891 -3.105 1 96 208 ALA B O 1
ATOM 6213 N N . LEU B 1 209 ? -11.984 22.219 -4.637 1 96.19 209 LEU B N 1
ATOM 6214 C CA . LEU B 1 209 ? -10.938 22 -5.633 1 96.19 209 LEU B CA 1
ATOM 6215 C C . LEU B 1 209 ? -9.609 22.562 -5.152 1 96.19 209 LEU B C 1
ATOM 6217 O O . LEU B 1 209 ? -8.547 22.031 -5.496 1 96.19 209 LEU B O 1
ATOM 6221 N N . LYS B 1 210 ? -9.648 23.531 -4.355 1 93.19 210 LYS B N 1
ATOM 6222 C CA . LYS B 1 210 ? -8.422 24.125 -3.828 1 93.19 210 LYS B CA 1
ATOM 6223 C C . LYS B 1 210 ? -7.973 23.406 -2.559 1 93.19 210 LYS B C 1
ATOM 6225 O O . LYS B 1 210 ? -6.793 23.062 -2.41 1 93.19 210 LYS B O 1
ATOM 6230 N N . TYR B 1 211 ? -8.945 23.25 -1.681 1 94.31 211 TYR B N 1
ATOM 6231 C CA . TYR B 1 211 ? -8.656 22.609 -0.402 1 94.31 211 TYR B CA 1
ATOM 6232 C C . TYR B 1 211 ? -9.719 21.578 -0.055 1 94.31 211 TYR B C 1
ATOM 6234 O O . TYR B 1 211 ? -10.664 21.875 0.677 1 94.31 211 TYR B O 1
ATOM 6242 N N . PRO B 1 212 ? -9.438 20.328 -0.475 1 97.19 212 PRO B N 1
ATOM 6243 C CA . PRO B 1 212 ? -10.398 19.297 -0.095 1 97.19 212 PRO B CA 1
ATOM 6244 C C . PRO B 1 212 ? -10.586 19.188 1.417 1 97.19 212 PRO B C 1
ATOM 6246 O O . PRO B 1 212 ? -9.648 19.422 2.18 1 97.19 212 PRO B O 1
ATOM 6249 N N . LEU B 1 213 ? -11.727 18.766 1.858 1 97.75 213 LEU B N 1
ATOM 6250 C CA . LEU B 1 213 ? -12.086 18.734 3.271 1 97.75 213 LEU B CA 1
ATOM 6251 C C . LEU B 1 213 ? -11.094 17.891 4.066 1 97.75 213 LEU B C 1
ATOM 6253 O O . LEU B 1 213 ? -10.688 18.281 5.164 1 97.75 213 LEU B O 1
ATOM 6257 N N . ARG B 1 214 ? -10.711 16.75 3.492 1 97.94 214 ARG B N 1
ATOM 6258 C CA . ARG B 1 214 ? -9.852 15.812 4.207 1 97.94 214 ARG B CA 1
ATOM 6259 C C . ARG B 1 214 ? -8.477 16.422 4.477 1 97.94 214 ARG B C 1
ATOM 6261 O O . ARG B 1 214 ? -7.797 16.047 5.43 1 97.94 214 ARG B O 1
ATOM 6268 N N . ARG B 1 215 ? -8.109 17.438 3.746 1 97.19 215 ARG B N 1
ATOM 6269 C CA . ARG B 1 215 ? -6.77 18 3.832 1 97.19 215 ARG B CA 1
ATOM 6270 C C . ARG B 1 215 ? -6.816 19.438 4.3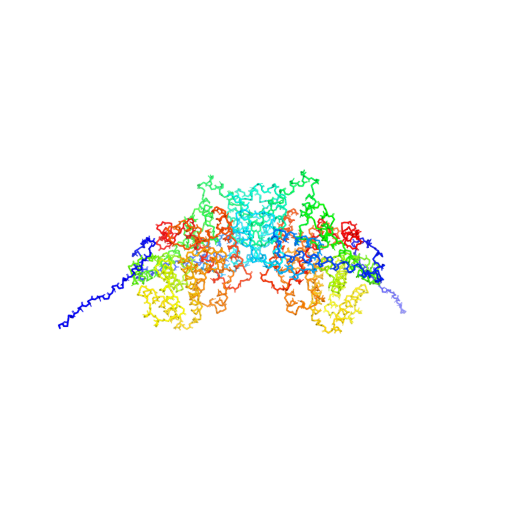55 1 97.19 215 ARG B C 1
ATOM 6272 O O . ARG B 1 215 ? -5.867 20.203 4.168 1 97.19 215 ARG B O 1
ATOM 6279 N N . SER B 1 216 ? -7.914 19.781 4.992 1 97 216 SER B N 1
ATOM 6280 C CA . SER B 1 216 ? -8.117 21.141 5.473 1 97 216 SER B CA 1
ATOM 6281 C C . SER B 1 216 ? -8.172 21.188 6.996 1 97 216 SER B C 1
ATOM 6283 O O . SER B 1 216 ? -8.375 20.156 7.645 1 97 216 SER B O 1
ATOM 6285 N N . LEU B 1 217 ? -8 22.359 7.555 1 97 217 LEU B N 1
ATOM 6286 C CA . LEU B 1 217 ? -8.086 22.562 8.992 1 97 217 LEU B CA 1
ATOM 6287 C C . LEU B 1 217 ? -9.523 22.828 9.43 1 97 217 LEU B C 1
ATOM 6289 O O . LEU B 1 217 ? -10.266 23.516 8.734 1 97 217 LEU B O 1
ATOM 6293 N N . ASN B 1 218 ? -9.844 22.281 10.523 1 96.56 218 ASN B N 1
ATOM 6294 C CA . ASN B 1 218 ? -11.211 22.344 11.023 1 96.56 218 ASN B CA 1
ATOM 6295 C C . ASN B 1 218 ? -11.703 23.781 11.141 1 96.56 218 ASN B C 1
ATOM 6297 O O . ASN B 1 218 ? -12.789 24.109 10.664 1 96.56 218 ASN B O 1
ATOM 6301 N N . ARG B 1 219 ? -10.93 24.688 11.719 1 97.69 219 ARG B N 1
ATOM 6302 C CA . ARG B 1 219 ? -11.383 26.047 11.992 1 97.69 219 ARG B CA 1
ATOM 6303 C C . ARG B 1 219 ? -11.547 26.828 10.703 1 97.69 219 ARG B C 1
ATOM 6305 O O . ARG B 1 219 ? -12.438 27.688 10.594 1 97.69 219 ARG B O 1
ATOM 6312 N N . LEU B 1 220 ? -10.688 26.578 9.766 1 97.5 220 LEU B N 1
ATOM 6313 C CA . LEU B 1 220 ? -10.789 27.281 8.492 1 97.5 220 LEU B CA 1
ATOM 6314 C C . LEU B 1 220 ? -11.984 26.766 7.691 1 97.5 220 LEU B C 1
ATOM 6316 O O . LEU B 1 220 ? -12.656 27.547 7.012 1 97.5 220 LEU B O 1
ATOM 6320 N N . VAL B 1 221 ? -12.227 25.453 7.738 1 97.5 221 VAL B N 1
ATOM 6321 C CA . VAL B 1 221 ? -13.414 24.891 7.094 1 97.5 221 VAL B CA 1
ATOM 6322 C C . VAL B 1 221 ? -14.672 25.5 7.715 1 97.5 221 VAL B C 1
ATOM 6324 O O . VAL B 1 221 ? -15.586 25.906 6.996 1 97.5 221 VAL B O 1
ATOM 6327 N N . ALA B 1 222 ? -14.703 25.547 9.039 1 97.94 222 ALA B N 1
ATOM 6328 C CA . ALA B 1 222 ? -15.844 26.109 9.75 1 97.94 222 ALA B CA 1
ATOM 6329 C C . ALA B 1 222 ? -16.047 27.578 9.367 1 97.94 222 ALA B C 1
ATOM 6331 O O . ALA B 1 222 ? -17.188 28.016 9.133 1 97.94 222 ALA B O 1
ATOM 6332 N N . ARG B 1 223 ? -14.969 28.359 9.359 1 97.19 223 ARG B N 1
ATOM 6333 C CA . ARG B 1 223 ? -15.031 29.766 8.984 1 97.19 223 ARG B CA 1
ATOM 6334 C C . ARG B 1 223 ? -15.695 29.938 7.625 1 97.19 223 ARG B C 1
ATOM 6336 O O . ARG B 1 223 ? -16.609 30.766 7.469 1 97.19 223 ARG B O 1
ATOM 6343 N N . HIS B 1 224 ? -15.266 29.188 6.688 1 95.38 224 HIS B N 1
ATOM 6344 C CA . HIS B 1 224 ? -15.797 29.266 5.332 1 95.38 224 HIS B CA 1
ATOM 6345 C C . HIS B 1 224 ? -17.25 28.797 5.27 1 95.38 224 HIS B C 1
ATOM 6347 O O . HIS B 1 224 ? -18.094 29.484 4.707 1 95.38 224 HIS B O 1
ATOM 6353 N N . TYR B 1 225 ? -17.531 27.641 5.848 1 96.56 225 TYR B N 1
ATOM 6354 C CA . TYR B 1 225 ? -18.844 27.031 5.734 1 96.56 225 TYR B CA 1
ATOM 6355 C C . TYR B 1 225 ? -19.906 27.859 6.449 1 96.56 225 TYR B C 1
ATOM 6357 O O . TYR B 1 225 ? -21.016 28.016 5.957 1 96.56 225 TYR B O 1
ATOM 6365 N N . ILE B 1 226 ? -19.578 28.438 7.621 1 97 226 ILE B N 1
ATOM 6366 C CA . ILE B 1 226 ? -20.484 29.328 8.328 1 97 226 ILE B CA 1
ATOM 6367 C C . ILE B 1 226 ? -20.859 30.5 7.441 1 97 226 ILE B C 1
ATOM 6369 O O . ILE B 1 226 ? -22.016 30.938 7.422 1 97 226 ILE B O 1
ATOM 6373 N N . SER B 1 227 ? -19.922 31 6.691 1 94.06 227 SER B N 1
ATOM 6374 C CA . SER B 1 227 ? -20.109 32.188 5.875 1 94.06 227 SER B CA 1
ATOM 6375 C C . SER B 1 227 ? -21.031 31.922 4.695 1 94.06 227 SER B C 1
ATOM 6377 O O . SER B 1 227 ? -21.703 32.844 4.188 1 94.06 227 SER B O 1
ATOM 6379 N N . VAL B 1 228 ? -21.156 30.703 4.238 1 92.56 228 VAL B N 1
ATOM 6380 C CA . VAL B 1 228 ? -21.922 30.438 3.031 1 92.56 228 VAL B CA 1
ATOM 6381 C C . VAL B 1 228 ? -23.156 29.609 3.383 1 92.56 228 VAL B C 1
ATOM 6383 O O . VAL B 1 228 ? -24.094 29.5 2.582 1 92.56 228 VAL B O 1
ATOM 6386 N N . TYR B 1 229 ? -23.219 29.062 4.578 1 94 229 TYR B N 1
ATOM 6387 C CA . TYR B 1 229 ? -24.203 28.078 4.98 1 94 229 TYR B CA 1
ATOM 6388 C C . TYR B 1 229 ? -25.625 28.641 4.832 1 94 229 TYR B C 1
ATOM 6390 O O . TYR B 1 229 ? -26.531 27.922 4.414 1 94 229 TYR B O 1
ATOM 6398 N N . HIS B 1 230 ? -25.859 29.906 5.086 1 91.38 230 HIS B N 1
ATOM 6399 C CA . HIS B 1 230 ? -27.172 30.531 5.051 1 91.38 230 HIS B CA 1
ATOM 6400 C C . HIS B 1 230 ? -27.719 30.594 3.627 1 91.38 230 HIS B C 1
ATOM 6402 O O . HIS B 1 230 ? -28.938 30.719 3.424 1 91.38 230 HIS B O 1
ATOM 6408 N N . LYS B 1 231 ? -26.859 30.469 2.635 1 89.25 231 LYS B N 1
ATOM 6409 C CA . LYS B 1 231 ? -27.266 30.562 1.234 1 89.25 231 LYS B CA 1
ATOM 6410 C C . LYS B 1 231 ? -27.703 29.203 0.703 1 89.25 231 LYS B C 1
ATOM 6412 O O . LYS B 1 231 ? -28.328 29.125 -0.357 1 89.25 231 LYS B O 1
ATOM 6417 N N . LEU B 1 232 ? -27.391 28.172 1.484 1 90.38 232 LEU B N 1
ATOM 6418 C CA . LEU B 1 232 ? -27.703 26.828 1.019 1 90.38 232 LEU B CA 1
ATOM 6419 C C . LEU B 1 232 ? -29.156 26.484 1.351 1 90.38 232 LEU B C 1
ATOM 6421 O O . LEU B 1 232 ? -29.641 26.812 2.432 1 90.38 232 LEU B O 1
ATOM 6425 N N . SER B 1 233 ? -29.875 25.812 0.452 1 88.25 233 SER B N 1
ATOM 6426 C CA . SER B 1 233 ? -31.312 25.547 0.588 1 88.25 233 SER B CA 1
ATOM 6427 C C . SER B 1 233 ? -31.578 24.625 1.768 1 88.25 233 SER B C 1
ATOM 6429 O O . SER B 1 233 ? -32.656 24.672 2.369 1 88.25 233 SER B O 1
ATOM 6431 N N . TRP B 1 234 ? -30.656 23.812 2.186 1 89.38 234 TRP B N 1
ATOM 6432 C CA . TRP B 1 234 ? -30.875 22.828 3.238 1 89.38 234 TRP B CA 1
ATOM 6433 C C . TRP B 1 234 ? -30.344 23.344 4.578 1 89.38 234 TRP B C 1
ATOM 6435 O O . TRP B 1 234 ? -30.281 22.578 5.551 1 89.38 234 TRP B O 1
ATOM 6445 N N . HIS B 1 235 ? -29.953 24.625 4.668 1 93.12 235 HIS B N 1
ATOM 6446 C CA . HIS B 1 235 ? -29.344 25.125 5.895 1 93.12 235 HIS B CA 1
ATOM 6447 C C . HIS B 1 235 ? -30.281 24.984 7.086 1 93.12 235 HIS B C 1
ATOM 6449 O O . HIS B 1 235 ? -31.5 24.938 6.914 1 93.12 235 HIS B O 1
ATOM 6455 N N . ASN B 1 236 ? -29.766 24.797 8.25 1 95.56 236 ASN B N 1
ATOM 6456 C CA . ASN B 1 236 ? -30.453 24.719 9.523 1 95.56 236 ASN B CA 1
ATOM 6457 C C . ASN B 1 236 ? -30.109 25.906 10.422 1 95.56 236 ASN B C 1
ATOM 6459 O O . ASN B 1 236 ? -28.953 26.078 10.82 1 95.56 236 ASN B O 1
ATOM 6463 N N . GLN B 1 237 ? -31.156 26.625 10.781 1 96.06 237 GLN B N 1
ATOM 6464 C CA . GLN B 1 237 ? -30.922 27.875 11.5 1 96.06 237 GLN B CA 1
ATOM 6465 C C . GLN B 1 237 ? -30.359 27.609 12.891 1 96.06 237 GLN B C 1
ATOM 6467 O O . GLN B 1 237 ? -29.562 28.391 13.398 1 96.06 237 GLN B O 1
ATOM 6472 N N . VAL B 1 238 ? -30.781 26.594 13.508 1 96.94 238 VAL B N 1
ATOM 6473 C CA . VAL B 1 238 ? -30.281 26.25 14.828 1 96.94 238 VAL B CA 1
ATOM 6474 C C . VAL B 1 238 ? -28.781 25.969 14.75 1 96.94 238 VAL B C 1
ATOM 6476 O O . VAL B 1 238 ? -28 26.453 15.57 1 96.94 238 VAL B O 1
ATOM 6479 N N . LEU B 1 239 ? -28.344 25.188 13.742 1 97.69 239 LEU B N 1
ATOM 6480 C CA . LEU B 1 239 ? -26.938 24.859 13.562 1 97.69 239 LEU B CA 1
ATOM 6481 C C . LEU B 1 239 ? -26.125 26.109 13.25 1 97.69 239 LEU B C 1
ATOM 6483 O O . LEU B 1 239 ? -25 26.281 13.742 1 97.69 239 LEU B O 1
ATOM 6487 N N . LEU B 1 240 ? -26.703 26.938 12.422 1 97.88 240 LEU B N 1
ATOM 6488 C CA . LEU B 1 240 ? -26 28.156 12.047 1 97.88 240 LEU B CA 1
ATOM 6489 C C . LEU B 1 240 ? -25.75 29.047 13.258 1 97.88 240 LEU B C 1
ATOM 6491 O O . LEU B 1 240 ? -24.656 29.562 13.461 1 97.88 240 LEU B O 1
ATOM 6495 N N . ASP B 1 241 ? -26.75 29.234 14.07 1 97.5 241 ASP B N 1
ATOM 6496 C CA . ASP B 1 241 ? -26.641 30.047 15.273 1 97.5 241 ASP B CA 1
ATOM 6497 C C . ASP B 1 241 ? -25.641 29.438 16.266 1 97.5 241 ASP B C 1
ATOM 6499 O O . ASP B 1 241 ? -24.828 30.156 16.844 1 97.5 241 ASP B O 1
ATOM 6503 N N . LEU B 1 242 ? -25.781 28.188 16.422 1 97.94 242 LEU B N 1
ATOM 6504 C CA . LEU B 1 242 ? -24.844 27.484 17.297 1 97.94 242 LEU B CA 1
ATOM 6505 C C . LEU B 1 242 ? -23.422 27.625 16.797 1 97.94 242 LEU B C 1
ATOM 6507 O O . LEU B 1 242 ? -22.5 27.844 17.578 1 97.94 242 LEU B O 1
ATOM 6511 N N . ALA B 1 243 ? -23.234 27.438 15.539 1 98.25 243 ALA B N 1
ATOM 6512 C CA . ALA B 1 243 ? -21.891 27.469 14.938 1 98.25 243 ALA B CA 1
ATOM 6513 C C . ALA B 1 243 ? -21.25 28.844 15.109 1 98.25 243 ALA B C 1
ATOM 6515 O O . ALA B 1 243 ? -20.062 28.938 15.438 1 98.25 243 ALA B O 1
ATOM 6516 N N . LYS B 1 244 ? -22 29.922 14.82 1 97.31 244 LYS B N 1
ATOM 6517 C CA . LYS B 1 244 ? -21.484 31.281 14.977 1 97.31 244 LYS B CA 1
ATOM 6518 C C . LYS B 1 244 ? -21.031 31.531 16.422 1 97.31 244 LYS B C 1
ATOM 6520 O O . LYS B 1 244 ? -19.938 32.031 16.656 1 97.31 244 LYS B O 1
ATOM 6525 N N . ARG B 1 245 ? -21.828 31.188 17.344 1 96.06 245 ARG B N 1
ATOM 6526 C CA . ARG B 1 245 ? -21.547 31.422 18.766 1 96.06 245 ARG B CA 1
ATOM 6527 C C . ARG B 1 245 ? -20.391 30.547 19.25 1 96.06 245 ARG B C 1
ATOM 6529 O O . ARG B 1 245 ? -19.547 31.016 20 1 96.06 245 ARG B O 1
ATOM 6536 N N . ASP B 1 246 ? -20.469 29.297 18.875 1 96.25 246 ASP B N 1
ATOM 6537 C CA . ASP B 1 246 ? -19.391 28.391 19.25 1 96.25 246 ASP B CA 1
ATOM 6538 C C . ASP B 1 246 ? -18.062 28.844 18.656 1 96.25 246 ASP B C 1
ATOM 6540 O O . ASP B 1 246 ? -17.016 28.781 19.328 1 96.25 246 ASP B O 1
ATOM 6544 N N . PHE B 1 247 ? -18.062 29.266 17.375 1 97.38 247 PHE B N 1
ATOM 6545 C CA . PHE B 1 247 ? -16.859 29.766 16.734 1 97.38 247 PHE B CA 1
ATOM 6546 C C . PHE B 1 247 ? -16.266 30.938 17.531 1 97.38 247 PHE B C 1
ATOM 6548 O O . PHE B 1 247 ? -15.062 30.969 17.781 1 97.38 247 PHE B O 1
ATOM 6555 N N . ASN B 1 248 ? -17.094 31.859 17.891 1 95.5 248 ASN B N 1
ATOM 6556 C CA . ASN B 1 248 ? -16.656 33.031 18.641 1 95.5 248 ASN B CA 1
ATOM 6557 C C . ASN B 1 248 ? -16.109 32.656 20.016 1 95.5 248 ASN B C 1
ATOM 6559 O O . ASN B 1 248 ? -15.141 33.219 20.484 1 95.5 248 ASN B O 1
ATOM 6563 N N . ARG B 1 249 ? -16.781 31.734 20.625 1 94.25 249 ARG B N 1
ATOM 6564 C CA . ARG B 1 249 ? -16.344 31.266 21.938 1 94.25 249 ARG B CA 1
ATOM 6565 C C . ARG B 1 249 ? -14.953 30.641 21.875 1 94.25 249 ARG B C 1
ATOM 6567 O O . ARG B 1 249 ? -14.094 30.938 22.703 1 94.25 249 ARG B O 1
ATOM 6574 N N . VAL B 1 250 ? -14.773 29.75 20.953 1 96.06 250 VAL B N 1
ATOM 6575 C CA . VAL B 1 250 ? -13.484 29.078 20.797 1 96.06 250 VAL B CA 1
ATOM 6576 C C . VAL B 1 250 ? -12.422 30.094 20.375 1 96.06 250 VAL B C 1
ATOM 6578 O O . VAL B 1 250 ? -11.273 30 20.812 1 96.06 250 VAL B O 1
ATOM 6581 N N . GLN B 1 251 ? -12.789 31.016 19.5 1 96.62 251 GLN B N 1
ATOM 6582 C CA . GLN B 1 251 ? -11.883 32.094 19.141 1 96.62 251 GLN B CA 1
ATOM 6583 C C . GLN B 1 251 ? -11.422 32.875 20.375 1 96.62 251 GLN B C 1
ATOM 6585 O O . GLN B 1 251 ? -10.234 33.188 20.5 1 96.62 251 GLN B O 1
ATOM 6590 N N . ALA B 1 252 ? -12.359 33.219 21.234 1 94.5 252 ALA B N 1
ATOM 6591 C CA . ALA B 1 252 ? -12.031 33.938 22.453 1 94.5 252 ALA B CA 1
ATOM 6592 C C . ALA B 1 252 ? -11.086 33.125 23.344 1 94.5 252 ALA B C 1
ATOM 6594 O O . ALA B 1 252 ? -10.172 33.688 23.953 1 94.5 252 ALA B O 1
ATOM 6595 N N . LEU B 1 253 ? -11.375 31.891 23.422 1 95.12 253 LEU B N 1
ATOM 6596 C CA . LEU B 1 253 ? -10.492 31 24.172 1 95.12 253 LEU B CA 1
ATOM 6597 C C . LEU B 1 253 ? -9.078 31.031 23.609 1 95.12 253 LEU B C 1
ATOM 6599 O O . LEU B 1 253 ? -8.109 31.156 24.344 1 95.12 253 LEU B O 1
ATOM 6603 N N . HIS B 1 254 ? -8.961 30.891 22.344 1 97.31 254 HIS B N 1
ATOM 6604 C CA . HIS B 1 254 ? -7.656 30.906 21.688 1 97.31 254 HIS B CA 1
ATOM 6605 C C . HIS B 1 254 ? -6.949 32.25 21.891 1 97.31 254 HIS B C 1
ATOM 6607 O O . HIS B 1 254 ? -5.73 32.281 22.062 1 97.31 254 HIS B O 1
ATOM 6613 N N . GLN B 1 255 ? -7.715 33.312 21.844 1 96.94 255 GLN B N 1
ATOM 6614 C CA . GLN B 1 255 ? -7.152 34.625 22.109 1 96.94 255 GLN B CA 1
ATOM 6615 C C . GLN B 1 255 ? -6.605 34.719 23.531 1 96.94 255 GLN B C 1
ATOM 6617 O O . GLN B 1 255 ? -5.527 35.281 23.766 1 96.94 255 GLN B O 1
ATOM 6622 N N . SER B 1 256 ? -7.305 34.156 24.438 1 95.62 256 SER B N 1
ATOM 6623 C CA . SER B 1 256 ? -6.898 34.188 25.844 1 95.62 256 SER B CA 1
ATOM 6624 C C . SER B 1 256 ? -5.633 33.375 26.078 1 95.62 256 SER B C 1
ATOM 6626 O O . SER B 1 256 ? -4.906 33.625 27.047 1 95.62 256 SER B O 1
ATOM 6628 N N . GLU B 1 257 ? -5.41 32.375 25.281 1 96.56 257 GLU B N 1
ATOM 6629 C CA . GLU B 1 257 ? -4.176 31.594 25.328 1 96.56 257 GLU B CA 1
ATOM 6630 C C . GLU B 1 257 ? -3.025 32.344 24.672 1 96.56 257 GLU B C 1
ATOM 6632 O O . GLU B 1 257 ? -1.902 32.344 25.172 1 96.56 257 GLU B O 1
ATOM 6637 N N . LEU B 1 258 ? -3.336 32.969 23.562 1 97.56 258 LEU B N 1
ATOM 6638 C CA . LEU B 1 258 ? -2.324 33.594 22.734 1 97.56 258 LEU B CA 1
ATOM 6639 C C . LEU B 1 258 ? -1.801 34.875 23.406 1 97.56 258 LEU B C 1
ATOM 6641 O O . LEU B 1 258 ? -0.641 35.25 23.203 1 97.56 258 LEU B O 1
ATOM 6645 N N . GLY B 1 259 ? -2.631 35.531 24.156 1 96.25 259 GLY B N 1
ATOM 6646 C CA . GLY B 1 259 ? -2.197 36.719 24.891 1 96.25 259 GLY B CA 1
ATOM 6647 C C . GLY B 1 259 ? -0.987 36.469 25.781 1 96.25 259 GLY B C 1
ATOM 6648 O O . GLY B 1 259 ? 0.087 37 25.531 1 96.25 259 GLY B O 1
ATOM 6649 N N . PRO B 1 260 ? -1.173 35.594 26.781 1 96.56 260 PRO B N 1
ATOM 6650 C CA . PRO B 1 260 ? -0.036 35.281 27.641 1 96.56 260 PRO B CA 1
ATOM 6651 C C . PRO B 1 260 ? 1.151 34.719 26.859 1 96.56 260 PRO B C 1
ATOM 6653 O O . PRO B 1 260 ? 2.305 34.938 27.234 1 96.56 260 PRO B O 1
ATOM 6656 N N . ILE B 1 261 ? 0.937 33.969 25.844 1 97.81 261 ILE B N 1
ATOM 6657 C CA . ILE B 1 261 ? 2.02 33.406 25.047 1 97.81 261 ILE B CA 1
ATOM 6658 C C . ILE B 1 261 ? 2.82 34.531 24.391 1 97.81 261 ILE B C 1
ATOM 6660 O O . ILE B 1 261 ? 4.051 34.5 24.391 1 97.81 261 ILE B O 1
ATOM 6664 N N . THR B 1 262 ? 2.105 35.5 23.797 1 97.75 262 THR B N 1
ATOM 6665 C CA . THR B 1 262 ? 2.789 36.625 23.156 1 97.75 262 THR B CA 1
ATOM 6666 C C . THR B 1 262 ? 3.52 37.469 24.188 1 97.75 262 THR B C 1
ATOM 6668 O O . THR B 1 262 ? 4.578 38.031 23.906 1 97.75 262 THR B O 1
ATOM 6671 N N . ARG B 1 263 ? 2.994 37.625 25.391 1 97.31 263 ARG B N 1
ATOM 6672 C CA . ARG B 1 263 ? 3.703 38.281 26.469 1 97.31 263 ARG B CA 1
ATOM 6673 C C . ARG B 1 263 ? 4.988 37.531 26.828 1 97.31 263 ARG B C 1
ATOM 6675 O O . ARG B 1 263 ? 6.047 38.156 26.969 1 97.31 263 ARG B O 1
ATOM 6682 N N . TRP B 1 264 ? 4.812 36.281 27.062 1 97.75 264 TRP B N 1
ATOM 6683 C CA . TRP B 1 264 ? 5.973 35.438 27.328 1 97.75 264 TRP B CA 1
ATOM 6684 C C . TRP B 1 264 ? 7.035 35.625 26.25 1 97.75 264 TRP B C 1
ATOM 6686 O O . TRP B 1 264 ? 8.219 35.781 26.562 1 97.75 264 TRP B O 1
ATOM 6696 N N . TRP B 1 265 ? 6.637 35.625 25.031 1 97.88 265 TRP B N 1
ATOM 6697 C CA . TRP B 1 265 ? 7.531 35.781 23.891 1 97.88 265 TRP B CA 1
ATOM 6698 C C . TRP B 1 265 ? 8.195 37.125 23.891 1 97.88 265 TRP B C 1
ATOM 6700 O O . TRP B 1 265 ? 9.391 37.25 23.609 1 97.88 265 TRP B O 1
ATOM 6710 N N . LYS B 1 266 ? 7.441 38.125 24.125 1 96.38 266 LYS B N 1
ATOM 6711 C CA . LYS B 1 266 ? 7.961 39.469 24.203 1 96.38 266 LYS B CA 1
ATOM 6712 C C . LYS B 1 266 ? 9 39.594 25.312 1 96.38 266 LYS B C 1
ATOM 6714 O O . LYS B 1 266 ? 10.016 40.281 25.141 1 96.38 266 LYS B O 1
ATOM 6719 N N . ASP B 1 267 ? 8.773 39 26.406 1 96.81 267 ASP B N 1
ATOM 6720 C CA . ASP B 1 267 ? 9.688 39.031 27.531 1 96.81 267 ASP B CA 1
ATOM 6721 C C . ASP B 1 267 ? 11.023 38.375 27.188 1 96.81 267 ASP B C 1
ATOM 6723 O O . ASP B 1 267 ? 12.062 38.781 27.719 1 96.81 267 ASP B O 1
ATOM 6727 N N . LEU B 1 268 ? 10.945 37.406 26.406 1 97.12 268 LEU B N 1
ATOM 6728 C CA . LEU B 1 268 ? 12.18 36.75 25.969 1 97.12 268 LEU B CA 1
ATOM 6729 C C . LEU B 1 268 ? 13 37.688 25.078 1 97.12 268 LEU B C 1
ATOM 6731 O O . LEU B 1 268 ? 14.219 37.531 24.984 1 97.12 268 LEU B O 1
ATOM 6735 N N . ASP B 1 269 ? 12.398 38.594 24.297 1 96.44 269 ASP B N 1
ATOM 6736 C CA . ASP B 1 269 ? 12.992 39.688 23.5 1 96.44 269 ASP B CA 1
ATOM 6737 C C . ASP B 1 269 ? 13.891 39.125 22.406 1 96.44 269 ASP B C 1
ATOM 6739 O O . ASP B 1 269 ? 14.977 39.625 22.172 1 96.44 269 ASP B O 1
ATOM 6743 N N . PHE B 1 270 ? 13.438 38.031 21.828 1 94.75 270 PHE B N 1
ATOM 6744 C CA . PHE B 1 270 ? 14.211 37.438 20.75 1 94.75 270 PHE B CA 1
ATOM 6745 C C . PHE B 1 270 ? 14.305 38.375 19.547 1 94.75 270 PHE B C 1
ATOM 6747 O O . PHE B 1 270 ? 15.305 38.375 18.828 1 94.75 270 PHE B O 1
ATOM 6754 N N . ALA B 1 271 ? 13.289 39.156 19.297 1 93 271 ALA B N 1
ATOM 6755 C CA . ALA B 1 271 ? 13.273 40.094 18.172 1 93 271 ALA B CA 1
ATOM 6756 C C . ALA B 1 271 ? 14.508 40.969 18.188 1 93 271 ALA B C 1
ATOM 6758 O O . ALA B 1 271 ? 15.031 41.312 17.125 1 93 271 ALA B O 1
ATOM 6759 N N . ASN B 1 272 ? 14.969 41.312 19.344 1 93.25 272 ASN B N 1
ATOM 6760 C CA . ASN B 1 272 ? 16.141 42.156 19.469 1 93.25 272 ASN B CA 1
ATOM 6761 C C . ASN B 1 272 ? 17.406 41.375 19.734 1 93.25 272 ASN B C 1
ATOM 6763 O O . ASN B 1 272 ? 18.453 41.656 19.172 1 93.25 272 ASN B O 1
ATOM 6767 N N . LYS B 1 273 ? 17.266 40.438 20.562 1 95.25 273 LYS B N 1
ATOM 6768 C CA . LYS B 1 273 ? 18.438 39.688 21.031 1 95.25 273 LYS B CA 1
ATOM 6769 C C . LYS B 1 273 ? 18.906 38.688 19.984 1 95.25 273 LYS B C 1
ATOM 6771 O O . LYS B 1 273 ? 20.094 38.344 19.922 1 95.25 273 LYS B O 1
ATOM 6776 N N . LEU B 1 274 ? 17.969 38.094 19.328 1 95.44 274 LEU B N 1
ATOM 6777 C CA . LEU B 1 274 ? 18.25 37.156 18.266 1 95.44 274 LEU B CA 1
ATOM 6778 C C . LEU B 1 274 ? 17.641 37.594 16.953 1 95.44 274 LEU B C 1
ATOM 6780 O O . LEU B 1 274 ? 16.875 36.844 16.328 1 95.44 274 LEU B O 1
ATOM 6784 N N . SER B 1 275 ? 18.094 38.719 16.406 1 92.69 275 SER B N 1
ATOM 6785 C CA . SER B 1 275 ? 17.453 39.406 15.297 1 92.69 275 SER B CA 1
ATOM 6786 C C . SER B 1 275 ? 17.609 38.625 14 1 92.69 275 SER B C 1
ATOM 6788 O O . SER B 1 275 ? 16.891 38.906 13.031 1 92.69 275 SER B O 1
ATOM 6790 N N . PHE B 1 276 ? 18.453 37.656 13.953 1 92.31 276 PHE B N 1
ATOM 6791 C CA . PHE B 1 276 ? 18.656 36.844 12.758 1 92.31 276 PHE B CA 1
ATOM 6792 C C . PHE B 1 276 ? 17.547 35.781 12.633 1 92.31 276 PHE B C 1
ATOM 6794 O O . PHE B 1 276 ? 17.359 35.219 11.562 1 92.31 276 PHE B O 1
ATOM 6801 N N . ALA B 1 277 ? 16.844 35.469 13.734 1 94.88 277 ALA B N 1
ATOM 6802 C CA . ALA B 1 277 ? 15.867 34.375 13.766 1 94.88 277 ALA B CA 1
ATOM 6803 C C . ALA B 1 277 ? 14.469 34.875 13.422 1 94.88 277 ALA B C 1
ATOM 6805 O O . ALA B 1 277 ? 14.164 36.062 13.633 1 94.88 277 ALA B O 1
ATOM 6806 N N . ARG B 1 278 ? 13.672 34.094 12.898 1 93.94 278 ARG B N 1
ATOM 6807 C CA . ARG B 1 278 ? 12.289 34.438 12.57 1 93.94 278 ARG B CA 1
ATOM 6808 C C . ARG B 1 278 ? 11.469 34.688 13.836 1 93.94 278 ARG B C 1
ATOM 6810 O O . ARG B 1 278 ? 11.5 33.875 14.766 1 93.94 278 ARG B O 1
ATOM 6817 N N . ASP B 1 279 ? 10.773 35.719 13.781 1 95.94 279 ASP B N 1
ATOM 6818 C CA . ASP B 1 279 ? 9.836 36.094 14.836 1 95.94 279 ASP B CA 1
ATOM 6819 C C . ASP B 1 279 ? 8.406 35.719 14.445 1 95.94 279 ASP B C 1
ATOM 6821 O O . ASP B 1 279 ? 7.695 36.562 13.859 1 95.94 279 ASP B O 1
ATOM 6825 N N . ARG B 1 280 ? 7.914 34.531 14.844 1 97.31 280 ARG B N 1
ATOM 6826 C CA . ARG B 1 280 ? 6.695 33.969 14.273 1 97.31 280 ARG B CA 1
ATOM 6827 C C . ARG B 1 280 ? 5.863 33.25 15.344 1 97.31 280 ARG B C 1
ATOM 6829 O O . ARG B 1 280 ? 5.324 32.188 15.102 1 97.31 280 ARG B O 1
ATOM 6836 N N . VAL B 1 281 ? 5.766 33.812 16.531 1 98.12 281 VAL B N 1
ATOM 6837 C CA . VAL B 1 281 ? 5.109 33.094 17.625 1 98.12 281 VAL B CA 1
ATOM 6838 C C . VAL B 1 281 ? 3.615 32.938 17.344 1 98.12 281 VAL B C 1
ATOM 6840 O O . VAL B 1 281 ? 3.002 31.938 17.656 1 98.12 281 VAL B O 1
ATOM 6843 N N . VAL B 1 282 ? 2.998 33.969 16.703 1 98.38 282 VAL B N 1
ATOM 6844 C CA . VAL B 1 282 ? 1.571 33.906 16.391 1 98.38 282 VAL B CA 1
ATOM 6845 C C . VAL B 1 282 ? 1.311 32.875 15.312 1 98.38 282 VAL B C 1
ATOM 6847 O O . VAL B 1 282 ? 0.355 32.094 15.406 1 98.38 282 VAL B O 1
ATOM 6850 N N . GLU B 1 283 ? 2.156 32.844 14.242 1 98.31 283 GLU B N 1
ATOM 6851 C CA . GLU B 1 283 ? 2.061 31.828 13.211 1 98.31 283 GLU B CA 1
ATOM 6852 C C . GLU B 1 283 ? 2.223 30.438 13.805 1 98.31 283 GLU B C 1
ATOM 6854 O O . GLU B 1 283 ? 1.56 29.484 13.367 1 98.31 283 GLU B O 1
ATOM 6859 N N . CYS B 1 284 ? 3.111 30.297 14.797 1 98.56 284 CYS B N 1
ATOM 6860 C CA . CYS B 1 284 ? 3.316 29.031 15.469 1 98.56 284 CYS B CA 1
ATOM 6861 C C . CYS B 1 284 ? 2.066 28.609 16.234 1 98.56 284 CYS B C 1
ATOM 6863 O O . CYS B 1 284 ? 1.698 27.422 16.234 1 98.56 284 CYS B O 1
ATOM 6865 N N . TYR B 1 285 ? 1.449 29.562 16.906 1 98.69 285 TYR B N 1
ATOM 6866 C CA . TYR B 1 285 ? 0.202 29.25 17.578 1 98.69 285 TYR B CA 1
ATOM 6867 C C . TYR B 1 285 ? -0.862 28.781 16.594 1 98.69 285 TYR B C 1
ATOM 6869 O O . TYR B 1 285 ? -1.605 27.844 16.875 1 98.69 285 TYR B O 1
ATOM 6877 N N . PHE B 1 286 ? -0.991 29.516 15.516 1 98.44 286 PHE B N 1
ATOM 6878 C CA . PHE B 1 286 ? -1.925 29.125 14.469 1 98.44 286 PHE B CA 1
ATOM 6879 C C . PHE B 1 286 ? -1.658 27.688 14.016 1 98.44 286 PHE B C 1
ATOM 6881 O O . PHE B 1 286 ? -2.592 26.906 13.852 1 98.44 286 PHE B O 1
ATOM 6888 N N . TRP B 1 287 ? -0.343 27.359 13.797 1 98.5 287 TRP B N 1
ATOM 6889 C CA . TRP B 1 287 ? 0.076 26.016 13.422 1 98.5 287 TRP B CA 1
ATOM 6890 C C . TRP B 1 287 ? -0.457 24.984 14.422 1 98.5 287 TRP B C 1
ATOM 6892 O O . TRP B 1 287 ? -1.063 23.984 14.023 1 98.5 287 TRP B O 1
ATOM 6902 N N . ILE B 1 288 ? -0.324 25.203 15.68 1 98.69 288 ILE B N 1
ATOM 6903 C CA . ILE B 1 288 ? -0.654 24.25 16.734 1 98.69 288 ILE B CA 1
ATOM 6904 C C . ILE B 1 288 ? -2.166 24.219 16.938 1 98.69 288 ILE B C 1
ATOM 6906 O O . ILE B 1 288 ? -2.734 23.172 17.25 1 98.69 288 ILE B O 1
ATOM 6910 N N . SER B 1 289 ? -2.818 25.406 16.75 1 98.25 289 SER B N 1
ATOM 6911 C CA . SER B 1 289 ? -4.277 25.406 16.812 1 98.25 289 SER B CA 1
ATOM 6912 C C . SER B 1 289 ? -4.863 24.516 15.711 1 98.25 289 SER B C 1
ATOM 6914 O O . SER B 1 289 ? -5.969 24 15.852 1 98.25 289 SER B O 1
ATOM 6916 N N . GLY B 1 290 ? -4.133 24.375 14.578 1 98.12 290 GLY B N 1
ATOM 6917 C CA . GLY B 1 290 ? -4.512 23.422 13.547 1 98.12 290 GLY B CA 1
ATOM 6918 C C . GLY B 1 290 ? -4.34 21.969 13.984 1 98.12 290 GLY B C 1
ATOM 6919 O O . GLY B 1 290 ? -5.086 21.094 13.547 1 98.12 290 GLY B O 1
ATOM 6920 N N . VAL B 1 291 ? -3.396 21.703 14.844 1 98.31 291 VAL B N 1
ATOM 6921 C CA . VAL B 1 291 ? -3.143 20.359 15.367 1 98.31 291 VAL B CA 1
ATOM 6922 C C . VAL B 1 291 ? -4.281 19.938 16.297 1 98.31 291 VAL B C 1
ATOM 6924 O O . VAL B 1 291 ? -4.77 18.812 16.219 1 98.31 291 VAL B O 1
ATOM 6927 N N . TYR B 1 292 ? -4.719 20.703 17.156 1 96.81 292 TYR B N 1
ATOM 6928 C CA . TYR B 1 292 ? -5.891 20.484 18 1 96.81 292 TYR B CA 1
ATOM 6929 C C . TYR B 1 292 ? -6.5 21.812 18.453 1 96.81 292 TYR B C 1
ATOM 6931 O O . TYR B 1 292 ? -5.957 22.484 19.328 1 96.81 292 TYR B O 1
ATOM 6939 N N . PHE B 1 293 ? -7.695 22.156 17.969 1 97.31 293 PHE B N 1
ATOM 6940 C CA . PHE B 1 293 ? -8.383 23.406 18.219 1 97.31 293 PHE B CA 1
ATOM 6941 C C . PHE B 1 293 ? -9.328 23.281 19.406 1 97.31 293 PHE B C 1
ATOM 6943 O O . PHE B 1 293 ? -9.742 24.297 19.984 1 97.31 293 PHE B O 1
ATOM 6950 N N . GLU B 1 294 ? -9.633 22.094 19.828 1 96.88 294 GLU B N 1
ATOM 6951 C CA . GLU B 1 294 ? -10.68 21.828 20.797 1 96.88 294 GLU B CA 1
ATOM 6952 C C . GLU B 1 294 ? -10.352 22.453 22.156 1 96.88 294 GLU B C 1
ATOM 6954 O O . GLU B 1 294 ? -9.211 22.391 22.609 1 96.88 294 GLU B O 1
ATOM 6959 N N . PRO B 1 295 ? -11.336 22.984 22.797 1 96.19 295 PRO B N 1
ATOM 6960 C CA . PRO B 1 295 ? -11.133 23.672 24.078 1 96.19 295 PRO B CA 1
ATOM 6961 C C . PRO B 1 295 ? -10.477 22.766 25.125 1 96.19 295 PRO B C 1
ATOM 6963 O O . PRO B 1 295 ? -9.727 23.25 25.984 1 96.19 295 PRO B O 1
ATOM 6966 N N . ARG B 1 296 ? -10.656 21.5 25.109 1 95.5 296 ARG B N 1
ATOM 6967 C CA . ARG B 1 296 ? -10.148 20.594 26.141 1 95.5 296 ARG B CA 1
ATOM 6968 C C . ARG B 1 296 ? -8.625 20.469 26.062 1 95.5 296 ARG B C 1
ATOM 6970 O O . ARG B 1 296 ? -7.988 20 27 1 95.5 296 ARG B O 1
ATOM 6977 N N . TYR B 1 297 ? -8.008 20.984 25.062 1 96.56 297 TYR B N 1
ATOM 6978 C CA . TYR B 1 297 ? -6.574 20.797 24.891 1 96.56 297 TYR B CA 1
ATOM 6979 C C . TYR B 1 297 ? -5.816 22.094 25.109 1 96.56 297 TYR B C 1
ATOM 6981 O O . TYR B 1 297 ? -4.758 22.312 24.516 1 96.56 297 TYR B O 1
ATOM 6989 N N . THR B 1 298 ? -6.293 22.953 25.891 1 95.94 298 THR B N 1
ATOM 6990 C CA . THR B 1 298 ? -5.703 24.266 26.156 1 95.94 298 THR B CA 1
ATOM 6991 C C . THR B 1 298 ? -4.262 24.109 26.625 1 95.94 298 THR B C 1
ATOM 6993 O O . THR B 1 298 ? -3.354 24.75 26.078 1 95.94 298 THR B O 1
ATOM 6996 N N . GLU B 1 299 ? -3.984 23.25 27.625 1 94.62 299 GLU B N 1
ATOM 6997 C CA . GLU B 1 299 ? -2.646 23.094 28.188 1 94.62 299 GLU B CA 1
ATOM 6998 C C . GLU B 1 299 ? -1.668 22.547 27.141 1 94.62 299 GLU B C 1
ATOM 7000 O O . GLU B 1 299 ? -0.535 23.031 27.047 1 94.62 299 GLU B O 1
ATOM 7005 N N . ALA B 1 300 ? -2.154 21.547 26.469 1 96.62 300 ALA B N 1
ATOM 7006 C CA . ALA B 1 300 ? -1.319 20.953 25.438 1 96.62 300 ALA B CA 1
ATOM 7007 C C . ALA B 1 300 ? -0.994 21.969 24.344 1 96.62 300 ALA B C 1
ATOM 7009 O O . ALA B 1 300 ? 0.136 22.031 23.844 1 96.62 300 ALA B O 1
ATOM 7010 N N . ARG B 1 301 ? -1.972 22.766 23.938 1 97.75 301 ARG B N 1
ATOM 7011 C CA . ARG B 1 301 ? -1.813 23.766 22.891 1 97.75 301 ARG B CA 1
ATOM 7012 C C . ARG B 1 301 ? -0.798 24.828 23.281 1 97.75 301 ARG B C 1
ATOM 7014 O O . ARG B 1 301 ? 0.07 25.188 22.5 1 97.75 301 ARG B O 1
ATOM 7021 N N . VAL B 1 302 ? -0.898 25.297 24.5 1 97.5 302 VAL B N 1
ATOM 7022 C CA . VAL B 1 302 ? 0.022 26.312 25 1 97.5 302 VAL B CA 1
ATOM 7023 C C . VAL B 1 302 ? 1.44 25.75 25.047 1 97.5 302 VAL B C 1
ATOM 7025 O O . VAL B 1 302 ? 2.383 26.391 24.578 1 97.5 302 VAL B O 1
ATOM 7028 N N . PHE B 1 303 ? 1.555 24.578 25.578 1 97.94 303 PHE B N 1
ATOM 7029 C CA . PHE B 1 303 ? 2.854 23.922 25.688 1 97.94 303 PHE B CA 1
ATOM 7030 C C . PHE B 1 303 ? 3.479 23.734 24.312 1 97.94 303 PHE B C 1
ATOM 7032 O O . PHE B 1 303 ? 4.621 24.141 24.078 1 97.94 303 PHE B O 1
ATOM 7039 N N . LEU B 1 304 ? 2.719 23.094 23.453 1 98.69 304 LEU B N 1
ATOM 7040 C CA . LEU B 1 304 ? 3.26 22.766 22.141 1 98.69 304 LEU B CA 1
ATOM 7041 C C . LEU B 1 304 ? 3.564 24.016 21.328 1 98.69 304 LEU B C 1
ATOM 7043 O O . LEU B 1 304 ? 4.496 24.031 20.531 1 98.69 304 LEU B O 1
ATOM 7047 N N . THR B 1 305 ? 2.803 25.094 21.5 1 98.75 305 THR B N 1
ATOM 7048 C CA . THR B 1 305 ? 3.086 26.359 20.828 1 98.75 305 THR B CA 1
ATOM 7049 C C . THR B 1 305 ? 4.449 26.906 21.25 1 98.75 305 THR B C 1
ATOM 7051 O O . THR B 1 305 ? 5.227 27.359 20.422 1 98.75 305 THR B O 1
ATOM 7054 N N . LYS B 1 306 ? 4.695 26.906 22.531 1 98.69 306 LYS B N 1
ATOM 7055 C CA . LYS B 1 306 ? 5.996 27.359 23.016 1 98.69 306 LYS B CA 1
ATOM 7056 C C . LYS B 1 306 ? 7.121 26.5 22.453 1 98.69 306 LYS B C 1
ATOM 7058 O O . LYS B 1 306 ? 8.172 27.016 22.062 1 98.69 306 LYS B O 1
ATOM 7063 N N . VAL B 1 307 ? 6.871 25.219 22.422 1 98.75 307 VAL B N 1
ATOM 7064 C CA . VAL B 1 307 ? 7.883 24.281 21.938 1 98.75 307 VAL B CA 1
ATOM 7065 C C . VAL B 1 307 ? 8.18 24.562 20.469 1 98.75 307 VAL B C 1
ATOM 7067 O O . VAL B 1 307 ? 9.344 24.672 20.062 1 98.75 307 VAL B O 1
ATOM 7070 N N . ILE B 1 308 ? 7.133 24.625 19.609 1 98.81 308 ILE B N 1
ATOM 7071 C CA . ILE B 1 308 ? 7.367 24.812 18.188 1 98.81 308 ILE B CA 1
ATOM 7072 C C . ILE B 1 308 ? 7.992 26.188 17.953 1 98.81 308 ILE B C 1
ATOM 7074 O O . ILE B 1 308 ? 8.812 26.359 17.047 1 98.81 308 ILE B O 1
ATOM 7078 N N . SER B 1 309 ? 7.664 27.219 18.719 1 98.56 309 SER B N 1
ATOM 7079 C CA . SER B 1 309 ? 8.258 28.547 18.594 1 98.56 309 SER B CA 1
ATOM 7080 C C . SER B 1 309 ? 9.75 28.516 18.875 1 98.56 309 SER B C 1
ATOM 7082 O O . SER B 1 309 ? 10.547 29.094 18.141 1 98.56 309 SER B O 1
ATOM 7084 N N . LEU B 1 310 ? 10.078 27.859 19.938 1 98.62 310 LEU B N 1
ATOM 7085 C CA . LEU B 1 310 ? 11.492 27.75 20.281 1 98.62 310 LEU B CA 1
ATOM 7086 C C . LEU B 1 310 ? 12.219 26.875 19.266 1 98.62 310 LEU B C 1
ATOM 7088 O O . LEU B 1 310 ? 13.398 27.109 18.969 1 98.62 310 LEU B O 1
ATOM 7092 N N . THR B 1 311 ? 11.5 25.828 18.797 1 98.62 311 THR B N 1
ATOM 7093 C CA . THR B 1 311 ? 12.07 24.984 17.75 1 98.62 311 THR B CA 1
ATOM 7094 C C . THR B 1 311 ? 12.461 25.812 16.531 1 98.62 311 THR B C 1
ATOM 7096 O O . THR B 1 311 ? 13.508 25.578 15.922 1 98.62 311 THR B O 1
ATOM 7099 N N . SER B 1 312 ? 11.625 26.734 16.125 1 97.69 312 SER B N 1
ATOM 7100 C CA . SER B 1 312 ? 11.914 27.625 15 1 97.69 312 SER B CA 1
ATOM 7101 C C . SER B 1 312 ? 13.188 28.422 15.234 1 97.69 312 SER B C 1
ATOM 7103 O O . SER B 1 312 ? 13.992 28.594 14.32 1 97.69 312 SER B O 1
ATOM 7105 N N . ILE B 1 313 ? 13.422 28.922 16.453 1 97.69 313 ILE B N 1
ATOM 7106 C CA . ILE B 1 313 ? 14.625 29.672 16.812 1 97.69 313 ILE B CA 1
ATOM 7107 C C . ILE B 1 313 ? 15.844 28.75 16.719 1 97.69 313 ILE B C 1
ATOM 7109 O O . ILE B 1 313 ? 16.875 29.141 16.172 1 97.69 313 ILE B O 1
ATOM 7113 N N . VAL B 1 314 ? 15.68 27.609 17.281 1 98.12 314 VAL B N 1
ATOM 7114 C CA . VAL B 1 314 ? 16.766 26.641 17.25 1 98.12 314 VAL B CA 1
ATOM 7115 C C . VAL B 1 314 ? 17.141 26.312 15.812 1 98.12 314 VAL B C 1
ATOM 7117 O O . VAL B 1 314 ? 18.328 26.25 15.469 1 98.12 314 VAL B O 1
ATOM 7120 N N . ASP B 1 315 ? 16.141 26.062 15.008 1 96.56 315 ASP B N 1
ATOM 7121 C CA . ASP B 1 315 ? 16.359 25.797 13.594 1 96.56 315 ASP B CA 1
ATOM 7122 C C . ASP B 1 315 ? 17.172 26.906 12.93 1 96.56 315 ASP B C 1
ATOM 7124 O O . ASP B 1 315 ? 18.109 26.641 12.188 1 96.56 315 ASP B O 1
ATOM 7128 N N . ASP B 1 316 ? 16.828 28.172 13.156 1 95.25 316 ASP B N 1
ATOM 7129 C CA . ASP B 1 316 ? 17.5 29.312 12.555 1 95.25 316 ASP B CA 1
ATOM 7130 C C . ASP B 1 316 ? 18.938 29.438 13.07 1 95.25 316 ASP B C 1
ATOM 7132 O O . ASP B 1 316 ? 19.828 29.891 12.344 1 95.25 316 ASP B O 1
ATOM 7136 N N . ILE B 1 317 ? 19.172 29.078 14.312 1 96.25 317 ILE B N 1
ATOM 7137 C CA . ILE B 1 317 ? 20.531 29.062 14.844 1 96.25 317 ILE B CA 1
ATOM 7138 C C . ILE B 1 317 ? 21.375 28.062 14.055 1 96.25 317 ILE B C 1
ATOM 7140 O O . ILE B 1 317 ? 22.5 28.375 13.648 1 96.25 317 ILE B O 1
ATOM 7144 N N . TYR B 1 318 ? 20.844 26.891 13.859 1 95.62 318 TYR B N 1
ATOM 7145 C CA . TYR B 1 318 ? 21.594 25.859 13.141 1 95.62 318 TYR B CA 1
ATOM 7146 C C . TYR B 1 318 ? 21.766 26.234 11.672 1 95.62 318 TYR B C 1
ATOM 7148 O O . TYR B 1 318 ? 22.828 25.984 11.086 1 95.62 318 TYR B O 1
ATOM 7156 N N . ASP B 1 319 ? 20.812 26.797 11.07 1 90.25 319 ASP B N 1
ATOM 7157 C CA . ASP B 1 319 ? 20.75 27.016 9.633 1 90.25 319 ASP B CA 1
ATOM 7158 C C . ASP B 1 319 ? 21.531 28.25 9.227 1 90.25 319 ASP B C 1
ATOM 7160 O O . ASP B 1 319 ? 22.094 28.312 8.125 1 90.25 319 ASP B O 1
ATOM 7164 N N . ILE B 1 320 ? 21.5 29.266 10.062 1 88.56 320 ILE B N 1
ATOM 7165 C CA . ILE B 1 320 ? 21.891 30.578 9.578 1 88.56 320 ILE B CA 1
ATOM 7166 C C . ILE B 1 320 ? 23.062 31.109 10.414 1 88.56 320 ILE B C 1
ATOM 7168 O O . ILE B 1 320 ? 24.016 31.656 9.867 1 88.56 320 ILE B O 1
ATOM 7172 N N . TYR B 1 321 ? 23.125 30.906 11.672 1 91.44 321 TYR B N 1
ATOM 7173 C CA . TYR B 1 321 ? 23.875 31.828 12.508 1 91.44 321 TYR B CA 1
ATOM 7174 C C . TYR B 1 321 ? 25.062 31.125 13.172 1 91.44 321 TYR B C 1
ATOM 7176 O O . TYR B 1 321 ? 26.172 31.672 13.227 1 91.44 321 TYR B O 1
ATOM 7184 N N . GLY B 1 322 ? 24.844 29.953 13.648 1 93.56 322 GLY B N 1
ATOM 7185 C CA . GLY B 1 322 ? 25.859 29.281 14.445 1 93.56 322 GLY B CA 1
ATOM 7186 C C . GLY B 1 322 ? 27.016 28.75 13.625 1 93.56 322 GLY B C 1
ATOM 7187 O O . GLY B 1 322 ? 26.828 28.328 12.484 1 93.56 322 GLY B O 1
ATOM 7188 N N . THR B 1 323 ? 28.203 28.781 14.203 1 94.44 323 THR B N 1
ATOM 7189 C CA . THR B 1 323 ? 29.344 28.094 13.625 1 94.44 323 THR B CA 1
ATOM 7190 C C . THR B 1 323 ? 29.297 26.609 13.984 1 94.44 323 THR B C 1
ATOM 7192 O O . THR B 1 323 ? 28.641 26.203 14.938 1 94.44 323 THR B O 1
ATOM 7195 N N . ILE B 1 324 ? 30.047 25.844 13.312 1 95.19 324 ILE B N 1
ATOM 7196 C CA . ILE B 1 324 ? 30.016 24.406 13.516 1 95.19 324 ILE B CA 1
ATOM 7197 C C . ILE B 1 324 ? 30.453 24.078 14.945 1 95.19 324 ILE B C 1
ATOM 7199 O O . ILE B 1 324 ? 29.906 23.172 15.578 1 95.19 324 ILE B O 1
ATOM 7203 N N . GLU B 1 325 ? 31.438 24.766 15.414 1 95.62 325 GLU B N 1
ATOM 7204 C CA . GLU B 1 325 ? 31.922 24.531 16.781 1 95.62 325 GLU B CA 1
ATOM 7205 C C . GLU B 1 325 ? 30.859 24.875 17.812 1 95.62 325 GLU B C 1
ATOM 7207 O O . GLU B 1 325 ? 30.641 24.125 18.766 1 95.62 325 GLU B O 1
ATOM 7212 N N . GLU B 1 326 ? 30.266 26.047 17.594 1 96.62 326 GLU B N 1
ATOM 7213 C CA . GLU B 1 326 ? 29.203 26.469 18.484 1 96.62 326 GLU B CA 1
ATOM 7214 C C . GLU B 1 326 ? 28.016 25.516 18.438 1 96.62 326 GLU B C 1
ATOM 7216 O O . GLU B 1 326 ? 27.391 25.219 19.453 1 96.62 326 GLU B O 1
ATOM 7221 N N . LEU B 1 327 ? 27.688 25.062 17.234 1 97.62 327 LEU B N 1
ATOM 7222 C CA . LEU B 1 327 ? 26.562 24.156 17.031 1 97.62 327 LEU B CA 1
ATOM 7223 C C . LEU B 1 327 ? 26.828 22.797 17.672 1 97.62 327 LEU B C 1
ATOM 7225 O O . LEU B 1 327 ? 25.906 22.156 18.172 1 97.62 327 LEU B O 1
ATOM 7229 N N . GLN B 1 328 ? 28.031 22.328 17.656 1 97.25 328 GLN B N 1
ATOM 7230 C CA . GLN B 1 328 ? 28.406 21.109 18.375 1 97.25 328 GLN B CA 1
ATOM 7231 C C . GLN B 1 328 ? 28.141 21.25 19.875 1 97.25 328 GLN B C 1
ATOM 7233 O O . GLN B 1 328 ? 27.578 20.359 20.516 1 97.25 328 GLN B O 1
ATOM 7238 N N . GLN B 1 329 ? 28.578 22.422 20.391 1 96.88 329 GLN B N 1
ATOM 7239 C CA . GLN B 1 329 ? 28.328 22.688 21.797 1 96.88 329 GLN B CA 1
ATOM 7240 C C . GLN B 1 329 ? 26.844 22.719 22.109 1 96.88 329 GLN B C 1
ATOM 7242 O O . GLN B 1 329 ? 26.406 22.172 23.125 1 96.88 329 GLN B O 1
ATOM 7247 N N . PHE B 1 330 ? 26.125 23.406 21.266 1 97.69 330 PHE B N 1
ATOM 7248 C CA . PHE B 1 330 ? 24.688 23.5 21.438 1 97.69 330 PHE B CA 1
ATOM 7249 C C . PHE B 1 330 ? 24.031 22.125 21.406 1 97.69 330 PHE B C 1
ATOM 7251 O O . PHE B 1 330 ? 23.188 21.812 22.234 1 97.69 330 PHE B O 1
ATOM 7258 N N . THR B 1 331 ? 24.406 21.234 20.422 1 98.19 331 THR B N 1
ATOM 7259 C CA . THR B 1 331 ? 23.875 19.891 20.281 1 98.19 331 THR B CA 1
ATOM 7260 C C . THR B 1 331 ? 24.203 19.062 21.531 1 98.19 331 THR B C 1
ATOM 7262 O O . THR B 1 331 ? 23.359 18.328 22.031 1 98.19 331 THR B O 1
ATOM 7265 N N . ASP B 1 332 ? 25.422 19.172 22.047 1 97.12 332 ASP B N 1
ATOM 7266 C CA . ASP B 1 332 ? 25.828 18.453 23.25 1 97.12 332 ASP B CA 1
ATOM 7267 C C . ASP B 1 332 ? 24.984 18.875 24.453 1 97.12 332 ASP B C 1
ATOM 7269 O O . ASP B 1 332 ? 24.625 18.047 25.281 1 97.12 332 ASP B O 1
ATOM 7273 N N . ALA B 1 333 ? 24.781 20.172 24.5 1 97.62 333 ALA B N 1
ATOM 7274 C CA . ALA B 1 333 ? 23.969 20.703 25.594 1 97.62 333 ALA B CA 1
ATOM 7275 C C . ALA B 1 333 ? 22.562 20.141 25.547 1 97.62 333 ALA B C 1
ATOM 7277 O O . ALA B 1 333 ? 22 19.734 26.578 1 97.62 333 ALA B O 1
ATOM 7278 N N . ILE B 1 334 ? 21.922 20.156 24.391 1 98.06 334 ILE B N 1
ATOM 7279 C CA . ILE B 1 334 ? 20.562 19.625 24.234 1 98.06 334 ILE B CA 1
ATOM 7280 C C . ILE B 1 334 ? 20.562 18.125 24.562 1 98.06 334 ILE B C 1
ATOM 7282 O O . ILE B 1 334 ? 19.625 17.641 25.188 1 98.06 334 ILE B O 1
ATOM 7286 N N . GLU B 1 335 ? 21.609 17.391 24.172 1 97.38 335 GLU B N 1
ATOM 7287 C CA . GLU B 1 335 ? 21.734 15.961 24.469 1 97.38 335 GLU B CA 1
ATOM 7288 C C . GLU B 1 335 ? 21.719 15.711 25.984 1 97.38 335 GLU B C 1
ATOM 7290 O O . GLU B 1 335 ? 21.141 14.727 26.453 1 97.38 335 GLU B O 1
ATOM 7295 N N . LYS B 1 336 ? 22.375 16.516 26.672 1 96.19 336 LYS B N 1
ATOM 7296 C CA . LYS B 1 336 ? 22.438 16.375 28.125 1 96.19 336 LYS B CA 1
ATOM 7297 C C . LYS B 1 336 ? 21.141 16.812 28.781 1 96.19 336 LYS B C 1
ATOM 7299 O O . LYS B 1 336 ? 20.734 16.281 29.812 1 96.19 336 LYS B O 1
ATOM 7304 N N . TRP B 1 337 ? 20.5 17.828 28.188 1 97 337 TRP B N 1
ATOM 7305 C CA . TRP B 1 337 ? 19.234 18.391 28.672 1 97 337 TRP B CA 1
ATOM 7306 C C . TRP B 1 337 ? 19.359 18.812 30.125 1 97 337 TRP B C 1
ATOM 7308 O O . TRP B 1 337 ? 18.531 18.453 30.969 1 97 337 TRP B O 1
ATOM 7318 N N . ASP B 1 338 ? 20.406 19.5 30.453 1 94 338 ASP B N 1
ATOM 7319 C CA . ASP B 1 338 ? 20.734 19.906 31.812 1 94 338 ASP B CA 1
ATOM 7320 C C . ASP B 1 338 ? 21.188 21.375 31.859 1 94 338 ASP B C 1
ATOM 7322 O O . ASP B 1 338 ? 22.094 21.766 31.125 1 94 338 ASP B O 1
ATOM 7326 N N . ILE B 1 339 ? 20.578 22.156 32.719 1 93.12 339 ILE B N 1
ATOM 7327 C CA . ILE B 1 339 ? 20.812 23.594 32.812 1 93.12 339 ILE B CA 1
ATOM 7328 C C . ILE B 1 339 ? 22.25 23.875 33.25 1 93.12 339 ILE B C 1
ATOM 7330 O O . ILE B 1 339 ? 22.781 24.953 33 1 93.12 339 ILE B O 1
ATOM 7334 N N . SER B 1 340 ? 22.953 22.984 33.844 1 90.88 340 SER B N 1
ATOM 7335 C CA . SER B 1 340 ? 24.297 23.172 34.375 1 90.88 340 SER B CA 1
ATOM 7336 C C . SER B 1 340 ? 25.312 23.391 33.25 1 90.88 340 SER B C 1
ATOM 7338 O O . SER B 1 340 ? 26.406 23.906 33.469 1 90.88 340 SER B O 1
ATOM 7340 N N . THR B 1 341 ? 24.969 23 32.031 1 89.62 341 THR B N 1
ATOM 7341 C CA . THR B 1 341 ? 25.875 23.125 30.906 1 89.62 341 THR B CA 1
ATOM 7342 C C . THR B 1 341 ? 25.781 24.516 30.297 1 89.62 341 THR B C 1
ATOM 7344 O O . THR B 1 341 ? 26.5 24.844 29.359 1 89.62 341 THR B O 1
ATOM 7347 N N . ILE B 1 342 ? 24.969 25.328 30.781 1 89.69 342 ILE B N 1
ATOM 7348 C CA . ILE B 1 342 ? 24.625 26.609 30.188 1 89.69 342 ILE B CA 1
ATOM 7349 C C . ILE B 1 342 ? 25.844 27.516 30.172 1 89.69 342 ILE B C 1
ATOM 7351 O O . ILE B 1 342 ? 26.016 28.328 29.25 1 89.69 342 ILE B O 1
ATOM 7355 N N . ASP B 1 343 ? 26.781 27.453 31.094 1 88.56 343 ASP B N 1
ATOM 7356 C CA . ASP B 1 343 ? 27.922 28.344 31.234 1 88.56 343 ASP B CA 1
ATOM 7357 C C . ASP B 1 343 ? 28.969 28.078 30.156 1 88.56 343 ASP B C 1
ATOM 7359 O O . ASP B 1 343 ? 29.797 28.938 29.875 1 88.56 343 ASP B O 1
ATOM 7363 N N . GLN B 1 344 ? 28.859 26.969 29.5 1 89.5 344 GLN B N 1
ATOM 7364 C CA . GLN B 1 344 ? 29.828 26.594 28.469 1 89.5 344 GLN B CA 1
ATOM 7365 C C . GLN B 1 344 ? 29.344 27.047 27.094 1 89.5 344 GLN B C 1
ATOM 7367 O O . GLN B 1 344 ? 30.078 26.938 26.109 1 89.5 344 GLN B O 1
ATOM 7372 N N . LEU B 1 345 ? 28.156 27.641 27 1 95.19 345 LEU B N 1
ATOM 7373 C CA . LEU B 1 345 ? 27.547 27.969 25.719 1 95.19 345 LEU B CA 1
ATOM 7374 C C . LEU B 1 345 ? 27.75 29.453 25.391 1 95.19 345 LEU B C 1
ATOM 7376 O O . LEU B 1 345 ? 27.812 30.281 26.297 1 95.19 345 LEU B O 1
ATOM 7380 N N . PRO B 1 346 ? 27.922 29.75 24.078 1 94.19 346 PRO B N 1
ATOM 7381 C CA . PRO B 1 346 ? 27.891 31.172 23.703 1 94.19 346 PRO B CA 1
ATOM 7382 C C . PRO B 1 346 ? 26.641 31.875 24.219 1 94.19 346 PRO B C 1
ATOM 7384 O O . PRO B 1 346 ? 25.578 31.266 24.344 1 94.19 346 PRO B O 1
ATOM 7387 N N . GLU B 1 347 ? 26.734 33.156 24.422 1 92.81 347 GLU B N 1
ATOM 7388 C CA . GLU B 1 347 ? 25.672 33.969 25.047 1 92.81 347 GLU B CA 1
ATOM 7389 C C . GLU B 1 347 ? 24.375 33.844 24.266 1 92.81 347 GLU B C 1
ATOM 7391 O O . GLU B 1 347 ? 23.297 33.688 24.844 1 92.81 347 GLU B O 1
ATOM 7396 N N . TYR B 1 348 ? 24.422 34 22.922 1 93 348 TYR B N 1
ATOM 7397 C CA . TYR B 1 348 ? 23.188 34 22.141 1 93 348 TYR B CA 1
ATOM 7398 C C . TYR B 1 348 ? 22.516 32.656 22.156 1 93 348 TYR B C 1
ATOM 7400 O O . TYR B 1 348 ? 21.281 32.562 22.047 1 93 348 TYR B O 1
ATOM 7408 N N . ILE B 1 349 ? 23.25 31.547 22.344 1 96.31 349 ILE B N 1
ATOM 7409 C CA . ILE B 1 349 ? 22.672 30.203 22.438 1 96.31 349 ILE B CA 1
ATOM 7410 C C . ILE B 1 349 ? 22 30.031 23.797 1 96.31 349 ILE B C 1
ATOM 7412 O O . ILE B 1 349 ? 20.953 29.391 23.906 1 96.31 349 ILE B O 1
ATOM 7416 N N . THR B 1 350 ? 22.594 30.594 24.828 1 95.81 350 THR B N 1
ATOM 7417 C CA . THR B 1 350 ? 22.031 30.547 26.172 1 95.81 350 THR B CA 1
ATOM 7418 C C . THR B 1 350 ? 20.641 31.172 26.219 1 95.81 350 THR B C 1
ATOM 7420 O O . THR B 1 350 ? 19.766 30.719 26.969 1 95.81 350 THR B O 1
ATOM 7423 N N . LEU B 1 351 ? 20.484 32.188 25.438 1 95.88 351 LEU B N 1
ATOM 7424 C CA . LEU B 1 351 ? 19.219 32.906 25.391 1 95.88 351 LEU B CA 1
ATOM 7425 C C . LEU B 1 351 ? 18.078 32 24.953 1 95.88 351 LEU B C 1
ATOM 7427 O O . LEU B 1 351 ? 16.938 32.188 25.359 1 95.88 351 LEU B O 1
ATOM 7431 N N . CYS B 1 352 ? 18.391 31.062 24.141 1 96.12 352 CYS B N 1
ATOM 7432 C CA . CYS B 1 352 ? 17.359 30.156 23.641 1 96.12 352 CYS B CA 1
ATOM 7433 C C . CYS B 1 352 ? 17.328 28.875 24.453 1 96.12 352 CYS B C 1
ATOM 7435 O O . CYS B 1 352 ? 16.25 28.297 24.688 1 96.12 352 CYS B O 1
ATOM 7437 N N . TYR B 1 353 ? 18.469 28.328 24.891 1 97.5 353 TYR B N 1
ATOM 7438 C CA . TYR B 1 353 ? 18.594 27.047 25.594 1 97.5 353 TYR B CA 1
ATOM 7439 C C . TYR B 1 353 ? 17.844 27.094 26.922 1 97.5 353 TYR B C 1
ATOM 7441 O O . TYR B 1 353 ? 17.125 26.141 27.266 1 97.5 353 TYR B O 1
ATOM 7449 N N . ARG B 1 354 ? 17.938 28.125 27.672 1 96.81 354 ARG B N 1
ATOM 7450 C CA . ARG B 1 354 ? 17.297 28.25 28.969 1 96.81 354 ARG B CA 1
ATOM 7451 C C . ARG B 1 354 ? 15.781 28.188 28.844 1 96.81 354 ARG B C 1
ATOM 7453 O O . ARG B 1 354 ? 15.141 27.359 29.5 1 96.81 354 ARG B O 1
ATOM 7460 N N . PRO B 1 355 ? 15.188 29.078 28.031 1 97.88 355 PRO B N 1
ATOM 7461 C CA . PRO B 1 355 ? 13.734 28.969 27.906 1 97.88 355 PRO B CA 1
ATOM 7462 C C . PRO B 1 355 ? 13.281 27.609 27.391 1 97.88 355 PRO B C 1
ATOM 7464 O O . PRO B 1 355 ? 12.203 27.125 27.766 1 97.88 355 PRO B O 1
ATOM 7467 N N . LEU B 1 356 ? 14.055 26.969 26.531 1 98.06 356 LEU B N 1
ATOM 7468 C CA . LEU B 1 356 ? 13.711 25.641 26.047 1 98.06 356 LEU B CA 1
ATOM 7469 C C . LEU B 1 356 ? 13.586 24.641 27.203 1 98.06 356 LEU B C 1
ATOM 7471 O O . LEU B 1 356 ? 12.594 23.922 27.297 1 98.06 356 LEU B O 1
ATOM 7475 N N . LEU B 1 357 ? 14.555 24.609 28.109 1 97.69 357 LEU B N 1
ATOM 7476 C CA . LEU B 1 357 ? 14.516 23.734 29.266 1 97.69 357 LEU B CA 1
ATOM 7477 C C . LEU B 1 357 ? 13.367 24.109 30.203 1 97.69 357 LEU B C 1
ATOM 7479 O O . LEU B 1 357 ? 12.688 23.234 30.734 1 97.69 357 LEU B O 1
ATOM 7483 N N . GLU B 1 358 ? 13.156 25.391 30.328 1 97.44 358 GLU B N 1
ATOM 7484 C CA . GLU B 1 358 ? 12.156 25.906 31.266 1 97.44 358 GLU B CA 1
ATOM 7485 C C . GLU B 1 358 ? 10.742 25.5 30.828 1 97.44 358 GLU B C 1
ATOM 7487 O O . GLU B 1 358 ? 9.906 25.156 31.672 1 97.44 358 GLU B O 1
ATOM 7492 N N . VAL B 1 359 ? 10.461 25.609 29.578 1 97.94 359 VAL B N 1
ATOM 7493 C CA . VAL B 1 359 ? 9.141 25.266 29.062 1 97.94 359 VAL B CA 1
ATOM 7494 C C . VAL B 1 359 ? 8.82 23.812 29.391 1 97.94 359 VAL B C 1
ATOM 7496 O O . VAL B 1 359 ? 7.715 23.5 29.844 1 97.94 359 VAL B O 1
ATOM 7499 N N . PHE B 1 360 ? 9.789 22.859 29.172 1 97.75 360 PHE B N 1
ATOM 7500 C CA . PHE B 1 360 ? 9.586 21.453 29.469 1 97.75 360 PHE B CA 1
ATOM 7501 C C . PHE B 1 360 ? 9.477 21.234 30.984 1 97.75 360 PHE B C 1
ATOM 7503 O O . PHE B 1 360 ? 8.609 20.484 31.438 1 97.75 360 PHE B O 1
ATOM 7510 N N . TYR B 1 361 ? 10.297 21.875 31.703 1 95.31 361 TYR B N 1
ATOM 7511 C CA . TYR B 1 361 ? 10.32 21.719 33.156 1 95.31 361 TYR B CA 1
ATOM 7512 C C . TYR B 1 361 ? 9.016 22.188 33.781 1 95.31 361 TYR B C 1
ATOM 7514 O O . TYR B 1 361 ? 8.43 21.5 34.625 1 95.31 361 TYR B O 1
ATOM 7522 N N . GLU B 1 362 ? 8.57 23.359 33.375 1 94.12 362 GLU B N 1
ATOM 7523 C CA . GLU B 1 362 ? 7.336 23.922 33.906 1 94.12 362 GLU B CA 1
ATOM 7524 C C . GLU B 1 362 ? 6.141 23.031 33.625 1 94.12 362 GLU B C 1
ATOM 7526 O O . GLU B 1 362 ? 5.309 22.781 34.5 1 94.12 362 GLU B O 1
ATOM 7531 N N . ALA B 1 363 ? 6.059 22.562 32.469 1 94.19 363 ALA B N 1
ATOM 7532 C CA . ALA B 1 363 ? 4.953 21.688 32.094 1 94.19 363 ALA B CA 1
ATOM 7533 C C . ALA B 1 363 ? 5.004 20.375 32.875 1 94.19 363 ALA B C 1
ATOM 7535 O O . ALA B 1 363 ? 3.971 19.859 33.312 1 94.19 363 ALA B O 1
ATOM 7536 N N . GLU B 1 364 ? 6.176 19.812 32.969 1 93.56 364 GLU B N 1
ATOM 7537 C CA . GLU B 1 364 ? 6.363 18.562 33.688 1 93.56 364 GLU B CA 1
ATOM 7538 C C . GLU B 1 364 ? 6.008 18.719 35.188 1 93.56 364 GLU B C 1
ATOM 7540 O O . GLU B 1 364 ? 5.348 17.859 35.75 1 93.56 364 GLU B O 1
ATOM 7545 N N . GLU B 1 365 ? 6.406 19.781 35.688 1 91.06 365 GLU B N 1
ATOM 7546 C CA . GLU B 1 365 ? 6.125 20.047 37.094 1 91.06 365 GLU B CA 1
ATOM 7547 C C . GLU B 1 365 ? 4.629 20.203 37.344 1 91.06 365 GLU B C 1
ATOM 7549 O O . GLU B 1 365 ? 4.105 19.703 38.344 1 91.06 365 GLU B O 1
ATOM 7554 N N . GLU B 1 366 ? 4.02 20.906 36.469 1 86.5 366 GLU B N 1
ATOM 7555 C CA . GLU B 1 366 ? 2.586 21.125 36.625 1 86.5 366 GLU B CA 1
ATOM 7556 C C . GLU B 1 366 ? 1.813 19.812 36.562 1 86.5 366 GLU B C 1
ATOM 7558 O O . GLU B 1 366 ? 0.872 19.594 37.312 1 86.5 366 GLU B O 1
ATOM 7563 N N . ILE B 1 367 ? 2.189 18.953 35.781 1 89.12 367 ILE B N 1
ATOM 7564 C CA . ILE B 1 367 ? 1.49 17.672 35.625 1 89.12 367 ILE B CA 1
ATOM 7565 C C . ILE B 1 367 ? 1.768 16.781 36.812 1 89.12 367 ILE B C 1
ATOM 7567 O O . ILE B 1 367 ? 0.889 16.031 37.25 1 89.12 367 ILE B O 1
ATOM 7571 N N . GLU B 1 368 ? 2.963 16.797 37.25 1 89.44 368 GLU B N 1
ATOM 7572 C CA . GLU B 1 368 ? 3.326 16.016 38.406 1 89.44 368 GLU B CA 1
ATOM 7573 C C . GLU B 1 368 ? 2.57 16.484 39.656 1 89.44 368 GLU B C 1
ATOM 7575 O O . GLU B 1 368 ? 2.111 15.68 40.469 1 89.44 368 GLU B O 1
ATOM 7580 N N . LYS B 1 369 ? 2.424 17.688 39.75 1 88.94 369 LYS B N 1
ATOM 7581 C CA . LYS B 1 369 ? 1.673 18.25 40.875 1 88.94 369 LYS B CA 1
ATOM 7582 C C . LYS B 1 369 ? 0.209 17.828 40.812 1 88.94 369 LYS B C 1
ATOM 7584 O O . LYS B 1 369 ? -0.422 17.641 41.875 1 88.94 369 LYS B O 1
ATOM 7589 N N . ALA B 1 370 ? -0.256 17.719 39.656 1 85.69 370 ALA B N 1
ATOM 7590 C CA . ALA B 1 370 ? -1.643 17.297 39.469 1 85.69 370 ALA B CA 1
ATOM 7591 C C . ALA B 1 370 ? -1.787 15.789 39.656 1 85.69 370 ALA B C 1
ATOM 7593 O O . ALA B 1 370 ? -2.895 15.25 39.562 1 85.69 370 ALA B O 1
ATOM 7594 N N . GLY B 1 371 ? -0.683 14.984 39.844 1 84.38 371 GLY B N 1
ATOM 7595 C CA . GLY B 1 371 ? -0.699 13.555 40.094 1 84.38 371 GLY B CA 1
ATOM 7596 C C . GLY B 1 371 ? -0.881 12.742 38.812 1 84.38 371 GLY B C 1
ATOM 7597 O O . GLY B 1 371 ? -1.346 11.602 38.875 1 84.38 371 GLY B O 1
ATOM 7598 N N . ARG B 1 372 ? -0.657 13.312 37.781 1 87.19 372 ARG B N 1
ATOM 7599 C CA . ARG B 1 372 ? -0.803 12.625 36.5 1 87.19 372 ARG B CA 1
ATOM 7600 C C . ARG B 1 372 ? 0.537 12.086 36 1 87.19 372 ARG B C 1
ATOM 7602 O O . ARG B 1 372 ? 1.594 12.578 36.406 1 87.19 372 ARG B O 1
ATOM 7609 N N . PRO B 1 373 ? 0.531 11.055 35.219 1 87 373 PRO B N 1
ATOM 7610 C CA . PRO B 1 373 ? 1.785 10.492 34.719 1 87 373 PRO B CA 1
ATOM 7611 C C . PRO B 1 373 ? 2.557 11.469 33.844 1 87 373 PRO B C 1
ATOM 7613 O O . PRO B 1 373 ? 1.954 12.195 33.031 1 87 373 PRO B O 1
ATOM 7616 N N . SER B 1 374 ? 3.924 11.445 34.062 1 90.56 374 SER B N 1
ATOM 7617 C CA . SER B 1 374 ? 4.758 12.398 33.344 1 90.56 374 SER B CA 1
ATOM 7618 C C . SER B 1 374 ? 5.699 11.68 32.375 1 90.56 374 SER B C 1
ATOM 7620 O O . SER B 1 374 ? 6.637 12.289 31.859 1 90.56 374 SER B O 1
ATOM 7622 N N . TYR B 1 375 ? 5.488 10.414 32.125 1 90.44 375 TYR B N 1
ATOM 7623 C CA . TYR B 1 375 ? 6.406 9.617 31.328 1 90.44 375 TYR B CA 1
ATOM 7624 C C . TYR B 1 375 ? 6.504 10.156 29.906 1 90.44 375 TYR B C 1
ATOM 7626 O O . TYR B 1 375 ? 7.504 9.938 29.219 1 90.44 375 TYR B O 1
ATOM 7634 N N . GLY B 1 376 ? 5.469 10.875 29.453 1 94.94 376 GLY B N 1
ATOM 7635 C CA . GLY B 1 376 ? 5.473 11.406 28.094 1 94.94 376 GLY B CA 1
ATOM 7636 C C . GLY B 1 376 ? 6.602 12.391 27.844 1 94.94 376 GLY B C 1
ATOM 7637 O O . GLY B 1 376 ? 7.09 12.508 26.719 1 94.94 376 GLY B O 1
ATOM 7638 N N . PHE B 1 377 ? 7.113 13.047 28.844 1 96.5 377 PHE B N 1
ATOM 7639 C CA . PHE B 1 377 ? 8.125 14.086 28.719 1 96.5 377 PHE B CA 1
ATOM 7640 C C . PHE B 1 377 ? 9.477 13.484 28.328 1 96.5 377 PHE B C 1
ATOM 7642 O O . PHE B 1 377 ? 10.258 14.102 27.609 1 96.5 377 PHE B O 1
ATOM 7649 N N . ARG B 1 378 ? 9.719 12.281 28.797 1 96.31 378 ARG B N 1
ATOM 7650 C CA . ARG B 1 378 ? 10.961 11.625 28.391 1 96.31 378 ARG B CA 1
ATOM 7651 C C . ARG B 1 378 ? 10.992 11.391 26.891 1 96.31 378 ARG B C 1
ATOM 7653 O O . ARG B 1 378 ? 12.016 11.625 26.234 1 96.31 378 ARG B O 1
ATOM 7660 N N . TYR B 1 379 ? 9.891 10.922 26.359 1 97.75 379 TYR B N 1
ATOM 7661 C CA . TYR B 1 379 ? 9.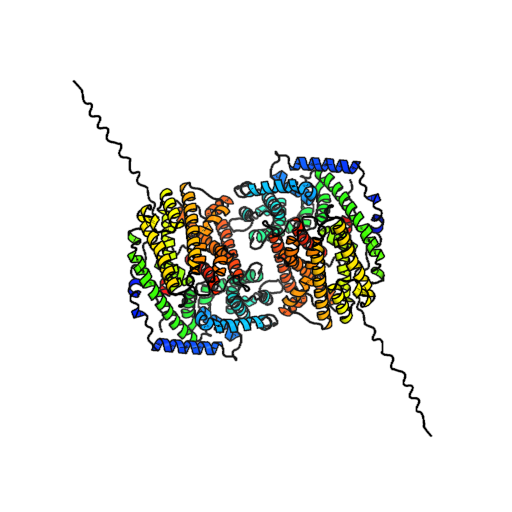797 10.688 24.922 1 97.75 379 TYR B CA 1
ATOM 7662 C C . TYR B 1 379 ? 9.906 11.992 24.141 1 97.75 379 TYR B C 1
ATOM 7664 O O . TYR B 1 379 ? 10.555 12.039 23.094 1 97.75 379 TYR B O 1
ATOM 7672 N N . ALA B 1 380 ? 9.281 13.039 24.625 1 98.31 380 ALA B N 1
ATOM 7673 C CA . ALA B 1 380 ? 9.32 14.344 23.969 1 98.31 380 ALA B CA 1
ATOM 7674 C C . ALA B 1 380 ? 10.742 14.898 23.938 1 98.31 380 ALA B C 1
ATOM 7676 O O . ALA B 1 380 ? 11.188 15.453 22.938 1 98.31 380 ALA B O 1
ATOM 7677 N N . LYS B 1 381 ? 11.445 14.789 25.062 1 98.31 381 LYS B N 1
ATOM 7678 C CA . LYS B 1 381 ? 12.836 15.234 25.141 1 98.31 381 LYS B CA 1
ATOM 7679 C C . LYS B 1 381 ? 13.711 14.469 24.156 1 98.31 381 LYS B C 1
ATOM 7681 O O . LYS B 1 381 ? 14.523 15.062 23.438 1 98.31 381 LYS B O 1
ATOM 7686 N N . ASP B 1 382 ? 13.5 13.164 24.125 1 98.31 382 ASP B N 1
ATOM 7687 C CA . ASP B 1 382 ? 14.273 12.336 23.219 1 98.31 382 ASP B CA 1
ATOM 7688 C C . ASP B 1 382 ? 14.008 12.727 21.766 1 98.31 382 ASP B C 1
ATOM 7690 O O . ASP B 1 382 ? 14.922 12.703 20.938 1 98.31 382 ASP B O 1
ATOM 7694 N N . ALA B 1 383 ? 12.766 12.977 21.484 1 98.62 383 ALA B N 1
ATOM 7695 C CA . ALA B 1 383 ? 12.422 13.406 20.125 1 98.62 383 ALA B CA 1
ATOM 7696 C C . ALA B 1 383 ? 13.109 14.719 19.781 1 98.62 383 ALA B C 1
ATOM 7698 O O . ALA B 1 383 ? 13.555 14.906 18.641 1 98.62 383 ALA B O 1
ATOM 7699 N N . PHE B 1 384 ? 13.219 15.656 20.688 1 98.75 384 PHE B N 1
ATOM 7700 C CA . PHE B 1 384 ? 13.875 16.938 20.453 1 98.75 384 PHE B CA 1
ATOM 7701 C C . PHE B 1 384 ? 15.375 16.75 20.266 1 98.75 384 PHE B C 1
ATOM 7703 O O . PHE B 1 384 ? 15.984 17.422 19.422 1 98.75 384 PHE B O 1
ATOM 7710 N N . LYS B 1 385 ? 15.953 15.898 21.062 1 98.69 385 LYS B N 1
ATOM 7711 C CA . LYS B 1 385 ? 17.375 15.57 20.906 1 98.69 385 LYS B CA 1
ATOM 7712 C C . LYS B 1 385 ? 17.656 15.039 19.5 1 98.69 385 LYS B C 1
ATOM 7714 O O . LYS B 1 385 ? 18.625 15.461 18.859 1 98.69 385 LYS B O 1
ATOM 7719 N N . ARG B 1 386 ? 16.812 14.133 19.109 1 98.56 386 ARG B N 1
ATOM 7720 C CA . ARG B 1 386 ? 16.953 13.57 17.766 1 98.56 386 ARG B CA 1
ATOM 7721 C C . ARG B 1 386 ? 16.859 14.656 16.703 1 98.56 386 ARG B C 1
ATOM 7723 O O . ARG B 1 386 ? 17.609 14.648 15.727 1 98.56 386 ARG B O 1
ATOM 7730 N N . LEU B 1 387 ? 15.938 15.594 16.844 1 98.75 387 LEU B N 1
ATOM 7731 C CA . LEU B 1 387 ? 15.766 16.719 15.938 1 98.75 387 LEU B CA 1
ATOM 7732 C C . LEU B 1 387 ? 17.047 17.547 15.867 1 98.75 387 LEU B C 1
ATOM 7734 O O . LEU B 1 387 ? 17.5 17.906 14.781 1 98.75 387 LEU B O 1
ATOM 7738 N N . SER B 1 388 ? 17.609 17.859 16.984 1 98.56 388 SER B N 1
ATOM 7739 C CA . SER B 1 388 ? 18.828 18.672 17.031 1 98.56 388 SER B CA 1
ATOM 7740 C C . SER B 1 388 ? 19.984 18 16.328 1 98.56 388 SER B C 1
ATOM 7742 O O . SER B 1 388 ? 20.797 18.656 15.672 1 98.56 388 SER B O 1
ATOM 7744 N N . ARG B 1 389 ? 20.062 16.703 16.516 1 98.44 389 ARG B N 1
ATOM 7745 C CA . ARG B 1 389 ? 21.078 15.953 15.789 1 98.44 389 ARG B CA 1
ATOM 7746 C C . ARG B 1 389 ? 20.875 16.078 14.281 1 98.44 389 ARG B C 1
ATOM 7748 O O . ARG B 1 389 ? 21.844 16.203 13.531 1 98.44 389 ARG B O 1
ATOM 7755 N N . GLY B 1 390 ? 19.625 16 13.867 1 98 390 GLY B N 1
ATOM 7756 C CA . GLY B 1 390 ? 19.328 16.203 12.461 1 98 390 GLY B CA 1
ATOM 7757 C C . GLY B 1 390 ? 19.719 17.562 11.945 1 98 390 GLY B C 1
ATOM 7758 O O . GLY B 1 390 ? 20.297 17.688 10.859 1 98 390 GLY B O 1
ATOM 7759 N N . TYR B 1 391 ? 19.422 18.625 12.711 1 98 391 TYR B N 1
ATOM 7760 C CA . TYR B 1 391 ? 19.828 19.984 12.359 1 98 391 TYR B CA 1
ATOM 7761 C C . TYR B 1 391 ? 21.344 20.078 12.227 1 98 391 TYR B C 1
ATOM 7763 O O . TYR B 1 391 ? 21.859 20.703 11.297 1 98 391 TYR B O 1
ATOM 7771 N N . PHE B 1 392 ? 22 19.469 13.133 1 98.25 392 PHE B N 1
ATOM 7772 C CA . PHE B 1 392 ? 23.453 19.516 13.148 1 98.25 392 PHE B CA 1
ATOM 7773 C C . PHE B 1 392 ? 24.031 18.797 11.938 1 98.25 392 PHE B C 1
ATOM 7775 O O . PHE B 1 392 ? 25.016 19.266 11.344 1 98.25 392 PHE B O 1
ATOM 7782 N N . ASP B 1 393 ? 23.469 17.672 11.57 1 97.19 393 ASP B N 1
ATOM 7783 C CA . ASP B 1 393 ? 23.891 16.953 1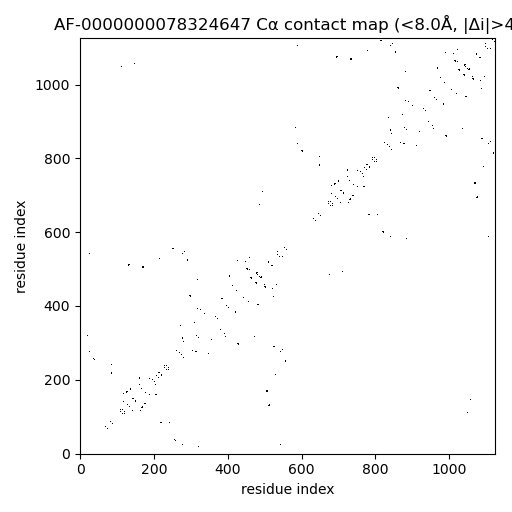0.367 1 97.19 393 ASP B CA 1
ATOM 7784 C C . ASP B 1 393 ? 23.781 17.828 9.133 1 97.19 393 ASP B C 1
ATOM 7786 O O . ASP B 1 393 ? 24.672 17.859 8.289 1 97.19 393 ASP B O 1
ATOM 7790 N N . GLU B 1 394 ? 22.672 18.562 9.031 1 95.94 394 GLU B N 1
ATOM 7791 C CA . GLU B 1 394 ? 22.484 19.469 7.898 1 95.94 394 GLU B CA 1
ATOM 7792 C C . GLU B 1 394 ? 23.516 20.594 7.918 1 95.94 394 GLU B C 1
ATOM 7794 O O . GLU B 1 394 ? 24.031 21 6.867 1 95.94 394 GLU B O 1
ATOM 7799 N N . ALA B 1 395 ? 23.797 21.125 9.055 1 95.44 395 ALA B N 1
ATOM 7800 C CA . ALA B 1 395 ? 24.781 22.188 9.188 1 95.44 395 ALA B CA 1
ATOM 7801 C C . ALA B 1 395 ? 26.156 21.734 8.742 1 95.44 395 ALA B C 1
ATOM 7803 O O . ALA B 1 395 ? 26.891 22.469 8.086 1 95.44 395 ALA B O 1
ATOM 7804 N N . LYS B 1 396 ? 26.516 20.531 9.133 1 96.12 396 LYS B N 1
ATOM 7805 C CA . LYS B 1 396 ? 27.781 19.969 8.688 1 96.12 396 LYS B CA 1
ATOM 7806 C C . LYS B 1 396 ? 27.828 19.828 7.172 1 96.12 396 LYS B C 1
ATOM 7808 O O . LYS B 1 396 ? 28.844 20.125 6.543 1 96.12 396 LYS B O 1
ATOM 7813 N N . TRP B 1 397 ? 26.734 19.312 6.582 1 95.12 397 TRP B N 1
ATOM 7814 C CA . TRP B 1 397 ? 26.641 19.203 5.129 1 95.12 397 TRP B CA 1
ATOM 7815 C C . TRP B 1 397 ? 26.875 20.547 4.469 1 95.12 397 TRP B C 1
ATOM 7817 O O . TRP B 1 397 ? 27.578 20.641 3.459 1 95.12 397 TRP B O 1
ATOM 7827 N N . CYS B 1 398 ? 26.234 21.594 5.008 1 92.12 398 CYS B N 1
ATOM 7828 C CA . CYS B 1 398 ? 26.312 22.938 4.441 1 92.12 398 CYS B CA 1
ATOM 7829 C C . CYS B 1 398 ? 27.75 23.469 4.504 1 92.12 398 CYS B C 1
ATOM 7831 O O . CYS B 1 398 ? 28.234 24.047 3.535 1 92.12 398 CYS B O 1
ATOM 7833 N N . LYS B 1 399 ? 28.406 23.266 5.539 1 91.19 399 LYS B N 1
ATOM 7834 C CA . LYS B 1 399 ? 29.766 23.766 5.762 1 91.19 399 LYS B CA 1
ATOM 7835 C C . LYS B 1 399 ? 30.734 23.188 4.73 1 91.19 399 LYS B C 1
ATOM 7837 O O . LYS B 1 399 ? 31.609 23.891 4.234 1 91.19 399 LYS B O 1
ATOM 7842 N N . VAL B 1 400 ? 30.578 21.953 4.418 1 92.88 400 VAL B N 1
ATOM 7843 C CA . VAL B 1 400 ? 31.531 21.312 3.518 1 92.88 400 VAL B CA 1
ATOM 7844 C C . VAL B 1 400 ? 30.953 21.25 2.107 1 92.88 400 VAL B C 1
ATOM 7846 O O . VAL B 1 400 ? 31.484 20.562 1.234 1 92.88 400 VAL B O 1
ATOM 7849 N N . GLU B 1 401 ? 29.766 21.891 1.901 1 91.5 401 GLU B N 1
ATOM 7850 C CA . GLU B 1 401 ? 29.078 21.938 0.612 1 91.5 401 GLU B CA 1
ATOM 7851 C C . GLU B 1 401 ? 28.844 20.531 0.067 1 91.5 401 GLU B C 1
ATOM 7853 O O . GLU B 1 401 ? 29.141 20.25 -1.098 1 91.5 401 GLU B O 1
ATOM 7858 N N . TYR B 1 402 ? 28.453 19.719 1.018 1 92.75 402 TYR B N 1
ATOM 7859 C CA . TYR B 1 402 ? 28.172 18.328 0.673 1 92.75 402 TYR B CA 1
ATOM 7860 C C . TYR B 1 402 ? 26.859 18.219 -0.11 1 92.75 402 TYR B C 1
ATOM 7862 O O . TYR B 1 402 ? 25.875 18.875 0.229 1 92.75 402 TYR B O 1
ATOM 7870 N N . PHE B 1 403 ? 26.891 17.531 -1.162 1 92.56 403 PHE B N 1
ATOM 7871 C CA . PHE B 1 403 ? 25.703 17.281 -1.978 1 92.56 403 PHE B CA 1
ATOM 7872 C C . PHE B 1 403 ? 25.266 15.828 -1.866 1 92.56 403 PHE B C 1
ATOM 7874 O O . PHE B 1 403 ? 25.734 14.977 -2.615 1 92.56 403 PHE B O 1
ATOM 7881 N N . PRO B 1 404 ? 24.297 15.492 -0.951 1 94.31 404 PRO B N 1
ATOM 7882 C CA . PRO B 1 404 ? 23.922 14.102 -0.689 1 94.31 404 PRO B CA 1
ATOM 7883 C C . PRO B 1 404 ? 23.094 13.492 -1.815 1 94.31 404 PRO B C 1
ATOM 7885 O O . PRO B 1 404 ? 22.484 14.227 -2.605 1 94.31 404 PRO B O 1
ATOM 7888 N N . GLU B 1 405 ? 23.062 12.133 -1.821 1 92.44 405 GLU B N 1
ATOM 7889 C CA . GLU B 1 405 ? 22.062 11.43 -2.629 1 92.44 405 GLU B CA 1
ATOM 7890 C C . GLU B 1 405 ? 20.656 11.664 -2.104 1 92.44 405 GLU B C 1
ATOM 7892 O O . GLU B 1 405 ? 20.469 12.016 -0.938 1 92.44 405 GLU B O 1
ATOM 7897 N N . PHE B 1 406 ? 19.734 11.484 -2.977 1 95.19 406 PHE B N 1
ATOM 7898 C CA . PHE B 1 406 ? 18.359 11.812 -2.635 1 95.19 406 PHE B CA 1
ATOM 7899 C C . PHE B 1 406 ? 17.906 11.055 -1.392 1 95.19 406 PHE B C 1
ATOM 7901 O O . PHE B 1 406 ? 17.359 11.648 -0.456 1 95.19 406 PHE B O 1
ATOM 7908 N N . GLU B 1 407 ? 18.172 9.711 -1.292 1 92.94 407 GLU B N 1
ATOM 7909 C CA . GLU B 1 407 ? 17.719 8.914 -0.158 1 92.94 407 GLU B CA 1
ATOM 7910 C C . GLU B 1 407 ? 18.469 9.289 1.117 1 92.94 407 GLU B C 1
ATOM 7912 O O . GLU B 1 407 ? 17.891 9.25 2.211 1 92.94 407 GLU B O 1
ATOM 7917 N N . GLU B 1 408 ? 19.719 9.586 0.918 1 94.5 408 GLU B N 1
ATOM 7918 C CA . GLU B 1 408 ? 20.5 10.055 2.057 1 94.5 408 GLU B CA 1
ATOM 7919 C C . GLU B 1 408 ? 19.938 11.375 2.598 1 94.5 408 GLU B C 1
ATOM 7921 O O . GLU B 1 408 ? 19.781 11.531 3.811 1 94.5 408 GLU B O 1
ATOM 7926 N N . TYR B 1 409 ? 19.641 12.242 1.694 1 96.69 409 TYR B N 1
ATOM 7927 C CA . TYR B 1 409 ? 19.047 13.516 2.08 1 96.69 409 TYR B CA 1
ATOM 7928 C C . TYR B 1 409 ? 17.734 13.297 2.828 1 96.69 409 TYR B C 1
ATOM 7930 O O . TYR B 1 409 ? 17.531 13.867 3.898 1 96.69 409 TYR B O 1
ATOM 7938 N N . MET B 1 410 ? 16.906 12.508 2.26 1 96.94 410 MET B N 1
ATOM 7939 C CA . MET B 1 410 ? 15.578 12.281 2.838 1 96.94 410 MET B CA 1
ATOM 7940 C C . MET B 1 410 ? 15.688 11.68 4.234 1 96.94 410 MET B C 1
ATOM 7942 O O . MET B 1 410 ? 14.898 12.008 5.121 1 96.94 410 MET B O 1
ATOM 7946 N N . SER B 1 411 ? 16.625 10.812 4.492 1 96.12 411 SER B N 1
ATOM 7947 C CA . SER B 1 411 ? 16.797 10.156 5.781 1 96.12 411 SER B CA 1
ATOM 7948 C C . SER B 1 411 ? 17.062 11.164 6.887 1 96.12 411 SER B C 1
ATOM 7950 O O . SER B 1 411 ? 16.594 11.008 8.016 1 96.12 411 SER B O 1
ATOM 7952 N N . VAL B 1 412 ? 17.766 12.188 6.551 1 97.31 412 VAL B N 1
ATOM 7953 C CA . VAL B 1 412 ? 18.094 13.227 7.523 1 97.31 412 VAL B CA 1
ATOM 7954 C C . VAL B 1 412 ? 16.969 14.266 7.566 1 97.31 412 VAL B C 1
ATOM 7956 O O . VAL B 1 412 ? 16.547 14.688 8.648 1 97.31 412 VAL B O 1
ATOM 7959 N N . ALA B 1 413 ? 16.469 14.578 6.422 1 97.12 413 ALA B N 1
ATOM 7960 C CA . ALA B 1 413 ? 15.523 15.688 6.281 1 97.12 413 ALA B CA 1
ATOM 7961 C C . ALA B 1 413 ? 14.18 15.344 6.922 1 97.12 413 ALA B C 1
ATOM 7963 O O . ALA B 1 413 ? 13.469 16.234 7.395 1 97.12 413 ALA B O 1
ATOM 7964 N N . LEU B 1 414 ? 13.82 14.094 6.969 1 98 414 LEU B N 1
ATOM 7965 C CA . LEU B 1 414 ? 12.578 13.688 7.621 1 98 414 LEU B CA 1
ATOM 7966 C C . LEU B 1 414 ? 12.664 13.898 9.125 1 98 414 LEU B C 1
ATOM 7968 O O . LEU B 1 414 ? 11.641 14.055 9.797 1 98 414 LEU B O 1
ATOM 7972 N N . ILE B 1 415 ? 13.844 13.891 9.648 1 98.12 415 ILE B N 1
ATOM 7973 C CA . ILE B 1 415 ? 14.055 14.188 11.055 1 98.12 415 ILE B CA 1
ATOM 7974 C C . ILE B 1 415 ? 14.102 15.703 11.266 1 98.12 415 ILE B C 1
ATOM 7976 O O . ILE B 1 415 ? 13.406 16.234 12.133 1 98.12 415 ILE B O 1
ATOM 7980 N N . SER B 1 416 ? 14.836 16.359 10.406 1 97.88 416 SER B N 1
ATOM 7981 C CA . SER B 1 416 ? 15.078 17.797 10.586 1 97.88 416 SER B CA 1
ATOM 7982 C C . SER B 1 416 ? 13.844 18.609 10.211 1 97.88 416 SER B C 1
ATOM 7984 O O . SER B 1 416 ? 13.758 19.797 10.539 1 97.88 416 SER B O 1
ATOM 7986 N N . GLY B 1 417 ? 12.844 18 9.57 1 97.44 417 GLY B N 1
ATOM 7987 C CA . GLY B 1 417 ? 11.594 18.688 9.281 1 97.44 417 GLY B CA 1
ATOM 7988 C C . GLY B 1 417 ? 10.742 18.922 10.516 1 97.44 417 GLY B C 1
ATOM 7989 O O . GLY B 1 417 ? 9.727 19.625 10.453 1 97.44 417 GLY B O 1
ATOM 7990 N N . ALA B 1 418 ? 11.109 18.328 11.617 1 98.5 418 ALA B N 1
ATOM 7991 C CA . ALA B 1 418 ? 10.594 18.547 12.961 1 98.5 418 ALA B CA 1
ATOM 7992 C C . ALA B 1 418 ? 9.266 17.828 13.172 1 98.5 418 ALA B C 1
ATOM 7994 O O . ALA B 1 418 ? 8.789 17.719 14.305 1 98.5 418 ALA B O 1
ATOM 7995 N N . TYR B 1 419 ? 8.609 17.266 12.133 1 98.62 419 TYR B N 1
ATOM 7996 C CA . TYR B 1 419 ? 7.293 16.672 12.273 1 98.62 419 TYR B CA 1
ATOM 7997 C C . TYR B 1 419 ? 7.355 15.398 13.117 1 98.62 419 TYR B C 1
ATOM 7999 O O . TYR B 1 419 ? 6.402 15.07 13.82 1 98.62 419 TYR B O 1
ATOM 8007 N N . LYS B 1 420 ? 8.516 14.68 13.078 1 98.69 420 LYS B N 1
ATOM 8008 C CA . LYS B 1 420 ? 8.664 13.539 13.969 1 98.69 420 LYS B CA 1
ATOM 8009 C C . LYS B 1 420 ? 8.656 13.977 15.43 1 98.69 420 LYS B C 1
ATOM 8011 O O . LYS B 1 420 ? 7.965 13.391 16.266 1 98.69 420 LYS B O 1
ATOM 8016 N N . MET B 1 421 ? 9.383 15.023 15.695 1 98.81 421 MET B N 1
ATOM 8017 C CA . MET B 1 421 ? 9.445 15.562 17.047 1 98.81 421 MET B CA 1
ATOM 8018 C C . MET B 1 421 ? 8.094 16.125 17.484 1 98.81 421 MET B C 1
ATOM 8020 O O . MET B 1 421 ? 7.621 15.836 18.578 1 98.81 421 MET B O 1
ATOM 8024 N N . LEU B 1 422 ? 7.43 16.906 16.625 1 98.88 422 LEU B N 1
ATOM 8025 C CA . LEU B 1 422 ? 6.148 17.516 16.953 1 98.88 422 LEU B CA 1
ATOM 8026 C C . LEU B 1 422 ? 5.074 16.438 17.156 1 98.88 422 LEU B C 1
ATOM 8028 O O . LEU B 1 422 ? 4.172 16.609 17.984 1 98.88 422 LEU B O 1
ATOM 8032 N N . SER B 1 423 ? 5.168 15.398 16.359 1 98.81 423 SER B N 1
ATOM 8033 C CA . SER B 1 423 ? 4.211 14.305 16.516 1 98.81 423 SER B CA 1
ATOM 8034 C C . SER B 1 423 ? 4.285 13.695 17.906 1 98.81 423 SER B C 1
ATOM 8036 O O . SER B 1 423 ? 3.262 13.547 18.594 1 98.81 423 SER B O 1
ATOM 8038 N N . VAL B 1 424 ? 5.438 13.406 18.406 1 98.69 424 VAL B N 1
ATOM 8039 C CA . VAL B 1 424 ? 5.617 12.82 19.734 1 98.69 424 VAL B CA 1
ATOM 8040 C C . VAL B 1 424 ? 5.18 13.82 20.797 1 98.69 424 VAL B C 1
ATOM 8042 O O . VAL B 1 424 ? 4.43 13.469 21.719 1 98.69 424 VAL B O 1
ATOM 8045 N N . THR B 1 425 ? 5.594 15.016 20.641 1 98.62 425 THR B N 1
ATOM 8046 C CA . THR B 1 425 ? 5.379 16.031 21.656 1 98.62 425 THR B CA 1
ATOM 8047 C C . THR B 1 425 ? 3.91 16.438 21.719 1 98.62 425 THR B C 1
ATOM 8049 O O . THR B 1 425 ? 3.416 16.844 22.781 1 98.62 425 THR B O 1
ATOM 8052 N N . SER B 1 426 ? 3.164 16.297 20.656 1 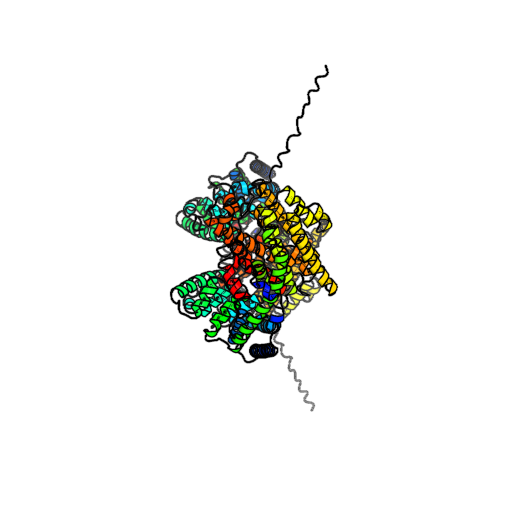98.56 426 SER B N 1
ATOM 8053 C CA . SER B 1 426 ? 1.754 16.672 20.609 1 98.56 426 SER B CA 1
ATOM 8054 C C . SER B 1 426 ? 0.919 15.781 21.531 1 98.56 426 SER B C 1
ATOM 8056 O O . SER B 1 426 ? -0.19 16.156 21.922 1 98.56 426 SER B O 1
ATOM 8058 N N . PHE B 1 427 ? 1.444 14.633 21.891 1 97.69 427 PHE B N 1
ATOM 8059 C CA . PHE B 1 427 ? 0.719 13.734 22.781 1 97.69 427 PHE B CA 1
ATOM 8060 C C . PHE B 1 427 ? 0.771 14.234 24.219 1 97.69 427 PHE B C 1
ATOM 8062 O O . PHE B 1 427 ? -0.081 13.875 25.047 1 97.69 427 PHE B O 1
ATOM 8069 N N . VAL B 1 428 ? 1.841 15.031 24.516 1 96.62 428 VAL B N 1
ATOM 8070 C CA . VAL B 1 428 ? 2.062 15.5 25.875 1 96.62 428 VAL B CA 1
ATOM 8071 C C . VAL B 1 428 ? 0.883 16.359 26.328 1 96.62 428 VAL B C 1
ATOM 8073 O O . VAL B 1 428 ? 0.434 17.234 25.594 1 96.62 428 VAL B O 1
ATOM 8076 N N . LEU B 1 429 ? 0.299 16.062 27.531 1 95.38 429 LEU B N 1
ATOM 8077 C CA . LEU B 1 429 ? -0.746 16.828 28.203 1 95.38 429 LEU B CA 1
ATOM 8078 C C . LEU B 1 429 ? -2.096 16.625 27.516 1 95.38 429 LEU B C 1
ATOM 8080 O O . LEU B 1 429 ? -2.979 17.484 27.609 1 95.38 429 LEU B O 1
ATOM 8084 N N . MET B 1 430 ? -2.27 15.539 26.703 1 94.81 430 MET B N 1
ATOM 8085 C CA . MET B 1 430 ? -3.562 15.219 26.109 1 94.81 430 MET B CA 1
ATOM 8086 C C . MET B 1 430 ? -4.406 14.375 27.047 1 94.81 430 MET B C 1
ATOM 8088 O O . MET B 1 430 ? -5.52 13.977 26.703 1 94.81 430 MET B O 1
ATOM 8092 N N . GLY B 1 431 ? -3.906 14.102 28.188 1 91.69 431 GLY B N 1
ATOM 8093 C CA . GLY B 1 431 ? -4.656 13.367 29.203 1 91.69 431 GLY B CA 1
ATOM 8094 C C . GLY B 1 431 ? -4.516 11.859 29.062 1 91.69 431 GLY B C 1
ATOM 8095 O O . GLY B 1 431 ? -3.471 11.367 28.641 1 91.69 431 GLY B O 1
ATOM 8096 N N . ASP B 1 432 ? -5.504 11.062 29.406 1 91.19 432 ASP B N 1
ATOM 8097 C CA . ASP B 1 432 ? -5.441 9.609 29.594 1 91.19 432 ASP B CA 1
ATOM 8098 C C . ASP B 1 432 ? -5.328 8.898 28.234 1 91.19 432 ASP B C 1
ATOM 8100 O O . ASP B 1 432 ? -4.895 7.746 28.172 1 91.19 432 ASP B O 1
ATOM 8104 N N . VAL B 1 433 ? -5.645 9.609 27.266 1 94.31 433 VAL B N 1
ATOM 8105 C CA . VAL B 1 433 ? -5.625 8.984 25.938 1 94.31 433 VAL B CA 1
ATOM 8106 C C . VAL B 1 433 ? -4.188 8.695 25.531 1 94.31 433 VAL B C 1
ATOM 8108 O O . VAL B 1 433 ? -3.926 7.742 24.781 1 94.31 433 VAL B O 1
ATOM 8111 N N . ALA B 1 434 ? -3.27 9.469 26.031 1 95.62 434 ALA B N 1
ATOM 8112 C CA . ALA B 1 434 ? -1.854 9.305 25.719 1 95.62 434 ALA B CA 1
ATOM 8113 C C . ALA B 1 434 ? -1.19 8.312 26.672 1 95.62 434 ALA B C 1
ATOM 8115 O O . ALA B 1 434 ? -0.519 8.711 27.625 1 95.62 434 ALA B O 1
ATOM 8116 N N . THR B 1 435 ? -1.286 7.031 26.375 1 95.75 435 THR B N 1
ATOM 8117 C CA . THR B 1 435 ? -0.768 5.965 27.219 1 95.75 435 THR B CA 1
ATOM 8118 C C . THR B 1 435 ? 0.719 5.742 26.969 1 95.75 435 THR B C 1
ATOM 8120 O O . THR B 1 435 ? 1.277 6.289 26.016 1 95.75 435 THR B O 1
ATOM 8123 N N . ARG B 1 436 ? 1.334 5.035 27.844 1 95.44 436 ARG B N 1
ATOM 8124 C CA . ARG B 1 436 ? 2.734 4.668 27.672 1 95.44 436 ARG B CA 1
ATOM 8125 C C . ARG B 1 436 ? 2.936 3.9 26.359 1 95.44 436 ARG B C 1
ATOM 8127 O O . ARG B 1 436 ? 3.924 4.117 25.656 1 95.44 436 ARG B O 1
ATOM 8134 N N . GLU B 1 437 ? 2.014 3.035 26.078 1 96.62 437 GLU B N 1
ATOM 8135 C CA . GLU B 1 437 ? 2.066 2.254 24.844 1 96.62 437 GLU B CA 1
ATOM 8136 C C . GLU B 1 437 ? 1.994 3.154 23.609 1 96.62 437 GLU B C 1
ATOM 8138 O O . GLU B 1 437 ? 2.654 2.893 22.609 1 96.62 437 GLU B O 1
ATOM 8143 N N . ALA B 1 438 ? 1.233 4.172 23.703 1 97.62 438 ALA B N 1
ATOM 8144 C CA . ALA B 1 438 ? 1.11 5.117 22.609 1 97.62 438 ALA B CA 1
ATOM 8145 C C . ALA B 1 438 ? 2.426 5.848 22.359 1 97.62 438 ALA B C 1
ATOM 8147 O O . ALA B 1 438 ? 2.814 6.07 21.203 1 97.62 438 ALA B O 1
ATOM 8148 N N . TYR B 1 439 ? 3.133 6.223 23.422 1 97.81 439 TYR B N 1
ATOM 8149 C CA . TYR B 1 439 ? 4.422 6.895 23.297 1 97.81 439 TYR B CA 1
ATOM 8150 C C . TYR B 1 439 ? 5.465 5.957 22.703 1 97.81 439 TYR B C 1
ATOM 8152 O O . TYR B 1 439 ? 6.277 6.371 21.875 1 97.81 439 TYR B O 1
ATOM 8160 N N . GLU B 1 440 ? 5.453 4.715 23.156 1 97.56 440 GLU B N 1
ATOM 8161 C CA . GLU B 1 440 ? 6.367 3.725 22.594 1 97.56 440 GLU B CA 1
ATOM 8162 C C . GLU B 1 440 ? 6.121 3.525 21.094 1 97.56 440 GLU B C 1
ATOM 8164 O O . GLU B 1 440 ? 7.066 3.438 20.312 1 97.56 440 GLU B O 1
ATOM 8169 N N . TRP B 1 441 ? 4.883 3.471 20.781 1 97.88 441 TRP B N 1
ATOM 8170 C CA . TRP B 1 441 ? 4.473 3.273 19.406 1 97.88 441 TRP B CA 1
ATOM 8171 C C . TRP B 1 441 ? 4.918 4.441 18.531 1 97.88 441 TRP B C 1
ATOM 8173 O O . TRP B 1 441 ? 5.555 4.242 17.5 1 97.88 441 TRP B O 1
ATOM 8183 N N . ILE B 1 442 ? 4.648 5.703 18.938 1 98.19 442 ILE B N 1
ATOM 8184 C CA . ILE B 1 442 ? 4.879 6.871 18.109 1 98.19 442 ILE B CA 1
ATOM 8185 C C . ILE B 1 442 ? 6.379 7.137 17.984 1 98.19 442 ILE B C 1
ATOM 8187 O O . ILE B 1 442 ? 6.852 7.668 16.984 1 98.19 442 ILE B O 1
ATOM 8191 N N . SER B 1 443 ? 7.168 6.707 18.969 1 97.25 443 SER B N 1
ATOM 8192 C CA . SER B 1 443 ? 8.602 6.957 19 1 97.25 443 SER B CA 1
ATOM 8193 C C . SER B 1 443 ? 9.344 6.078 17.984 1 97.25 443 SER B C 1
ATOM 8195 O O . SER B 1 443 ? 10.5 6.344 17.656 1 97.25 443 SER B O 1
ATOM 8197 N N . LYS B 1 444 ? 8.641 5.125 17.453 1 97.06 444 LYS B N 1
ATOM 8198 C CA . LYS B 1 444 ? 9.242 4.223 16.469 1 97.06 444 LYS B CA 1
ATOM 8199 C C . LYS B 1 444 ? 8.93 4.672 15.047 1 97.06 444 LYS B C 1
ATOM 8201 O O . LYS B 1 444 ? 9.125 3.91 14.102 1 97.06 444 LYS B O 1
ATOM 8206 N N . ASP B 1 445 ? 8.438 5.797 14.867 1 97.81 445 ASP B N 1
ATOM 8207 C CA . ASP B 1 445 ? 8.141 6.41 13.578 1 97.81 445 ASP B CA 1
ATOM 8208 C C . ASP B 1 445 ? 7.199 5.531 12.758 1 97.81 445 ASP B C 1
ATOM 8210 O O . ASP B 1 445 ? 7.531 5.133 11.633 1 97.81 445 ASP B O 1
ATOM 8214 N N . PRO B 1 446 ? 6.027 5.266 13.359 1 98.12 446 PRO B N 1
ATOM 8215 C CA . PRO B 1 446 ? 5.066 4.496 12.562 1 98.12 446 PRO B CA 1
ATOM 8216 C C . PRO B 1 446 ? 4.75 5.152 11.219 1 98.12 446 PRO B C 1
ATOM 8218 O O . PRO B 1 446 ? 5.145 6.297 10.977 1 98.12 446 PRO B O 1
ATOM 8221 N N . LEU B 1 447 ? 4.117 4.473 10.328 1 97.38 447 LEU B N 1
ATOM 8222 C CA . LEU B 1 447 ? 3.881 4.875 8.945 1 97.38 447 LEU B CA 1
ATOM 8223 C C . LEU B 1 447 ? 3.217 6.246 8.883 1 97.38 447 LEU B C 1
ATOM 8225 O O . LEU B 1 447 ? 3.531 7.059 8.016 1 97.38 447 LEU B O 1
ATOM 8229 N N . ILE B 1 448 ? 2.297 6.531 9.773 1 98.56 448 ILE B N 1
ATOM 8230 C CA . ILE B 1 448 ? 1.563 7.793 9.734 1 98.56 448 ILE B CA 1
ATOM 8231 C C . ILE B 1 448 ? 2.518 8.953 10.016 1 98.56 448 ILE B C 1
ATOM 8233 O O . ILE B 1 448 ? 2.373 10.031 9.438 1 98.56 448 ILE B O 1
ATOM 8237 N N . VAL B 1 449 ? 3.49 8.758 10.891 1 98.81 449 VAL B N 1
ATOM 8238 C CA . VAL B 1 449 ? 4.473 9.789 11.219 1 98.81 449 VAL B CA 1
ATOM 8239 C C . VAL B 1 449 ? 5.426 9.977 10.039 1 98.81 449 VAL B C 1
ATOM 8241 O O . VAL B 1 449 ? 5.742 11.109 9.672 1 98.81 449 VAL B O 1
ATOM 8244 N N . LYS B 1 450 ? 5.875 8.852 9.453 1 98.56 450 LYS B N 1
ATOM 8245 C CA . LYS B 1 450 ? 6.734 8.938 8.273 1 98.56 450 LYS B CA 1
ATOM 8246 C C . LYS B 1 450 ? 6.035 9.672 7.137 1 98.56 450 LYS B C 1
ATOM 8248 O O . LYS B 1 450 ? 6.637 10.531 6.48 1 98.56 450 LYS B O 1
ATOM 8253 N N . ALA B 1 451 ? 4.793 9.312 6.934 1 98.62 451 ALA B N 1
ATOM 8254 C CA . ALA B 1 451 ? 4.02 9.922 5.855 1 98.62 451 ALA B CA 1
ATOM 8255 C C . ALA B 1 451 ? 3.828 11.422 6.094 1 98.62 451 ALA B C 1
ATOM 8257 O O . ALA B 1 451 ? 4.004 12.227 5.18 1 98.62 451 ALA B O 1
ATOM 8258 N N . SER B 1 452 ? 3.473 11.758 7.297 1 98.75 452 SER B N 1
ATOM 8259 C CA . SER B 1 452 ? 3.314 13.172 7.637 1 98.75 452 SER B CA 1
ATOM 8260 C C . SER B 1 452 ? 4.621 13.938 7.445 1 98.75 452 SER B C 1
ATOM 8262 O O . SER B 1 452 ? 4.613 15.078 6.988 1 98.75 452 SER B O 1
ATOM 8264 N N . SER B 1 453 ? 5.703 13.305 7.816 1 98.75 453 SER B N 1
ATOM 8265 C CA . SER B 1 453 ? 7.012 13.93 7.68 1 98.75 453 SER B CA 1
ATOM 8266 C C . SER B 1 453 ? 7.387 14.109 6.211 1 98.75 453 SER B C 1
ATOM 8268 O O . SER B 1 453 ? 8.016 15.102 5.844 1 98.75 453 SER B O 1
ATOM 8270 N N . VAL B 1 454 ? 7.008 13.156 5.363 1 98.56 454 VAL B N 1
ATOM 8271 C CA . VAL B 1 454 ? 7.246 13.258 3.928 1 98.56 454 VAL B CA 1
ATOM 8272 C C . VAL B 1 454 ? 6.457 14.43 3.355 1 98.56 454 VAL B C 1
ATOM 8274 O O . VAL B 1 454 ? 6.992 15.234 2.588 1 98.56 454 VAL B O 1
ATOM 8277 N N . ILE B 1 455 ? 5.219 14.531 3.717 1 98.5 455 ILE B N 1
ATOM 8278 C CA . ILE B 1 455 ? 4.383 15.633 3.248 1 98.5 455 ILE B CA 1
ATOM 8279 C C . ILE B 1 455 ? 4.992 16.969 3.676 1 98.5 455 ILE B C 1
ATOM 8281 O O . ILE B 1 455 ? 5.09 17.891 2.875 1 98.5 455 ILE B O 1
ATOM 8285 N N . CYS B 1 456 ? 5.438 16.984 4.902 1 98.25 456 CYS B N 1
ATOM 8286 C CA . CYS B 1 456 ? 6.023 18.203 5.453 1 98.25 456 CYS B CA 1
ATOM 8287 C C . CYS B 1 456 ? 7.27 18.609 4.68 1 98.25 456 CYS B C 1
ATOM 8289 O O . CYS B 1 456 ? 7.324 19.703 4.109 1 98.25 456 CYS B O 1
ATOM 8291 N N . ARG B 1 457 ? 8.188 17.719 4.543 1 97.81 457 ARG B N 1
ATOM 8292 C CA . ARG B 1 457 ? 9.492 18.062 3.979 1 97.81 457 ARG B CA 1
ATOM 8293 C C . ARG B 1 457 ? 9.383 18.344 2.486 1 97.81 457 ARG B C 1
ATOM 8295 O O . ARG B 1 457 ? 9.961 19.312 1.991 1 97.81 457 ARG B O 1
ATOM 8302 N N . LEU B 1 458 ? 8.672 17.516 1.79 1 97.81 458 LEU B N 1
ATOM 8303 C CA . LEU B 1 458 ? 8.625 17.688 0.341 1 97.81 458 LEU B CA 1
ATOM 8304 C C . LEU B 1 458 ? 7.82 18.922 -0.037 1 97.81 458 LEU B C 1
ATOM 8306 O O . LEU B 1 458 ? 8.148 19.609 -1.006 1 97.81 458 LEU B O 1
ATOM 8310 N N . SER B 1 459 ? 6.742 19.219 0.711 1 96.69 459 SER B N 1
ATOM 8311 C CA . SER B 1 459 ? 6.016 20.469 0.467 1 96.69 459 SER B CA 1
ATOM 8312 C C . SER B 1 459 ? 6.914 21.672 0.682 1 96.69 459 SER B C 1
ATOM 8314 O O . SER B 1 459 ? 6.906 22.609 -0.123 1 96.69 459 SER B O 1
ATOM 8316 N N . ASP B 1 460 ? 7.641 21.594 1.725 1 94.81 460 ASP B N 1
ATOM 8317 C CA . ASP B 1 460 ? 8.562 22.672 2.064 1 94.81 460 ASP B CA 1
ATOM 8318 C C . ASP B 1 460 ? 9.641 22.844 0.992 1 94.81 460 ASP B C 1
ATOM 8320 O O . ASP B 1 460 ? 9.914 23.953 0.547 1 94.81 460 ASP B O 1
ATOM 8324 N N . ASP B 1 461 ? 10.234 21.75 0.542 1 95 461 ASP B N 1
ATOM 8325 C CA . ASP B 1 461 ? 11.336 21.781 -0.421 1 95 461 ASP B CA 1
ATOM 8326 C C . ASP B 1 461 ? 10.852 22.25 -1.791 1 95 461 ASP B C 1
ATOM 8328 O O . ASP B 1 461 ? 11.578 22.938 -2.512 1 95 461 ASP B O 1
ATOM 8332 N N . ILE B 1 462 ? 9.711 21.859 -2.189 1 94.44 462 ILE B N 1
ATOM 8333 C CA . ILE B 1 462 ? 9.172 22.25 -3.488 1 94.44 462 ILE B CA 1
ATOM 8334 C C . ILE B 1 462 ? 8.93 23.75 -3.527 1 94.44 462 ILE B C 1
ATOM 8336 O O . ILE B 1 462 ? 9.344 24.438 -4.473 1 94.44 462 ILE B O 1
ATOM 8340 N N . VAL B 1 463 ? 8.398 24.297 -2.492 1 91.44 463 VAL B N 1
ATOM 8341 C CA . VAL B 1 463 ? 8.008 25.703 -2.469 1 91.44 463 VAL B CA 1
ATOM 8342 C C . VAL B 1 463 ? 9.227 26.578 -2.16 1 91.44 463 VAL B C 1
ATOM 8344 O O . VAL B 1 463 ? 9.344 27.703 -2.67 1 91.44 463 VAL B O 1
ATOM 8347 N N . GLY B 1 464 ? 10.109 26.078 -1.371 1 86.31 464 GLY B N 1
ATOM 8348 C CA . GLY B 1 464 ? 11.258 26.844 -0.923 1 86.31 464 GLY B CA 1
ATOM 8349 C C . GLY B 1 464 ? 12.453 26.734 -1.857 1 86.31 464 GLY B C 1
ATOM 8350 O O . GLY B 1 464 ? 13.453 27.422 -1.672 1 86.31 464 GLY B O 1
ATOM 8351 N N . HIS B 1 465 ? 12.352 25.984 -2.873 1 83.81 465 HIS B N 1
ATOM 8352 C CA . HIS B 1 465 ? 13.492 25.656 -3.73 1 83.81 465 HIS B CA 1
ATOM 8353 C C . HIS B 1 465 ? 14.117 26.922 -4.301 1 83.81 465 HIS B C 1
ATOM 8355 O O . HIS B 1 465 ? 15.336 27.125 -4.203 1 83.81 465 HIS B O 1
ATOM 8361 N N . GLU B 1 466 ? 13.344 27.828 -4.797 1 77.56 466 GLU B N 1
ATOM 8362 C CA . GLU B 1 466 ? 13.875 29.031 -5.445 1 77.56 466 GLU B CA 1
ATOM 8363 C C . GLU B 1 466 ? 14.422 30.016 -4.422 1 77.56 466 GLU B C 1
ATOM 8365 O O . GLU B 1 466 ? 15.438 30.672 -4.66 1 77.56 466 GLU B O 1
ATOM 8370 N N . PHE B 1 467 ? 13.82 30.094 -3.312 1 73 467 PHE B N 1
ATOM 8371 C CA . PHE B 1 467 ? 14.234 31 -2.248 1 73 467 PHE B CA 1
ATOM 8372 C C . PHE B 1 467 ? 15.555 30.547 -1.644 1 73 467 PHE B C 1
ATOM 8374 O O . PHE B 1 467 ? 16.422 31.375 -1.341 1 73 467 PHE B O 1
ATOM 8381 N N . GLU B 1 468 ? 15.727 29.328 -1.486 1 69.75 468 GLU B N 1
ATOM 8382 C CA . GLU B 1 468 ? 16.906 28.766 -0.823 1 69.75 468 GLU B CA 1
ATOM 8383 C C . GLU B 1 468 ? 18.141 28.891 -1.698 1 69.75 468 GLU B C 1
ATOM 8385 O O . GLU B 1 468 ? 19.266 28.906 -1.192 1 69.75 468 GLU B O 1
ATOM 8390 N N . LEU B 1 469 ? 17.922 29.062 -2.902 1 72.19 469 LEU B N 1
ATOM 8391 C CA . LEU B 1 469 ? 19.031 29.203 -3.834 1 72.19 469 LEU B CA 1
ATOM 8392 C C . LEU B 1 469 ? 19.703 30.578 -3.682 1 72.19 469 LEU B C 1
ATOM 8394 O O . LEU B 1 469 ? 20.812 30.781 -4.156 1 72.19 469 LEU B O 1
ATOM 8398 N N . GLN B 1 470 ? 19.109 31.438 -2.879 1 70.44 470 GLN B N 1
ATOM 8399 C CA . GLN B 1 470 ? 19.625 32.812 -2.74 1 70.44 470 GLN B CA 1
ATOM 8400 C C . GLN B 1 470 ? 20.688 32.875 -1.654 1 70.44 470 GLN B C 1
ATOM 8402 O O . GLN B 1 470 ? 21.391 33.906 -1.543 1 70.44 470 GLN B O 1
ATOM 8407 N N . ARG B 1 471 ? 20.875 31.938 -0.855 1 68.56 471 ARG B N 1
ATOM 8408 C CA . ARG B 1 471 ? 21.875 31.891 0.204 1 68.56 471 ARG B CA 1
ATOM 8409 C C . ARG B 1 471 ? 22.516 30.5 0.278 1 68.56 471 ARG B C 1
ATOM 8411 O O . ARG B 1 471 ? 22 29.531 -0.281 1 68.56 471 ARG B O 1
ATOM 8418 N N . PRO B 1 472 ? 23.672 30.594 0.845 1 70.75 472 PRO B N 1
ATOM 8419 C CA . PRO B 1 472 ? 24.234 29.25 1.06 1 70.75 472 PRO B CA 1
ATOM 8420 C C . PRO B 1 472 ? 23.312 28.344 1.865 1 70.75 472 PRO B C 1
ATOM 8422 O O . PRO B 1 472 ? 22.844 28.734 2.938 1 70.75 472 PRO B O 1
ATOM 8425 N N . HIS B 1 473 ? 22.906 27.328 1.267 1 78.56 473 HIS B N 1
ATOM 8426 C CA . HIS B 1 473 ? 21.984 26.391 1.884 1 78.56 473 HIS B CA 1
ATOM 8427 C C . HIS B 1 473 ? 22.25 24.969 1.41 1 78.56 473 HIS B C 1
ATOM 8429 O O . HIS B 1 473 ? 22.938 24.766 0.4 1 78.56 473 HIS B O 1
ATOM 8435 N N . ILE B 1 474 ? 21.844 24.125 2.238 1 84.94 474 ILE B N 1
ATOM 8436 C CA . ILE B 1 474 ? 21.953 22.734 1.808 1 84.94 474 ILE B CA 1
ATOM 8437 C C . ILE B 1 474 ? 21.031 22.5 0.608 1 84.94 474 ILE B C 1
ATOM 8439 O O . ILE B 1 474 ? 19.984 23.141 0.476 1 84.94 474 ILE B O 1
ATOM 8443 N N . PRO B 1 475 ? 21.469 21.594 -0.236 1 90 475 PRO B N 1
ATOM 8444 C CA . PRO B 1 475 ? 20.578 21.25 -1.351 1 90 475 PRO B CA 1
ATOM 8445 C C . PRO B 1 475 ? 19.219 20.703 -0.886 1 90 475 PRO B C 1
ATOM 8447 O O . PRO B 1 475 ? 19.172 19.938 0.081 1 90 475 PRO B O 1
ATOM 8450 N N . THR B 1 476 ? 18.172 21.125 -1.482 1 93.56 476 THR B N 1
ATOM 8451 C CA . THR B 1 476 ? 16.828 20.641 -1.18 1 93.56 476 THR B CA 1
ATOM 8452 C C . THR B 1 476 ? 16.578 19.281 -1.831 1 93.56 476 THR B C 1
ATOM 8454 O O . THR B 1 476 ? 17.391 18.812 -2.625 1 93.56 476 THR B O 1
ATOM 8457 N N . ALA B 1 477 ? 15.445 18.703 -1.51 1 96.19 477 ALA B N 1
ATOM 8458 C CA . ALA B 1 477 ? 15.039 17.453 -2.145 1 96.19 477 ALA B CA 1
ATOM 8459 C C . ALA B 1 477 ? 14.977 17.594 -3.662 1 96.19 477 ALA B C 1
ATOM 8461 O O . ALA B 1 477 ? 15.289 16.656 -4.398 1 96.19 477 ALA B O 1
ATOM 8462 N N . VAL B 1 478 ? 14.578 18.75 -4.152 1 95.81 478 VAL B N 1
ATOM 8463 C CA . VAL B 1 478 ? 14.461 19.031 -5.578 1 95.81 478 VAL B CA 1
ATOM 8464 C C . VAL B 1 478 ? 15.836 18.953 -6.242 1 95.81 478 VAL B C 1
ATOM 8466 O O . VAL B 1 478 ? 16 18.266 -7.25 1 95.81 478 VAL B O 1
ATOM 8469 N N . GLU B 1 479 ? 16.797 19.578 -5.645 1 94.94 479 GLU B N 1
ATOM 8470 C CA . GLU B 1 479 ? 18.156 19.594 -6.203 1 94.94 479 GLU B CA 1
ATOM 8471 C C . GLU B 1 479 ? 18.781 18.203 -6.172 1 94.94 479 GLU B C 1
ATOM 8473 O O . GLU B 1 479 ? 19.422 17.781 -7.141 1 94.94 479 GLU B O 1
ATOM 8478 N N . CYS B 1 480 ? 18.609 17.578 -5.02 1 95.06 480 CYS B N 1
ATOM 8479 C CA . CYS B 1 480 ? 19.172 16.234 -4.887 1 95.06 480 CYS B CA 1
ATOM 8480 C C . CYS B 1 480 ? 18.594 15.289 -5.926 1 95.06 480 CYS B C 1
ATOM 8482 O O . CYS B 1 480 ? 19.312 14.508 -6.543 1 95.06 480 CYS B O 1
ATOM 8484 N N . PHE B 1 481 ? 17.312 15.359 -6.141 1 95.81 481 PHE B N 1
ATOM 8485 C CA . PHE B 1 481 ? 16.625 14.5 -7.102 1 95.81 481 PHE B CA 1
ATOM 8486 C C . PHE B 1 481 ? 17.078 14.812 -8.523 1 95.81 481 PHE B C 1
ATOM 8488 O O . PHE B 1 481 ? 17.359 13.906 -9.305 1 95.81 481 PHE B O 1
ATOM 8495 N N . MET B 1 482 ? 17.078 16.062 -8.914 1 93.81 482 MET B N 1
ATOM 8496 C CA . MET B 1 482 ? 17.5 16.5 -10.242 1 93.81 482 MET B CA 1
ATOM 8497 C C . MET B 1 482 ? 18.906 16.016 -10.547 1 93.81 482 MET B C 1
ATOM 8499 O O . MET B 1 482 ? 19.172 15.492 -11.633 1 93.81 482 MET B O 1
ATOM 8503 N N . LYS B 1 483 ? 19.75 16.203 -9.594 1 92.06 483 LYS B N 1
ATOM 8504 C CA . LYS B 1 483 ? 21.141 15.828 -9.789 1 92.06 483 LYS B CA 1
ATOM 8505 C C . LYS B 1 483 ? 21.281 14.312 -9.891 1 92.06 483 LYS B C 1
ATOM 8507 O O . LYS B 1 483 ? 21.984 13.812 -10.781 1 92.06 483 LYS B O 1
ATOM 8512 N N . GLN B 1 484 ? 20.656 13.633 -8.984 1 92.06 484 GLN B N 1
ATOM 8513 C CA . GLN B 1 484 ? 20.812 12.188 -8.914 1 92.06 484 GLN B CA 1
ATOM 8514 C C . GLN B 1 484 ? 20.266 11.508 -10.164 1 92.06 484 GLN B C 1
ATOM 8516 O O . GLN B 1 484 ? 20.844 10.531 -10.648 1 92.06 484 GLN B O 1
ATOM 8521 N N . TYR B 1 485 ? 19.203 11.992 -10.727 1 91.5 485 TYR B N 1
ATOM 8522 C CA . TYR B 1 485 ? 18.547 11.305 -11.828 1 91.5 485 TYR B CA 1
ATOM 8523 C C . TYR B 1 485 ? 18.703 12.086 -13.133 1 91.5 485 TYR B C 1
ATOM 8525 O O . TYR B 1 485 ? 18.234 11.648 -14.188 1 91.5 485 TYR B O 1
ATOM 8533 N N . SER B 1 486 ? 19.406 13.25 -13.102 1 90.19 486 SER B N 1
ATOM 8534 C CA . SER B 1 486 ? 19.656 14.094 -14.266 1 90.19 486 SER B CA 1
ATOM 8535 C C . SER B 1 486 ? 18.344 14.438 -14.984 1 90.19 486 SER B C 1
ATOM 8537 O O . SER B 1 486 ? 18.234 14.219 -16.203 1 90.19 486 SER B O 1
ATOM 8539 N N . VAL B 1 487 ? 17.406 15 -14.195 1 93 487 VAL B N 1
ATOM 8540 C CA . VAL B 1 487 ? 16.109 15.328 -14.758 1 93 487 VAL B CA 1
ATOM 8541 C C . VAL B 1 487 ? 15.789 16.797 -14.516 1 93 487 VAL B C 1
ATOM 8543 O O . VAL B 1 487 ? 16.453 17.453 -13.703 1 93 487 VAL B O 1
ATOM 8546 N N . SER B 1 488 ? 14.844 17.266 -15.289 1 93.38 488 SER B N 1
ATOM 8547 C CA . SER B 1 488 ? 14.461 18.672 -15.195 1 93.38 488 SER B CA 1
ATOM 8548 C C . SER B 1 488 ? 13.672 18.938 -13.914 1 93.38 488 SER B C 1
ATOM 8550 O O . SER B 1 488 ? 13.266 18.016 -13.219 1 93.38 488 SER B O 1
ATOM 8552 N N . LYS B 1 489 ? 13.5 20.172 -13.602 1 93.5 489 LYS B N 1
ATOM 8553 C CA . LYS B 1 489 ? 12.727 20.625 -12.445 1 93.5 489 LYS B CA 1
ATOM 8554 C C . LYS B 1 489 ? 11.273 20.172 -12.547 1 93.5 489 LYS B C 1
ATOM 8556 O O . LYS B 1 489 ? 10.672 19.781 -11.547 1 93.5 489 LYS B O 1
ATOM 8561 N N . GLU B 1 490 ? 10.727 20.219 -13.711 1 93.44 490 GLU B N 1
ATOM 8562 C CA . GLU B 1 490 ? 9.336 19.844 -13.938 1 93.44 490 GLU B CA 1
ATOM 8563 C C . GLU B 1 490 ? 9.109 18.359 -13.641 1 93.44 490 GLU B C 1
ATOM 856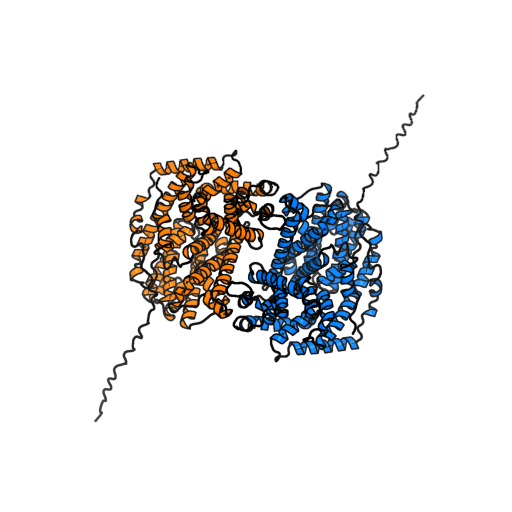5 O O . GLU B 1 490 ? 8.141 18 -12.969 1 93.44 490 GLU B O 1
ATOM 8570 N N . ILE B 1 491 ? 10.016 17.547 -14.07 1 94.06 491 ILE B N 1
ATOM 8571 C CA . ILE B 1 491 ? 9.93 16.109 -13.812 1 94.06 491 ILE B CA 1
ATOM 8572 C C . ILE B 1 491 ? 10.062 15.844 -12.32 1 94.06 491 ILE B C 1
ATOM 8574 O O . ILE B 1 491 ? 9.336 15.023 -11.758 1 94.06 491 ILE B O 1
ATOM 8578 N N . THR B 1 492 ? 10.984 16.547 -11.75 1 95.62 492 THR B N 1
ATOM 8579 C CA . THR B 1 492 ? 11.234 16.391 -10.32 1 95.62 492 THR B CA 1
ATOM 8580 C C . THR B 1 492 ? 9.992 16.766 -9.508 1 95.62 492 THR B C 1
ATOM 8582 O O . THR B 1 492 ? 9.602 16.047 -8.586 1 95.62 492 THR B O 1
ATOM 8585 N N . TYR B 1 493 ? 9.383 17.922 -9.82 1 95.12 493 TYR B N 1
ATOM 8586 C CA . TYR B 1 493 ? 8.172 18.344 -9.125 1 95.12 493 TYR B CA 1
ATOM 8587 C C . TYR B 1 493 ? 7.086 17.266 -9.227 1 95.12 493 TYR B C 1
ATOM 8589 O O . TYR B 1 493 ? 6.418 16.953 -8.242 1 95.12 493 TYR B O 1
ATOM 8597 N N . GLY B 1 494 ? 6.945 16.75 -10.438 1 94.06 494 GLY B N 1
ATOM 8598 C CA . GLY B 1 494 ? 5.965 15.688 -10.633 1 94.06 494 GLY B CA 1
ATOM 8599 C C . GLY B 1 494 ? 6.23 14.461 -9.781 1 94.06 494 GLY B C 1
ATOM 8600 O O . GLY B 1 494 ? 5.305 13.891 -9.203 1 94.06 494 GLY B O 1
ATOM 8601 N N . ALA B 1 495 ? 7.484 14.023 -9.703 1 94.94 495 ALA B N 1
ATOM 8602 C CA . ALA B 1 495 ? 7.875 12.852 -8.93 1 94.94 495 ALA B CA 1
ATOM 8603 C C . ALA B 1 495 ? 7.629 13.062 -7.438 1 94.94 495 ALA B C 1
ATOM 8605 O O . ALA B 1 495 ? 7.125 12.172 -6.75 1 94.94 495 ALA B O 1
ATOM 8606 N N . LEU B 1 496 ? 8.047 14.219 -6.93 1 97.06 496 LEU B N 1
ATOM 8607 C CA . LEU B 1 496 ? 7.898 14.516 -5.508 1 97.06 496 LEU B CA 1
ATOM 8608 C C . LEU B 1 496 ? 6.426 14.68 -5.133 1 97.06 496 LEU B C 1
ATOM 8610 O O . LEU B 1 496 ? 6.012 14.273 -4.043 1 97.06 496 LEU B O 1
ATOM 8614 N N . GLN B 1 497 ? 5.625 15.258 -6.016 1 96.06 497 GLN B N 1
ATOM 8615 C CA . GLN B 1 497 ? 4.195 15.391 -5.77 1 96.06 497 GLN B CA 1
ATOM 8616 C C . GLN B 1 497 ? 3.523 14.023 -5.668 1 96.06 497 GLN B C 1
ATOM 8618 O O . GLN B 1 497 ? 2.588 13.844 -4.887 1 96.06 497 GLN B O 1
ATOM 8623 N N . LYS B 1 498 ? 3.961 13.133 -6.461 1 95.06 498 LYS B N 1
ATOM 8624 C CA . LYS B 1 498 ? 3.428 11.773 -6.383 1 95.06 498 LYS B CA 1
ATOM 8625 C C . LYS B 1 498 ? 3.75 11.133 -5.035 1 95.06 498 LYS B C 1
ATOM 8627 O O . LYS B 1 498 ? 2.941 10.383 -4.488 1 95.06 498 LYS B O 1
ATOM 8632 N N . ARG B 1 499 ? 4.91 11.391 -4.488 1 96.69 499 ARG B N 1
ATOM 8633 C CA . ARG B 1 499 ? 5.285 10.891 -3.17 1 96.69 499 ARG B CA 1
ATOM 8634 C C . ARG B 1 499 ? 4.387 11.484 -2.088 1 96.69 499 ARG B C 1
ATOM 8636 O O . ARG B 1 499 ? 4.02 10.797 -1.132 1 96.69 499 ARG B O 1
ATOM 8643 N N . ILE B 1 500 ? 4.102 12.719 -2.254 1 97.81 500 ILE B N 1
ATOM 8644 C CA . ILE B 1 500 ? 3.197 13.383 -1.319 1 97.81 500 ILE B CA 1
ATOM 8645 C C . ILE B 1 500 ? 1.818 12.734 -1.389 1 97.81 500 ILE B C 1
ATOM 8647 O O . ILE B 1 500 ? 1.213 12.43 -0.357 1 97.81 500 ILE B O 1
ATOM 8651 N N . THR B 1 501 ? 1.327 12.5 -2.592 1 97.38 501 THR B N 1
ATOM 8652 C CA . THR B 1 501 ? 0.032 11.859 -2.787 1 97.38 501 THR B CA 1
ATOM 8653 C C . THR B 1 501 ? 0.009 10.484 -2.133 1 97.38 501 THR B C 1
ATOM 8655 O O . THR B 1 501 ? -0.967 10.117 -1.471 1 97.38 501 THR B O 1
ATOM 8658 N N . ASN B 1 502 ? 1.055 9.727 -2.311 1 97.19 502 ASN B N 1
ATOM 8659 C CA . ASN B 1 502 ? 1.157 8.414 -1.69 1 97.19 502 ASN B CA 1
ATOM 8660 C C . ASN B 1 502 ? 1.159 8.508 -0.167 1 97.19 502 ASN B C 1
ATOM 8662 O O . ASN B 1 502 ? 0.592 7.652 0.514 1 97.19 502 ASN B O 1
ATOM 8666 N N . ALA B 1 503 ? 1.824 9.531 0.324 1 98.5 503 ALA B N 1
ATOM 8667 C CA . ALA B 1 503 ? 1.879 9.727 1.771 1 98.5 503 ALA B CA 1
ATOM 8668 C C . ALA B 1 503 ? 0.489 10 2.342 1 98.5 503 ALA B C 1
ATOM 8670 O O . ALA B 1 503 ? 0.162 9.539 3.438 1 98.5 503 ALA B O 1
ATOM 8671 N N . TRP B 1 504 ? -0.337 10.742 1.641 1 98.5 504 TRP B N 1
ATOM 8672 C CA . TRP B 1 504 ? -1.712 10.961 2.074 1 98.5 504 TRP B CA 1
ATOM 8673 C C . TRP B 1 504 ? -2.49 9.648 2.115 1 98.5 504 TRP B C 1
ATOM 8675 O O . TRP B 1 504 ? -3.295 9.43 3.023 1 98.5 504 TRP B O 1
ATOM 8685 N N . LYS B 1 505 ? -2.301 8.805 1.129 1 98.12 505 LYS B N 1
ATOM 8686 C CA . LYS B 1 505 ? -2.951 7.5 1.13 1 98.12 505 LYS B CA 1
ATOM 8687 C C . LYS B 1 505 ? -2.535 6.684 2.35 1 98.12 505 LYS B C 1
ATOM 8689 O O . LYS B 1 505 ? -3.365 6.004 2.959 1 98.12 505 LYS B O 1
ATOM 8694 N N . ASP B 1 506 ? -1.235 6.75 2.668 1 98 506 ASP B N 1
ATOM 8695 C CA . ASP B 1 506 ? -0.727 6.062 3.85 1 98 506 ASP B CA 1
ATOM 8696 C C . ASP B 1 506 ? -1.417 6.562 5.117 1 98 506 ASP B C 1
ATOM 8698 O O . ASP B 1 506 ? -1.802 5.766 5.977 1 98 506 ASP B O 1
ATOM 8702 N N . MET B 1 507 ? -1.558 7.863 5.176 1 98.25 507 MET B N 1
ATOM 8703 C CA . MET B 1 507 ? -2.203 8.453 6.344 1 98.25 507 MET B CA 1
ATOM 8704 C C . MET B 1 507 ? -3.654 8 6.449 1 98.25 507 MET B C 1
ATOM 8706 O O . MET B 1 507 ? -4.133 7.688 7.543 1 98.25 507 MET B O 1
ATOM 8710 N N . ASN B 1 508 ? -4.324 7.984 5.332 1 98.44 508 ASN B N 1
ATOM 8711 C CA . ASN B 1 508 ? -5.699 7.5 5.316 1 98.44 508 ASN B CA 1
ATOM 8712 C C . ASN B 1 508 ? -5.789 6.055 5.801 1 98.44 508 ASN B C 1
ATOM 8714 O O . ASN B 1 508 ? -6.676 5.711 6.586 1 98.44 508 ASN B O 1
ATOM 8718 N N . GLN B 1 509 ? -4.883 5.27 5.371 1 97.69 509 GLN B N 1
ATOM 8719 C CA . GLN B 1 509 ? -4.871 3.857 5.742 1 97.69 509 GLN B CA 1
ATOM 8720 C C . GLN B 1 509 ? -4.672 3.686 7.246 1 97.69 509 GLN B C 1
ATOM 8722 O O . GLN B 1 509 ? -5.34 2.865 7.879 1 97.69 509 GLN B O 1
ATOM 8727 N N . GLU B 1 510 ? -3.785 4.484 7.805 1 98.12 510 GLU B N 1
ATOM 8728 C CA . GLU B 1 510 ? -3.436 4.363 9.219 1 98.12 510 GLU B CA 1
ATOM 8729 C C . GLU B 1 510 ? -4.59 4.816 10.109 1 98.12 510 GLU B C 1
ATOM 8731 O O . GLU B 1 510 ? -4.613 4.508 11.305 1 98.12 510 GLU B O 1
ATOM 8736 N N . CYS B 1 511 ? -5.586 5.449 9.5 1 98.25 511 CYS B N 1
ATOM 8737 C CA . CYS B 1 511 ? -6.707 5.961 10.289 1 98.25 511 CYS B CA 1
ATOM 8738 C C . CYS B 1 511 ? -7.938 5.078 10.117 1 98.25 511 CYS B C 1
ATOM 8740 O O . CYS B 1 511 ? -9.031 5.434 10.562 1 98.25 511 CYS B O 1
ATOM 8742 N N . LEU B 1 512 ? -7.809 3.949 9.461 1 97.88 512 LEU B N 1
ATOM 8743 C CA . LEU B 1 512 ? -8.883 2.967 9.359 1 97.88 512 LEU B CA 1
ATOM 8744 C C . LEU B 1 512 ? -8.734 1.884 10.422 1 97.88 512 LEU B C 1
ATOM 8746 O O . LEU B 1 512 ? -7.617 1.431 10.695 1 97.88 512 LEU B O 1
ATOM 8750 N N . ASN B 1 513 ? -9.875 1.516 11.07 1 96.06 513 ASN B N 1
ATOM 8751 C CA . ASN B 1 513 ? -9.859 0.504 12.117 1 96.06 513 ASN B CA 1
ATOM 8752 C C . ASN B 1 513 ? -9.484 -0.87 11.57 1 96.06 513 ASN B C 1
ATOM 8754 O O . ASN B 1 513 ? -9.844 -1.211 10.445 1 96.06 513 ASN B O 1
ATOM 8758 N N . PRO B 1 514 ? -8.859 -1.697 12.336 1 95.81 514 PRO B N 1
ATOM 8759 C CA . PRO B 1 514 ? -8.289 -1.37 13.648 1 95.81 514 PRO B CA 1
ATOM 8760 C C . PRO B 1 514 ? -7.07 -0.46 13.555 1 95.81 514 PRO B C 1
ATOM 8762 O O . PRO B 1 514 ? -6.234 -0.632 12.664 1 95.81 514 PRO B O 1
ATOM 8765 N N . THR B 1 515 ? -6.973 0.486 14.438 1 96.38 515 THR B N 1
ATOM 8766 C CA . THR B 1 515 ? -5.879 1.45 14.445 1 96.38 515 THR B CA 1
ATOM 8767 C C . THR B 1 515 ? -4.844 1.091 15.508 1 96.38 515 THR B C 1
ATOM 8769 O O . THR B 1 515 ? -5.168 0.447 16.5 1 96.38 515 THR B O 1
ATOM 8772 N N . ALA B 1 516 ? -3.643 1.479 15.289 1 95.5 516 ALA B N 1
ATOM 8773 C CA . ALA B 1 516 ? -2.545 1.176 16.203 1 95.5 516 ALA B CA 1
ATOM 8774 C C . ALA B 1 516 ? -2.617 2.045 17.453 1 95.5 516 ALA B C 1
ATOM 8776 O O . ALA B 1 516 ? -2.139 1.65 18.531 1 95.5 516 ALA B O 1
ATOM 8777 N N . ALA B 1 517 ? -3.219 3.238 17.344 1 97.44 517 ALA B N 1
ATOM 8778 C CA . ALA B 1 517 ? -3.42 4.168 18.453 1 97.44 517 ALA B CA 1
ATOM 8779 C C . ALA B 1 517 ? -4.82 4.773 18.406 1 97.44 517 ALA B C 1
ATOM 8781 O O . ALA B 1 517 ? -5.527 4.656 17.406 1 97.44 517 ALA B O 1
ATOM 8782 N N . ALA B 1 518 ? -5.113 5.367 19.578 1 97.38 518 ALA B N 1
ATOM 8783 C CA . ALA B 1 518 ? -6.434 5.984 19.656 1 97.38 518 ALA B CA 1
ATOM 8784 C C . ALA B 1 518 ? -6.59 7.09 18.625 1 97.38 518 ALA B C 1
ATOM 8786 O O . ALA B 1 518 ? -5.641 7.832 18.344 1 97.38 518 ALA B O 1
ATOM 8787 N N . MET B 1 519 ? -7.777 7.273 18.094 1 96.94 519 MET B N 1
ATOM 8788 C CA . MET B 1 519 ? -8.055 8.203 17.016 1 96.94 519 MET B CA 1
ATOM 8789 C C . MET B 1 519 ? -7.695 9.633 17.406 1 96.94 519 MET B C 1
ATOM 8791 O O . MET B 1 519 ? -7.16 10.391 16.594 1 96.94 519 MET B O 1
ATOM 8795 N N . PRO B 1 520 ? -7.941 10.086 18.578 1 97.25 520 PRO B N 1
ATOM 8796 C CA . PRO B 1 520 ? -7.547 11.445 18.938 1 97.25 520 PRO B CA 1
ATOM 8797 C C . PRO B 1 520 ? -6.047 11.68 18.797 1 97.25 520 PRO B C 1
ATOM 8799 O O . PRO B 1 520 ? -5.621 12.789 18.453 1 97.25 520 PRO B O 1
ATOM 8802 N N . LEU B 1 521 ? -5.254 10.648 19.047 1 98.44 521 LEU B N 1
ATOM 8803 C CA . LEU B 1 521 ? -3.807 10.766 18.891 1 98.44 521 LEU B CA 1
ATOM 8804 C C . LEU B 1 521 ? -3.41 10.781 17.422 1 98.44 521 LEU B C 1
ATOM 8806 O O . LEU B 1 521 ? -2.602 11.609 17 1 98.44 521 LEU B O 1
ATOM 8810 N N . LEU B 1 522 ? -4.023 9.906 16.656 1 98.56 522 LEU B N 1
ATOM 8811 C CA . LEU B 1 522 ? -3.738 9.844 15.234 1 98.56 522 LEU B CA 1
ATOM 8812 C C . LEU B 1 522 ? -4.066 11.164 14.555 1 98.56 522 LEU B C 1
ATOM 8814 O O . LEU B 1 522 ? -3.354 11.602 13.648 1 98.56 522 LEU B O 1
ATOM 8818 N N . MET B 1 523 ? -5.051 11.789 15.031 1 97.94 523 MET B N 1
ATOM 8819 C CA . MET B 1 523 ? -5.52 13.023 14.414 1 97.94 523 MET B CA 1
ATOM 8820 C C . MET B 1 523 ? -4.52 14.156 14.633 1 97.94 523 MET B C 1
ATOM 8822 O O . MET B 1 523 ? -4.422 15.07 13.812 1 97.94 523 MET B O 1
ATOM 8826 N N . ARG B 1 524 ? -3.752 14.086 15.703 1 98.5 524 ARG B N 1
ATOM 8827 C CA . ARG B 1 524 ? -2.736 15.117 15.898 1 98.5 524 ARG B CA 1
ATOM 8828 C C . ARG B 1 524 ? -1.654 15.031 14.828 1 98.5 524 ARG B C 1
ATOM 8830 O O . ARG B 1 524 ? -1.228 16.047 14.289 1 98.5 524 ARG B O 1
ATOM 8837 N N . VAL B 1 525 ? -1.279 13.828 14.516 1 98.69 525 VAL B N 1
ATOM 8838 C CA . VAL B 1 525 ? -0.288 13.609 13.461 1 98.69 525 VAL B CA 1
ATOM 8839 C C . VAL B 1 525 ? -0.881 13.984 12.109 1 98.69 525 VAL B C 1
ATOM 8841 O O . VAL B 1 525 ? -0.235 14.664 11.305 1 98.69 525 VAL B O 1
ATOM 8844 N N . PHE B 1 526 ? -2.125 13.586 11.922 1 98.62 526 PHE B N 1
ATOM 8845 C CA . PHE B 1 526 ? -2.82 13.875 10.672 1 98.62 526 PHE B CA 1
ATOM 8846 C C . PHE B 1 526 ? -2.967 15.375 10.461 1 98.62 526 PHE B C 1
ATOM 8848 O O . PHE B 1 526 ? -2.754 15.883 9.359 1 98.62 526 PHE B O 1
ATOM 8855 N N . ASN B 1 527 ? -3.301 16.062 11.484 1 98.62 527 ASN B N 1
ATOM 8856 C CA . ASN B 1 527 ? -3.531 17.5 11.414 1 98.62 527 ASN B CA 1
ATOM 8857 C C . ASN B 1 527 ? -2.236 18.266 11.156 1 98.62 527 ASN B C 1
ATOM 8859 O O . ASN B 1 527 ? -2.244 19.312 10.516 1 98.62 527 ASN B O 1
ATOM 8863 N N . LEU B 1 528 ? -1.14 17.734 11.664 1 98.75 528 LEU B N 1
ATOM 8864 C CA . LEU B 1 528 ? 0.139 18.344 11.312 1 98.75 528 LEU B CA 1
ATOM 8865 C C . LEU B 1 528 ? 0.316 18.391 9.797 1 98.75 528 LEU B C 1
ATOM 8867 O O . LEU B 1 528 ? 0.735 19.422 9.258 1 98.75 528 LEU B O 1
ATOM 8871 N N . ALA B 1 529 ? -0.052 17.297 9.164 1 98.5 529 ALA B N 1
ATOM 8872 C CA . ALA B 1 529 ? 0.042 17.25 7.703 1 98.5 529 ALA B CA 1
ATOM 8873 C C . ALA B 1 529 ? -0.921 18.25 7.059 1 98.5 529 ALA B C 1
ATOM 8875 O O . ALA B 1 529 ? -0.595 18.875 6.047 1 98.5 529 ALA B O 1
ATOM 8876 N N . ARG B 1 530 ? -2.061 18.422 7.648 1 98.19 530 ARG B N 1
ATOM 8877 C CA . ARG B 1 530 ? -3.045 19.359 7.117 1 98.19 530 ARG B CA 1
ATOM 8878 C C . ARG B 1 530 ? -2.527 20.797 7.184 1 98.19 530 ARG B C 1
ATOM 8880 O O . ARG B 1 530 ? -2.779 21.594 6.277 1 98.19 530 ARG B O 1
ATOM 8887 N N . VAL B 1 531 ? -1.824 21.109 8.211 1 98 531 VAL B N 1
ATOM 8888 C CA . VAL B 1 531 ? -1.346 22.469 8.406 1 98 531 VAL B CA 1
ATOM 8889 C C . VAL B 1 531 ? -0.318 22.812 7.328 1 98 531 VAL B C 1
ATOM 8891 O O . VAL B 1 531 ? -0.406 23.859 6.691 1 98 531 VAL B O 1
ATOM 8894 N N . ILE B 1 532 ? 0.64 21.906 7.156 1 96.94 532 ILE B N 1
ATOM 8895 C CA . ILE B 1 532 ? 1.696 22.188 6.191 1 96.94 532 ILE B CA 1
ATOM 8896 C C . ILE B 1 532 ? 1.109 22.234 4.785 1 96.94 532 ILE B C 1
ATOM 8898 O O . ILE B 1 532 ? 1.614 22.953 3.918 1 96.94 532 ILE B O 1
ATOM 8902 N N . ASN B 1 533 ? 0.1 21.391 4.586 1 95.19 533 ASN B N 1
ATOM 8903 C CA . ASN B 1 533 ? -0.586 21.391 3.301 1 95.19 533 ASN B CA 1
ATOM 8904 C C . ASN B 1 533 ? -1.165 22.766 2.979 1 95.19 533 ASN B C 1
ATOM 8906 O O . ASN B 1 533 ? -1.164 23.188 1.82 1 95.19 533 ASN B O 1
ATOM 8910 N N . LEU B 1 534 ? -1.597 23.469 3.941 1 95.06 534 LEU B N 1
ATOM 8911 C CA . LEU B 1 534 ? -2.215 24.781 3.756 1 95.06 534 LEU B CA 1
ATOM 8912 C C . LEU B 1 534 ? -1.163 25.875 3.75 1 95.06 534 LEU B C 1
ATOM 8914 O O . LEU B 1 534 ? -1.213 26.781 2.916 1 95.06 534 LEU B O 1
ATOM 8918 N N . LEU B 1 535 ? -0.193 25.797 4.598 1 95.5 535 LEU B N 1
ATOM 8919 C CA . LEU B 1 535 ? 0.78 26.875 4.781 1 95.5 535 LEU B CA 1
ATOM 8920 C C . LEU B 1 535 ? 1.797 26.875 3.646 1 95.5 535 LEU B C 1
ATOM 8922 O O . LEU B 1 535 ? 2.393 27.922 3.35 1 95.5 535 LEU B O 1
ATOM 8926 N N . TYR B 1 536 ? 1.995 25.734 3.023 1 93.44 536 TYR B N 1
ATOM 8927 C CA . TYR B 1 536 ? 3.01 25.656 1.979 1 93.44 536 TYR B CA 1
ATOM 8928 C C . TYR B 1 536 ? 2.377 25.344 0.628 1 93.44 536 TYR B C 1
ATOM 8930 O O . TYR B 1 536 ? 2.926 24.562 -0.157 1 93.44 536 TYR B O 1
ATOM 8938 N N . ASP B 1 537 ? 1.248 25.828 0.468 1 91.5 537 ASP B N 1
ATOM 8939 C CA . ASP B 1 537 ? 0.579 25.75 -0.827 1 91.5 537 ASP B CA 1
ATOM 8940 C C . ASP B 1 537 ? 1.008 26.891 -1.742 1 91.5 537 ASP B C 1
ATOM 8942 O O . ASP B 1 537 ? 0.518 28.016 -1.611 1 91.5 537 ASP B O 1
ATOM 8946 N N . GLY B 1 538 ? 1.875 26.594 -2.658 1 87.19 538 GLY B N 1
ATOM 8947 C CA . GLY B 1 538 ? 2.32 27.594 -3.613 1 87.19 538 GLY B CA 1
ATOM 8948 C C . GLY B 1 538 ? 3.436 28.484 -3.08 1 87.19 538 GLY B C 1
ATOM 8949 O O . GLY B 1 538 ? 4.344 28.859 -3.822 1 87.19 538 GLY B O 1
ATOM 8950 N N . ASP B 1 539 ? 3.314 28.781 -1.75 1 90.06 539 ASP B N 1
ATOM 8951 C CA . ASP B 1 539 ? 4.324 29.625 -1.113 1 90.06 539 ASP B CA 1
ATOM 8952 C C . ASP B 1 539 ? 4.598 29.172 0.317 1 90.06 539 ASP B C 1
ATOM 8954 O O . ASP B 1 539 ? 3.777 28.469 0.919 1 90.06 539 ASP B O 1
ATOM 8958 N N . ASP B 1 540 ? 5.781 29.562 0.785 1 92.69 540 ASP B N 1
ATOM 8959 C CA . ASP B 1 540 ? 6.121 29.344 2.186 1 92.69 540 ASP B CA 1
ATOM 8960 C C . ASP B 1 540 ? 5.402 30.328 3.096 1 92.69 540 ASP B C 1
ATOM 8962 O O . ASP B 1 540 ? 5.918 31.422 3.373 1 92.69 540 ASP B O 1
ATOM 8966 N N . GLY B 1 541 ? 4.281 29.922 3.621 1 94.44 541 GLY B N 1
ATOM 8967 C CA . GLY B 1 541 ? 3.422 30.797 4.395 1 94.44 541 GLY B CA 1
ATOM 8968 C C . GLY B 1 541 ? 3.904 31 5.816 1 94.44 541 GLY B C 1
ATOM 8969 O O . GLY B 1 541 ? 3.365 31.828 6.547 1 94.44 541 GLY B O 1
ATOM 8970 N N . TYR B 1 542 ? 4.852 30.312 6.188 1 94.62 542 TYR B N 1
ATOM 8971 C CA . TYR B 1 542 ? 5.438 30.5 7.508 1 94.62 542 TYR B CA 1
ATOM 8972 C C . TYR B 1 542 ? 6.5 31.594 7.484 1 94.62 542 TYR B C 1
ATOM 8974 O O . TYR B 1 542 ? 6.484 32.5 8.312 1 94.62 542 TYR B O 1
ATOM 8982 N N . THR B 1 543 ? 7.453 31.438 6.527 1 92.31 543 THR B N 1
ATOM 8983 C CA . THR B 1 543 ? 8.523 32.406 6.402 1 92.31 543 THR B CA 1
ATOM 8984 C C . THR B 1 543 ? 7.977 33.75 5.906 1 92.31 543 THR B C 1
ATOM 8986 O O . THR B 1 543 ? 8.344 34.812 6.426 1 92.31 543 THR B O 1
ATOM 8989 N N . HIS B 1 544 ? 7.152 33.688 4.891 1 92.31 544 HIS B N 1
ATOM 8990 C CA . HIS B 1 544 ? 6.488 34.875 4.336 1 92.31 544 HIS B CA 1
ATOM 8991 C C . HIS B 1 544 ? 5.012 34.875 4.723 1 92.31 544 HIS B C 1
ATOM 8993 O O . HIS B 1 544 ? 4.148 34.531 3.912 1 92.31 544 HIS B O 1
ATOM 8999 N N . SER B 1 545 ? 4.738 35.438 5.875 1 94.12 545 SER B N 1
ATOM 9000 C CA . SER B 1 545 ? 3.422 35.25 6.477 1 94.12 545 SER B CA 1
ATOM 9001 C C . SER B 1 545 ? 2.598 36.531 6.398 1 94.12 545 SER B C 1
ATOM 9003 O O . SER B 1 545 ? 1.565 36.656 7.059 1 94.12 545 SER B O 1
ATOM 9005 N N . SER B 1 546 ? 2.922 37.5 5.578 1 93.44 546 SER B N 1
ATOM 9006 C CA . SER B 1 546 ? 2.312 38.812 5.613 1 93.44 546 SER B CA 1
ATOM 9007 C C . SER B 1 546 ? 1.072 38.875 4.73 1 93.44 546 SER B C 1
ATOM 9009 O O . SER B 1 546 ? 0.344 39.875 4.746 1 93.44 546 SER B O 1
ATOM 9011 N N . ALA B 1 547 ? 0.818 37.875 3.957 1 93.25 547 ALA B N 1
ATOM 9012 C CA . ALA B 1 547 ? -0.312 37.938 3.035 1 93.25 547 ALA B CA 1
ATOM 9013 C C . ALA B 1 547 ? -1.339 36.844 3.354 1 93.25 547 ALA B C 1
ATOM 9015 O O . ALA B 1 547 ? -2.148 37 4.273 1 93.25 547 ALA B O 1
ATOM 9016 N N . ARG B 1 548 ? -1.235 35.719 2.707 1 94.12 548 ARG B N 1
ATOM 9017 C CA . ARG B 1 548 ? -2.242 34.688 2.826 1 94.12 548 ARG B CA 1
ATOM 9018 C C . ARG B 1 548 ? -2.326 34.156 4.258 1 94.12 548 ARG B C 1
ATOM 9020 O O . ARG B 1 548 ? -3.422 33.938 4.781 1 94.12 548 ARG B O 1
ATOM 9027 N N . THR B 1 549 ? -1.183 33.875 4.867 1 96.62 549 THR B N 1
ATOM 9028 C CA . THR B 1 549 ? -1.15 33.375 6.238 1 96.62 549 THR B CA 1
ATOM 9029 C C . THR B 1 549 ? -1.771 34.406 7.195 1 96.62 549 THR B C 1
ATOM 9031 O O . THR B 1 549 ? -2.525 34.031 8.102 1 96.62 549 THR B O 1
ATOM 9034 N N . LYS B 1 550 ? -1.438 35.656 7.012 1 97.31 550 LYS B N 1
ATOM 9035 C CA . LYS B 1 550 ? -2.027 36.719 7.832 1 97.31 550 LYS B CA 1
ATOM 9036 C C . LYS B 1 550 ? -3.549 36.688 7.727 1 97.31 550 LYS B C 1
ATOM 9038 O O . LYS B 1 550 ? -4.246 36.844 8.734 1 97.31 550 LYS B O 1
ATOM 9043 N N . GLU B 1 551 ? -4.008 36.531 6.539 1 96.94 551 GLU B N 1
ATOM 9044 C CA . GLU B 1 551 ? -5.449 36.5 6.312 1 96.94 551 GLU B CA 1
ATOM 9045 C C . GLU B 1 551 ? -6.086 35.312 7.039 1 96.94 551 GLU B C 1
ATOM 9047 O O . GLU B 1 551 ? -7.156 35.438 7.637 1 96.94 551 GLU B O 1
ATOM 9052 N N . MET B 1 552 ? -5.488 34.188 6.965 1 97 552 MET B N 1
ATOM 9053 C CA . MET B 1 552 ? -6.016 33 7.633 1 97 552 MET B CA 1
ATOM 9054 C C . MET B 1 552 ? -6.051 33.219 9.141 1 97 552 MET B C 1
ATOM 9056 O O . MET B 1 552 ? -7.055 32.906 9.789 1 97 552 MET B O 1
ATOM 9060 N N . ILE B 1 553 ? -4.98 33.688 9.688 1 98.12 553 ILE B N 1
ATOM 9061 C CA . ILE B 1 553 ? -4.883 33.906 11.125 1 98.12 553 ILE B CA 1
ATOM 9062 C C . ILE B 1 553 ? -5.93 34.938 11.562 1 98.12 553 ILE B C 1
ATOM 9064 O O . ILE B 1 553 ? -6.621 34.75 12.57 1 98.12 553 ILE B O 1
ATOM 9068 N N . THR B 1 554 ? -6.062 36 10.773 1 98.25 554 THR B N 1
ATOM 9069 C CA . THR B 1 554 ? -7.055 37 11.078 1 98.25 554 THR B CA 1
ATOM 9070 C C . THR B 1 554 ? -8.461 36.406 11.078 1 98.25 554 THR B C 1
ATOM 9072 O O . THR B 1 554 ? -9.258 36.719 11.977 1 98.25 554 THR B O 1
ATOM 9075 N N . SER B 1 555 ? -8.711 35.625 10.18 1 97.38 555 SER B N 1
ATOM 9076 C CA . SER B 1 555 ? -10.039 35.062 10.016 1 97.38 555 SER B CA 1
ATOM 9077 C C . SER B 1 555 ? -10.398 34.125 11.172 1 97.38 555 SER B C 1
ATOM 9079 O O . SER B 1 555 ? -11.562 34.031 11.555 1 97.38 555 SER B O 1
ATOM 9081 N N . VAL B 1 556 ? -9.414 33.438 11.766 1 97.62 556 VAL B N 1
ATOM 9082 C CA . VAL B 1 556 ? -9.703 32.406 12.758 1 97.62 556 VAL B CA 1
ATOM 9083 C C . VAL B 1 556 ? -9.469 32.969 14.164 1 97.62 556 VAL B C 1
ATOM 9085 O O . VAL B 1 556 ? -10.172 32.594 15.102 1 97.62 556 VAL B O 1
ATOM 9088 N N . LEU B 1 557 ? -8.531 33.938 14.344 1 97.75 557 LEU B N 1
ATOM 9089 C CA . LEU B 1 557 ? -8.117 34.344 15.688 1 97.75 557 LEU B CA 1
ATOM 9090 C C . LEU B 1 557 ? -8.578 35.75 16.016 1 97.75 557 LEU B C 1
ATOM 9092 O O . LEU B 1 557 ? -8.57 36.156 17.188 1 97.75 557 LEU B O 1
ATOM 9096 N N . LEU B 1 558 ? -9.062 36.5 15.031 1 97 558 LEU B N 1
ATOM 9097 C CA . LEU B 1 558 ? -9.328 37.906 15.344 1 97 558 LEU B CA 1
ATOM 9098 C C . LEU B 1 558 ? -10.758 38.281 14.977 1 97 558 LEU B C 1
ATOM 9100 O O . LEU B 1 558 ? -11.461 38.906 15.766 1 97 558 LEU B O 1
ATOM 9104 N N . ASP B 1 559 ? -11.266 37.812 13.773 1 97.19 559 ASP B N 1
ATOM 9105 C CA . ASP B 1 559 ? -12.555 38.25 13.266 1 97.19 559 ASP B CA 1
ATOM 9106 C C . ASP B 1 559 ? -13.688 37.375 13.789 1 97.19 559 ASP B C 1
ATOM 9108 O O . ASP B 1 559 ? -13.867 36.25 13.328 1 97.19 559 ASP B O 1
ATOM 9112 N N . PRO B 1 560 ? -14.461 37.844 14.672 1 96.38 560 PRO B N 1
ATOM 9113 C CA . PRO B 1 560 ? -15.609 37.062 15.125 1 96.38 560 PRO B CA 1
ATOM 9114 C C . PRO B 1 560 ? -16.781 37.094 14.141 1 96.38 560 PRO B C 1
ATOM 9116 O O . PRO B 1 560 ? -16.797 37.938 13.242 1 96.38 560 PRO B O 1
ATOM 9119 N N . PHE B 1 561 ? -17.656 36.219 14.266 1 96.31 561 PHE B N 1
ATOM 9120 C CA . PHE B 1 561 ? -18.906 36.281 13.5 1 96.31 561 PHE B CA 1
ATOM 9121 C C . PHE B 1 561 ? -19.906 37.188 14.18 1 96.31 561 PHE B C 1
ATOM 9123 O O . PHE B 1 561 ? -20.031 37.219 15.406 1 96.31 561 PHE B O 1
ATOM 9130 N N . PRO B 1 562 ? -20.594 38 13.352 1 93.94 562 PRO B N 1
ATOM 9131 C CA . PRO B 1 562 ? -21.719 38.75 13.93 1 93.94 562 PRO B CA 1
ATOM 9132 C C . PRO B 1 562 ? -22.875 37.844 14.367 1 93.94 562 PRO B C 1
ATOM 9134 O O . PRO B 1 562 ? -23.234 36.906 13.656 1 93.94 562 PRO B O 1
ATOM 9137 N N . ILE B 1 563 ? -23.391 38.125 15.586 1 88.06 563 ILE B N 1
ATOM 9138 C CA . ILE B 1 563 ? -24.484 37.312 16.109 1 88.06 563 ILE B CA 1
ATOM 9139 C C . ILE B 1 563 ? -25.812 38 15.82 1 88.06 563 ILE B C 1
ATOM 9141 O O . ILE B 1 563 ? -25.938 39.219 15.969 1 88.06 563 ILE B O 1
#

pLDDT: mean 91.99, std 12.87, range [22.84, 98.88]

Foldseek 3Di:
DPPPPPPPVPPPPPPPPPPDFFFLPFDADPCVQVLQVLLPVPVQPPDPVLVVVLVVLLVVLLCVQPVPPDDPLLNLVSQVLCQLLLNCVSCVVSLVVVLVVCLVCLCVQQPPDLDDDLLSNLSNLQSNLVQQADDDPCSCQSQADPVSAGDPVCLVVLNSLLSLLLSLLLAFPPNVVSVRSNVVSLVSLVVVLVVCVPDLCNQVSVCCNQARPLLAFRLLSSLSCLVSQVVDPSHDPSSSVSSQSVLQSLLSLLSSLVNVLVVVVVVLVCCPLVVSFYDFLLLLLVLLCLLPSDSLCSLLSSLLSLQVRLLRRLLSCLFTGDDLVLLVLLLVCLVVLDLVSLVVHPPSSSSSSVVNSVSLVVLLVVCVVVVHDNVLSVLLSVLVSQLSVLSSVFSVCLVVVNQDALVVCLVSQLSVLCLLSSLSSSLPPSPPQSDPQNSVVSSVPPLLSSLLSLLSQLLCLLACVVVCVVDRGHHGSQRNVCVNVVDDSVVSNVVSVVSNSNSSSSLSVCSHPPHSGDNSSSSSSSSSSSSSCVCSDNHNCRSVVNPPVVVSSCSSNPDRDDD/DPPPPPPPVDDPPPPPPPPDFFFLPFDADPCVQVLQVLLPVVVQPPDPVLVVVLVVLLVVLLCVQPVPPDDPLLNLVSQVLCQLLLNCVSCVVSLVVVLVVCLVCLCVQQPPDLDDDLLSNLSNLQSNLVQQADDDPCSCQSQADPVSAGDPVCLVVLNSLLSLLLSLLLAFPPNVVSVRSNVVSLVSLVVVLVVCVPDLCNQVSVCCNQARPLLAFRLLSSLSCLVSQVVDPSHDPSSSVSSQSVLQSLLSLLSSLVNVLVVVVVVLVCCPLVVSFYDFLLLLLVLLCLLPSDSLCSLLSSLLSLQVRLLRRLLSCLFTGDDLVLLVLLLVCLVVLDCVSLVVHPPSSSSSSVVNSVSLVVLLVVCVVVVHDNVLSVLLSVLVSQLSVLSSVFSVCLVVVNQDALVVCLVSQLSVLCLLSSLSSSLPPSPPQSDPQNSVVSSVPPLLSSLLSLLSQLLCCLACVVVCVVDRGHHGSQRNVCVNVVDDSVVSNVVSVVSNSNSSSSLSVCSHPPHSGDNSSSSSSSSSSSSSCVCSDNHNCRSVVNPPVVVSSCSSNPDRDDD

Solvent-accessible surface area (backbone atoms only — not comparable to full-atom values): 61093 Å² total; per-residue (Å²): 136,82,76,75,76,78,75,72,77,66,77,75,75,73,69,74,75,74,78,83,65,56,71,79,77,66,65,72,57,90,56,80,68,72,48,45,71,32,48,57,58,81,77,63,67,70,52,69,66,56,52,51,49,50,50,52,41,50,50,51,52,50,49,64,70,66,45,83,86,60,54,66,70,55,50,53,51,49,50,50,48,36,48,42,37,54,47,43,85,82,40,49,71,59,50,52,54,53,47,52,53,47,59,76,41,40,55,71,66,46,18,58,40,80,88,58,57,55,34,58,48,24,42,50,51,33,53,35,42,72,71,17,44,80,72,73,76,65,57,58,57,52,52,34,38,81,86,66,40,72,42,73,74,50,68,77,37,54,65,24,35,51,26,36,35,52,29,26,70,61,37,38,85,82,43,58,68,32,54,52,41,32,56,55,28,52,54,48,51,54,53,44,48,74,72,38,70,82,43,81,60,29,61,57,51,55,44,40,75,75,47,36,67,86,50,43,42,59,65,61,46,13,56,52,42,60,73,48,38,82,73,42,93,80,56,50,69,63,58,52,55,42,32,42,51,50,51,37,51,53,23,45,51,49,34,45,54,44,3,48,50,51,46,54,48,56,71,67,36,43,72,72,72,42,59,67,37,72,50,49,58,67,62,31,38,55,49,35,42,42,34,51,68,56,79,91,34,52,68,26,39,55,52,48,22,52,50,53,37,51,46,52,38,52,49,35,37,47,70,46,49,51,48,72,72,55,44,50,53,50,45,53,38,54,66,66,67,49,78,84,53,48,84,81,47,60,69,74,55,39,67,52,51,51,58,54,53,44,57,56,48,53,54,48,50,54,37,46,73,70,70,43,88,60,68,56,53,59,55,29,52,52,33,47,37,52,26,43,52,26,38,49,53,50,37,53,33,40,74,69,66,49,79,59,52,44,68,60,42,48,67,42,40,39,36,47,58,39,43,48,31,49,45,51,38,61,44,39,70,60,55,82,80,54,38,72,67,49,53,60,49,53,74,64,53,41,68,47,46,49,22,29,15,47,39,42,37,52,38,46,28,66,43,38,48,72,65,47,69,75,46,93,55,59,73,40,65,54,53,20,42,22,56,40,35,57,43,52,68,61,41,39,52,54,54,54,50,50,50,35,53,44,21,51,18,46,38,40,49,55,49,28,61,86,49,95,56,59,62,76,62,52,41,35,41,50,23,48,34,19,39,44,54,61,38,31,56,86,37,51,25,74,82,57,34,83,52,71,41,40,50,52,49,39,56,56,58,65,56,66,63,89,129,137,86,77,74,77,80,76,69,79,68,78,77,75,74,69,75,77,73,80,84,64,54,70,79,78,65,66,74,56,89,56,80,69,72,48,46,71,34,48,60,59,81,76,63,66,69,50,70,65,56,53,52,49,51,50,50,42,50,52,50,53,48,50,65,68,66,45,82,85,62,55,66,70,57,52,53,51,49,51,50,48,37,47,42,37,56,47,42,85,81,39,49,69,61,48,53,54,52,46,50,52,45,60,75,41,39,56,70,66,48,18,57,40,81,88,60,56,55,33,57,50,23,42,50,50,34,53,36,42,74,73,17,44,82,72,72,74,65,57,57,57,55,53,34,38,82,86,66,41,72,44,73,76,50,67,75,37,56,66,25,36,51,26,35,36,53,28,28,70,60,36,38,84,83,43,59,68,32,55,53,40,32,54,56,29,51,54,49,53,53,53,44,48,74,73,36,70,83,41,80,62,29,61,57,50,56,44,39,77,75,48,36,68,86,51,44,42,59,66,61,44,13,55,53,40,59,72,49,37,81,74,42,92,82,56,50,70,65,58,52,54,42,34,44,52,50,51,37,50,53,24,43,51,51,33,44,54,45,3,48,50,50,46,54,50,55,72,67,37,42,73,72,73,42,60,64,36,72,52,49,60,67,61,31,37,53,51,36,41,42,32,51,67,55,79,92,35,53,69,26,39,55,51,46,21,54,49,53,36,50,48,49,39,52,50,35,37,47,70,46,49,51,49,71,69,55,44,51,52,50,44,52,40,53,64,65,68,49,78,84,53,47,83,79,46,58,71,75,55,39,67,52,52,51,56,55,53,45,56,54,48,52,54,49,49,54,38,48,73,70,71,43,87,59,69,56,54,60,56,30,51,51,32,48,38,53,27,43,51,26,39,49,53,49,37,54,31,40,74,70,66,48,80,58,52,45,70,60,42,48,66,41,41,38,36,47,58,39,46,50,29,49,46,49,38,62,43,41,70,62,56,83,78,54,38,71,67,49,52,57,49,52,74,64,54,41,66,45,46,48,22,30,15,47,38,44,38,52,38,47,26,65,43,38,48,74,63,47,69,76,47,94,57,58,73,41,66,55,53,22,43,21,56,40,36,57,40,53,70,61,40,40,52,54,55,53,49,50,52,34,53,46,22,52,18,47,38,40,49,55,48,26,60,86,49,94,57,59,64,78,61,52,43,37,41,52,24,48,35,20,40,44,54,61,37,32,57,86,37,52,25,75,81,57,35,83,50,71,43,40,50,52,49,38,55,58,57,66,54,66,62,88,129

Nearest PDB structures (foldseek):
  1n1z-assembly1_A  TM=9.269E-01  e=9.722E-32  Salvia officinalis
  1n24-assembly1_A  TM=9.294E-01  e=5.819E-31  Salvia officinalis
  1n23-assembly1_A  TM=9.326E-01  e=5.505E-30  Salvia officinalis
  1n20-assembly1_B  TM=9.258E-01  e=1.918E-29  Salvia officinalis
  5uv0-assembly1_A  TM=9.227E-01  e=2.789E-29  Citrus sinensis